Protein 7EVP (pdb70)

Foldseek 3Di:
DWKKKFFLVVCLLQLVLLLLQQDPPAPDPQLQWWKWWDDPFWIWTWHHRVFKIKTFTHGQDDPHDGGMDIPDTDMWTFGRPVVSVVSVPADARIWIWDADPQGWTFGDGPPDTDTGRTHDCVPPDDDDDFDLPQWFKDWLVVLLLLLLQALVAAAPDCPPVQLQFWWWWDDFQKTWTWHHNPFKIKTFIDGGDDGGDGDTWTHGSSLVVSVSVSRDRDGWIFTWGDDPFWIWRDTVSMIMIGTIDDDHRDDCPVQDDDDFQKKFWFFLVQVLVVLVVQQPAVPVVPFGKWKWKDADQWIWTKDADPPPGIDTDTGGGPDMDHHMAIEIFGSVLVNSNSSSDPDGIWMKTDHHHQGKTWTGRPPDPGITMIGHGPGDD/DVVLVVVLVVVVVCPVVPNDDDVVNVVSVVVVVVVVVVVVVVD/DWKKKFFLVVCLLQLVLLLLQQDPPAPDPQLQWWKWWDDPFWIWTWHHRVFKIKTFTHGQDDPHDGGMDIPDTDMWTFGRPVVSVVSVPADARIWIWDADPQGWTFGDGPPDTDTGRTHDCVPPDDDDDFDLPQWFKDWLVVLLLLLLQALVAAAPDCPPVQLQFWWWWDDFQKTWTWHHNPFKIKTFIDGGDDGGDGDTWTHGSSLVVSVSVSRDRDGWIFTWGDDPFWIWRDTVSMIMIGTIDDDHRDDCPVQDDDDFQKKFWFFLVQVLVVLVVQQPAVPVVPFGKWKWKDADQWIWTKDADPPPGIDTDTGGGPDMDHHMAIEIFGSVLVNSNSSSDPDGIWMKTDHHHQGKTWTGRPPDPGITMIGHGPGDD/DVVLVVVLVVVVVCPVVPNDDDVVNVVSVVVVVVVVVVVVVVD

B-factor: mean 106.75, std 14.16, range [78.61, 146.91]

Solvent-accessible surface area: 36272 Å² total; per-residue (Å²): 124,0,48,0,37,0,51,35,93,36,0,34,69,31,0,40,21,0,18,59,0,16,36,95,175,34,130,84,101,12,4,51,4,0,43,0,28,0,72,120,131,53,0,19,0,11,0,12,23,88,48,9,4,0,29,0,31,0,34,68,70,29,151,69,93,116,8,5,91,23,75,81,59,24,25,0,1,0,41,3,87,13,0,2,26,0,0,75,55,4,68,20,141,77,0,85,0,26,8,50,104,145,53,70,0,54,0,49,0,66,101,0,68,0,41,1,34,9,59,58,11,130,108,13,59,169,62,57,159,3,72,129,92,36,49,0,74,9,30,0,120,48,0,45,44,2,5,52,8,1,17,12,0,19,12,129,53,118,128,115,71,17,19,13,0,1,12,1,49,1,90,139,53,70,0,31,0,9,0,5,18,62,74,18,1,0,6,25,91,26,120,6,119,52,125,12,106,125,40,72,10,7,0,4,6,111,0,2,36,42,0,39,120,11,4,74,86,68,164,68,54,0,38,0,16,2,26,120,63,29,0,5,0,64,5,38,80,13,26,0,6,0,80,9,22,134,53,140,8,39,96,12,98,194,23,74,42,125,125,91,92,3,49,0,6,0,43,13,35,87,0,38,96,0,0,15,18,0,0,3,1,12,11,71,34,17,98,13,54,0,99,1,18,2,20,137,75,27,0,52,0,27,7,99,26,124,152,25,14,56,0,87,2,72,8,58,0,103,85,42,79,66,48,74,22,128,2,15,0,16,0,35,27,0,0,4,1,3,107,11,8,118,53,112,60,0,38,0,25,0,5,7,72,84,81,18,0,13,0,43,2,92,83,59,126,36,4,21,1,1,0,35,24,49,8,118,226,91,88,143,56,84,31,7,2,73,14,23,26,34,0,44,110,59,68,10,24,102,31,79,28,0,1,80,11,0,32,64,0,8,57,50,0,31,63,25,57,124,141,153,122,0,48,0,37,0,52,36,92,38,0,32,68,30,0,39,22,0,19,60,0,15,36,97,174,33,129,85,102,10,4,50,3,0,43,0,27,1,71,119,131,54,0,19,0,11,0,12,23,87,48,8,4,0,30,0,32,0,33,68,69,29,150,68,92,114,8,5,91,23,74,81,58,23,25,0,1,0,41,2,87,12,0,2,26,0,0,74,54,4,68,22,142,77,0,86,0,27,8,51,107,145,53,70,0,53,0,48,0,66,100,0,68,0,41,1,33,9,59,56,11,130,108,13,60,171,63,54,156,3,74,129,91,36,50,0,73,9,29,0,119,50,0,45,44,1,5,52,8,1,16,12,0,19,13,127,55,119,129,119,69,17,19,14,0,2,12,0,48,1,89,139,52,71,0,31,0,9,0,6,18,62,73,17,1,0,6,26,91,24,119,6,117,54,123,12,103,123,39,70,10,6,0,4,6,111,0,2,36,41,0,38,119,11,3,74,85,70,165,67,55,0,38,0,16,2,28,120,62,29,0,4,0,66,5,37,80,12,25,0,6,0,80,10,24,136,53,140,8,39,97,13,96,191,22,75,43,126,125,91,91,3,50,0,6,0,41,14,34,86,0,38,96,0,0,16,17,0,0,3,1,10,11,71,32,16,98,12,52,0,100,0,18,2,20,138,76,28,0,52,0,28,7,97,27,124,155,25,13,55,0,86,1,75,8,59,0,102,85,42,77,67,49,75,21,128,2,16,0,16,0,35,29,0,0,4,1,3,106,10,8,117,53,112,61,0,37,0,24,1,4,7,71,82,80,18,0,14,0,44,2,94,82,59,126,36,4,22,1,1,0,35,22,50,8,117,224,92,88,142,57,85,31,7,1,71,13,24,27,34,0,42,109,59,68,10,24,100,32,79,28,0,1,80,12,0,36,64,0,7,55,50,0,31,63,24,56,124,140,153

Radius of gyration: 30.69 Å; Cα contacts (8 Å, |Δi|>4): 1953; chains: 4; bounding box: 91×80×53 Å

Nearest PDB structures (foldseek):
  7evp-assembly1_D  TM=1.024E+00  e=4.090E-05  Twortvirus twort
  7evp-assembly1_D  TM=1.024E+00  e=4.090E-05  Twortvirus twort
  7evp-assembly1_B  TM=1.003E+00  e=1.251E-75  Staphylococcus aureus
  6e8d-assembly2_D  TM=9.690E-01  e=6.984E-49  Bacillus subtilis
  6e8d-assembly1_C  TM=9.686E-01  e=2.146E-48  Bacillus subtilis

Organism: Staphylococcus aureus (NCBI:txid1280)

Structure (mmCIF, N/CA/C/O backbone):
data_7EVP
#
_entry.id   7EVP
#
_cell.length_a   1.00
_cell.length_b   1.00
_cell.length_c   1.00
_cell.angle_alpha   90.00
_cell.angle_beta   90.00
_cell.angle_gamma   90.00
#
_symmetry.space_group_name_H-M   'P 1'
#
loop_
_entity.id
_entity.type
_entity.pdbx_description
1 polymer 'Beta sliding clamp'
2 polymer 'Sliding clamp inhibitor'
#
loop_
_atom_site.group_PDB
_atom_site.id
_atom_site.type_symbol
_atom_site.label_atom_id
_atom_site.label_alt_id
_atom_site.label_comp_id
_atom_site.label_asym_id
_atom_site.label_entity_id
_atom_site.label_seq_id
_atom_site.pdbx_PDB_ins_code
_atom_site.Cartn_x
_atom_site.Cartn_y
_atom_site.Cartn_z
_atom_site.occupancy
_atom_site.B_iso_or_equiv
_atom_site.auth_seq_id
_atom_site.auth_comp_id
_atom_site.auth_asym_id
_atom_site.auth_atom_id
_atom_site.pdbx_PDB_model_num
ATOM 1 N N . MET A 1 1 ? 112.250 144.277 104.825 1.00 114.03 1 MET A N 1
ATOM 2 C CA . MET A 1 1 ? 113.233 143.666 105.708 1.00 114.03 1 MET A CA 1
ATOM 3 C C . MET A 1 1 ? 112.590 143.129 106.978 1.00 114.03 1 MET A C 1
ATOM 4 O O . MET A 1 1 ? 112.764 143.695 108.053 1.00 114.03 1 MET A O 1
ATOM 9 N N . MET A 1 2 ? 111.842 142.040 106.831 1.00 105.89 2 MET A N 1
ATOM 10 C CA . MET A 1 2 ? 111.272 141.329 107.967 1.00 105.89 2 MET A CA 1
ATOM 11 C C . MET A 1 2 ? 112.381 140.762 108.839 1.00 105.89 2 MET A C 1
ATOM 12 O O . MET A 1 2 ? 113.416 140.332 108.331 1.00 105.89 2 MET A O 1
ATOM 17 N N . GLU A 1 3 ? 112.176 140.774 110.156 1.00 105.45 3 GLU A N 1
ATOM 18 C CA . GLU A 1 3 ? 113.144 140.175 111.074 1.00 105.45 3 GLU A CA 1
ATOM 19 C C . GLU A 1 3 ? 112.429 139.820 112.370 1.00 105.45 3 GLU A C 1
ATOM 20 O O . GLU A 1 3 ? 112.027 140.717 113.115 1.00 105.45 3 GLU A O 1
ATOM 26 N N . PHE A 1 4 ? 112.275 138.526 112.639 1.00 94.11 4 PHE A N 1
ATOM 27 C CA . PHE A 1 4 ? 111.648 138.075 113.872 1.00 94.11 4 PHE A CA 1
ATOM 28 C C . PHE A 1 4 ? 112.300 136.774 114.305 1.00 94.11 4 PHE A C 1
ATOM 29 O O . PHE A 1 4 ? 112.904 136.071 113.497 1.00 94.11 4 PHE A O 1
ATOM 37 N N . THR A 1 5 ? 112.157 136.446 115.585 1.00 98.06 5 THR A N 1
ATOM 38 C CA . THR A 1 5 ? 112.809 135.281 116.179 1.00 98.06 5 THR A CA 1
ATOM 39 C C . THR A 1 5 ? 111.797 134.420 116.938 1.00 98.06 5 THR A C 1
ATOM 40 O O . THR A 1 5 ? 111.647 134.514 118.157 1.00 98.06 5 THR A O 1
ATOM 44 N N . ILE A 1 6 ? 111.137 133.538 116.213 1.00 98.69 6 ILE A N 1
ATOM 45 C CA . ILE A 1 6 ? 110.039 132.742 116.746 1.00 98.69 6 ILE A CA 1
ATOM 46 C C . ILE A 1 6 ? 110.583 131.454 117.350 1.00 98.69 6 ILE A C 1
ATOM 47 O O . ILE A 1 6 ? 111.609 130.925 116.916 1.00 98.69 6 ILE A O 1
ATOM 52 N N . LYS A 1 7 ? 109.931 130.982 118.412 1.00 99.05 7 LYS A N 1
ATOM 53 C CA . LYS A 1 7 ? 110.228 129.670 118.970 1.00 99.05 7 LYS A CA 1
ATOM 54 C C . LYS A 1 7 ? 109.904 128.586 117.954 1.00 99.05 7 LYS A C 1
ATOM 55 O O . LYS A 1 7 ? 108.828 128.593 117.358 1.00 99.05 7 LYS A O 1
ATOM 61 N N . ARG A 1 8 ? 110.832 127.647 117.763 1.00 92.10 8 ARG A N 1
ATOM 62 C CA . ARG A 1 8 ? 110.696 126.681 116.677 1.00 92.10 8 ARG A CA 1
ATOM 63 C C . ARG A 1 8 ? 109.650 125.622 116.991 1.00 92.10 8 ARG A C 1
ATOM 64 O O . ARG A 1 8 ? 108.925 125.181 116.095 1.00 92.10 8 ARG A O 1
ATOM 72 N N . ASP A 1 9 ? 109.536 125.218 118.258 1.00 99.68 9 ASP A N 1
ATOM 73 C CA . ASP A 1 9 ? 108.615 124.149 118.634 1.00 99.68 9 ASP A CA 1
ATOM 74 C C . ASP A 1 9 ? 107.153 124.551 118.491 1.00 99.68 9 ASP A C 1
ATOM 75 O O . ASP A 1 9 ? 106.286 123.676 118.433 1.00 99.68 9 ASP A O 1
ATOM 80 N N . TYR A 1 10 ? 106.867 125.848 118.436 1.00 95.58 10 TYR A N 1
ATOM 81 C CA . TYR A 1 10 ? 105.538 126.360 118.140 1.00 95.58 10 TYR A CA 1
ATOM 82 C C . TYR A 1 10 ? 105.387 126.769 116.685 1.00 95.58 10 TYR A C 1
ATOM 83 O O . TYR A 1 10 ? 104.298 126.641 116.121 1.00 95.58 10 TYR A O 1
ATOM 92 N N . PHE A 1 11 ? 106.469 127.226 116.059 1.00 89.93 11 PHE A N 1
ATOM 93 C CA . PHE A 1 11 ? 106.407 127.634 114.663 1.00 89.93 11 PHE A CA 1
ATOM 94 C C . PHE A 1 11 ? 106.288 126.438 113.734 1.00 89.93 11 PHE A C 1
ATOM 95 O O . PHE A 1 11 ? 105.681 126.558 112.671 1.00 89.93 11 PHE A O 1
ATOM 103 N N . ILE A 1 12 ? 106.789 125.268 114.135 1.00 91.18 12 ILE A N 1
ATOM 104 C CA . ILE A 1 12 ? 106.553 124.061 113.343 1.00 91.18 12 ILE A CA 1
ATOM 105 C C . ILE A 1 12 ? 105.087 123.658 113.409 1.00 91.18 12 ILE A C 1
ATOM 106 O O . ILE A 1 12 ? 104.469 123.354 112.386 1.00 91.18 12 ILE A O 1
ATOM 111 N N . THR A 1 13 ? 104.502 123.654 114.603 1.00 92.50 13 THR A N 1
ATOM 112 C CA . THR A 1 13 ? 103.124 123.197 114.699 1.00 92.50 13 THR A CA 1
ATOM 113 C C . THR A 1 13 ? 102.117 124.243 114.246 1.00 92.50 13 THR A C 1
ATOM 114 O O . THR A 1 13 ? 100.946 123.902 114.071 1.00 92.50 13 THR A O 1
ATOM 118 N N . GLN A 1 14 ? 102.529 125.494 114.045 1.00 89.94 14 GLN A N 1
ATOM 119 C CA . GLN A 1 14 ? 101.671 126.467 113.384 1.00 89.94 14 GLN A CA 1
ATOM 120 C C . GLN A 1 14 ? 102.043 126.686 111.929 1.00 89.94 14 GLN A C 1
ATOM 121 O O . GLN A 1 14 ? 101.350 127.427 111.236 1.00 89.94 14 GLN A O 1
ATOM 127 N N . LEU A 1 15 ? 103.125 126.080 111.457 1.00 90.25 15 LEU A N 1
ATOM 128 C CA . LEU A 1 15 ? 103.503 126.143 110.057 1.00 90.25 15 LEU A CA 1
ATOM 129 C C . LEU A 1 15 ? 103.126 124.885 109.303 1.00 90.25 15 LEU A C 1
ATOM 130 O O . LEU A 1 15 ? 102.942 124.927 108.085 1.00 90.25 15 LEU A O 1
ATOM 135 N N . ASN A 1 16 ? 102.992 123.770 110.007 1.00 94.64 16 ASN A N 1
ATOM 136 C CA . ASN A 1 16 ? 102.523 122.534 109.413 1.00 94.64 16 ASN A CA 1
ATOM 137 C C . ASN A 1 16 ? 101.015 122.532 109.240 1.00 94.64 16 ASN A C 1
ATOM 138 O O . ASN A 1 16 ? 100.483 121.621 108.601 1.00 94.64 16 ASN A O 1
ATOM 143 N N . ASP A 1 17 ? 100.318 123.516 109.810 1.00 94.09 17 ASP A N 1
ATOM 144 C CA . ASP A 1 17 ? 98.908 123.707 109.510 1.00 94.09 17 ASP A CA 1
ATOM 145 C C . ASP A 1 17 ? 98.737 124.496 108.221 1.00 94.09 17 ASP A C 1
ATOM 146 O O . ASP A 1 17 ? 97.988 124.086 107.332 1.00 94.09 17 ASP A O 1
ATOM 151 N N . THR A 1 18 ? 99.457 125.614 108.082 1.00 86.92 18 THR A N 1
ATOM 152 C CA . THR A 1 18 ? 99.397 126.406 106.858 1.00 86.92 18 THR A CA 1
ATOM 153 C C . THR A 1 18 ? 100.184 125.797 105.713 1.00 86.92 18 THR A C 1
ATOM 154 O O . THR A 1 18 ? 100.222 126.389 104.633 1.00 86.92 18 THR A O 1
ATOM 158 N N . LEU A 1 19 ? 100.837 124.658 105.927 1.00 93.85 19 LEU A N 1
ATOM 159 C CA . LEU A 1 19 ? 101.382 123.894 104.816 1.00 93.85 19 LEU A CA 1
ATOM 160 C C . LEU A 1 19 ? 100.291 123.105 104.110 1.00 93.85 19 LEU A C 1
ATOM 161 O O . LEU A 1 19 ? 100.398 122.825 102.911 1.00 93.85 19 LEU A O 1
ATOM 166 N N . LYS A 1 20 ? 99.216 122.776 104.827 1.00 94.41 20 LYS A N 1
ATOM 167 C CA . LYS A 1 20 ? 98.179 121.901 104.297 1.00 94.41 20 LYS A CA 1
ATOM 168 C C . LYS A 1 20 ? 97.336 122.567 103.221 1.00 94.41 20 LYS A C 1
ATOM 169 O O . LYS A 1 20 ? 96.657 121.866 102.466 1.00 94.41 20 LYS A O 1
ATOM 175 N N . ALA A 1 21 ? 97.369 123.889 103.125 1.00 92.72 21 ALA A N 1
ATOM 176 C CA . ALA A 1 21 ? 96.718 124.582 102.029 1.00 92.72 21 ALA A CA 1
ATOM 177 C C . ALA A 1 21 ? 97.648 124.839 100.857 1.00 92.72 21 ALA A C 1
ATOM 178 O O . ALA A 1 21 ? 97.183 125.300 99.812 1.00 92.72 21 ALA A O 1
ATOM 180 N N . ILE A 1 22 ? 98.939 124.566 101.005 1.00 101.38 22 ILE A N 1
ATOM 181 C CA . ILE A 1 22 ? 99.905 124.720 99.924 1.00 101.38 22 ILE A CA 1
ATOM 182 C C . ILE A 1 22 ? 99.879 123.440 99.100 1.00 101.38 22 ILE A C 1
ATOM 183 O O . ILE A 1 22 ? 100.394 122.405 99.529 1.00 101.38 22 ILE A O 1
ATOM 188 N N . SER A 1 23 ? 99.270 123.500 97.939 1.00 117.19 23 SER A N 1
ATOM 189 C CA . SER A 1 23 ? 99.294 122.309 97.105 1.00 117.19 23 SER A CA 1
ATOM 190 C C . SER A 1 23 ? 100.294 122.498 95.983 1.00 117.19 23 SER A C 1
ATOM 191 O O . SER A 1 23 ? 100.261 123.536 95.307 1.00 117.19 23 SER A O 1
ATOM 194 N N . PRO A 1 24 ? 101.195 121.535 95.735 1.00 124.97 24 PRO A N 1
ATOM 195 C CA . PRO 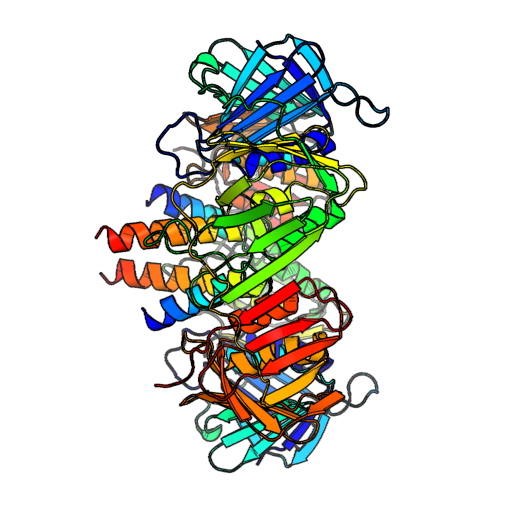A 1 24 ? 102.220 121.681 94.694 1.00 124.97 24 PRO A CA 1
ATOM 196 C C . PRO A 1 24 ? 101.730 121.323 93.292 1.00 124.97 24 PRO A C 1
ATOM 197 O O . PRO A 1 24 ? 102.417 120.647 92.527 1.00 124.97 24 PRO A O 1
ATOM 201 N N . ARG A 1 25 ? 100.528 121.788 92.952 1.00 130.08 25 ARG A N 1
ATOM 202 C CA . ARG A 1 25 ? 99.953 121.566 91.633 1.00 130.08 25 ARG A CA 1
ATOM 203 C C . ARG A 1 25 ? 99.354 122.848 91.073 1.00 130.08 25 ARG A C 1
ATOM 204 O O . ARG A 1 25 ? 98.746 122.811 89.996 1.00 130.08 25 ARG A O 1
ATOM 212 N N . THR A 1 26 ? 99.506 123.970 91.769 1.00 128.81 26 THR A N 1
ATOM 213 C CA . THR A 1 26 ? 98.878 125.216 91.367 1.00 128.81 26 THR A CA 1
ATOM 214 C C . THR A 1 26 ? 99.641 125.821 90.197 1.00 128.81 26 THR A C 1
ATOM 215 O O . THR A 1 26 ? 100.874 125.811 90.173 1.00 128.81 26 THR A O 1
ATOM 219 N N . THR A 1 27 ? 98.897 126.347 89.219 1.00 130.33 27 THR A N 1
ATOM 220 C CA . THR A 1 27 ? 99.515 126.914 88.027 1.00 130.33 27 THR A CA 1
ATOM 221 C C . THR A 1 27 ? 100.243 128.225 88.302 1.00 130.33 27 THR A C 1
ATOM 222 O O . THR A 1 27 ? 101.052 128.650 87.470 1.00 130.33 27 THR A O 1
ATOM 226 N N . LEU A 1 28 ? 99.983 128.874 89.438 1.00 124.95 28 LEU A N 1
ATOM 227 C CA . LEU A 1 28 ? 100.789 130.061 89.685 1.00 124.95 28 LEU A CA 1
ATOM 228 C C . LEU A 1 28 ? 102.048 129.690 90.461 1.00 124.95 28 LEU A C 1
ATOM 229 O O . LEU A 1 28 ? 102.006 128.815 91.329 1.00 124.95 28 LEU A O 1
ATOM 234 N N . PRO A 1 29 ? 103.185 130.325 90.167 1.00 122.33 29 PRO A N 1
ATOM 235 C CA . PRO A 1 29 ? 104.406 130.039 90.931 1.00 122.33 29 PRO A CA 1
ATOM 236 C C . PRO A 1 29 ? 104.441 130.693 92.299 1.00 122.33 29 PRO A C 1
ATOM 237 O O . PRO A 1 29 ? 105.363 130.410 93.075 1.00 122.33 29 PRO A O 1
ATOM 241 N N . ILE A 1 30 ? 103.483 131.559 92.617 1.00 113.74 30 ILE A N 1
ATOM 242 C CA . ILE A 1 30 ? 103.459 132.236 93.905 1.00 113.74 30 ILE A CA 1
ATOM 243 C C . ILE A 1 30 ? 102.581 131.505 94.921 1.00 113.74 30 ILE A C 1
ATOM 244 O O . ILE A 1 30 ? 102.865 131.573 96.126 1.00 113.74 30 ILE A O 1
ATOM 249 N N . LEU A 1 31 ? 101.574 130.755 94.472 1.00 111.01 31 LEU A N 1
ATOM 250 C CA . LEU A 1 31 ? 100.669 130.052 95.370 1.00 111.01 31 LEU A CA 1
ATOM 251 C C . LEU A 1 31 ? 101.212 128.719 95.849 1.00 111.01 31 LEU A C 1
ATOM 252 O O . LEU A 1 31 ? 100.517 128.019 96.588 1.00 111.01 31 LEU A O 1
ATOM 257 N N . THR A 1 32 ? 102.417 128.339 95.439 1.00 109.46 32 THR A N 1
ATOM 258 C CA . THR A 1 32 ? 103.093 127.192 96.018 1.00 109.46 32 THR A CA 1
ATOM 259 C C . THR A 1 32 ? 103.995 127.585 97.172 1.00 109.46 32 THR A C 1
ATOM 260 O O . THR A 1 32 ? 104.861 126.799 97.567 1.00 109.46 32 THR A O 1
ATOM 264 N N . GLY A 1 33 ? 103.800 128.778 97.731 1.00 101.31 33 GLY A N 1
ATOM 265 C CA . GLY A 1 33 ? 104.667 129.273 98.769 1.00 101.31 33 GLY A CA 1
ATOM 266 C C . GLY A 1 33 ? 103.896 129.842 99.943 1.00 101.31 33 GLY A C 1
ATOM 267 O O . GLY A 1 33 ? 102.748 130.265 99.824 1.00 101.31 33 GLY A O 1
ATOM 268 N N . ILE A 1 34 ? 104.568 129.856 101.086 1.00 92.77 34 ILE A N 1
ATOM 269 C CA . ILE A 1 34 ? 104.009 130.351 102.337 1.00 92.77 34 ILE A CA 1
ATOM 270 C C . ILE A 1 34 ? 104.351 131.823 102.465 1.00 92.77 34 ILE A C 1
ATOM 271 O O . ILE A 1 34 ? 105.523 132.198 102.397 1.00 92.77 34 ILE A O 1
ATOM 276 N N . LYS A 1 35 ? 103.339 132.660 102.652 1.00 92.88 35 LYS A N 1
ATOM 277 C CA . LYS A 1 35 ? 103.556 134.080 102.894 1.00 92.88 35 LYS A CA 1
ATOM 278 C C . LYS A 1 35 ? 103.659 134.313 104.391 1.00 92.88 35 LYS A C 1
ATOM 279 O O . LYS A 1 35 ? 102.668 134.194 105.110 1.00 92.88 35 LYS A O 1
ATOM 285 N N . ILE A 1 36 ? 104.847 134.658 104.860 1.00 93.59 36 ILE A N 1
ATOM 286 C CA . ILE A 1 36 ? 105.064 135.016 106.253 1.00 93.59 36 ILE A CA 1
ATOM 287 C C . ILE A 1 36 ? 105.054 136.529 106.331 1.00 93.59 36 ILE A C 1
ATOM 288 O O . ILE A 1 36 ? 105.745 137.194 105.555 1.00 93.59 36 ILE A O 1
ATOM 293 N N . ASP A 1 37 ? 104.272 137.078 107.250 1.00 102.47 37 ASP A N 1
ATOM 294 C CA . ASP A 1 37 ? 104.120 138.520 107.390 1.00 102.47 37 ASP A CA 1
ATOM 295 C C . ASP A 1 37 ? 104.176 138.847 108.872 1.00 102.47 37 ASP A C 1
ATOM 296 O O . ASP A 1 37 ? 103.215 138.591 109.601 1.00 102.47 37 ASP A O 1
ATOM 301 N N . ALA A 1 38 ? 105.285 139.421 109.314 1.00 107.44 38 ALA A N 1
ATOM 302 C CA . ALA A 1 38 ? 105.439 139.830 110.703 1.00 107.44 38 ALA A CA 1
ATOM 303 C C . ALA A 1 38 ? 104.987 141.275 110.828 1.00 107.44 38 ALA A C 1
ATOM 304 O O . ALA A 1 38 ? 105.617 142.177 110.273 1.00 107.44 38 ALA A O 1
ATOM 306 N N . LYS A 1 39 ? 103.885 141.496 111.533 1.00 115.01 39 LYS A N 1
ATOM 307 C CA . LYS A 1 39 ? 103.462 142.842 111.876 1.00 115.01 39 LYS A CA 1
ATOM 308 C C . LYS A 1 39 ? 104.037 143.201 113.243 1.00 115.01 39 LYS A C 1
ATOM 309 O O . LYS A 1 39 ? 104.915 142.511 113.764 1.00 115.01 39 LYS A O 1
ATOM 315 N N . GLU A 1 40 ? 103.550 144.291 113.836 1.00 118.99 40 GLU A N 1
ATOM 316 C CA . GLU A 1 40 ? 104.159 144.821 115.051 1.00 118.99 40 GLU A CA 1
ATOM 317 C C . GLU A 1 40 ? 103.917 143.943 116.269 1.00 118.99 40 GLU A C 1
ATOM 318 O O . GLU A 1 40 ? 104.669 144.043 117.242 1.00 118.99 40 GLU A O 1
ATOM 324 N N . HIS A 1 41 ? 102.893 143.094 116.247 1.00 119.01 41 HIS A N 1
ATOM 325 C CA . HIS A 1 41 ? 102.599 142.250 117.395 1.00 119.01 41 HIS A CA 1
ATOM 326 C C . HIS A 1 41 ? 102.239 140.818 117.036 1.00 119.01 41 HIS A C 1
ATOM 327 O O . HIS A 1 41 ? 101.955 140.034 117.946 1.00 119.01 41 HIS A O 1
ATOM 334 N N . GLU A 1 42 ? 102.235 140.446 115.759 1.00 110.57 42 GLU A N 1
ATOM 335 C CA . GLU A 1 42 ? 101.815 139.106 115.382 1.00 110.57 42 GLU A CA 1
ATOM 336 C C . GLU A 1 42 ? 102.422 138.746 114.039 1.00 110.57 42 GLU A C 1
ATOM 337 O O . GLU A 1 42 ? 102.830 139.614 113.267 1.00 110.57 42 GLU A O 1
ATOM 343 N N . VAL A 1 43 ? 102.479 137.444 113.778 1.00 99.82 43 VAL A N 1
ATOM 344 C CA . VAL A 1 43 ? 103.010 136.893 112.539 1.00 99.82 43 VAL A CA 1
ATOM 345 C C . VAL A 1 43 ? 101.929 136.029 111.914 1.00 99.82 43 VAL A C 1
ATOM 346 O O . VAL A 1 43 ? 101.472 135.064 112.536 1.00 99.82 43 VAL A O 1
ATOM 350 N N . ILE A 1 44 ? 101.524 136.361 110.692 1.00 91.20 44 ILE A N 1
ATOM 351 C CA . ILE A 1 44 ? 100.492 135.614 109.987 1.00 91.20 44 ILE A CA 1
ATOM 352 C C . ILE A 1 44 ? 101.147 134.802 108.878 1.00 91.20 44 ILE A C 1
ATOM 353 O O . ILE A 1 44 ? 102.154 135.220 108.299 1.00 91.20 44 ILE A O 1
ATOM 358 N N . LEU A 1 45 ? 100.611 133.615 108.620 1.00 83.74 45 LEU A N 1
ATOM 359 C CA . LEU A 1 45 ? 101.225 132.679 107.683 1.00 83.74 45 LEU A CA 1
ATOM 360 C C . LEU A 1 45 ? 100.191 132.322 106.624 1.00 83.74 45 LEU A C 1
ATOM 361 O O . LEU A 1 45 ? 99.600 131.245 106.664 1.00 83.74 45 LEU A O 1
ATOM 366 N N . THR A 1 46 ? 100.019 133.193 105.638 1.00 87.86 46 THR A N 1
ATOM 367 C CA . THR A 1 46 ? 98.965 133.008 104.647 1.00 87.86 46 THR A CA 1
ATOM 368 C C . THR A 1 46 ? 99.408 131.964 103.634 1.00 87.86 46 THR A C 1
ATOM 369 O O . THR A 1 46 ? 100.249 132.241 102.778 1.00 87.86 46 THR A O 1
ATOM 373 N N . GLY A 1 47 ? 98.850 130.767 103.723 1.00 87.53 47 GLY A N 1
ATOM 374 C CA . GLY A 1 47 ? 99.116 129.759 102.720 1.00 87.53 47 GLY A CA 1
ATOM 375 C C . GLY A 1 47 ? 97.863 129.426 101.946 1.00 87.53 47 GLY A C 1
ATOM 376 O O . GLY A 1 47 ? 96.834 129.139 102.552 1.00 87.53 47 GLY A O 1
ATOM 377 N N . SER A 1 48 ? 97.918 129.462 100.620 1.00 94.44 48 SER A N 1
ATOM 378 C CA . SER A 1 48 ? 96.724 129.325 99.802 1.00 94.44 48 SER A CA 1
ATOM 379 C C . SER A 1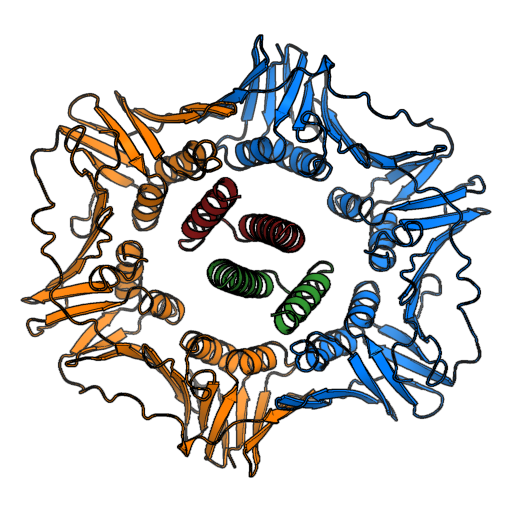 48 ? 96.997 128.439 98.599 1.00 94.44 48 SER A C 1
ATOM 380 O O . SER A 1 48 ? 98.146 128.147 98.268 1.00 94.44 48 SER A O 1
ATOM 383 N N . ASP A 1 49 ? 95.918 127.996 97.953 1.00 101.80 49 ASP A N 1
ATOM 384 C CA . ASP A 1 49 ? 96.022 127.400 96.626 1.00 101.80 49 ASP A CA 1
ATOM 385 C C . ASP A 1 49 ? 94.838 127.781 95.746 1.00 101.80 49 ASP A C 1
ATOM 386 O O . ASP A 1 49 ? 94.399 126.978 94.916 1.00 101.80 49 ASP A O 1
ATOM 391 N N . SER A 1 50 ? 94.280 128.980 95.964 1.00 103.81 50 SER A N 1
ATOM 392 C CA . SER A 1 50 ? 93.134 129.581 95.271 1.00 103.81 50 SER A CA 1
ATOM 393 C C . SER A 1 50 ? 91.826 128.809 95.450 1.00 103.81 50 SER A C 1
ATOM 394 O O . SER A 1 50 ? 90.813 129.153 94.836 1.00 103.81 50 SER A O 1
ATOM 397 N N . GLU A 1 51 ? 91.830 127.776 96.287 1.00 104.06 51 GLU A N 1
ATOM 398 C CA . GLU A 1 51 ? 90.632 127.063 96.702 1.00 104.06 51 GLU A CA 1
ATOM 399 C C . GLU A 1 51 ? 90.412 127.164 98.199 1.00 104.06 51 GLU A C 1
ATOM 400 O O . GLU A 1 51 ? 89.333 127.573 98.638 1.00 104.06 51 GLU A O 1
ATOM 406 N N . ILE A 1 52 ? 91.412 126.802 98.999 1.00 91.01 52 ILE A N 1
ATOM 407 C CA . ILE A 1 52 ? 91.394 127.017 100.435 1.00 91.01 52 ILE A CA 1
ATOM 408 C C . ILE A 1 52 ? 92.562 127.924 100.778 1.00 91.01 52 ILE A C 1
ATOM 409 O O . ILE A 1 52 ? 93.517 128.054 100.012 1.00 91.01 52 ILE A O 1
ATOM 414 N N . SER A 1 53 ? 92.477 128.572 101.935 1.00 85.77 53 SER A N 1
ATOM 415 C CA . SER A 1 53 ? 93.544 129.474 102.341 1.00 85.77 53 SER A CA 1
ATOM 416 C C . SER A 1 53 ? 93.532 129.625 103.849 1.00 85.77 53 SER A C 1
ATOM 417 O O . SER A 1 53 ? 92.495 129.927 104.435 1.00 85.77 53 SER A O 1
ATOM 420 N N . ILE A 1 54 ? 94.695 129.446 104.462 1.00 78.70 54 ILE A N 1
ATOM 421 C CA . ILE A 1 54 ? 94.828 129.411 105.910 1.00 78.70 54 ILE A CA 1
ATOM 422 C C . ILE A 1 54 ? 95.664 130.604 106.339 1.00 78.70 54 ILE A C 1
ATOM 423 O O . ILE A 1 54 ? 96.772 130.798 105.832 1.00 78.70 54 ILE A O 1
ATOM 428 N N . GLU A 1 55 ? 95.143 131.397 107.268 1.00 83.49 55 GLU A N 1
ATOM 429 C CA . GLU A 1 55 ? 95.861 132.526 107.846 1.00 83.49 55 GLU A CA 1
ATOM 430 C C . GLU A 1 55 ? 95.986 132.313 109.342 1.00 83.49 55 GLU A C 1
ATOM 431 O O . GLU A 1 55 ? 94.980 132.339 110.052 1.00 83.49 55 GLU A O 1
ATOM 437 N N . ILE A 1 56 ? 97.206 132.139 109.828 1.00 81.18 56 ILE A N 1
ATOM 438 C CA . ILE A 1 56 ? 97.434 131.756 111.214 1.00 81.18 56 ILE A CA 1
ATOM 439 C C . ILE A 1 56 ? 98.163 132.896 111.903 1.00 81.18 56 ILE A C 1
ATOM 440 O O . ILE A 1 56 ? 99.372 133.062 111.728 1.00 81.18 56 ILE A O 1
ATOM 445 N N . THR A 1 57 ? 97.445 133.672 112.705 1.00 92.10 57 THR A N 1
ATOM 446 C CA . THR A 1 57 ? 98.059 134.755 113.461 1.00 92.10 57 THR A CA 1
ATOM 447 C C . THR A 1 57 ? 98.799 134.152 114.645 1.00 92.10 57 THR A C 1
ATOM 448 O O . THR A 1 57 ? 98.178 133.568 115.536 1.00 92.10 57 THR A O 1
ATOM 452 N N . ILE A 1 58 ? 100.121 134.276 114.655 1.00 96.74 58 ILE A N 1
ATOM 453 C CA . ILE A 1 58 ? 100.944 133.848 115.781 1.00 96.74 58 ILE A CA 1
ATOM 454 C C . ILE A 1 58 ? 101.256 135.087 116.615 1.00 96.74 58 ILE A C 1
ATOM 455 O O . ILE A 1 58 ? 102.071 135.915 116.179 1.00 96.74 58 ILE A O 1
ATOM 460 N N . PRO A 1 59 ? 100.652 135.260 117.778 1.00 105.86 59 PRO A N 1
ATOM 461 C CA . PRO A 1 59 ? 100.866 136.474 118.565 1.00 105.86 59 PRO A CA 1
ATOM 462 C C . PRO A 1 59 ? 102.211 136.421 119.279 1.00 105.86 59 PRO A C 1
ATOM 463 O O . PRO A 1 59 ? 102.925 135.425 119.231 1.00 105.86 59 PRO A O 1
ATOM 467 N N . LYS A 1 60 ? 102.545 137.520 119.959 1.00 114.69 60 LYS A N 1
ATOM 468 C CA . LYS A 1 60 ? 103.809 137.587 120.683 1.00 114.69 60 LYS A CA 1
ATOM 469 C C . LYS A 1 60 ? 103.808 136.740 121.945 1.00 114.69 60 LYS A C 1
ATOM 470 O O . LYS A 1 60 ? 104.881 136.464 122.488 1.00 114.69 60 LYS A O 1
ATOM 476 N N . THR A 1 61 ? 102.643 136.331 122.433 1.00 121.70 61 THR A N 1
ATOM 477 C CA . THR A 1 61 ? 102.580 135.438 123.577 1.00 121.70 61 THR A CA 1
ATOM 478 C C . THR A 1 61 ? 101.434 134.451 123.406 1.00 121.70 61 THR A C 1
ATOM 479 O O . THR A 1 61 ? 100.358 134.801 122.915 1.00 121.70 61 THR A O 1
ATOM 483 N N . VAL A 1 62 ? 101.696 133.199 123.766 1.00 121.84 62 VAL A N 1
ATOM 484 C CA . VAL A 1 62 ? 100.710 132.128 123.715 1.00 121.84 62 VAL A CA 1
ATOM 485 C C . VAL A 1 62 ? 100.722 131.457 125.079 1.00 121.84 62 VAL A C 1
ATOM 486 O O . VAL A 1 62 ? 101.718 130.818 125.445 1.00 121.84 62 VAL A O 1
ATOM 490 N N . ASP A 1 63 ? 99.622 131.612 125.828 1.00 129.36 63 ASP A N 1
ATOM 491 C CA . ASP A 1 63 ? 99.435 131.049 127.172 1.00 129.36 63 ASP A CA 1
ATOM 492 C C . ASP A 1 63 ? 100.523 131.507 128.143 1.00 129.36 63 ASP A C 1
ATOM 493 O O . ASP A 1 63 ? 101.012 130.733 128.968 1.00 129.36 63 ASP A O 1
ATOM 498 N N . GLY A 1 64 ? 100.912 132.779 128.038 1.00 127.32 64 GLY A N 1
ATOM 499 C CA . GLY A 1 64 ? 101.834 133.401 128.956 1.00 127.32 64 GLY A CA 1
ATOM 500 C C . GLY A 1 64 ? 103.273 133.454 128.480 1.00 127.32 64 GLY A C 1
ATOM 501 O O . GLY A 1 64 ? 103.940 134.475 128.679 1.00 127.32 64 GLY A O 1
ATOM 502 N N . GLU A 1 65 ? 103.768 132.386 127.863 1.00 124.69 65 GLU A N 1
ATOM 503 C CA . GLU A 1 65 ? 105.155 132.340 127.424 1.00 124.69 65 GLU A CA 1
ATOM 504 C C . GLU A 1 65 ? 105.337 133.166 126.159 1.00 124.69 65 GLU A C 1
ATOM 505 O O . GLU A 1 65 ? 104.407 133.346 125.371 1.00 124.69 65 GLU A O 1
ATOM 511 N N . ASP A 1 66 ? 106.546 133.689 125.983 1.00 122.46 66 ASP A N 1
ATOM 512 C CA . ASP A 1 66 ? 106.854 134.493 124.811 1.00 122.46 66 ASP A CA 1
ATOM 513 C C . ASP A 1 66 ? 107.164 133.590 123.629 1.00 122.46 66 ASP A C 1
ATOM 514 O O . ASP A 1 66 ? 107.807 132.549 123.776 1.00 122.46 66 ASP A O 1
ATOM 519 N N . ILE A 1 67 ? 106.693 133.988 122.452 1.00 113.58 67 ILE A N 1
ATOM 520 C CA . ILE A 1 67 ? 106.875 133.217 121.228 1.00 113.58 67 ILE A CA 1
ATOM 521 C C . ILE A 1 67 ? 107.684 133.996 120.199 1.00 113.58 67 ILE A C 1
ATOM 522 O O . ILE A 1 67 ? 108.773 133.577 119.810 1.00 113.58 67 ILE A O 1
ATOM 527 N N . VAL A 1 68 ? 107.177 135.140 119.757 1.00 110.80 68 VAL A N 1
ATOM 528 C CA . VAL A 1 68 ? 107.813 135.912 118.698 1.00 110.80 68 VAL A CA 1
ATOM 529 C C . VAL A 1 68 ? 108.363 137.192 119.308 1.00 110.80 68 VAL A C 1
ATOM 530 O O . VAL A 1 68 ? 107.790 137.748 120.250 1.00 110.80 68 VAL A O 1
ATOM 534 N N . ASN A 1 69 ? 109.500 137.650 118.787 1.00 111.16 69 ASN A N 1
ATOM 535 C CA . ASN A 1 69 ? 110.045 138.969 119.098 1.00 111.16 69 ASN A CA 1
ATOM 536 C C . ASN A 1 69 ? 110.376 139.607 117.754 1.00 111.16 69 ASN A C 1
ATOM 537 O O . ASN A 1 69 ? 111.465 139.399 117.217 1.00 111.16 69 ASN A O 1
ATOM 542 N N . ILE A 1 70 ? 109.436 140.375 117.208 1.00 108.73 70 ILE A N 1
ATOM 543 C CA . ILE A 1 70 ? 109.623 140.965 115.885 1.00 108.73 70 ILE A CA 1
ATOM 544 C C . ILE A 1 70 ? 110.593 142.134 116.015 1.00 108.73 70 ILE A C 1
ATOM 545 O O . ILE A 1 70 ? 110.308 143.116 116.705 1.00 108.73 70 ILE A O 1
ATOM 550 N N . SER A 1 71 ? 111.741 142.033 115.347 1.00 110.70 71 SER A N 1
ATOM 551 C CA . SER A 1 71 ? 112.699 143.128 115.360 1.00 110.70 71 SER A CA 1
ATOM 552 C C . SER A 1 71 ? 112.392 144.158 114.285 1.00 110.70 71 SER A C 1
ATOM 553 O O . SER A 1 71 ? 112.634 145.351 114.492 1.00 110.70 71 SER A O 1
ATOM 556 N N . GLU A 1 72 ? 111.863 143.729 113.144 1.00 113.07 72 GLU A N 1
ATOM 557 C CA . GLU A 1 72 ? 111.455 144.658 112.104 1.00 113.07 72 GLU A CA 1
ATOM 558 C C . GLU A 1 72 ? 110.316 144.028 111.317 1.00 113.07 72 GLU A C 1
ATOM 559 O O . GLU A 1 72 ? 110.350 142.834 111.016 1.00 113.07 72 GLU A O 1
ATOM 565 N N . THR A 1 73 ? 109.312 144.836 110.992 1.00 109.61 73 THR A N 1
ATOM 566 C CA . THR A 1 73 ? 108.122 144.348 110.317 1.00 109.61 73 THR A CA 1
ATOM 567 C C . THR A 1 73 ? 108.343 144.267 108.811 1.00 109.61 73 THR A C 1
ATOM 568 O O . THR A 1 73 ? 109.171 144.975 108.236 1.00 109.61 73 THR A O 1
ATOM 572 N N . GLY A 1 74 ? 107.574 143.397 108.173 1.00 107.95 74 GLY A N 1
ATOM 573 C CA . GLY A 1 74 ? 107.711 143.160 106.752 1.00 107.95 74 GLY A CA 1
ATOM 574 C C . GLY A 1 74 ? 107.115 141.813 106.399 1.00 107.95 74 GLY A C 1
ATOM 575 O O . GLY A 1 74 ? 106.504 141.151 107.234 1.00 107.95 74 GLY A O 1
ATOM 576 N N . SER A 1 75 ? 107.319 141.415 105.146 1.00 103.70 75 SER A N 1
ATOM 577 C CA . SER A 1 75 ? 106.723 140.172 104.677 1.00 103.70 75 SER A CA 1
ATOM 578 C C . SER A 1 75 ? 107.537 139.593 103.531 1.00 103.70 75 SER A C 1
ATOM 579 O O . SER A 1 75 ? 108.245 140.311 102.823 1.00 103.70 75 SER A O 1
ATOM 582 N N . VAL A 1 76 ? 107.419 138.276 103.361 1.00 100.34 76 VAL A N 1
ATOM 583 C CA . VAL A 1 76 ? 108.141 137.552 102.320 1.00 100.34 76 VAL A CA 1
ATOM 584 C C . VAL A 1 76 ? 107.337 136.299 102.001 1.00 100.34 76 VAL A C 1
ATOM 585 O O . VAL A 1 76 ? 106.519 135.852 102.801 1.00 100.34 76 VAL A O 1
ATOM 589 N N . VAL A 1 77 ? 107.532 135.755 100.805 1.00 98.47 77 VAL A N 1
ATOM 590 C CA . VAL A 1 77 ? 106.858 134.531 100.375 1.00 98.47 77 VAL A CA 1
ATOM 591 C C . VAL A 1 77 ? 107.946 133.492 100.133 1.00 98.47 77 VAL A C 1
ATOM 592 O O . VAL A 1 77 ? 108.549 133.423 99.059 1.00 98.47 77 VAL A O 1
ATOM 596 N N . LEU A 1 78 ? 108.214 132.681 101.139 1.00 94.11 78 LEU A N 1
ATOM 597 C CA . LEU A 1 78 ? 109.170 131.598 101.029 1.00 94.11 78 LEU A CA 1
ATOM 598 C C . LEU A 1 78 ? 108.541 130.442 100.265 1.00 94.11 78 LEU A C 1
ATOM 599 O O . LEU A 1 78 ? 107.321 130.387 100.143 1.00 94.11 78 LEU A O 1
ATOM 604 N N . PRO A 1 79 ? 109.339 129.527 99.700 1.00 94.26 79 PRO A N 1
ATOM 605 C CA . PRO A 1 79 ? 108.749 128.333 99.079 1.00 94.26 79 PRO A CA 1
ATOM 606 C C . PRO A 1 79 ? 108.062 127.440 100.099 1.00 94.26 79 PRO A C 1
ATOM 607 O O . PRO A 1 79 ? 108.382 127.453 101.285 1.00 94.26 79 PRO A O 1
ATOM 611 N N . GLY A 1 80 ? 107.088 126.673 99.626 1.00 94.69 80 GLY A N 1
ATOM 612 C CA . GLY A 1 80 ? 106.114 126.096 100.530 1.00 94.69 80 GLY A CA 1
ATOM 613 C C . GLY A 1 80 ? 106.540 124.885 101.325 1.00 94.69 80 GLY A C 1
ATOM 614 O O . GLY A 1 80 ? 106.639 124.955 102.551 1.00 94.69 80 GLY A O 1
ATOM 615 N N . ARG A 1 81 ? 106.784 123.767 100.647 1.00 98.71 81 ARG A N 1
ATOM 616 C CA . ARG A 1 81 ? 107.129 122.542 101.354 1.00 98.71 81 ARG A CA 1
ATOM 617 C C . ARG A 1 81 ? 108.562 122.581 101.855 1.00 98.71 81 ARG A C 1
ATOM 618 O O . ARG A 1 81 ? 108.861 122.048 102.934 1.00 98.71 81 ARG A O 1
ATOM 626 N N . PHE A 1 82 ? 109.440 123.253 101.111 1.00 94.74 82 PHE A N 1
ATOM 627 C CA . PHE A 1 82 ? 110.855 123.235 101.446 1.00 94.74 82 PHE A CA 1
ATOM 628 C C . PHE A 1 82 ? 111.145 124.029 102.709 1.00 94.74 82 PHE A C 1
ATOM 629 O O . PHE A 1 82 ? 112.011 123.642 103.489 1.00 94.74 82 PHE A O 1
ATOM 637 N N . PHE A 1 83 ? 110.425 125.126 102.942 1.00 89.70 83 PHE A N 1
ATOM 638 C CA . PHE A 1 83 ? 110.674 125.911 104.146 1.00 89.70 83 PHE A CA 1
ATOM 639 C C . PHE A 1 83 ? 110.213 125.181 105.399 1.00 89.70 83 PHE A C 1
ATOM 640 O O . PHE A 1 83 ? 110.865 125.270 106.444 1.00 89.70 83 PHE A O 1
ATOM 648 N N . VAL A 1 84 ? 109.114 124.432 105.312 1.00 89.82 84 VAL A N 1
ATOM 649 C CA . VAL A 1 84 ? 108.711 123.610 106.447 1.00 89.82 84 VAL A CA 1
ATOM 650 C C . VAL A 1 84 ? 109.710 122.482 106.647 1.00 89.82 84 VAL A C 1
ATOM 651 O O . VAL A 1 84 ? 110.017 122.105 107.788 1.00 89.82 84 VAL A O 1
ATOM 655 N N . ASP A 1 85 ? 110.276 121.965 105.552 1.00 94.40 85 ASP A N 1
ATOM 656 C CA . ASP A 1 85 ? 111.324 120.956 105.659 1.00 94.40 85 ASP A CA 1
ATOM 657 C C . ASP A 1 85 ? 112.592 121.529 106.285 1.00 94.40 85 ASP A C 1
ATOM 658 O O . ASP A 1 85 ? 113.351 120.796 106.919 1.00 94.40 85 ASP A O 1
ATOM 663 N N . ILE A 1 86 ? 112.838 122.827 106.118 1.00 88.33 86 ILE A N 1
ATOM 664 C CA . ILE A 1 86 ? 113.957 123.466 106.806 1.00 88.33 86 ILE A CA 1
ATOM 665 C C . ILE A 1 86 ? 113.671 123.588 108.295 1.00 88.33 86 ILE A C 1
ATOM 666 O O . ILE A 1 86 ? 114.507 123.224 109.130 1.00 88.33 86 ILE A O 1
ATOM 671 N N . ILE A 1 87 ? 112.490 124.105 108.649 1.00 87.22 87 ILE A N 1
ATOM 672 C CA . ILE A 1 87 ? 112.191 124.396 110.053 1.00 87.22 87 ILE A CA 1
ATOM 673 C C . ILE A 1 87 ? 112.038 123.110 110.868 1.00 87.22 87 ILE A C 1
ATOM 674 O O . ILE A 1 87 ? 112.339 123.087 112.068 1.00 87.22 87 ILE A O 1
ATOM 679 N N . LYS A 1 88 ? 111.649 122.002 110.234 1.00 89.19 88 LYS A N 1
ATOM 680 C CA . LYS A 1 88 ? 111.575 120.747 110.975 1.00 89.19 88 LYS A CA 1
ATOM 681 C C . LYS A 1 88 ? 112.942 120.169 111.325 1.00 89.19 88 LYS A C 1
ATOM 682 O O . LYS A 1 88 ? 113.016 119.287 112.186 1.00 89.19 88 LYS A O 1
ATOM 688 N N . LYS A 1 89 ? 114.021 120.638 110.698 1.00 87.80 89 LYS A N 1
ATOM 689 C CA . LYS A 1 89 ? 115.335 120.040 110.888 1.00 87.80 89 LYS A CA 1
ATOM 690 C C . LYS A 1 89 ? 116.281 120.870 111.742 1.00 87.80 89 LYS A C 1
ATOM 691 O O . LYS A 1 89 ? 117.340 120.359 112.112 1.00 87.80 89 LYS A O 1
ATOM 697 N N . LEU A 1 90 ? 115.935 122.113 112.061 1.00 87.69 90 LEU A N 1
ATOM 698 C CA . LEU A 1 90 ? 116.874 123.014 112.722 1.00 87.69 90 LEU A CA 1
ATOM 699 C C . LEU A 1 90 ? 117.118 122.586 114.169 1.00 87.69 90 LEU A C 1
ATOM 700 O O . LEU A 1 90 ? 116.223 122.033 114.811 1.00 87.69 90 LEU A O 1
ATOM 705 N N . PRO A 1 91 ? 118.332 122.800 114.704 1.00 91.98 91 PRO A N 1
ATOM 706 C CA . PRO A 1 91 ? 118.655 122.254 116.028 1.00 91.98 91 PRO A CA 1
ATOM 707 C C . PRO A 1 91 ? 118.113 123.057 117.197 1.00 91.98 91 PRO A C 1
ATOM 708 O O . PRO A 1 91 ? 117.729 122.479 118.217 1.00 91.98 91 PRO A O 1
ATOM 712 N N . GLY A 1 92 ? 118.079 124.377 117.075 1.00 94.83 92 GLY A N 1
ATOM 713 C CA . GLY A 1 92 ? 117.736 125.210 118.205 1.00 94.83 92 GLY A CA 1
ATOM 714 C C . GLY A 1 92 ? 116.246 125.321 118.427 1.00 94.83 92 GLY A C 1
ATOM 715 O O . GLY A 1 92 ? 115.428 124.828 117.655 1.00 94.83 92 GLY A O 1
ATOM 716 N N . LYS A 1 93 ? 115.891 125.983 119.524 1.00 100.94 93 LYS A N 1
ATOM 717 C CA . LYS A 1 93 ? 114.505 126.312 119.811 1.00 100.94 93 LYS A CA 1
ATOM 718 C C . LYS A 1 93 ? 114.170 127.748 119.446 1.00 100.94 93 LYS A C 1
ATOM 719 O O . LYS A 1 93 ? 113.105 128.238 119.824 1.00 100.94 93 LYS A O 1
ATOM 725 N N . ASP A 1 94 ? 115.053 128.431 118.728 1.00 97.93 94 ASP A N 1
ATOM 726 C CA . ASP A 1 94 ? 114.792 129.761 118.203 1.00 97.93 94 ASP A CA 1
ATOM 727 C C . ASP A 1 94 ? 115.135 129.778 116.726 1.00 97.93 94 ASP A C 1
ATOM 728 O O . ASP A 1 94 ? 116.208 129.321 116.329 1.00 97.93 94 ASP A O 1
ATOM 733 N N . VAL A 1 95 ? 114.226 130.304 115.916 1.00 90.94 95 VAL A N 1
ATOM 734 C CA . VAL A 1 95 ? 114.429 130.442 114.482 1.00 90.94 95 VAL A CA 1
ATOM 735 C C . VAL A 1 95 ? 114.300 131.917 114.154 1.00 90.94 95 VAL A C 1
ATOM 736 O O . VAL A 1 95 ? 113.219 132.495 114.302 1.00 90.94 95 VAL A O 1
ATOM 740 N N . LYS A 1 96 ? 115.385 132.528 113.714 1.00 92.38 96 LYS A N 1
ATOM 741 C CA . LYS A 1 96 ? 115.422 133.962 113.462 1.00 92.38 96 LYS A CA 1
ATOM 742 C C . LYS A 1 96 ? 115.479 134.200 111.962 1.00 92.38 96 LYS A C 1
ATOM 743 O O . LYS A 1 96 ? 116.552 134.138 111.364 1.00 92.38 96 LYS A O 1
ATOM 749 N N . LEU A 1 97 ? 114.335 134.482 111.352 1.00 89.30 97 LEU A N 1
ATOM 750 C CA . LEU A 1 97 ? 114.336 134.885 109.955 1.00 89.30 97 LEU A CA 1
ATOM 751 C C . LEU A 1 97 ? 114.723 136.350 109.838 1.00 89.30 97 LEU A C 1
ATOM 752 O O . LEU A 1 97 ? 114.444 137.155 110.725 1.00 89.30 97 LEU A O 1
ATOM 757 N N . SER A 1 98 ? 115.372 136.695 108.729 1.00 100.53 98 SER A N 1
ATOM 758 C CA . SER A 1 98 ? 115.780 138.079 108.501 1.00 100.53 98 SER A CA 1
ATOM 759 C C . SER A 1 98 ? 115.853 138.302 106.994 1.00 100.53 98 SER A C 1
ATOM 760 O O . SER A 1 98 ? 116.813 137.881 106.347 1.00 100.53 98 SER A O 1
ATOM 763 N N . THR A 1 99 ? 114.844 138.971 106.456 1.00 105.20 99 THR A N 1
ATOM 764 C CA . THR A 1 99 ? 114.756 139.234 105.030 1.00 105.20 99 THR A CA 1
ATOM 765 C C . THR A 1 99 ? 115.590 140.466 104.692 1.00 105.20 99 THR A C 1
ATOM 766 O O . THR A 1 99 ? 115.728 141.378 105.509 1.00 105.20 99 THR A O 1
ATOM 770 N N . ASN A 1 100 ? 116.172 140.480 103.499 1.00 114.93 100 ASN A N 1
ATOM 771 C CA . ASN A 1 100 ? 116.845 141.657 102.971 1.00 114.93 100 ASN A CA 1
ATOM 772 C C . ASN A 1 100 ? 116.119 142.128 101.712 1.00 114.93 100 ASN A C 1
ATOM 773 O O . ASN A 1 100 ? 115.039 141.640 101.376 1.00 114.93 100 ASN A O 1
ATOM 778 N N . GLU A 1 101 ? 116.719 143.091 101.020 1.00 120.49 101 GLU A N 1
ATOM 779 C CA . GLU A 1 101 ? 116.266 143.428 99.681 1.00 120.49 101 GLU A CA 1
ATOM 780 C C . GLU A 1 101 ? 116.516 142.251 98.742 1.00 120.49 101 GLU A C 1
ATOM 781 O O . GLU A 1 101 ? 117.408 141.429 98.969 1.00 120.49 101 GLU A O 1
ATOM 787 N N . GLN A 1 102 ? 115.673 142.157 97.710 1.00 116.25 102 GLN A N 1
ATOM 788 C CA . GLN A 1 102 ? 115.471 141.019 96.805 1.00 116.25 102 GLN A CA 1
ATOM 789 C C . GLN A 1 102 ? 114.960 139.763 97.509 1.00 116.25 102 GLN A C 1
ATOM 790 O O . GLN A 1 102 ? 114.906 138.697 96.880 1.00 116.25 102 GLN A O 1
ATOM 796 N N . PHE A 1 103 ? 114.577 139.870 98.785 1.00 110.61 103 PHE A N 1
ATOM 797 C CA . PHE A 1 103 ? 113.825 138.868 99.543 1.00 110.61 103 PHE A CA 1
ATOM 798 C C . PHE A 1 103 ? 114.582 137.538 99.650 1.00 110.61 103 PHE A C 1
ATOM 799 O O . PHE A 1 103 ? 114.197 136.513 99.093 1.00 110.61 103 PHE A O 1
ATOM 807 N N . GLN A 1 104 ? 115.692 137.600 100.381 1.00 107.13 104 GLN A N 1
ATOM 808 C CA . GLN A 1 104 ? 116.471 136.423 100.752 1.00 107.13 104 GLN A CA 1
ATOM 809 C C . GLN A 1 104 ? 116.526 136.350 102.271 1.00 107.13 104 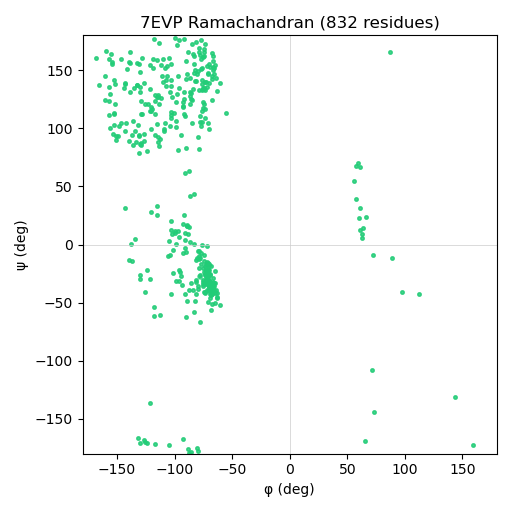GLN A C 1
ATOM 810 O O . GLN A 1 104 ? 117.063 137.253 102.920 1.00 107.13 104 GLN A O 1
ATOM 816 N N . THR A 1 105 ? 115.986 135.277 102.838 1.00 97.29 105 THR A N 1
ATOM 817 C CA . THR A 1 105 ? 115.791 135.180 104.276 1.00 97.29 105 THR A CA 1
ATOM 818 C C . THR A 1 105 ? 116.854 134.300 104.915 1.00 97.29 105 THR A C 1
ATOM 819 O O . THR A 1 105 ? 117.038 133.151 104.513 1.00 97.29 105 THR A O 1
ATOM 823 N N . LEU A 1 106 ? 117.525 134.832 105.933 1.00 92.69 106 LEU A N 1
ATOM 824 C CA . LEU A 1 106 ? 118.621 134.136 106.604 1.00 92.69 106 LEU A CA 1
ATOM 825 C C . LEU A 1 106 ? 118.063 133.401 107.811 1.00 92.69 106 LEU A C 1
ATOM 826 O O . LEU A 1 106 ? 117.975 133.962 108.900 1.00 92.69 106 LEU A O 1
ATOM 831 N N . ILE A 1 107 ? 117.726 132.128 107.632 1.00 83.47 107 ILE A N 1
ATOM 832 C CA . ILE A 1 107 ? 117.085 131.332 108.678 1.00 83.47 107 ILE A CA 1
ATOM 833 C C . ILE A 1 107 ? 118.190 130.882 109.630 1.00 83.47 107 ILE A C 1
ATOM 834 O O . ILE A 1 107 ? 118.827 129.855 109.433 1.00 83.47 107 ILE A O 1
ATOM 839 N N . THR A 1 108 ? 118.419 131.657 110.681 1.00 92.03 108 THR A N 1
ATOM 840 C CA . THR A 1 108 ? 119.474 131.352 111.637 1.00 92.03 108 THR A CA 1
ATOM 841 C C . THR A 1 108 ? 118.888 130.656 112.854 1.00 92.03 108 THR A C 1
ATOM 842 O O . THR A 1 108 ? 118.010 131.205 113.521 1.00 92.03 108 THR A O 1
ATOM 846 N N . SER A 1 109 ? 119.382 129.459 113.155 1.00 95.28 109 SER A N 1
ATOM 847 C CA . SER A 1 109 ? 118.921 128.706 114.321 1.00 95.28 109 SER A CA 1
ATOM 848 C C . SER A 1 109 ? 120.130 128.095 115.018 1.00 95.28 109 SER A C 1
ATOM 849 O O . SER A 1 109 ? 120.565 126.998 114.663 1.00 95.28 109 SER A O 1
ATOM 852 N N . GLY A 1 110 ? 120.654 128.792 116.020 1.00 101.27 110 GLY A N 1
ATOM 853 C CA . GLY A 1 110 ? 121.843 128.323 116.700 1.00 101.27 110 GLY A CA 1
ATOM 854 C C . GLY A 1 110 ? 123.077 128.451 115.833 1.00 101.27 110 GLY A C 1
ATOM 855 O O . GLY A 1 110 ? 123.568 129.559 115.601 1.00 101.27 110 GLY A O 1
ATOM 856 N N . HIS A 1 111 ? 123.587 127.320 115.350 1.00 103.83 111 HIS A N 1
ATOM 857 C CA . HIS A 1 111 ? 124.733 127.314 114.452 1.00 103.83 111 HIS A CA 1
ATOM 858 C C . HIS A 1 111 ? 124.344 127.302 112.987 1.00 103.83 111 HIS A C 1
ATOM 859 O O . HIS A 1 111 ? 125.047 127.907 112.172 1.00 103.83 111 HIS A O 1
ATOM 866 N N . SER A 1 112 ? 123.254 126.623 112.640 1.00 95.58 112 SER A N 1
ATOM 867 C CA . SER A 1 112 ? 122.810 126.528 111.258 1.00 95.58 112 SER A CA 1
ATOM 868 C C . SER A 1 112 ? 122.373 127.885 110.729 1.00 95.58 112 SER A C 1
ATOM 869 O O . SER A 1 112 ? 121.857 128.724 111.465 1.00 95.58 112 SER A O 1
ATOM 872 N N . GLU A 1 113 ? 122.600 128.104 109.439 1.00 96.25 113 GLU A N 1
ATOM 873 C CA . GLU A 1 113 ? 122.265 129.387 108.832 1.00 96.25 113 GLU A CA 1
ATOM 874 C C . GLU A 1 113 ? 121.906 129.135 107.374 1.00 96.25 113 GLU A C 1
ATOM 875 O O . GLU A 1 113 ? 122.783 129.119 106.510 1.00 96.25 113 GLU A O 1
ATOM 881 N N . PHE A 1 114 ? 120.627 128.951 107.110 1.00 87.90 114 PHE A N 1
ATOM 882 C CA . PHE A 1 114 ? 120.149 128.850 105.746 1.00 87.90 114 PHE A CA 1
ATOM 883 C C . PHE A 1 114 ? 120.049 130.240 105.141 1.00 87.90 114 PHE A C 1
ATOM 884 O O . PHE A 1 114 ? 120.178 131.251 105.825 1.00 87.90 114 PHE A O 1
ATOM 892 N N . ASN A 1 115 ? 119.846 130.288 103.833 1.00 92.18 115 ASN A N 1
ATOM 893 C CA . ASN A 1 115 ? 119.642 131.573 103.166 1.00 92.18 115 ASN A CA 1
ATOM 894 C C . ASN A 1 115 ? 118.762 131.292 101.951 1.00 92.18 115 ASN A C 1
ATOM 895 O O . ASN A 1 115 ? 119.265 131.045 100.859 1.00 92.18 115 ASN A O 1
ATOM 900 N N . LEU A 1 116 ? 117.452 131.378 102.142 1.00 96.37 116 LEU A N 1
ATOM 901 C CA . LEU A 1 116 ? 116.534 131.005 101.077 1.00 96.37 116 LEU A CA 1
ATOM 902 C C . LEU A 1 116 ? 116.396 132.136 100.064 1.00 96.37 116 LEU A C 1
ATOM 903 O O . LEU A 1 116 ? 117.084 133.158 100.123 1.00 96.37 116 LEU A O 1
ATOM 908 N N . SER A 1 117 ? 115.500 131.945 99.101 1.00 103.11 117 SER A N 1
ATOM 909 C CA . SER A 1 117 ? 115.186 132.946 98.087 1.00 103.11 117 SER A CA 1
ATOM 910 C C . SER A 1 117 ? 113.672 133.092 98.068 1.00 103.11 117 SER A C 1
ATOM 911 O O . SER A 1 117 ? 112.984 132.421 97.296 1.00 103.11 117 SER A O 1
ATOM 914 N N . GLY A 1 118 ? 113.156 133.961 98.929 1.00 105.71 118 GLY A N 1
ATOM 915 C CA . GLY A 1 118 ? 111.743 134.253 98.912 1.00 105.71 118 GLY A CA 1
ATOM 916 C C . GLY A 1 118 ? 111.365 135.137 97.743 1.00 105.71 118 GLY A C 1
ATOM 917 O O . GLY A 1 118 ? 112.201 135.783 97.115 1.00 105.71 118 GLY A O 1
ATOM 918 N N . LEU A 1 119 ? 110.077 135.161 97.442 1.00 105.35 119 LEU A N 1
ATOM 919 C CA . LEU A 1 119 ? 109.575 135.959 96.340 1.00 10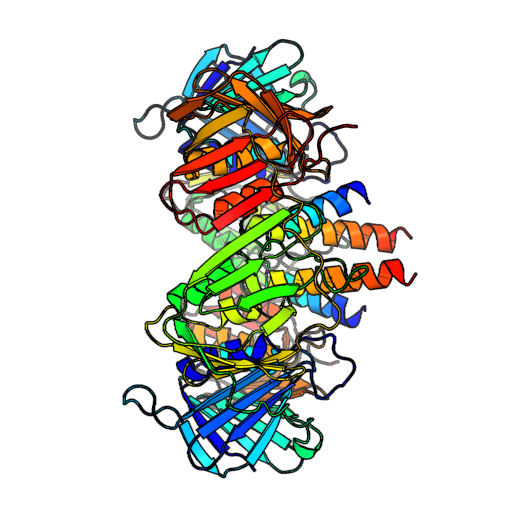5.35 119 LEU A CA 1
ATOM 920 C C . LEU A 1 119 ? 108.995 137.263 96.874 1.00 105.35 119 LEU A C 1
ATOM 921 O O . LEU A 1 119 ? 108.960 137.513 98.079 1.00 105.35 119 LEU A O 1
ATOM 926 N N . ASP A 1 120 ? 108.544 138.103 95.960 1.00 114.28 120 ASP A N 1
ATOM 927 C CA . ASP A 1 120 ? 107.961 139.389 96.317 1.00 114.28 120 ASP A CA 1
ATOM 928 C C . ASP A 1 120 ? 106.562 139.158 96.872 1.00 114.28 120 ASP A C 1
ATOM 929 O O . ASP A 1 120 ? 105.733 138.547 96.189 1.00 114.28 120 ASP A O 1
ATOM 934 N N . PRO A 1 121 ? 106.254 139.600 98.095 1.00 110.10 121 PRO A N 1
ATOM 935 C CA . PRO A 1 121 ? 104.898 139.410 98.629 1.00 110.10 121 PRO A CA 1
ATOM 936 C C . PRO A 1 121 ? 103.849 140.328 98.034 1.00 110.10 121 PRO A C 1
ATOM 937 O O . PRO A 1 121 ? 102.658 140.124 98.298 1.00 110.10 121 PRO A O 1
ATOM 941 N N . ASP A 1 122 ? 104.239 141.328 97.247 1.00 117.37 122 ASP A N 1
ATOM 942 C CA . ASP A 1 122 ? 103.264 142.227 96.648 1.00 117.37 122 ASP A CA 1
ATOM 943 C C . ASP A 1 122 ? 102.547 141.608 95.459 1.00 117.37 122 ASP A C 1
ATOM 944 O O . ASP A 1 122 ? 101.501 142.120 95.050 1.00 117.37 122 ASP A O 1
ATOM 949 N N . GLN A 1 123 ? 103.080 140.530 94.892 1.00 115.16 123 GLN A N 1
ATOM 950 C CA . GLN A 1 123 ? 102.403 139.812 93.825 1.00 115.16 123 GLN A CA 1
ATOM 951 C C . GLN A 1 123 ? 101.661 138.586 94.331 1.00 115.16 123 GLN A C 1
ATOM 952 O O . GLN A 1 123 ? 101.057 137.868 93.530 1.00 115.16 123 GLN A O 1
ATOM 958 N N . TYR A 1 124 ? 101.697 138.331 95.630 1.00 109.34 124 TYR A N 1
ATOM 959 C CA . TYR A 1 124 ? 100.869 137.285 96.212 1.00 109.34 124 TYR A CA 1
ATOM 960 C C . TYR A 1 124 ? 99.422 137.764 96.213 1.00 109.34 124 TYR A C 1
ATOM 961 O O . TYR A 1 124 ? 99.167 138.923 96.558 1.00 109.34 124 TYR A O 1
ATOM 970 N N . PRO A 1 125 ? 98.461 136.930 95.817 1.00 113.28 125 PRO A N 1
ATOM 971 C CA . PRO A 1 125 ? 97.082 137.412 95.685 1.00 113.28 125 PRO A CA 1
ATOM 972 C C . PRO A 1 125 ? 96.440 137.665 97.036 1.00 113.28 125 PRO A C 1
ATOM 973 O O . PRO A 1 125 ? 96.819 137.078 98.051 1.00 113.28 125 PRO A O 1
ATOM 977 N N . LEU A 1 126 ? 95.467 138.573 97.033 1.00 115.47 126 LEU A N 1
ATOM 978 C CA . LEU A 1 126 ? 94.812 138.985 98.264 1.00 115.47 126 LEU A CA 1
ATOM 979 C C . LEU A 1 126 ? 93.951 137.864 98.827 1.00 115.47 126 LEU A C 1
ATOM 980 O O . LEU A 1 126 ? 93.463 136.995 98.101 1.00 115.47 126 LEU A O 1
ATOM 985 N N . LEU A 1 127 ? 93.780 137.891 100.139 1.00 114.25 127 LEU A N 1
ATOM 986 C CA . LEU A 1 127 ? 92.939 136.911 100.798 1.00 114.25 127 LEU A CA 1
ATOM 987 C C . LEU A 1 127 ? 91.471 137.227 100.515 1.00 114.25 127 LEU A C 1
ATOM 988 O O . LEU A 1 127 ? 91.086 138.400 100.493 1.00 114.25 127 LEU A O 1
ATOM 993 N N . PRO A 1 128 ? 90.640 136.215 100.263 1.00 112.99 128 PRO A N 1
ATOM 994 C CA . PRO A 1 128 ? 89.203 136.468 100.093 1.00 112.99 128 PRO A CA 1
ATOM 995 C C . PRO A 1 128 ? 88.566 136.921 101.399 1.00 112.99 128 PRO A C 1
ATOM 996 O O . PRO A 1 128 ? 88.659 136.241 102.421 1.00 112.99 128 PRO A O 1
ATOM 1000 N N . GLN A 1 129 ? 87.921 138.082 101.355 1.00 118.31 129 GLN A N 1
ATOM 1001 C CA . GLN A 1 129 ? 87.307 138.670 102.535 1.00 118.31 129 GLN A CA 1
ATOM 1002 C C . GLN A 1 129 ? 85.899 138.119 102.711 1.00 118.31 129 GLN A C 1
ATOM 1003 O O . GLN A 1 129 ? 85.107 138.107 101.763 1.00 118.31 129 GLN A O 1
ATOM 1009 N N . VAL A 1 130 ? 85.592 137.670 103.925 1.00 114.40 130 VAL A N 1
ATOM 1010 C CA . VAL A 1 130 ? 84.309 137.064 104.261 1.00 114.40 130 VAL A CA 1
ATOM 1011 C C . VAL A 1 130 ? 83.620 137.942 105.294 1.00 114.40 130 VAL A C 1
ATOM 1012 O O . VAL A 1 130 ? 84.223 138.295 106.314 1.00 114.40 130 VAL A O 1
ATOM 1016 N N . SER A 1 131 ? 82.367 138.303 105.020 1.00 120.17 131 SER A N 1
ATOM 1017 C CA . SER A 1 131 ? 81.599 139.140 105.930 1.00 120.17 131 SER A CA 1
ATOM 1018 C C . SER A 1 131 ? 81.296 138.392 107.221 1.00 120.17 131 SER A C 1
ATOM 1019 O O . SER A 1 131 ? 81.028 137.189 107.212 1.00 120.17 131 SER A O 1
ATOM 1022 N N . ARG A 1 132 ? 81.332 139.115 108.340 1.00 119.08 132 ARG A N 1
ATOM 1023 C CA . ARG A 1 132 ? 81.263 138.504 109.659 1.00 119.08 132 ARG A CA 1
ATOM 1024 C C . ARG A 1 132 ? 79.840 138.346 110.180 1.00 119.08 132 ARG A C 1
ATOM 1025 O O . ARG A 1 132 ? 79.652 138.129 111.382 1.00 119.08 132 ARG A O 1
ATOM 1033 N N . ASP A 1 133 ? 78.840 138.450 109.313 1.00 124.88 133 ASP A N 1
ATOM 1034 C CA . ASP A 1 133 ? 77.505 137.990 109.646 1.00 124.88 133 ASP A CA 1
ATOM 1035 C C . ASP A 1 133 ? 77.384 136.513 109.272 1.00 124.88 133 ASP A C 1
ATOM 1036 O O . ASP A 1 133 ? 78.352 135.892 108.820 1.00 124.88 133 ASP A O 1
ATOM 1041 N N . ASP A 1 134 ? 76.178 135.960 109.450 1.00 123.43 134 ASP A N 1
ATOM 1042 C CA . ASP A 1 134 ? 75.865 134.537 109.261 1.00 123.43 134 ASP A CA 1
ATOM 1043 C C . ASP A 1 134 ? 76.781 133.656 110.113 1.00 123.43 134 ASP A C 1
ATOM 1044 O O . ASP A 1 134 ? 77.456 132.748 109.628 1.00 123.43 134 ASP A O 1
ATOM 1049 N N . ALA A 1 135 ? 76.794 133.952 111.407 1.00 119.39 135 ALA A N 1
ATOM 1050 C CA . ALA A 1 135 ? 77.681 133.278 112.339 1.00 119.39 135 ALA A CA 1
ATOM 1051 C C . ALA A 1 135 ? 77.035 131.998 112.842 1.00 119.39 135 ALA A C 1
ATOM 1052 O O . ALA A 1 135 ? 75.893 132.012 113.312 1.00 119.39 135 ALA A O 1
ATOM 1054 N N . ILE A 1 136 ? 77.769 130.896 112.739 1.00 112.44 136 ILE A N 1
ATOM 1055 C CA . ILE A 1 136 ? 77.369 129.609 113.292 1.00 112.44 136 ILE A CA 1
ATOM 1056 C C . ILE A 1 136 ? 78.508 129.139 114.178 1.00 112.44 136 ILE A C 1
ATOM 1057 O O . ILE A 1 136 ? 79.644 129.005 113.711 1.00 112.44 136 ILE A O 1
ATOM 1062 N N . GLN A 1 137 ? 78.220 128.915 115.450 1.00 111.04 137 GLN A N 1
ATOM 1063 C CA . GLN A 1 137 ? 79.246 128.586 116.431 1.00 111.04 137 GLN A CA 1
ATOM 1064 C C . GLN A 1 137 ? 79.108 127.121 116.821 1.00 111.04 137 GLN A C 1
ATOM 1065 O O . GLN A 1 137 ? 78.207 126.751 117.576 1.00 111.04 137 GLN A O 1
ATOM 1071 N N . LEU A 1 138 ? 80.000 126.294 116.301 1.00 108.88 138 LEU A N 1
ATOM 1072 C CA . LEU A 1 138 ? 80.120 124.916 116.735 1.00 108.88 138 LEU A CA 1
ATOM 1073 C C . LEU A 1 138 ? 81.220 124.803 117.783 1.00 108.88 138 LEU A C 1
ATOM 1074 O O . LEU A 1 138 ? 81.903 125.773 118.107 1.00 108.88 138 LEU A O 1
ATOM 1079 N N . SER A 1 139 ? 81.377 123.610 118.332 1.00 106.57 139 SER A N 1
ATOM 1080 C CA . SER A 1 139 ? 82.538 123.330 119.157 1.00 106.57 139 SER A CA 1
ATOM 1081 C C . SER A 1 139 ? 83.587 122.605 118.324 1.00 106.57 139 SER A C 1
ATOM 1082 O O . SER A 1 139 ? 83.344 122.216 117.184 1.00 106.57 139 SER A O 1
ATOM 1085 N N . VAL A 1 140 ? 84.777 122.433 118.896 1.00 108.13 140 VAL A N 1
ATOM 1086 C CA . VAL A 1 140 ? 85.809 121.683 118.190 1.00 108.13 140 VAL A CA 1
ATOM 1087 C C . VAL A 1 140 ? 85.484 120.200 118.206 1.00 108.13 140 VAL A C 1
ATOM 1088 O O . VAL A 1 140 ? 85.630 119.512 117.191 1.00 108.13 140 VAL A O 1
ATOM 1092 N N . LYS A 1 141 ? 85.002 119.693 119.342 1.00 108.63 141 LYS A N 1
ATOM 1093 C CA . LYS A 1 141 ? 84.644 118.282 119.426 1.00 108.63 141 LYS A CA 1
ATOM 1094 C C . LYS A 1 141 ? 83.441 117.961 118.548 1.00 108.63 141 LYS A C 1
ATOM 1095 O O . LYS A 1 141 ? 83.435 116.942 117.848 1.00 108.63 141 LYS A O 1
ATOM 1101 N N . VAL A 1 142 ? 82.455 118.859 118.511 1.00 99.34 142 VAL A N 1
ATOM 1102 C CA . VAL A 1 142 ? 81.263 118.634 117.701 1.00 99.34 142 VAL A CA 1
ATOM 1103 C C . VAL A 1 142 ? 81.596 118.708 116.217 1.00 99.34 142 VAL A C 1
ATOM 1104 O O . VAL A 1 142 ? 81.152 117.866 115.432 1.00 99.34 142 VAL A O 1
ATOM 1108 N N . LEU A 1 143 ? 82.413 119.679 115.809 1.00 96.17 143 LEU A N 1
ATOM 1109 C CA . LEU A 1 143 ? 82.731 119.794 114.389 1.00 96.17 143 LEU A CA 1
ATOM 1110 C C . LEU A 1 143 ? 83.714 118.726 113.925 1.00 96.17 143 LEU A C 1
ATOM 1111 O O . LEU A 1 143 ? 83.595 118.248 112.795 1.00 96.17 143 LEU A O 1
ATOM 1116 N N . LYS A 1 144 ? 84.664 118.311 114.766 1.00 100.41 144 LYS A N 1
ATOM 1117 C CA . LYS A 1 144 ? 85.480 117.154 114.412 1.00 100.41 144 LYS A CA 1
ATOM 1118 C C . LYS A 1 144 ? 84.655 115.879 114.349 1.00 100.41 144 LYS A C 1
ATOM 1119 O O . LYS A 1 144 ? 84.925 115.031 113.495 1.00 100.41 144 LYS A O 1
ATOM 1125 N N . ASN A 1 145 ? 83.620 115.757 115.183 1.00 96.79 145 ASN A N 1
ATOM 1126 C CA . ASN A 1 145 ? 82.707 114.627 115.085 1.00 96.79 145 ASN A CA 1
ATOM 1127 C C . ASN A 1 145 ? 81.904 114.669 113.788 1.00 96.79 145 ASN A C 1
ATOM 1128 O O . ASN A 1 145 ? 81.711 113.633 113.148 1.00 96.79 145 ASN A O 1
ATOM 1133 N N . VAL A 1 146 ? 81.454 115.857 113.376 1.00 91.33 146 VAL A N 1
ATOM 1134 C CA . VAL A 1 146 ? 80.688 115.992 112.138 1.00 91.33 146 VAL A CA 1
ATOM 1135 C C . VAL A 1 146 ? 81.559 115.697 110.921 1.00 91.33 146 VAL A C 1
ATOM 1136 O O . VAL A 1 146 ? 81.139 114.989 110.000 1.00 91.33 146 VAL A O 1
ATOM 1140 N N . ILE A 1 147 ? 82.795 116.196 110.915 1.00 92.97 147 ILE A N 1
ATOM 1141 C CA . ILE A 1 147 ? 83.711 115.937 109.808 1.00 92.97 147 ILE A CA 1
ATOM 1142 C C . ILE A 1 147 ? 84.136 114.470 109.781 1.00 92.97 147 ILE A C 1
ATOM 1143 O O . ILE A 1 147 ? 84.321 113.889 108.704 1.00 92.97 147 ILE A O 1
ATOM 1148 N N . ALA A 1 148 ? 84.233 113.822 110.943 1.00 95.48 148 ALA A N 1
ATOM 1149 C CA . ALA A 1 148 ? 84.549 112.399 110.950 1.00 95.48 148 ALA A CA 1
ATOM 1150 C C . ALA A 1 148 ? 83.368 111.550 110.502 1.00 95.48 148 ALA A C 1
ATOM 1151 O O . ALA A 1 148 ? 83.567 110.515 109.861 1.00 95.48 148 ALA A O 1
ATOM 1153 N N . GLN A 1 149 ? 82.143 111.961 110.819 1.00 94.82 149 GLN A N 1
ATOM 1154 C CA . GLN A 1 149 ? 80.969 111.173 110.473 1.00 94.82 149 GLN A CA 1
ATOM 1155 C C . GLN A 1 149 ? 80.385 111.513 109.115 1.00 94.82 149 GLN A C 1
ATOM 1156 O O . GLN A 1 149 ? 79.449 110.838 108.682 1.00 94.82 149 GLN A O 1
ATOM 1162 N N . THR A 1 150 ? 80.873 112.531 108.456 1.00 91.83 150 THR A N 1
ATOM 1163 C CA . THR A 1 150 ? 80.285 112.889 107.174 1.00 91.83 150 THR A CA 1
ATOM 1164 C C . THR A 1 150 ? 81.307 112.964 106.054 1.00 91.83 150 THR A C 1
ATOM 1165 O O . THR A 1 150 ? 81.044 112.473 104.958 1.00 91.83 150 THR A O 1
ATOM 1169 N N . ASN A 1 151 ? 82.489 113.512 106.312 1.00 93.60 151 ASN A N 1
ATOM 1170 C CA . ASN A 1 151 ? 83.490 113.689 105.263 1.00 93.60 151 ASN A CA 1
ATOM 1171 C C . ASN A 1 151 ? 84.357 112.438 105.121 1.00 93.60 151 ASN A C 1
ATOM 1172 O O . ASN A 1 151 ? 85.564 112.440 105.350 1.00 93.60 151 ASN A O 1
ATOM 1177 N N . PHE A 1 152 ? 83.701 111.350 104.746 1.00 93.78 152 PHE A N 1
ATOM 1178 C CA . PHE A 1 152 ? 84.374 110.200 104.170 1.00 93.78 152 PHE A CA 1
ATOM 1179 C C . PHE A 1 152 ? 83.616 109.864 102.902 1.00 93.78 152 PHE A C 1
ATOM 1180 O O . PHE A 1 152 ? 84.169 109.303 101.953 1.00 93.78 152 PHE A O 1
ATOM 1188 N N . ALA A 1 153 ? 82.339 110.239 102.892 1.00 98.29 153 ALA A N 1
ATOM 1189 C CA . ALA A 1 153 ? 81.388 109.869 101.860 1.00 98.29 153 ALA A CA 1
ATOM 1190 C C . ALA A 1 153 ? 81.301 110.889 100.740 1.00 98.29 153 ALA A C 1
ATOM 1191 O O . ALA A 1 153 ? 80.256 110.986 100.091 1.00 98.29 153 ALA A O 1
ATOM 1193 N N . VAL A 1 154 ? 82.352 111.661 100.508 1.00 101.17 154 VAL A N 1
ATOM 1194 C CA . VAL A 1 154 ? 82.350 112.574 99.378 1.00 101.17 154 VAL A CA 1
ATOM 1195 C C . VAL A 1 154 ? 82.926 111.877 98.154 1.00 101.17 154 VAL A C 1
ATOM 1196 O O . VAL A 1 154 ? 83.663 110.895 98.250 1.00 101.17 154 VAL A O 1
ATOM 1200 N N . SER A 1 155 ? 82.575 112.393 96.984 1.00 111.46 155 SER A N 1
ATOM 1201 C CA . SER A 1 155 ? 83.038 111.808 95.739 1.00 111.46 155 SER A CA 1
ATOM 1202 C C . SER A 1 155 ? 84.436 112.299 95.406 1.00 111.46 155 SER A C 1
ATOM 1203 O O . SER A 1 155 ? 84.766 113.469 95.611 1.00 111.46 155 SER A O 1
ATOM 1206 N N . THR A 1 156 ? 85.260 111.395 94.893 1.00 120.31 156 THR A N 1
ATOM 1207 C CA . THR A 1 156 ? 86.599 111.742 94.449 1.00 120.31 156 THR A CA 1
ATOM 1208 C C . THR A 1 156 ? 86.677 111.916 92.941 1.00 120.31 156 THR A C 1
ATOM 1209 O O . THR A 1 156 ? 87.778 112.030 92.395 1.00 120.31 156 THR A O 1
ATOM 1213 N N . SER A 1 157 ? 85.537 111.945 92.258 1.00 129.34 157 SER A N 1
ATOM 1214 C CA . SER A 1 157 ? 85.483 112.123 90.815 1.00 129.34 157 SER A CA 1
ATOM 1215 C C . SER A 1 157 ? 84.857 113.474 90.509 1.00 129.34 157 SER A C 1
ATOM 1216 O O . SER A 1 157 ? 83.752 113.771 90.973 1.00 129.34 157 SER A O 1
ATOM 1219 N N . GLU A 1 158 ? 85.561 114.285 89.722 1.00 136.83 158 GLU A N 1
ATOM 1220 C CA . GLU A 1 158 ? 85.123 115.634 89.400 1.00 136.83 158 GLU A CA 1
ATOM 1221 C C . GLU A 1 158 ? 84.245 115.693 88.154 1.00 136.83 158 GLU A C 1
ATOM 1222 O O . GLU A 1 158 ? 84.075 116.775 87.581 1.00 136.83 158 GLU A O 1
ATOM 1228 N N . THR A 1 159 ? 83.694 114.557 87.718 1.00 135.10 159 THR A N 1
ATOM 1229 C CA . THR A 1 159 ? 82.725 114.584 86.627 1.00 135.10 159 THR A CA 1
ATOM 1230 C C . THR A 1 159 ? 81.414 115.207 87.084 1.00 135.10 159 THR A C 1
ATOM 1231 O O . THR A 1 159 ? 80.783 115.962 86.336 1.00 135.10 159 THR A O 1
ATOM 1235 N N . ARG A 1 160 ? 80.993 114.901 88.310 1.00 133.80 160 ARG A N 1
ATOM 1236 C CA . ARG A 1 160 ? 79.863 115.555 88.961 1.00 133.80 160 ARG A CA 1
ATOM 1237 C C . ARG A 1 160 ? 80.425 116.349 90.132 1.00 133.80 160 ARG A C 1
ATOM 1238 O O . ARG A 1 160 ? 80.580 115.810 91.237 1.00 133.80 160 ARG A O 1
ATOM 1246 N N . PRO A 1 161 ? 80.783 117.620 89.942 1.00 129.79 161 PRO A N 1
ATOM 1247 C CA . PRO A 1 161 ? 81.456 118.356 91.019 1.00 129.79 161 PRO A CA 1
ATOM 1248 C C . PRO A 1 161 ? 80.506 119.013 92.003 1.00 129.79 161 PRO A C 1
ATOM 1249 O O . PRO A 1 161 ? 80.741 120.150 92.419 1.00 129.79 161 PRO A O 1
ATOM 1253 N N . VAL A 1 162 ? 79.438 118.323 92.388 1.00 117.40 162 VAL A N 1
ATOM 1254 C CA . VAL A 1 162 ? 78.551 118.803 93.438 1.00 117.40 162 VAL A CA 1
ATOM 1255 C C . VAL A 1 162 ? 78.555 117.725 94.510 1.00 117.40 162 VAL A C 1
ATOM 1256 O O . VAL A 1 162 ? 78.441 118.008 95.707 1.00 117.40 162 VAL A O 1
ATOM 1260 N N . LEU A 1 163 ? 78.761 116.483 94.083 1.00 111.89 163 LEU A N 1
ATOM 1261 C CA . LEU A 1 163 ? 78.866 115.351 94.990 1.00 111.89 163 LEU A CA 1
ATOM 1262 C C . LEU A 1 163 ? 80.238 115.241 95.631 1.00 111.89 163 LEU A C 1
ATOM 1263 O O . LEU A 1 163 ? 80.432 114.378 96.491 1.00 111.89 163 LEU A O 1
ATOM 1268 N N . THR A 1 164 ? 81.189 116.082 95.234 1.00 107.84 164 THR A N 1
ATOM 1269 C CA . THR A 1 164 ? 82.501 116.140 95.858 1.00 107.84 164 THR A CA 1
ATOM 1270 C C . THR A 1 164 ? 82.541 117.079 97.052 1.00 107.84 164 THR A C 1
ATOM 1271 O O . THR A 1 164 ? 83.631 117.428 97.514 1.00 107.84 164 THR A O 1
ATOM 1275 N N . GLY A 1 165 ? 81.392 117.483 97.567 1.00 102.38 165 GLY A N 1
ATOM 1276 C CA . GLY A 1 165 ? 81.349 118.394 98.692 1.00 102.38 165 GLY A CA 1
ATOM 1277 C C . GLY A 1 165 ? 80.288 117.986 99.688 1.00 102.38 165 GLY A C 1
ATOM 1278 O O . GLY A 1 165 ? 79.317 117.308 99.354 1.00 102.38 165 GLY A O 1
ATOM 1279 N N . VAL A 1 166 ? 80.490 118.412 100.928 1.00 95.53 166 VAL A N 1
ATOM 1280 C CA . VAL A 1 166 ? 79.554 118.135 102.008 1.00 95.53 166 VAL A CA 1
ATOM 1281 C C . VAL A 1 166 ? 78.479 119.210 102.010 1.00 95.53 166 VAL A C 1
ATOM 1282 O O . VAL A 1 166 ? 78.780 120.397 102.151 1.00 95.53 166 VAL A O 1
ATOM 1286 N N . ASN A 1 167 ? 77.229 118.805 101.854 1.00 101.03 167 ASN A N 1
ATOM 1287 C CA . ASN A 1 167 ? 76.120 119.737 101.980 1.00 101.03 167 ASN A CA 1
ATOM 1288 C C . ASN A 1 167 ? 75.919 120.071 103.448 1.00 101.03 167 ASN A C 1
ATOM 1289 O O . ASN A 1 167 ? 75.891 119.173 104.287 1.00 101.03 167 ASN A O 1
ATOM 1294 N N . TRP A 1 168 ? 75.783 121.355 103.765 1.00 99.04 168 TRP A N 1
ATOM 1295 C CA . TRP A 1 168 ? 75.306 121.782 105.077 1.00 99.04 168 TRP A CA 1
ATOM 1296 C C . TRP A 1 168 ? 74.003 122.534 104.874 1.00 99.04 168 TRP A C 1
ATOM 1297 O O . TRP A 1 168 ? 73.998 123.635 104.317 1.00 99.04 168 TRP A O 1
ATOM 1308 N N . LEU A 1 169 ? 72.910 121.955 105.340 1.00 110.06 169 LEU A N 1
ATOM 1309 C CA . LEU A 1 169 ? 71.577 122.517 105.164 1.00 110.06 169 LEU A CA 1
ATOM 1310 C C . LEU A 1 169 ? 71.089 123.017 106.516 1.00 110.06 169 LEU A C 1
ATOM 1311 O O . LEU A 1 169 ? 70.618 122.234 107.343 1.00 110.06 169 LEU A O 1
ATOM 1316 N N . ILE A 1 170 ? 71.200 124.318 106.742 1.00 115.91 170 ILE A N 1
ATOM 1317 C CA . ILE A 1 170 ? 70.704 124.933 107.965 1.00 115.91 170 ILE A CA 1
ATOM 1318 C C . ILE A 1 170 ? 69.284 125.407 107.709 1.00 115.91 170 ILE A C 1
ATOM 1319 O O . ILE A 1 170 ? 69.047 126.192 106.787 1.00 115.91 170 ILE A O 1
ATOM 1324 N N . GLN A 1 171 ? 68.338 124.932 108.517 1.00 122.48 171 GLN A N 1
ATOM 1325 C CA . GLN A 1 171 ? 66.976 125.463 108.483 1.00 122.48 171 GLN A CA 1
ATOM 1326 C C . GLN A 1 171 ? 66.335 125.279 109.853 1.00 122.48 171 GLN A C 1
ATOM 1327 O O . GLN A 1 171 ? 66.094 124.149 110.291 1.00 122.48 171 GLN A O 1
ATOM 1333 N N . GLU A 1 172 ? 66.099 126.409 110.529 1.00 127.97 172 GLU A N 1
ATOM 1334 C CA . GLU A 1 172 ? 65.443 126.501 111.836 1.00 127.97 172 GLU A CA 1
ATOM 1335 C C . GLU A 1 172 ? 66.190 125.661 112.880 1.00 127.97 172 GLU A C 1
ATOM 1336 O O . GLU A 1 172 ? 65.745 124.589 113.307 1.00 127.97 172 GLU A O 1
ATOM 1342 N N . ASN A 1 173 ? 67.406 126.136 113.173 1.00 126.92 173 ASN A N 1
ATOM 1343 C CA . ASN A 1 173 ? 68.214 125.697 114.315 1.00 126.92 173 ASN A CA 1
ATOM 1344 C C . ASN A 1 173 ? 68.650 124.234 114.175 1.00 126.92 173 ASN A C 1
ATOM 1345 O O . ASN A 1 173 ? 68.933 123.554 115.162 1.00 126.92 173 ASN A O 1
ATOM 1350 N N . GLU A 1 174 ? 68.704 123.725 112.946 1.00 120.30 174 GLU A N 1
ATOM 1351 C CA . GLU A 1 174 ? 69.091 122.344 112.694 1.00 120.30 174 GLU A CA 1
ATOM 1352 C C . GLU A 1 174 ? 70.110 122.315 111.569 1.00 120.30 174 GLU A C 1
ATOM 1353 O O . GLU A 1 174 ? 69.954 123.014 110.568 1.00 120.30 174 GLU A O 1
ATOM 1359 N N . LEU A 1 175 ? 71.146 121.501 111.736 1.00 108.58 175 LEU A N 1
ATOM 1360 C CA . LEU A 1 175 ? 72.219 121.366 110.760 1.00 108.58 175 LEU A CA 1
ATOM 1361 C C . LEU A 1 175 ? 72.226 119.939 110.236 1.00 108.58 175 LEU A C 1
ATOM 1362 O O . LEU A 1 175 ? 72.332 118.990 111.018 1.00 108.58 175 LEU A O 1
ATOM 1367 N N . ILE A 1 176 ? 72.116 119.789 108.921 1.00 102.10 176 ILE A N 1
ATOM 1368 C CA . ILE A 1 176 ? 71.950 118.489 108.279 1.00 102.10 176 ILE A CA 1
ATOM 1369 C C . ILE A 1 176 ? 73.123 118.315 107.322 1.00 102.10 176 ILE A C 1
ATOM 1370 O O . ILE A 1 176 ? 73.107 118.838 106.203 1.00 102.10 176 ILE A O 1
ATOM 1375 N N . CYS A 1 177 ? 74.141 117.579 107.752 1.00 100.12 177 CYS A N 1
ATOM 1376 C CA . CYS A 1 177 ? 75.382 117.431 106.996 1.00 100.12 177 CYS A CA 1
ATOM 1377 C C . CYS A 1 177 ? 75.348 116.117 106.232 1.00 100.12 177 CYS A C 1
ATOM 1378 O O . CYS A 1 177 ? 75.600 115.058 106.804 1.00 100.12 177 CYS A O 1
ATOM 1381 N N . THR A 1 178 ? 75.058 116.179 104.938 1.00 98.90 178 THR A N 1
ATOM 1382 C CA . THR A 1 178 ? 75.023 114.995 104.096 1.00 98.90 178 THR A CA 1
ATOM 1383 C C . THR A 1 178 ? 76.260 114.951 103.214 1.00 98.90 178 THR A C 1
ATOM 1384 O O . THR A 1 178 ? 76.923 115.964 102.997 1.00 98.90 178 THR A O 1
ATOM 1388 N N . ALA A 1 179 ? 76.559 113.764 102.695 1.00 96.77 179 ALA A N 1
ATOM 1389 C CA . ALA A 1 179 ? 77.674 113.583 101.771 1.00 96.77 179 ALA A CA 1
ATOM 1390 C C . ALA A 1 179 ? 77.412 112.334 100.953 1.00 96.77 179 ALA A C 1
ATOM 1391 O O . ALA A 1 179 ? 77.248 111.254 101.520 1.00 96.77 179 ALA A O 1
ATOM 1393 N N . THR A 1 180 ? 77.392 112.470 99.633 1.00 106.30 180 THR A N 1
ATOM 1394 C CA . THR A 1 180 ? 76.976 111.391 98.751 1.00 106.30 180 THR A CA 1
ATOM 1395 C C . THR A 1 180 ? 77.998 111.254 97.638 1.00 106.30 180 THR A C 1
ATOM 1396 O O . THR A 1 180 ? 78.461 112.261 97.099 1.00 106.30 180 THR A O 1
ATOM 1400 N N . ASP A 1 181 ? 78.361 110.021 97.299 1.00 106.35 181 ASP A N 1
ATOM 1401 C CA . ASP A 1 181 ? 79.105 109.757 96.074 1.00 106.35 181 ASP A CA 1
ATOM 1402 C C . ASP A 1 181 ? 78.335 108.815 95.159 1.00 106.35 181 ASP A C 1
ATOM 1403 O O . ASP A 1 181 ? 78.934 108.058 94.395 1.00 106.35 181 ASP A O 1
ATOM 1408 N N . SER A 1 182 ? 77.002 108.842 95.271 1.00 107.58 182 SER A N 1
ATOM 1409 C CA . SER A 1 182 ? 76.030 107.979 94.587 1.00 107.58 182 SER A CA 1
ATOM 1410 C C . SER A 1 182 ? 76.202 106.499 94.922 1.00 107.58 182 SER A C 1
ATOM 1411 O O . SER A 1 182 ? 75.620 105.640 94.255 1.00 107.58 182 SER A O 1
ATOM 1414 N N . HIS A 1 183 ? 76.991 106.184 95.944 1.00 107.21 183 HIS A N 1
ATOM 1415 C CA . HIS A 1 183 ? 77.095 104.848 96.516 1.00 107.21 183 HIS A CA 1
ATOM 1416 C C . HIS A 1 183 ? 76.948 104.834 98.027 1.00 107.21 183 HIS A C 1
ATOM 1417 O O . HIS A 1 183 ? 76.470 103.836 98.572 1.00 107.21 183 HIS A O 1
ATOM 1424 N N . ARG A 1 184 ? 77.339 105.892 98.718 1.00 100.33 184 ARG A N 1
ATOM 1425 C CA . ARG A 1 184 ? 77.187 106.061 100.148 1.00 100.33 184 ARG A CA 1
ATOM 1426 C C . ARG A 1 184 ? 76.301 107.262 100.432 1.00 100.33 184 ARG A C 1
ATOM 1427 O O . ARG A 1 184 ? 75.882 107.984 99.529 1.00 100.33 184 ARG A O 1
ATOM 1435 N N . LEU A 1 185 ? 76.042 107.467 101.717 1.00 98.64 185 LEU A N 1
ATOM 1436 C CA . LEU A 1 185 ? 75.309 108.611 102.232 1.00 98.64 185 LEU A CA 1
ATOM 1437 C C . LEU A 1 185 ? 75.554 108.644 103.726 1.00 98.64 185 LEU A C 1
ATOM 1438 O O . LEU A 1 185 ? 75.542 107.599 104.373 1.00 98.64 185 LEU A O 1
ATOM 1443 N N . ALA A 1 186 ? 75.796 109.831 104.267 1.00 92.05 186 ALA A N 1
ATOM 1444 C CA . ALA A 1 186 ? 76.087 109.968 105.691 1.00 92.05 186 ALA A CA 1
ATOM 1445 C C . ALA A 1 186 ? 75.447 111.259 106.178 1.00 92.05 186 ALA A C 1
ATOM 1446 O O . ALA A 1 186 ? 76.028 112.332 106.026 1.00 92.05 186 ALA A O 1
ATOM 1448 N N . VAL A 1 187 ? 74.271 111.153 106.777 1.00 95.63 187 VAL A N 1
ATOM 1449 C CA . VAL A 1 187 ? 73.472 112.308 107.159 1.00 95.63 187 VAL A CA 1
ATOM 1450 C C . VAL A 1 187 ? 73.623 112.505 108.656 1.00 95.63 187 VAL A C 1
ATOM 1451 O O . VAL A 1 187 ? 73.092 111.718 109.445 1.00 95.63 187 VAL A O 1
ATOM 1455 N N . ARG A 1 188 ? 74.331 113.552 109.058 1.00 96.30 188 ARG A N 1
ATOM 1456 C CA . ARG A 1 188 ? 74.470 113.905 110.466 1.00 96.30 188 ARG A CA 1
ATOM 1457 C C . ARG A 1 188 ? 73.514 115.044 110.795 1.00 96.30 188 ARG A C 1
ATOM 1458 O O . ARG A 1 188 ? 73.674 116.162 110.301 1.00 96.30 188 ARG A O 1
ATOM 1466 N N . LYS A 1 189 ? 72.518 114.753 111.621 1.00 103.70 189 LYS A N 1
ATOM 1467 C CA . LYS A 1 189 ? 71.661 115.787 112.172 1.00 103.70 189 LYS A CA 1
ATOM 1468 C C . LYS A 1 189 ? 72.359 116.448 113.349 1.00 103.70 189 LYS A C 1
ATOM 1469 O O . LYS A 1 189 ? 73.103 115.806 114.093 1.00 103.70 189 LYS A O 1
ATOM 1475 N N . LEU A 1 190 ? 72.098 117.739 113.524 1.00 112.51 190 LEU A N 1
ATOM 1476 C CA . LEU A 1 190 ? 72.765 118.512 114.563 1.00 112.51 190 LEU A CA 1
ATOM 1477 C C . LEU A 1 190 ? 71.954 119.763 114.838 1.00 112.51 190 LEU A C 1
ATOM 1478 O O . LEU A 1 190 ? 71.686 120.539 113.919 1.00 112.51 190 LEU A O 1
ATOM 1483 N N . GLN A 1 191 ? 71.565 119.958 116.091 1.00 122.63 191 GLN A N 1
ATOM 1484 C CA . GLN A 1 191 ? 70.844 121.156 116.491 1.00 122.63 191 GLN A CA 1
ATOM 1485 C C . GLN A 1 191 ? 71.832 122.167 117.058 1.00 122.63 191 GLN A C 1
ATOM 1486 O O . GLN A 1 191 ? 72.729 121.809 117.828 1.00 122.63 191 GLN A O 1
ATOM 1492 N N . LEU A 1 192 ? 71.693 123.419 116.637 1.00 123.60 192 LEU A N 1
ATOM 1493 C CA . LEU A 1 192 ? 72.606 124.472 117.040 1.00 123.60 192 LEU A CA 1
ATOM 1494 C C . LEU A 1 192 ? 72.118 125.091 118.347 1.00 123.60 192 LEU A C 1
ATOM 1495 O O . LEU A 1 192 ? 71.099 124.687 118.911 1.00 123.60 192 LEU A O 1
ATOM 1500 N N . GLU A 1 193 ? 72.845 126.087 118.845 1.00 127.93 193 GLU A N 1
ATOM 1501 C CA . GLU A 1 193 ? 72.436 126.769 120.064 1.00 127.93 193 GLU A CA 1
ATOM 1502 C C . GLU A 1 193 ? 71.829 128.137 119.800 1.00 127.93 193 GLU A C 1
ATOM 1503 O O . GLU A 1 193 ? 71.295 128.749 120.730 1.00 127.93 193 GLU A O 1
ATOM 1509 N N . ASP A 1 194 ? 71.900 128.630 118.566 1.00 133.05 194 ASP A N 1
ATOM 1510 C CA . ASP A 1 194 ? 71.359 129.938 118.225 1.00 133.05 194 ASP A CA 1
ATOM 1511 C C . ASP A 1 194 ? 70.392 129.838 117.054 1.00 133.05 194 ASP A C 1
ATOM 1512 O O . ASP A 1 194 ? 70.018 128.736 116.646 1.00 133.05 194 ASP A O 1
ATOM 1517 N N . VAL A 1 195 ? 69.979 130.971 116.511 1.00 134.76 195 VAL A N 1
ATOM 1518 C CA . VAL A 1 195 ? 69.165 131.001 115.304 1.00 134.76 195 VAL A CA 1
ATOM 1519 C C . VAL A 1 195 ? 70.068 131.381 114.136 1.00 134.76 195 VAL A C 1
ATOM 1520 O O . VAL A 1 195 ? 71.004 132.176 114.287 1.00 134.76 195 VAL A O 1
ATOM 1524 N N . SER A 1 196 ? 69.842 130.750 112.987 1.00 129.39 196 SER A N 1
ATOM 1525 C CA . SER A 1 196 ? 70.624 131.025 111.794 1.00 129.39 196 SER A CA 1
ATOM 1526 C C . SER A 1 196 ? 69.703 131.037 110.585 1.00 129.39 196 SER A C 1
ATOM 1527 O O . SER A 1 196 ? 68.617 130.454 110.598 1.00 129.39 196 SER A O 1
ATOM 1530 N N . GLU A 1 197 ? 70.154 131.711 109.535 1.00 129.45 197 GLU A N 1
ATOM 1531 C CA . GLU A 1 197 ? 69.365 131.842 108.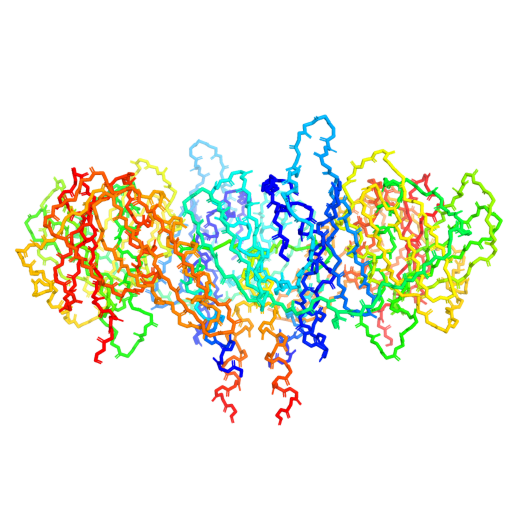324 1.00 129.45 197 GLU A CA 1
ATOM 1532 C C . GLU A 1 197 ? 69.375 130.533 107.542 1.00 129.45 197 GLU A C 1
ATOM 1533 O O . GLU A 1 197 ? 70.146 129.613 107.820 1.00 129.45 197 GLU A O 1
ATOM 1539 N N . ASN A 1 198 ? 68.500 130.455 106.547 1.00 122.19 198 ASN A N 1
ATOM 1540 C CA . ASN A 1 198 ? 68.369 129.247 105.744 1.00 122.19 198 ASN A CA 1
ATOM 1541 C C . ASN A 1 198 ? 69.525 129.184 104.756 1.00 122.19 198 ASN A C 1
ATOM 1542 O O . ASN A 1 198 ? 69.515 129.871 103.731 1.00 122.19 198 ASN A O 1
ATOM 1547 N N . LYS A 1 199 ? 70.520 128.360 105.062 1.00 119.06 199 LYS A N 1
ATOM 1548 C CA . LYS A 1 199 ? 71.700 128.202 104.228 1.00 119.06 199 LYS A CA 1
ATOM 1549 C C . LYS A 1 199 ? 71.679 126.830 103.572 1.00 119.06 199 LYS A C 1
ATOM 1550 O O . LYS A 1 199 ? 71.303 125.838 104.201 1.00 119.06 199 LYS A O 1
ATOM 1556 N N . ASN A 1 200 ? 72.075 126.779 102.304 1.00 114.22 200 ASN A N 1
ATOM 1557 C CA . ASN A 1 200 ? 72.230 125.525 101.568 1.00 114.22 200 ASN A CA 1
ATOM 1558 C C . ASN A 1 200 ? 73.573 125.629 100.854 1.00 114.22 200 ASN A C 1
ATOM 1559 O O . ASN A 1 200 ? 73.645 126.064 99.702 1.00 114.22 200 ASN A O 1
ATOM 1564 N N . VAL A 1 201 ? 74.630 125.220 101.542 1.00 107.52 201 VAL A N 1
ATOM 1565 C CA . VAL A 1 201 ? 75.992 125.393 101.068 1.00 107.52 201 VAL A CA 1
ATOM 1566 C C . VAL A 1 201 ? 76.614 124.029 100.824 1.00 107.52 201 VAL A C 1
ATOM 1567 O O . VAL A 1 201 ? 76.170 123.010 101.353 1.00 107.52 201 VAL A O 1
ATOM 1571 N N . ILE A 1 202 ? 77.659 124.011 100.006 1.00 104.67 202 ILE A N 1
ATOM 1572 C CA . ILE A 1 202 ? 78.358 122.780 99.646 1.00 104.67 202 ILE A CA 1
ATOM 1573 C C . ILE A 1 202 ? 79.831 123.022 99.961 1.00 104.67 202 ILE A C 1
ATOM 1574 O O . ILE A 1 202 ? 80.569 123.602 99.160 1.00 104.67 202 ILE A O 1
ATOM 1579 N N . ILE A 1 203 ? 80.260 122.600 101.138 1.00 93.03 203 ILE A N 1
ATOM 1580 C CA . ILE A 1 203 ? 81.658 122.745 101.542 1.00 93.03 203 ILE A CA 1
ATOM 1581 C C . ILE A 1 203 ? 82.438 121.550 101.002 1.00 93.03 203 ILE A C 1
ATOM 1582 O O . ILE A 1 203 ? 81.986 120.413 101.176 1.00 93.03 203 ILE A O 1
ATOM 1587 N N . PRO A 1 204 ? 83.573 121.754 100.331 1.00 92.32 204 PRO A N 1
ATOM 1588 C CA . PRO A 1 204 ? 84.224 120.654 99.606 1.00 92.32 204 PRO A CA 1
ATOM 1589 C C . PRO A 1 204 ? 84.790 119.579 100.521 1.00 92.32 204 PRO A C 1
ATOM 1590 O O . PRO A 1 204 ? 84.944 119.746 101.729 1.00 92.32 204 PRO A O 1
ATOM 1594 N N . GLY A 1 205 ? 85.089 118.442 99.906 1.00 91.45 205 GLY A N 1
ATOM 1595 C CA . GLY A 1 205 ? 85.540 117.280 100.638 1.00 91.45 205 GLY A CA 1
ATOM 1596 C C . GLY A 1 205 ? 86.958 117.414 101.136 1.00 91.45 205 GLY A C 1
ATOM 1597 O O . GLY A 1 205 ? 87.259 117.033 102.268 1.00 91.45 205 GLY A O 1
ATOM 1598 N N . LYS A 1 206 ? 87.841 117.953 100.305 1.00 94.24 206 LYS A N 1
ATOM 1599 C CA . LYS A 1 206 ? 89.216 118.203 100.702 1.00 94.24 206 LYS A CA 1
ATOM 1600 C C . LYS A 1 206 ? 89.396 119.570 101.339 1.00 94.24 206 LYS A C 1
ATOM 1601 O O . LYS A 1 206 ? 90.531 119.998 101.551 1.00 94.24 206 LYS A O 1
ATOM 1607 N N . ALA A 1 207 ? 88.304 120.270 101.626 1.00 88.82 207 ALA A N 1
ATOM 1608 C CA . ALA A 1 207 ? 88.340 121.507 102.389 1.00 88.82 207 ALA A CA 1
ATOM 1609 C C . ALA A 1 207 ? 87.848 121.304 103.810 1.00 88.82 207 ALA A C 1
ATOM 1610 O O . ALA A 1 207 ? 87.736 122.271 104.563 1.00 88.82 207 ALA A O 1
ATOM 1612 N N . LEU A 1 208 ? 87.523 120.073 104.180 1.00 89.37 208 LEU A N 1
ATOM 1613 C CA . LEU A 1 208 ? 87.248 119.723 105.562 1.00 89.37 208 LEU A CA 1
ATOM 1614 C C . LEU A 1 208 ? 88.115 118.590 106.068 1.00 89.37 208 LEU A C 1
ATOM 1615 O O . LEU A 1 208 ? 88.280 118.466 107.285 1.00 89.37 208 LEU A O 1
ATOM 1620 N N . ALA A 1 209 ? 88.676 117.764 105.188 1.00 96.61 209 ALA A N 1
ATOM 1621 C CA . ALA A 1 209 ? 89.715 116.839 105.608 1.00 96.61 209 ALA A CA 1
ATOM 1622 C C . ALA A 1 209 ? 91.008 117.565 105.931 1.00 96.61 209 ALA A C 1
ATOM 1623 O O . ALA A 1 209 ? 91.831 117.032 106.680 1.00 96.61 209 ALA A O 1
ATOM 1625 N N . GLU A 1 210 ? 91.211 118.758 105.376 1.00 96.34 210 GLU A N 1
ATOM 1626 C CA . GLU A 1 210 ? 92.331 119.600 105.758 1.00 96.34 210 GLU A CA 1
ATOM 1627 C C . GLU A 1 210 ? 91.973 120.551 106.888 1.00 96.34 210 GLU A C 1
ATOM 1628 O O . GLU A 1 210 ? 92.837 121.307 107.334 1.00 96.34 210 GLU A O 1
ATOM 1634 N N . LEU A 1 211 ? 90.720 120.548 107.335 1.00 90.03 211 LEU A N 1
ATOM 1635 C CA . LEU A 1 211 ? 90.316 121.248 108.547 1.00 90.03 211 LEU A CA 1
ATOM 1636 C C . LEU A 1 211 ? 90.287 120.322 109.746 1.00 90.03 211 LEU A C 1
ATOM 1637 O O . LEU A 1 211 ? 90.571 120.757 110.866 1.00 90.03 211 LEU A O 1
ATOM 1642 N N . ASN A 1 212 ? 89.982 119.043 109.526 1.00 99.12 212 ASN A N 1
ATOM 1643 C CA . ASN A 1 212 ? 90.028 118.046 110.587 1.00 99.12 212 ASN A CA 1
ATOM 1644 C C . ASN A 1 212 ? 91.441 117.838 111.112 1.00 99.12 212 ASN A C 1
ATOM 1645 O O . ASN A 1 212 ? 91.607 117.374 112.244 1.00 99.12 212 ASN A O 1
ATOM 1650 N N . LYS A 1 213 ? 92.455 118.167 110.315 1.00 94.80 213 LYS A N 1
ATOM 1651 C CA . LYS A 1 213 ? 93.836 118.019 110.742 1.00 94.80 213 LYS A CA 1
ATOM 1652 C C . LYS A 1 213 ? 94.310 119.221 111.550 1.00 94.80 213 LYS A C 1
ATOM 1653 O O . LYS A 1 213 ? 95.038 119.057 112.533 1.00 94.80 213 LYS A O 1
ATOM 1659 N N . ILE A 1 214 ? 93.907 120.437 111.163 1.00 92.35 214 ILE A N 1
ATOM 1660 C CA . ILE A 1 214 ? 94.449 121.633 111.796 1.00 92.35 214 ILE A CA 1
ATOM 1661 C C . ILE A 1 214 ? 93.694 122.031 113.054 1.00 92.35 214 ILE A C 1
ATOM 1662 O O . ILE A 1 214 ? 94.031 123.052 113.667 1.00 92.35 214 ILE A O 1
ATOM 1667 N N . MET A 1 215 ? 92.692 121.266 113.466 1.00 98.68 215 MET A N 1
ATOM 1668 C CA . MET A 1 215 ? 91.986 121.527 114.712 1.00 98.68 215 MET A CA 1
ATOM 1669 C C . MET A 1 215 ? 92.468 120.545 115.766 1.00 98.68 215 MET A C 1
ATOM 1670 O O . MET A 1 215 ? 92.196 119.345 115.669 1.00 98.68 215 MET A O 1
ATOM 1675 N N . SER A 1 216 ? 93.183 121.050 116.762 1.00 114.39 216 SER A N 1
ATOM 1676 C CA . SER A 1 216 ? 93.491 120.251 117.934 1.00 114.39 216 SER A CA 1
ATOM 1677 C C . SER A 1 216 ? 92.250 120.162 118.806 1.00 114.39 216 SER A C 1
ATOM 1678 O O . SER A 1 216 ? 91.499 121.133 118.932 1.00 114.39 216 SER A O 1
ATOM 1681 N N . ASP A 1 217 ? 92.034 118.991 119.398 1.00 118.60 217 ASP A N 1
ATOM 1682 C CA . ASP A 1 217 ? 90.809 118.705 120.142 1.00 118.60 217 ASP A CA 1
ATOM 1683 C C . ASP A 1 217 ? 90.814 119.520 121.428 1.00 118.60 217 ASP A C 1
ATOM 1684 O O . ASP A 1 217 ? 91.447 119.147 122.417 1.00 118.60 217 ASP A O 1
ATOM 1689 N N . ASN A 1 218 ? 90.098 120.641 121.413 1.00 119.70 218 ASN A N 1
ATOM 1690 C CA . ASN A 1 218 ? 90.049 121.532 122.562 1.00 119.70 218 ASN A CA 1
ATOM 1691 C C . ASN A 1 218 ? 88.607 121.868 122.911 1.00 119.70 218 ASN A C 1
ATOM 1692 O O . ASN A 1 218 ? 87.674 121.266 122.373 1.00 119.70 218 ASN A O 1
ATOM 1697 N N . GLU A 1 219 ? 88.419 122.820 123.819 1.00 124.93 219 GLU A N 1
ATOM 1698 C CA . GLU A 1 219 ? 87.096 123.282 124.203 1.00 124.93 219 GLU A CA 1
ATOM 1699 C C . GLU A 1 219 ? 86.736 124.610 123.555 1.00 124.93 219 GLU A C 1
ATOM 1700 O O . GLU A 1 219 ? 85.719 125.210 123.916 1.00 124.93 219 GLU A O 1
ATOM 1706 N N . GLU A 1 220 ? 87.543 125.080 122.609 1.00 118.67 220 GLU A N 1
ATOM 1707 C CA . GLU A 1 220 ? 87.278 126.335 121.928 1.00 118.67 220 GLU A CA 1
ATOM 1708 C C . GLU A 1 220 ? 86.218 126.134 120.847 1.00 118.67 220 GLU A C 1
ATOM 1709 O O . GLU A 1 220 ? 85.661 125.048 120.680 1.00 118.67 220 GLU A O 1
ATOM 1715 N N . ASP A 1 221 ? 85.918 127.196 120.107 1.00 111.88 221 ASP A N 1
ATOM 1716 C CA . ASP A 1 221 ? 84.785 127.198 119.196 1.00 111.88 221 ASP A CA 1
ATOM 1717 C C . ASP A 1 221 ? 85.210 127.676 117.818 1.00 111.88 221 ASP A C 1
ATOM 1718 O O . ASP A 1 221 ? 86.105 128.511 117.686 1.00 111.88 221 ASP A O 1
ATOM 1723 N N . ILE A 1 222 ? 84.548 127.151 116.794 1.00 102.18 222 ILE A N 1
ATOM 1724 C CA . ILE A 1 222 ? 84.785 127.546 115.412 1.00 102.18 222 ILE A CA 1
ATOM 1725 C C . ILE A 1 222 ? 83.625 128.444 115.013 1.00 102.18 222 ILE A C 1
ATOM 1726 O O . ILE A 1 222 ? 82.527 127.961 114.721 1.00 102.18 222 ILE A O 1
ATOM 1731 N N . ASP A 1 223 ? 83.850 129.749 114.992 1.00 103.60 223 ASP A N 1
ATOM 1732 C CA . ASP A 1 223 ? 82.837 130.673 114.499 1.00 103.60 223 ASP A CA 1
ATOM 1733 C C . ASP A 1 223 ? 82.832 130.584 112.981 1.00 103.60 223 ASP A C 1
ATOM 1734 O O . ASP A 1 223 ? 83.737 131.090 112.318 1.00 103.60 223 ASP A O 1
ATOM 1739 N N . ILE A 1 224 ? 81.818 129.934 112.424 1.00 102.81 224 ILE A N 1
ATOM 1740 C CA . ILE A 1 224 ? 81.742 129.686 110.989 1.00 102.81 224 ILE A CA 1
ATOM 1741 C C . ILE A 1 224 ? 80.950 130.806 110.331 1.00 102.81 224 ILE A C 1
ATOM 1742 O O . ILE A 1 224 ? 79.773 131.012 110.640 1.00 102.81 224 ILE A O 1
ATOM 1747 N N . PHE A 1 225 ? 81.590 131.522 109.415 1.00 106.62 225 PHE A N 1
ATOM 1748 C CA . PHE A 1 225 ? 80.986 132.656 108.733 1.00 106.62 225 PHE A CA 1
ATOM 1749 C C . PHE A 1 225 ? 80.824 132.306 107.263 1.00 106.62 225 PHE A C 1
ATOM 1750 O O . PHE A 1 225 ? 81.812 132.020 106.583 1.00 106.62 225 PHE A O 1
ATOM 1758 N N . PHE A 1 226 ? 79.591 132.332 106.775 1.00 110.41 226 PHE A N 1
ATOM 1759 C CA . PHE A 1 226 ? 79.307 131.996 105.390 1.00 110.41 226 PHE A CA 1
ATOM 1760 C C . PHE A 1 226 ? 79.199 133.251 104.537 1.00 110.41 226 PHE A C 1
ATOM 1761 O O . PHE A 1 226 ? 78.717 134.293 104.985 1.00 110.41 226 PHE A O 1
ATOM 1769 N N . ALA A 1 227 ? 79.651 133.135 103.293 1.00 115.58 227 ALA A N 1
ATOM 1770 C CA . ALA A 1 227 ? 79.465 134.186 102.303 1.00 115.58 227 ALA A CA 1
ATOM 1771 C C . ALA A 1 227 ? 78.811 133.595 101.065 1.00 115.58 227 ALA A C 1
ATOM 1772 O O . ALA A 1 227 ? 78.328 132.460 101.098 1.00 115.58 227 ALA A O 1
ATOM 1774 N N . SER A 1 228 ? 78.778 134.354 99.971 1.00 119.65 228 SER A N 1
ATOM 1775 C CA . SER A 1 228 ? 78.163 133.842 98.752 1.00 119.65 228 SER A CA 1
ATOM 1776 C C . SER A 1 228 ? 79.037 132.795 98.074 1.00 119.65 228 SER A C 1
ATOM 1777 O O . SER A 1 228 ? 78.525 131.941 97.344 1.00 119.65 228 SER A O 1
ATOM 1780 N N . ASN A 1 229 ? 80.348 132.840 98.297 1.00 113.19 229 ASN A N 1
ATOM 1781 C CA . ASN A 1 229 ? 81.248 131.909 97.639 1.00 113.19 229 ASN A CA 1
ATOM 1782 C C . ASN A 1 229 ? 82.305 131.343 98.577 1.00 113.19 229 ASN A C 1
ATOM 1783 O O . ASN A 1 229 ? 82.945 130.350 98.227 1.00 113.19 229 ASN A O 1
ATOM 1788 N N . GLN A 1 230 ? 82.507 131.928 99.754 1.00 104.94 230 GLN A N 1
ATOM 1789 C CA . GLN A 1 230 ? 83.562 131.498 100.657 1.00 104.94 230 GLN A CA 1
ATOM 1790 C C . GLN A 1 230 ? 82.977 131.254 102.041 1.00 104.94 230 GLN A C 1
ATOM 1791 O O . GLN A 1 230 ? 81.894 131.738 102.370 1.00 104.94 230 GLN A O 1
ATOM 1797 N N . VAL A 1 231 ? 83.706 130.496 102.855 1.00 98.85 231 VAL A N 1
ATOM 1798 C CA . VAL A 1 231 ? 83.296 130.201 104.224 1.00 98.85 231 VAL A CA 1
ATOM 1799 C C . VAL A 1 231 ? 84.518 130.272 105.132 1.00 98.85 231 VAL A C 1
ATOM 1800 O O . VAL A 1 231 ? 85.578 129.729 104.810 1.00 98.85 231 VAL A O 1
ATOM 1804 N N . LEU A 1 232 ? 84.389 130.996 106.238 1.00 95.74 232 LEU A N 1
ATOM 1805 C CA . LEU A 1 232 ? 85.480 131.260 107.167 1.00 95.74 232 LEU A CA 1
ATOM 1806 C C . LEU A 1 232 ? 85.332 130.373 108.390 1.00 95.74 232 LEU A C 1
ATOM 1807 O O . LEU A 1 232 ? 84.380 130.529 109.157 1.00 95.74 232 LEU A O 1
ATOM 1812 N N . PHE A 1 233 ? 86.271 129.452 108.577 1.00 88.77 233 PHE A N 1
ATOM 1813 C CA . PHE A 1 233 ? 86.292 128.605 109.764 1.00 88.77 233 PHE A CA 1
ATOM 1814 C C . PHE A 1 233 ? 87.256 129.228 110.766 1.00 88.77 233 PHE A C 1
ATOM 1815 O O . PHE A 1 233 ? 88.405 128.821 110.894 1.00 88.77 233 PHE A O 1
ATOM 1823 N N . LYS A 1 234 ? 86.773 130.230 111.496 1.00 93.78 234 LYS A N 1
ATOM 1824 C CA . LYS A 1 234 ? 87.640 130.974 112.408 1.00 93.78 234 LYS A CA 1
ATOM 1825 C C . LYS A 1 234 ? 87.831 130.163 113.686 1.00 93.78 234 LYS A C 1
ATOM 1826 O O . LYS A 1 234 ? 87.168 130.361 114.705 1.00 93.78 234 LYS A O 1
ATOM 1832 N N . VAL A 1 235 ? 88.768 129.221 113.620 1.00 92.44 235 VAL A N 1
ATOM 1833 C CA . VAL A 1 235 ? 89.221 128.533 114.820 1.00 92.44 235 VAL A CA 1
ATOM 1834 C C . VAL A 1 235 ? 90.118 129.489 115.611 1.00 92.44 235 VAL A C 1
ATOM 1835 O O . VAL A 1 235 ? 90.519 130.547 115.115 1.00 92.44 235 VAL A O 1
ATOM 1839 N N . GLY A 1 236 ? 90.384 129.154 116.875 1.00 96.58 236 GLY A N 1
ATOM 1840 C CA . GLY A 1 236 ? 91.275 129.939 117.715 1.00 96.58 236 GLY A CA 1
ATOM 1841 C C . GLY A 1 236 ? 92.674 130.169 117.166 1.00 96.58 236 GLY A C 1
ATOM 1842 O O . GLY A 1 236 ? 93.452 129.223 117.015 1.00 96.58 236 GLY A O 1
ATOM 1843 N N . ASN A 1 237 ? 92.973 131.434 116.840 1.00 94.27 237 ASN A N 1
ATOM 1844 C CA . ASN A 1 237 ? 94.232 131.915 116.254 1.00 94.27 237 ASN A CA 1
ATOM 1845 C C . ASN A 1 237 ? 94.550 131.287 114.904 1.00 94.27 237 ASN A C 1
ATOM 1846 O O . ASN A 1 237 ? 95.714 131.260 114.503 1.00 94.27 237 ASN A O 1
ATOM 1851 N N . VAL A 1 238 ? 93.549 130.785 114.186 1.00 86.38 238 VAL A N 1
ATOM 1852 C CA . VAL A 1 238 ? 93.743 130.275 112.834 1.00 86.38 238 VAL A CA 1
ATOM 1853 C C . VAL A 1 238 ? 92.463 130.424 112.022 1.00 86.38 238 VAL A C 1
ATOM 1854 O O . VAL A 1 238 ? 91.406 129.915 112.402 1.00 86.38 238 VAL A O 1
ATOM 1858 N N . ASN A 1 239 ? 92.536 131.146 110.916 1.00 83.00 239 ASN A N 1
ATOM 1859 C CA . ASN A 1 239 ? 91.406 131.224 110.009 1.00 83.00 239 ASN A CA 1
ATOM 1860 C C . ASN A 1 239 ? 91.478 130.090 109.006 1.00 83.00 239 ASN A C 1
ATOM 1861 O O . ASN A 1 239 ? 92.498 129.419 108.871 1.00 83.00 239 ASN A O 1
ATOM 1866 N N . PHE A 1 240 ? 90.372 129.866 108.309 1.00 84.96 240 PHE A N 1
ATOM 1867 C CA . PHE A 1 240 ? 90.340 128.844 107.265 1.00 84.96 240 PHE A CA 1
ATOM 1868 C C . PHE A 1 240 ? 89.270 129.272 106.263 1.00 84.96 240 PHE A C 1
ATOM 1869 O O . PHE A 1 240 ? 88.089 128.980 106.445 1.00 84.96 240 PHE A O 1
ATOM 1877 N N . ILE A 1 241 ? 89.689 129.952 105.215 1.00 89.60 241 ILE A N 1
ATOM 1878 C CA . ILE A 1 241 ? 88.781 130.266 104.123 1.00 89.60 241 ILE A CA 1
ATOM 1879 C C . ILE A 1 241 ? 88.746 129.071 103.189 1.00 89.60 241 ILE A C 1
ATOM 1880 O O . ILE A 1 241 ? 89.790 128.507 102.860 1.00 89.60 241 ILE A O 1
ATOM 1885 N N . SER A 1 242 ? 87.554 128.659 102.777 1.00 97.63 242 SER A N 1
ATOM 1886 C CA . SER A 1 242 ? 87.450 127.652 101.736 1.00 97.63 242 SER A CA 1
ATOM 1887 C C . SER A 1 242 ? 86.292 128.018 100.826 1.00 97.63 242 SER A C 1
ATOM 1888 O O . SER A 1 242 ? 85.337 128.670 101.245 1.00 97.63 242 SER A O 1
ATOM 1891 N N . ARG A 1 243 ? 86.401 127.606 99.571 1.00 109.59 243 ARG A N 1
ATOM 1892 C CA . ARG A 1 243 ? 85.468 128.030 98.538 1.00 109.59 243 ARG A CA 1
ATOM 1893 C C . ARG A 1 243 ? 84.251 127.118 98.531 1.00 109.59 243 ARG A C 1
ATOM 1894 O O . ARG A 1 243 ? 84.392 125.901 98.413 1.00 109.59 243 ARG A O 1
ATOM 1902 N N . LEU A 1 244 ? 83.062 127.699 98.654 1.00 107.90 244 LEU A N 1
ATOM 1903 C CA . LEU A 1 244 ? 81.840 126.922 98.523 1.00 107.90 244 LEU A CA 1
ATOM 1904 C C . LEU A 1 244 ? 81.645 126.497 97.076 1.00 107.90 244 LEU A C 1
ATOM 1905 O O . LEU A 1 244 ? 81.885 127.273 96.149 1.00 107.90 244 LEU A O 1
ATOM 1910 N N . LEU A 1 245 ? 81.206 125.260 96.881 1.00 111.33 245 LEU A N 1
ATOM 1911 C CA . LEU A 1 245 ? 80.940 124.775 95.539 1.00 111.33 245 LEU A CA 1
ATOM 1912 C C . LEU A 1 245 ? 79.616 125.325 95.032 1.00 111.33 245 LEU A C 1
ATOM 1913 O O . LEU A 1 245 ? 78.701 125.617 95.805 1.00 111.33 245 LEU A O 1
ATOM 1918 N N . GLU A 1 246 ? 79.523 125.471 93.719 1.00 118.72 246 GLU A N 1
ATOM 1919 C CA . GLU A 1 246 ? 78.315 125.989 93.105 1.00 118.72 246 GLU A CA 1
ATOM 1920 C C . GLU A 1 246 ? 77.379 124.846 92.734 1.00 118.72 246 GLU A C 1
ATOM 1921 O O . GLU A 1 246 ? 77.697 123.668 92.892 1.00 118.72 246 GLU A O 1
ATOM 1927 N N . GLY A 1 247 ? 76.209 125.210 92.231 1.00 120.86 247 GLY A N 1
ATOM 1928 C CA . GLY A 1 247 ? 75.218 124.233 91.841 1.00 120.86 247 GLY A CA 1
ATOM 1929 C C . GLY A 1 247 ? 74.327 123.819 92.998 1.00 120.86 247 GLY A C 1
ATOM 1930 O O . GLY A 1 247 ? 74.603 124.079 94.167 1.00 120.86 247 GLY A O 1
ATOM 1931 N N . HIS A 1 248 ? 73.228 123.164 92.648 1.00 121.07 248 HIS A N 1
ATOM 1932 C CA . HIS A 1 248 ? 72.263 122.691 93.628 1.00 121.07 248 HIS A CA 1
ATOM 1933 C C . HIS A 1 248 ? 72.613 121.267 94.035 1.00 121.07 248 HIS A C 1
ATOM 1934 O O . HIS A 1 248 ? 72.856 120.413 93.177 1.00 121.07 248 HIS A O 1
ATOM 1941 N N . TYR A 1 249 ? 72.653 121.020 95.339 1.00 112.57 249 TYR A N 1
ATOM 1942 C CA . TYR A 1 249 ? 72.946 119.681 95.828 1.00 112.57 249 TYR A CA 1
ATOM 1943 C C . TYR A 1 249 ? 71.722 118.790 95.627 1.00 112.57 249 TYR A C 1
ATOM 1944 O O . TYR A 1 249 ? 70.601 119.213 95.917 1.00 112.57 249 TYR A O 1
ATOM 1953 N N . PRO A 1 250 ? 71.903 117.568 95.121 1.00 115.76 250 PRO A N 1
ATOM 1954 C CA . PRO A 1 250 ? 70.743 116.727 94.797 1.00 115.76 250 PRO A CA 1
ATOM 1955 C C . PRO A 1 250 ? 70.037 116.223 96.043 1.00 115.76 250 PRO A C 1
ATOM 1956 O O . PRO A 1 250 ? 70.658 115.997 97.084 1.00 115.76 250 PRO A O 1
ATOM 1960 N N . ASP A 1 251 ? 68.721 116.061 95.927 1.00 122.76 251 ASP A N 1
ATOM 1961 C CA . ASP A 1 251 ? 67.894 115.707 97.073 1.00 122.76 251 ASP A CA 1
ATOM 1962 C C . ASP A 1 251 ? 68.118 114.245 97.437 1.00 122.76 251 ASP A C 1
ATOM 1963 O O . ASP A 1 251 ? 67.818 113.346 96.646 1.00 122.76 251 ASP A O 1
ATOM 1968 N N . THR A 1 252 ? 68.645 114.014 98.638 1.00 119.46 252 THR A N 1
ATOM 1969 C CA . THR A 1 252 ? 68.944 112.678 99.128 1.00 119.46 252 THR A CA 1
ATOM 1970 C C . THR A 1 252 ? 67.911 112.178 100.127 1.00 119.46 252 THR A C 1
ATOM 1971 O O . THR A 1 252 ? 68.153 111.179 100.810 1.00 119.46 252 THR A O 1
ATOM 1975 N N . THR A 1 253 ? 66.770 112.853 100.235 1.00 122.20 253 THR A N 1
ATOM 1976 C CA . THR A 1 253 ? 65.698 112.366 101.091 1.00 122.20 253 THR A CA 1
ATOM 1977 C C . THR A 1 253 ? 64.855 111.293 100.419 1.00 122.20 253 THR A C 1
ATOM 1978 O O . THR A 1 253 ? 64.073 110.626 101.103 1.00 122.20 253 THR A O 1
ATOM 1982 N N . ARG A 1 254 ? 64.990 111.115 99.107 1.00 125.88 254 ARG A N 1
ATOM 1983 C CA . ARG A 1 254 ? 64.324 110.026 98.409 1.00 125.88 254 ARG A CA 1
ATOM 1984 C C . ARG A 1 254 ? 65.063 108.706 98.550 1.00 125.88 254 ARG A C 1
ATOM 1985 O O . ARG A 1 254 ? 64.510 107.661 98.193 1.00 125.88 254 ARG A O 1
ATOM 1993 N N . LEU A 1 255 ? 66.290 108.731 99.062 1.00 122.14 255 LEU A N 1
ATOM 1994 C CA . LEU A 1 255 ? 67.083 107.534 99.288 1.00 122.14 255 LEU A CA 1
ATOM 1995 C C . LEU A 1 255 ? 66.862 106.931 100.665 1.00 122.14 255 LEU A C 1
ATOM 1996 O O . LEU A 1 255 ? 67.670 106.111 101.097 1.00 122.14 255 LEU A O 1
ATOM 2001 N N . PHE A 1 256 ? 65.797 107.319 101.366 1.00 125.11 256 PHE A N 1
ATOM 2002 C CA . PHE A 1 256 ? 65.466 106.783 102.683 1.00 125.11 256 PHE A CA 1
ATOM 2003 C C . PHE A 1 256 ? 64.159 106.009 102.607 1.00 125.11 256 PHE A C 1
ATOM 2004 O O . PHE A 1 256 ? 63.082 106.579 102.837 1.00 125.11 256 PHE A O 1
ATOM 2012 N N . PRO A 1 257 ? 64.186 104.721 102.285 1.00 129.03 257 PRO A N 1
ATOM 2013 C CA . PRO A 1 257 ? 62.955 103.932 102.315 1.00 129.03 257 PRO A CA 1
ATOM 2014 C C . PRO A 1 257 ? 62.690 103.413 103.722 1.00 129.03 257 PRO A C 1
ATOM 2015 O O . PRO A 1 257 ? 63.510 103.540 104.631 1.00 129.03 257 PRO A O 1
ATOM 2019 N N . GLU A 1 258 ? 61.510 102.823 103.886 1.00 133.93 258 GLU A N 1
ATOM 2020 C CA . GLU A 1 258 ? 61.061 102.388 105.201 1.00 133.93 258 GLU A CA 1
ATOM 2021 C C . GLU A 1 258 ? 60.715 100.906 105.182 1.00 133.93 258 GLU A C 1
ATOM 2022 O O . GLU A 1 258 ? 61.009 100.221 104.195 1.00 133.93 258 GLU A O 1
ATOM 2028 N N . ASN A 1 259 ? 60.108 100.418 106.272 1.00 138.01 259 ASN A N 1
ATOM 2029 C CA . ASN A 1 259 ? 59.678 99.026 106.448 1.00 138.01 259 ASN A CA 1
ATOM 2030 C C . ASN A 1 259 ? 60.865 98.064 106.324 1.00 138.01 259 ASN A C 1
ATOM 2031 O O . ASN A 1 259 ? 61.028 97.348 105.334 1.00 138.01 259 ASN A O 1
ATOM 2036 N N . TYR A 1 260 ? 61.727 98.136 107.340 1.00 131.34 260 TYR A N 1
ATOM 2037 C CA . TYR A 1 260 ? 62.893 97.265 107.425 1.00 131.34 260 TYR A CA 1
ATOM 2038 C C . TYR A 1 260 ? 62.485 95.799 107.485 1.00 131.34 260 TYR A C 1
ATOM 2039 O O . TYR A 1 260 ? 61.514 95.431 108.150 1.00 131.34 260 TYR A O 1
ATOM 2048 N N . GLU A 1 261 ? 63.228 94.960 106.764 1.00 130.90 261 GLU A N 1
ATOM 2049 C CA . GLU A 1 261 ? 62.980 93.527 106.833 1.00 130.90 261 GLU A CA 1
ATOM 2050 C C . GLU A 1 261 ? 63.686 92.912 108.032 1.00 130.90 261 GLU A C 1
ATOM 2051 O O . GLU A 1 261 ? 63.048 92.305 108.898 1.00 130.90 261 GLU A O 1
ATOM 2057 N N . ILE A 1 262 ? 65.006 93.060 108.102 1.00 126.91 262 ILE A N 1
ATOM 2058 C CA . ILE A 1 262 ? 65.778 92.571 109.235 1.00 126.91 262 ILE A CA 1
ATOM 2059 C C . ILE A 1 262 ? 66.511 93.742 109.870 1.00 126.91 262 ILE A C 1
ATOM 2060 O O . ILE A 1 262 ? 66.782 94.758 109.224 1.00 126.91 262 ILE A O 1
ATOM 2065 N N . LYS A 1 263 ? 66.817 93.598 111.155 1.00 123.98 263 LYS A N 1
ATOM 2066 C CA . LYS A 1 263 ? 67.433 94.666 111.936 1.00 123.98 263 LYS A CA 1
ATOM 2067 C C . LYS A 1 263 ? 68.444 94.047 112.885 1.00 123.98 263 LYS A C 1
ATOM 2068 O O . LYS A 1 263 ? 68.063 93.449 113.894 1.00 123.98 263 LYS A O 1
ATOM 2074 N N . LEU A 1 264 ? 69.724 94.194 112.568 1.00 116.60 264 LEU A N 1
ATOM 2075 C CA . LEU A 1 264 ? 70.779 93.691 113.427 1.00 116.60 264 LEU A CA 1
ATOM 2076 C C . LEU A 1 264 ? 71.070 94.686 114.541 1.00 116.60 264 LEU A C 1
ATOM 2077 O O . LEU A 1 264 ? 70.699 95.858 114.475 1.00 116.60 264 LEU A O 1
ATOM 2082 N N . SER A 1 265 ? 71.732 94.201 115.585 1.00 117.09 265 SER A N 1
ATOM 2083 C CA . SER A 1 265 ? 72.323 95.058 116.610 1.00 117.09 265 SER A CA 1
ATOM 2084 C C . SER A 1 265 ? 73.701 94.475 116.879 1.00 117.09 265 SER A C 1
ATOM 2085 O O . SER A 1 265 ? 73.880 93.687 117.809 1.00 117.09 265 SER A O 1
ATOM 2088 N N . ILE A 1 266 ? 74.675 94.882 116.081 1.00 110.02 266 ILE A N 1
ATOM 2089 C CA . ILE A 1 266 ? 75.949 94.193 116.009 1.00 110.02 266 ILE A CA 1
ATOM 2090 C C . ILE A 1 266 ? 77.024 95.094 116.605 1.00 110.02 266 ILE A C 1
ATOM 2091 O O . ILE A 1 266 ? 76.874 96.315 116.685 1.00 110.02 266 ILE A O 1
ATOM 2096 N N . ASP A 1 267 ? 78.094 94.469 117.089 1.00 108.86 267 ASP A N 1
ATOM 2097 C CA . ASP A 1 267 ? 79.226 95.179 117.663 1.00 108.86 267 ASP A CA 1
ATOM 2098 C C . ASP A 1 267 ? 79.944 95.979 116.578 1.00 108.86 267 ASP A C 1
ATOM 2099 O O . ASP A 1 267 ? 79.817 95.705 115.387 1.00 108.86 267 ASP A O 1
ATOM 2104 N N . ASN A 1 268 ? 80.689 96.997 116.998 1.00 104.05 268 ASN A N 1
ATOM 2105 C CA . ASN A 1 268 ? 81.413 97.807 116.029 1.00 104.05 268 ASN A CA 1
ATOM 2106 C C . ASN A 1 268 ? 82.816 97.278 115.787 1.00 104.05 268 ASN A C 1
ATOM 2107 O O . ASN A 1 268 ? 83.262 97.227 114.639 1.00 104.05 268 ASN A O 1
ATOM 2112 N N . GLY A 1 269 ? 83.526 96.885 116.846 1.00 103.96 269 GLY A N 1
ATOM 2113 C CA . GLY A 1 269 ? 84.865 96.350 116.673 1.00 103.96 269 GLY A CA 1
ATOM 2114 C C . GLY A 1 269 ? 84.883 95.000 115.989 1.00 103.96 269 GLY A C 1
ATOM 2115 O O . GLY A 1 269 ? 85.695 94.773 115.087 1.00 103.96 269 GLY A O 1
ATOM 2116 N N . GLU A 1 270 ? 83.978 94.101 116.389 1.00 103.68 270 GLU A N 1
ATOM 2117 C CA . GLU A 1 270 ? 83.896 92.777 115.781 1.00 103.68 270 GLU A CA 1
ATOM 2118 C C . GLU A 1 270 ? 83.496 92.866 114.317 1.00 103.68 270 GLU A C 1
ATOM 2119 O O . GLU A 1 270 ? 84.161 92.297 113.448 1.00 103.68 270 GLU A O 1
ATOM 2125 N N . PHE A 1 271 ? 82.430 93.601 114.022 1.00 97.57 271 PHE A N 1
ATOM 2126 C CA . PHE A 1 271 ? 81.956 93.728 112.654 1.00 97.57 271 PHE A CA 1
ATOM 2127 C C . PHE A 1 271 ? 82.778 94.724 111.845 1.00 97.57 271 PHE A C 1
ATOM 2128 O O . PHE A 1 271 ? 82.584 94.831 110.636 1.00 97.57 271 PHE A O 1
ATOM 2136 N N . TYR A 1 272 ? 83.726 95.425 112.456 1.00 92.12 272 TYR A N 1
ATOM 2137 C CA . TYR A 1 272 ? 84.680 96.185 111.662 1.00 92.12 272 TYR A CA 1
ATOM 2138 C C . TYR A 1 272 ? 85.897 95.354 111.289 1.00 92.12 272 TYR A C 1
ATOM 2139 O O . TYR A 1 272 ? 86.296 95.319 110.119 1.00 92.12 272 TYR A O 1
ATOM 2148 N N . HIS A 1 273 ? 86.494 94.664 112.261 1.00 92.26 273 HIS A N 1
ATOM 2149 C CA . HIS A 1 273 ? 87.626 93.810 111.938 1.00 92.26 273 HIS A CA 1
ATOM 2150 C C . HIS A 1 273 ? 87.214 92.586 111.138 1.00 92.26 273 HIS A C 1
ATOM 2151 O O . HIS A 1 273 ? 88.046 92.030 110.424 1.00 92.26 273 HIS A O 1
ATOM 2158 N N . ALA A 1 274 ? 85.948 92.180 111.193 1.00 88.88 274 ALA A N 1
ATOM 2159 C CA . ALA A 1 274 ? 85.519 91.069 110.363 1.00 88.88 274 ALA A CA 1
ATOM 2160 C C . ALA A 1 274 ? 85.356 91.476 108.907 1.00 88.88 274 ALA A C 1
ATOM 2161 O O . ALA A 1 274 ? 85.563 90.649 108.016 1.00 88.88 274 ALA A O 1
ATOM 2163 N N . ILE A 1 275 ? 85.001 92.733 108.638 1.00 87.54 275 ILE A N 1
ATOM 2164 C CA . ILE A 1 275 ? 85.070 93.217 107.264 1.00 87.54 275 ILE A CA 1
ATOM 2165 C C . ILE A 1 275 ? 86.524 93.403 106.861 1.00 87.54 275 ILE A C 1
ATOM 2166 O O . ILE A 1 275 ? 86.889 93.182 105.699 1.00 87.54 275 ILE A O 1
ATOM 2171 N N . ASP A 1 276 ? 87.382 93.783 107.813 1.00 91.71 276 ASP A N 1
ATOM 2172 C CA . ASP A 1 276 ? 88.804 93.924 107.515 1.00 91.71 276 ASP A CA 1
ATOM 2173 C C . ASP A 1 276 ? 89.440 92.585 107.160 1.00 91.71 276 ASP A C 1
ATOM 2174 O O . ASP A 1 276 ? 90.352 92.535 106.332 1.00 91.71 276 ASP A O 1
ATOM 2179 N N . ARG A 1 277 ? 88.964 91.497 107.764 1.00 89.09 277 ARG A N 1
ATOM 2180 C CA . ARG A 1 277 ? 89.465 90.166 107.435 1.00 89.09 277 ARG A CA 1
ATOM 2181 C C . ARG A 1 277 ? 88.816 89.608 106.179 1.00 89.09 277 ARG A C 1
ATOM 2182 O O . ARG A 1 277 ? 89.500 89.010 105.345 1.00 89.09 277 ARG A O 1
ATOM 2190 N N . ALA A 1 278 ? 87.501 89.776 106.030 1.00 84.55 278 ALA A N 1
ATOM 2191 C CA . ALA A 1 278 ? 86.783 89.108 104.954 1.00 84.55 278 ALA A CA 1
ATOM 2192 C C . ALA A 1 278 ? 87.040 89.733 103.594 1.00 84.55 278 ALA A C 1
ATOM 2193 O O . ALA A 1 278 ? 86.713 89.119 102.576 1.00 84.55 278 ALA A O 1
ATOM 2195 N N . SER A 1 279 ? 87.611 90.930 103.547 1.00 87.57 279 SER A N 1
ATOM 2196 C CA . SER A 1 279 ? 87.943 91.568 102.285 1.00 87.57 279 SER A CA 1
ATOM 2197 C C . SER A 1 279 ? 89.383 91.342 101.871 1.00 87.57 279 SER A C 1
ATOM 2198 O O . SER A 1 279 ? 89.825 91.948 100.894 1.00 87.57 279 SER A O 1
ATOM 2201 N N . LEU A 1 280 ? 90.133 90.514 102.602 1.00 89.03 280 LEU A N 1
ATOM 2202 C CA . LEU A 1 280 ? 91.525 90.272 102.246 1.00 89.03 280 LEU A CA 1
ATOM 2203 C C . LEU A 1 280 ? 91.644 89.467 100.965 1.00 89.03 280 LEU A C 1
ATOM 2204 O O . LEU A 1 280 ? 92.534 89.736 100.152 1.00 89.03 280 LEU A O 1
ATOM 2209 N N . LEU A 1 281 ? 90.762 88.487 100.768 1.00 94.14 281 LEU A N 1
ATOM 2210 C CA . LEU A 1 281 ? 90.759 87.720 99.527 1.00 94.14 281 LEU A CA 1
ATOM 2211 C C . LEU A 1 281 ? 90.314 88.580 98.363 1.00 94.14 281 LEU A C 1
ATOM 2212 O O . LEU A 1 281 ? 91.030 88.719 97.366 1.00 94.14 281 LEU A O 1
ATOM 2217 N N . ALA A 1 282 ? 89.136 89.168 98.471 1.00 91.30 282 ALA A N 1
ATOM 2218 C CA . ALA A 1 282 ? 88.647 90.076 97.446 1.00 91.30 282 ALA A CA 1
ATOM 2219 C C . ALA A 1 282 ? 89.068 91.503 97.772 1.00 91.30 282 ALA A C 1
ATOM 2220 O O . ALA A 1 282 ? 88.256 92.346 98.078 1.00 91.30 282 ALA A O 1
ATOM 2222 N N . ARG A 1 283 ? 90.375 91.728 97.828 1.00 93.17 283 ARG A N 1
ATOM 2223 C CA . ARG A 1 283 ? 90.918 93.026 97.456 1.00 93.17 283 ARG A CA 1
ATOM 2224 C C . ARG A 1 283 ? 92.207 92.894 96.673 1.00 93.17 283 ARG A C 1
ATOM 2225 O O . ARG A 1 283 ? 92.646 93.885 96.085 1.00 93.17 283 ARG A O 1
ATOM 2233 N N . GLU A 1 284 ? 92.830 91.715 96.640 1.00 103.24 284 GLU A N 1
ATOM 2234 C CA . GLU A 1 284 ? 93.957 91.501 95.747 1.00 103.24 284 GLU A CA 1
ATOM 2235 C C . GLU A 1 284 ? 93.521 91.325 94.305 1.00 103.24 284 GLU A C 1
ATOM 2236 O O . GLU A 1 284 ? 94.335 91.515 93.398 1.00 103.24 284 GLU A O 1
ATOM 2242 N N . GLY A 1 285 ? 92.262 90.970 94.071 1.00 104.43 285 GLY A N 1
ATOM 2243 C CA . GLY A 1 285 ? 91.728 91.047 92.729 1.00 104.43 285 GLY A CA 1
ATOM 2244 C C . GLY A 1 285 ? 91.518 92.453 92.223 1.00 104.43 285 GLY A C 1
ATOM 2245 O O . GLY A 1 285 ? 91.391 92.653 91.013 1.00 104.43 285 GLY A O 1
ATOM 2246 N N . GLY A 1 286 ? 91.482 93.428 93.125 1.00 102.30 286 GLY A N 1
ATOM 2247 C CA . GLY A 1 286 ? 91.285 94.812 92.757 1.00 102.30 286 GLY A CA 1
ATOM 2248 C C . GLY A 1 286 ? 89.947 95.324 93.237 1.00 102.30 286 GLY A C 1
ATOM 2249 O O . GLY A 1 286 ? 89.852 96.438 93.754 1.00 102.30 286 GLY A O 1
ATOM 2250 N N . ASN A 1 287 ? 88.905 94.518 93.077 1.00 97.77 287 ASN A N 1
ATOM 2251 C CA . ASN A 1 287 ? 87.596 94.862 93.600 1.00 97.77 287 ASN A CA 1
ATOM 2252 C C . ASN A 1 287 ? 87.500 94.458 95.062 1.00 97.77 287 ASN A C 1
ATOM 2253 O O . ASN A 1 287 ? 88.301 93.670 95.558 1.00 97.77 287 ASN A O 1
ATOM 2258 N N . ASN A 1 288 ? 86.501 95.002 95.750 1.00 88.48 288 ASN A N 1
ATOM 2259 C CA . ASN A 1 288 ? 86.265 94.659 97.152 1.00 88.48 288 ASN A CA 1
ATOM 2260 C C . ASN A 1 288 ? 84.770 94.513 97.414 1.00 88.48 288 ASN A C 1
ATOM 2261 O O . ASN A 1 288 ? 84.093 95.458 97.806 1.00 88.48 288 ASN A O 1
ATOM 2266 N N . VAL A 1 289 ? 84.259 93.302 97.224 1.00 89.52 289 VAL A N 1
ATOM 2267 C CA . VAL A 1 289 ? 82.842 93.005 97.394 1.00 89.52 289 VAL A CA 1
ATOM 2268 C C . VAL A 1 289 ? 82.719 91.796 98.307 1.00 89.52 289 VAL A C 1
ATOM 2269 O O . VAL A 1 289 ? 83.280 90.736 98.015 1.00 89.52 289 VAL A O 1
ATOM 2273 N N . ILE A 1 290 ? 81.986 91.950 99.402 1.00 87.68 290 ILE A N 1
ATOM 2274 C CA . ILE A 1 290 ? 81.788 90.902 100.392 1.00 87.68 290 ILE A CA 1
ATOM 2275 C C . ILE A 1 290 ? 80.323 90.511 100.400 1.00 87.68 290 ILE A C 1
ATOM 2276 O O . ILE A 1 290 ? 79.451 91.370 100.545 1.00 87.68 290 ILE A O 1
ATOM 2281 N N . LYS A 1 291 ? 80.049 89.224 100.252 1.00 91.63 291 LYS A N 1
ATOM 2282 C CA . LYS A 1 291 ? 78.703 88.730 100.468 1.00 91.63 291 LYS A CA 1
ATOM 2283 C C . LYS A 1 291 ? 78.434 88.595 101.960 1.00 91.63 291 LYS A C 1
ATOM 2284 O O . LYS A 1 291 ? 79.260 88.071 102.706 1.00 91.63 291 LYS A O 1
ATOM 2290 N N . LEU A 1 292 ? 77.284 89.086 102.398 1.00 103.69 292 LEU A N 1
ATOM 2291 C CA . LEU A 1 292 ? 76.817 88.896 103.761 1.00 103.69 292 LEU A CA 1
ATOM 2292 C C . LEU A 1 292 ? 75.683 87.882 103.749 1.00 103.69 292 LEU A C 1
ATOM 2293 O O . LEU A 1 292 ? 74.998 87.712 102.740 1.00 103.69 292 LEU A O 1
ATOM 2298 N N . SER A 1 293 ? 75.496 87.190 104.870 1.00 112.84 293 SER A N 1
ATOM 2299 C CA . SER A 1 293 ? 74.393 86.239 104.988 1.00 112.84 293 SER A CA 1
ATOM 2300 C C . SER A 1 293 ? 73.927 86.249 106.439 1.00 112.84 293 SER A C 1
ATOM 2301 O O . SER A 1 293 ? 74.588 85.676 107.309 1.00 112.84 293 SER A O 1
ATOM 2304 N N . THR A 1 294 ? 72.791 86.889 106.685 1.00 122.92 294 THR A N 1
ATOM 2305 C CA . THR A 1 294 ? 72.247 86.991 108.029 1.00 122.92 294 THR A CA 1
ATOM 2306 C C . THR A 1 294 ? 71.624 85.663 108.436 1.00 122.92 294 THR A C 1
ATOM 2307 O O . THR A 1 294 ? 70.893 85.047 107.656 1.00 122.92 294 THR A O 1
ATOM 2311 N N . GLY A 1 295 ? 71.927 85.214 109.649 1.00 125.56 295 GLY A N 1
ATOM 2312 C CA . GLY A 1 295 ? 71.257 84.060 110.211 1.00 125.56 295 GLY A CA 1
ATOM 2313 C C . GLY A 1 295 ? 70.775 84.336 111.619 1.00 125.56 295 GLY A C 1
ATOM 2314 O O . GLY A 1 295 ? 70.751 85.492 112.052 1.00 125.56 295 GLY A O 1
ATOM 2315 N N . ASP A 1 296 ? 70.387 83.291 112.343 1.00 129.20 296 ASP A N 1
ATOM 2316 C CA . ASP A 1 296 ? 69.964 83.444 113.730 1.00 129.20 296 ASP A CA 1
ATOM 2317 C C . ASP A 1 296 ? 71.187 83.709 114.596 1.00 129.20 296 ASP A C 1
ATOM 2318 O O . ASP A 1 296 ? 72.029 82.822 114.771 1.00 129.20 296 ASP A O 1
ATOM 2323 N N . ASP A 1 297 ? 71.304 84.951 115.083 1.00 125.49 297 ASP A N 1
ATOM 2324 C CA . ASP A 1 297 ? 72.363 85.446 115.973 1.00 125.49 297 ASP A CA 1
ATOM 2325 C C . ASP A 1 297 ? 73.750 85.398 115.315 1.00 125.49 297 ASP A C 1
ATOM 2326 O O . ASP A 1 297 ? 74.774 85.539 115.987 1.00 125.49 297 ASP A O 1
ATOM 2331 N N . VAL A 1 298 ? 73.822 85.212 113.995 1.00 120.62 298 VAL A N 1
ATOM 2332 C CA . VAL A 1 298 ? 75.089 85.165 113.280 1.00 120.62 298 VAL A CA 1
ATOM 2333 C C . VAL A 1 298 ? 74.997 86.082 112.071 1.00 120.62 298 VAL A C 1
ATOM 2334 O O . VAL A 1 298 ? 73.914 86.393 111.574 1.00 120.62 298 VAL A O 1
ATOM 2338 N N . VAL A 1 299 ? 76.161 86.542 111.619 1.00 112.43 299 VAL A N 1
ATOM 2339 C CA . VAL A 1 299 ? 76.299 87.327 110.394 1.00 112.43 299 VAL A CA 1
ATOM 2340 C C . VAL A 1 299 ? 77.447 86.687 109.622 1.00 112.43 299 VAL A C 1
ATOM 2341 O O . VAL A 1 299 ? 78.617 86.881 109.963 1.00 112.43 299 VAL A O 1
ATOM 2345 N N . GLU A 1 300 ? 77.123 85.910 108.590 1.00 106.91 300 GLU A N 1
ATOM 2346 C CA . GLU A 1 300 ? 78.110 85.060 107.928 1.00 106.91 300 GLU A CA 1
ATOM 2347 C C . GLU A 1 300 ? 78.765 85.835 106.791 1.00 106.91 300 GLU A C 1
ATOM 2348 O O . GLU A 1 300 ? 78.397 85.720 105.623 1.00 106.91 300 GLU A O 1
ATOM 2354 N N . LEU A 1 301 ? 79.772 86.625 107.149 1.00 96.11 301 LEU A N 1
ATOM 2355 C CA . LEU A 1 301 ? 80.496 87.444 106.182 1.00 96.11 301 LEU A CA 1
ATOM 2356 C C . LEU A 1 301 ? 81.354 86.559 105.294 1.00 96.11 301 LEU A C 1
ATOM 2357 O O . LEU A 1 301 ? 82.410 86.088 105.715 1.00 96.11 301 LEU A O 1
ATOM 2362 N N . SER A 1 302 ? 80.919 86.351 104.061 1.00 91.01 302 SER A N 1
ATOM 2363 C CA . SER A 1 302 ? 81.575 85.430 103.153 1.00 91.01 302 SER A CA 1
ATOM 2364 C C . SER A 1 302 ? 82.250 86.200 102.035 1.00 91.01 302 SER A C 1
ATOM 2365 O O . SER A 1 302 ? 81.916 87.350 101.759 1.00 91.01 302 SER A O 1
ATOM 2368 N N . SER A 1 303 ? 83.216 85.547 101.402 1.00 89.95 303 SER A N 1
ATOM 2369 C CA . SER A 1 303 ? 83.802 86.009 100.153 1.00 89.95 303 SER A CA 1
ATOM 2370 C C . SER A 1 303 ? 84.454 84.812 99.489 1.00 89.95 303 SER A C 1
ATOM 2371 O O . SER A 1 303 ? 84.634 83.762 100.107 1.00 89.95 303 SER A O 1
ATOM 2374 N N . THR A 1 304 ? 84.804 84.977 98.219 1.00 99.69 304 THR A N 1
ATOM 2375 C CA . THR A 1 304 ? 85.468 83.913 97.484 1.00 99.69 304 THR A CA 1
ATOM 2376 C C . THR A 1 304 ? 86.272 84.529 96.354 1.00 99.69 304 THR A C 1
ATOM 2377 O O . THR A 1 304 ? 86.076 85.691 95.990 1.00 99.69 304 THR A O 1
ATOM 2381 N N . SER A 1 305 ? 87.188 83.733 95.811 1.00 105.64 305 SER A N 1
ATOM 2382 C CA . SER A 1 305 ? 88.007 84.144 94.681 1.00 105.64 305 SER A CA 1
ATOM 2383 C C . SER A 1 305 ? 88.571 82.897 94.029 1.00 105.64 305 SER A C 1
ATOM 2384 O O . SER A 1 305 ? 88.847 81.914 94.724 1.00 105.64 305 SER A O 1
ATOM 2387 N N . PRO A 1 306 ? 88.723 82.887 92.708 1.00 115.02 306 PRO A N 1
ATOM 2388 C CA . PRO A 1 306 ? 89.482 81.810 92.070 1.00 115.02 306 PRO A CA 1
ATOM 2389 C C . PRO A 1 306 ? 90.947 81.899 92.455 1.00 115.02 306 PRO A C 1
ATOM 2390 O O . PRO A 1 306 ? 91.470 82.986 92.716 1.00 115.02 306 PRO A O 1
ATOM 2394 N N . GLU A 1 307 ? 91.567 80.717 92.591 1.00 115.96 307 GLU A N 1
ATOM 2395 C CA . GLU A 1 307 ? 92.996 80.473 92.817 1.00 115.96 307 GLU A CA 1
ATOM 2396 C C . GLU A 1 307 ? 93.442 80.842 94.238 1.00 115.96 307 GLU A C 1
ATOM 2397 O O . GLU A 1 307 ? 94.536 80.460 94.663 1.00 115.96 307 GLU A O 1
ATOM 2403 N N . ILE A 1 308 ? 92.589 81.491 95.027 1.00 105.68 308 ILE A N 1
ATOM 2404 C CA . ILE A 1 308 ? 92.911 81.839 96.408 1.00 105.68 308 ILE A CA 1
ATOM 2405 C C . ILE A 1 308 ? 92.049 81.056 97.391 1.00 105.68 308 ILE A C 1
ATOM 2406 O O . ILE A 1 308 ? 92.567 80.295 98.205 1.00 105.68 308 ILE A O 1
ATOM 2411 N N . GLY A 1 309 ? 90.743 81.220 97.329 1.00 100.60 309 GLY A N 1
ATOM 2412 C CA . GLY A 1 309 ? 89.892 80.313 98.071 1.00 100.60 309 GLY A CA 1
ATOM 2413 C C . GLY A 1 309 ? 88.675 81.020 98.653 1.00 100.60 309 GLY A C 1
ATOM 2414 O O . GLY A 1 309 ? 87.986 81.760 97.949 1.00 100.60 309 GLY A O 1
ATOM 2415 N N . THR A 1 310 ? 88.439 80.785 99.944 1.00 96.15 310 THR A N 1
ATOM 2416 C CA . THR A 1 310 ? 87.167 81.097 100.586 1.00 96.15 310 THR A CA 1
ATOM 2417 C C . THR A 1 310 ? 87.421 81.592 102.001 1.00 96.15 310 THR A C 1
ATOM 2418 O O . THR A 1 310 ? 88.272 81.041 102.702 1.00 96.15 310 THR A O 1
ATOM 2422 N N . VAL A 1 311 ? 86.698 82.631 102.413 1.00 89.03 311 VAL A N 1
ATOM 2423 C CA . VAL A 1 311 ? 86.711 83.135 103.782 1.00 89.03 311 VAL A CA 1
ATOM 2424 C C . VAL A 1 311 ? 85.275 83.205 104.285 1.00 89.03 311 VAL A C 1
ATOM 2425 O O . VAL A 1 311 ? 84.365 83.554 103.528 1.00 89.03 311 VAL A O 1
ATOM 2429 N N . LYS A 1 312 ? 85.053 82.812 105.542 1.00 92.68 312 LYS A N 1
ATOM 2430 C CA . LYS A 1 312 ? 83.700 82.800 106.095 1.00 92.68 312 LYS A CA 1
ATOM 2431 C C . LYS A 1 312 ? 83.777 83.101 107.588 1.00 92.68 312 LYS A C 1
ATOM 2432 O O . LYS A 1 312 ? 84.097 82.213 108.381 1.00 92.68 312 LYS A O 1
ATOM 2438 N N . GLU A 1 313 ? 83.460 84.335 107.966 1.00 98.73 313 GLU A N 1
ATOM 2439 C CA . GLU A 1 313 ? 83.401 84.712 109.369 1.00 98.73 313 GLU A CA 1
ATOM 2440 C C . GLU A 1 313 ? 82.037 84.402 109.969 1.00 98.73 313 GLU A C 1
ATOM 2441 O O . GLU A 1 313 ? 81.142 83.861 109.320 1.00 98.73 313 GLU A O 1
ATOM 2447 N N . GLU A 1 314 ? 81.889 84.746 111.242 1.00 110.09 314 GLU A N 1
ATOM 2448 C CA . GLU A 1 314 ? 80.647 84.514 111.968 1.00 110.09 314 GLU A CA 1
ATOM 2449 C C . GLU A 1 314 ? 80.632 85.517 113.115 1.00 110.09 314 GLU A C 1
ATOM 2450 O O . GLU A 1 314 ? 81.277 85.293 114.141 1.00 110.09 314 GLU A O 1
ATOM 2456 N N . VAL A 1 315 ? 79.901 86.606 112.941 1.00 109.49 315 VAL A N 1
ATOM 2457 C CA . VAL A 1 315 ? 79.895 87.696 113.905 1.00 109.49 315 VAL A CA 1
ATOM 2458 C C . VAL A 1 315 ? 78.610 87.616 114.710 1.00 109.49 315 VAL A C 1
ATOM 2459 O O . VAL A 1 315 ? 77.530 87.380 114.156 1.00 109.49 315 VAL A O 1
ATOM 2463 N N . ASP A 1 316 ? 78.722 87.799 116.022 1.00 116.34 316 ASP A N 1
ATOM 2464 C CA . ASP A 1 316 ? 77.569 87.711 116.908 1.00 116.34 316 ASP A CA 1
ATOM 2465 C C . ASP A 1 316 ? 76.755 88.993 116.806 1.00 116.34 316 ASP A C 1
ATOM 2466 O O . ASP A 1 316 ? 77.200 90.057 117.244 1.00 116.34 316 ASP A O 1
ATOM 2471 N N . ALA A 1 317 ? 75.565 88.891 116.225 1.00 120.95 317 ALA A N 1
ATOM 2472 C CA . ALA A 1 317 ? 74.602 89.982 116.189 1.00 120.95 317 ALA A CA 1
ATOM 2473 C C . ALA A 1 317 ? 73.677 89.839 117.388 1.00 120.95 317 ALA A C 1
ATOM 2474 O O . ALA A 1 317 ? 72.959 88.842 117.499 1.00 120.95 317 ALA A O 1
ATOM 2476 N N . ASN A 1 318 ? 73.689 90.836 118.275 1.00 125.40 318 ASN A N 1
ATOM 2477 C CA . ASN A 1 318 ? 73.053 90.688 119.580 1.00 125.40 318 ASN A CA 1
ATOM 2478 C C . ASN A 1 318 ? 71.533 90.695 119.514 1.00 125.40 318 ASN A C 1
ATOM 2479 O O . ASN A 1 318 ? 70.889 90.160 120.423 1.00 125.40 318 ASN A O 1
ATOM 2484 N N . ASP A 1 319 ? 70.943 91.274 118.473 1.00 126.65 319 ASP A N 1
ATOM 2485 C CA . ASP A 1 319 ? 69.487 91.289 118.355 1.00 126.65 319 ASP A CA 1
ATOM 2486 C C . ASP A 1 319 ? 69.154 91.367 116.875 1.00 126.65 319 ASP A C 1
ATOM 2487 O O . ASP A 1 319 ? 69.435 92.384 116.235 1.00 126.65 319 ASP A O 1
ATOM 2492 N N . VAL A 1 320 ? 68.558 90.308 116.338 1.00 129.59 320 VAL A N 1
ATOM 2493 C CA . VAL A 1 320 ? 68.172 90.248 114.935 1.00 129.59 320 VAL A CA 1
ATOM 2494 C C . VAL A 1 320 ? 66.667 90.012 114.853 1.00 129.59 320 VAL A C 1
ATOM 2495 O O . VAL A 1 320 ? 66.112 89.196 115.599 1.00 129.59 320 VAL A O 1
ATOM 2499 N N . GLU A 1 321 ? 66.000 90.784 114.003 1.00 132.66 321 GLU A N 1
ATOM 2500 C CA . GLU A 1 321 ? 64.583 90.631 113.719 1.00 132.66 321 GLU A CA 1
ATOM 2501 C C . GLU A 1 321 ? 64.406 90.183 112.276 1.00 132.66 321 GLU A C 1
ATOM 2502 O O . GLU A 1 321 ? 65.362 90.117 111.504 1.00 132.66 321 GLU A O 1
ATOM 2508 N N . GLY A 1 322 ? 63.165 89.866 111.917 1.00 134.88 322 GLY A N 1
ATOM 2509 C CA . GLY A 1 322 ? 62.910 89.425 110.560 1.00 134.88 322 GLY A CA 1
ATOM 2510 C C . GLY A 1 322 ? 63.421 88.017 110.307 1.00 134.88 322 GLY A C 1
ATOM 2511 O O . GLY A 1 322 ? 63.379 87.140 111.175 1.00 134.88 322 GLY A O 1
ATOM 2512 N N . GLY A 1 323 ? 63.920 87.802 109.093 1.00 130.35 323 GLY A N 1
ATOM 2513 C CA . GLY A 1 323 ? 64.427 86.502 108.703 1.00 130.35 323 GLY A CA 1
ATOM 2514 C C . GLY A 1 323 ? 65.879 86.505 108.271 1.00 130.35 323 GLY A C 1
ATOM 2515 O O . GLY A 1 323 ? 66.729 87.122 108.918 1.00 130.35 323 GLY A O 1
ATOM 2516 N N . SER A 1 324 ? 66.174 85.804 107.182 1.00 129.85 324 SER A N 1
ATOM 2517 C CA . SER A 1 324 ? 67.516 85.723 106.632 1.00 129.85 324 SER A CA 1
ATOM 2518 C C . SER A 1 324 ? 67.588 86.512 105.335 1.00 129.85 324 SER A C 1
ATOM 2519 O O . SER A 1 324 ? 66.591 86.657 104.623 1.00 129.85 324 SER A O 1
ATOM 2522 N N . LEU A 1 325 ? 68.782 87.009 105.025 1.00 127.83 325 LEU A N 1
ATOM 2523 C CA . LEU A 1 325 ? 68.946 87.881 103.873 1.00 127.83 325 LEU A CA 1
ATOM 2524 C C . LEU A 1 325 ? 70.396 87.850 103.419 1.00 127.83 325 LEU A C 1
ATOM 2525 O O . LEU A 1 325 ? 71.309 87.939 104.241 1.00 127.83 325 LEU A O 1
ATOM 2530 N N . LYS A 1 326 ? 70.597 87.737 102.109 1.00 120.02 326 LYS A N 1
ATOM 2531 C CA . LYS A 1 326 ? 71.919 87.594 101.505 1.00 120.02 326 LYS A CA 1
ATOM 2532 C C . LYS A 1 326 ? 72.208 88.832 100.667 1.00 120.02 326 LYS A C 1
ATOM 2533 O O . LYS A 1 326 ? 71.863 88.885 99.485 1.00 120.02 326 LYS A O 1
ATOM 2539 N N . ILE A 1 327 ? 72.852 89.822 101.272 1.00 108.85 327 ILE A N 1
ATO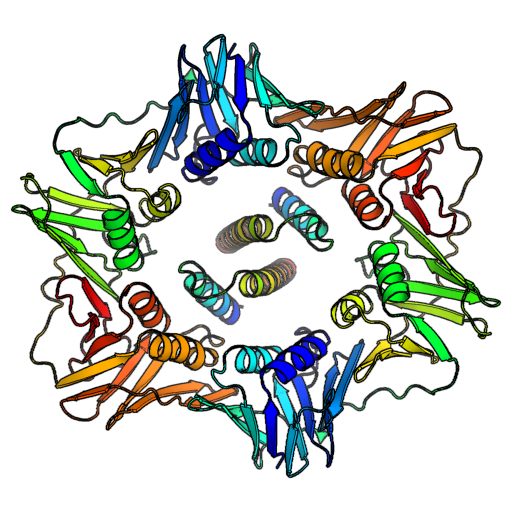M 2540 C CA . ILE A 1 327 ? 73.189 91.051 100.583 1.00 108.85 327 ILE A CA 1
ATOM 2541 C C . ILE A 1 327 ? 74.673 90.999 100.239 1.00 108.85 327 ILE A C 1
ATOM 2542 O O . ILE A 1 327 ? 75.456 90.270 100.850 1.00 108.85 327 ILE A O 1
ATOM 2547 N N . SER A 1 328 ? 75.062 91.742 99.209 1.00 100.46 328 SER A N 1
ATOM 2548 C CA . SER A 1 328 ? 76.418 91.706 98.671 1.00 100.46 328 SER A CA 1
ATOM 2549 C C . SER A 1 328 ? 76.914 93.140 98.533 1.00 100.46 328 SER A C 1
ATOM 2550 O O . SER A 1 328 ? 76.683 93.783 97.508 1.00 100.46 328 SER A O 1
ATOM 2553 N N . PHE A 1 329 ? 77.614 93.632 99.542 1.00 91.40 329 PHE A N 1
ATOM 2554 C CA . PHE A 1 329 ? 77.972 95.036 99.639 1.00 91.40 329 PHE A CA 1
ATOM 2555 C C . PHE A 1 329 ? 79.444 95.250 99.305 1.00 91.40 329 PHE A C 1
ATOM 2556 O O . PHE A 1 329 ? 80.140 94.338 98.860 1.00 91.40 329 PHE A O 1
ATOM 2564 N N . ASN A 1 330 ? 79.909 96.476 99.514 1.00 90.90 330 ASN A N 1
ATOM 2565 C CA . ASN A 1 330 ? 81.292 96.869 99.300 1.00 90.90 330 ASN A CA 1
ATOM 2566 C C . ASN A 1 330 ? 81.950 97.062 100.656 1.00 90.90 330 ASN A C 1
ATOM 2567 O O . ASN A 1 330 ? 81.368 97.656 101.562 1.00 90.90 330 ASN A O 1
ATOM 2572 N N . SER A 1 331 ? 83.171 96.559 100.782 1.00 90.91 331 SER A N 1
ATOM 2573 C CA . SER A 1 331 ? 83.809 96.476 102.085 1.00 90.91 331 SER A CA 1
ATOM 2574 C C . SER A 1 331 ? 84.429 97.791 102.520 1.00 90.91 331 SER A C 1
ATOM 2575 O O . SER A 1 331 ? 84.493 98.061 103.721 1.00 90.91 331 SER A O 1
ATOM 2578 N N . LYS A 1 332 ? 84.918 98.603 101.583 1.00 90.86 332 LYS A N 1
ATOM 2579 C CA . LYS A 1 332 ? 85.421 99.919 101.958 1.00 90.86 332 LYS A CA 1
ATOM 2580 C C . LYS A 1 332 ? 84.287 100.822 102.408 1.00 90.86 332 LYS A C 1
ATOM 2581 O O . LYS A 1 332 ? 84.436 101.587 103.365 1.00 90.86 332 LYS A O 1
ATOM 2587 N N . TYR A 1 333 ? 83.126 100.708 101.765 1.00 93.37 333 TYR A N 1
ATOM 2588 C CA . TYR A 1 333 ? 81.990 101.547 102.120 1.00 93.37 333 TYR A CA 1
ATOM 2589 C C . TYR A 1 333 ? 81.369 101.112 103.437 1.00 93.37 333 TYR A C 1
ATOM 2590 O O . TYR A 1 333 ? 80.635 101.888 104.050 1.00 93.37 333 TYR A O 1
ATOM 2599 N N . MET A 1 334 ? 81.644 99.884 103.872 1.00 93.76 334 MET A N 1
ATOM 2600 C CA . MET A 1 334 ? 81.223 99.406 105.181 1.00 93.76 334 MET A CA 1
ATOM 2601 C C . MET A 1 334 ? 82.249 99.744 106.255 1.00 93.76 334 MET A C 1
ATOM 2602 O O . MET A 1 334 ? 81.879 100.110 107.373 1.00 93.76 334 MET A O 1
ATOM 2607 N N . MET A 1 335 ? 83.540 99.637 105.942 1.00 89.76 335 MET A N 1
ATOM 2608 C CA . MET A 1 335 ? 84.558 99.967 106.931 1.00 89.76 335 MET A CA 1
ATOM 2609 C C . MET A 1 335 ? 84.634 101.464 107.191 1.00 89.76 335 MET A C 1
ATOM 2610 O O . MET A 1 335 ? 84.914 101.873 108.322 1.00 89.76 335 MET A O 1
ATOM 2615 N N . ASP A 1 336 ? 84.369 102.294 106.178 1.00 95.61 336 ASP A N 1
ATOM 2616 C CA . ASP A 1 336 ? 84.287 103.729 106.415 1.00 95.61 336 ASP A CA 1
ATOM 2617 C C . ASP A 1 336 ? 83.071 104.078 107.254 1.00 95.61 336 ASP A C 1
ATOM 2618 O O . ASP A 1 336 ? 83.146 104.933 108.140 1.00 95.61 336 ASP A O 1
ATOM 2623 N N . ALA A 1 337 ? 81.951 103.413 107.007 1.00 91.86 337 ALA A N 1
ATOM 2624 C CA . ALA A 1 337 ? 80.733 103.706 107.739 1.00 91.86 337 ALA A CA 1
ATOM 2625 C C . ALA A 1 337 ? 80.709 103.082 109.126 1.00 91.86 337 ALA A C 1
ATOM 2626 O O . ALA A 1 337 ? 79.840 103.433 109.925 1.00 91.86 337 ALA A O 1
ATOM 2628 N N . LEU A 1 338 ? 81.619 102.160 109.424 1.00 91.74 338 LEU A N 1
ATOM 2629 C CA . LEU A 1 338 ? 81.784 101.670 110.787 1.00 91.74 338 LEU A CA 1
ATOM 2630 C C . LEU A 1 338 ? 82.899 102.375 111.534 1.00 91.74 338 LEU A C 1
ATOM 2631 O O . LEU A 1 338 ? 82.914 102.357 112.769 1.00 91.74 338 LEU A O 1
ATOM 2636 N N . LYS A 1 339 ? 83.852 102.968 110.819 1.00 90.39 339 LYS A N 1
ATOM 2637 C CA . LYS A 1 339 ? 84.859 103.774 111.490 1.00 90.39 339 LYS A CA 1
ATOM 2638 C C . LYS A 1 339 ? 84.268 105.090 111.971 1.00 90.39 339 LYS A C 1
ATOM 2639 O O . LYS A 1 339 ? 84.702 105.630 112.994 1.00 90.39 339 LYS A O 1
ATOM 2645 N N . ALA A 1 340 ? 83.250 105.596 111.274 1.00 96.56 340 ALA A N 1
ATOM 2646 C CA . ALA A 1 340 ? 82.636 106.864 111.637 1.00 96.56 340 ALA A CA 1
ATOM 2647 C C . ALA A 1 340 ? 81.788 106.775 112.895 1.00 96.56 340 ALA A C 1
ATOM 2648 O O . ALA A 1 340 ? 81.553 107.801 113.537 1.00 96.56 340 ALA A O 1
ATOM 2650 N N . ILE A 1 341 ? 81.321 105.586 113.261 1.00 101.46 341 ILE A N 1
ATOM 2651 C CA . ILE A 1 341 ? 80.464 105.444 114.431 1.00 101.46 341 ILE A CA 1
ATOM 2652 C C . ILE A 1 341 ? 81.307 105.573 115.693 1.00 101.46 341 ILE A C 1
ATOM 2653 O O . ILE A 1 341 ? 82.240 104.794 115.917 1.00 101.46 341 ILE A O 1
ATOM 2658 N N . ASP A 1 342 ? 80.976 106.558 116.529 1.00 116.30 342 ASP A N 1
ATOM 2659 C CA . ASP A 1 342 ? 81.646 106.690 117.817 1.00 116.30 342 ASP A CA 1
ATOM 2660 C C . ASP A 1 342 ? 81.219 105.590 118.779 1.00 116.30 342 ASP A C 1
ATOM 2661 O O . ASP A 1 342 ? 81.998 105.196 119.653 1.00 116.30 342 ASP A O 1
ATOM 2666 N N . ASN A 1 343 ? 79.999 105.083 118.631 1.00 115.54 343 ASN A N 1
ATOM 2667 C CA . ASN A 1 343 ? 79.501 104.049 119.520 1.00 115.54 343 ASN A CA 1
ATOM 2668 C C . ASN A 1 343 ? 80.130 102.700 119.198 1.00 115.54 343 ASN A C 1
ATOM 2669 O O . ASN A 1 343 ? 80.675 102.473 118.117 1.00 115.54 343 ASN A O 1
ATOM 2674 N N . ASP A 1 344 ? 80.049 101.799 120.173 1.00 115.73 344 ASP A N 1
ATOM 2675 C CA . ASP A 1 344 ? 80.532 100.436 120.032 1.00 115.73 344 ASP A CA 1
ATOM 2676 C C . ASP A 1 344 ? 79.401 99.443 119.825 1.00 115.73 344 ASP A C 1
ATOM 2677 O O . ASP A 1 344 ? 79.582 98.252 120.084 1.00 115.73 344 ASP A O 1
ATOM 2682 N N . GLU A 1 345 ? 78.230 99.905 119.399 1.00 117.44 345 GLU A N 1
ATOM 2683 C CA . GLU A 1 345 ? 77.151 98.984 119.053 1.00 117.44 345 GLU A CA 1
ATOM 2684 C C . GLU A 1 345 ? 76.302 99.656 117.980 1.00 117.44 345 GLU A C 1
ATOM 2685 O O . GLU A 1 345 ? 75.376 100.403 118.301 1.00 117.44 345 GLU A O 1
ATOM 2691 N N . VAL A 1 346 ? 76.609 99.374 116.717 1.00 110.71 346 VAL A N 1
ATOM 2692 C CA . VAL A 1 346 ? 75.830 99.936 115.624 1.00 110.71 346 VAL A CA 1
ATOM 2693 C C . VAL A 1 346 ? 74.561 99.111 115.506 1.00 110.71 346 VAL A C 1
ATOM 2694 O O . VAL A 1 346 ? 74.462 98.023 116.078 1.00 110.71 346 VAL A O 1
ATOM 2698 N N . GLU A 1 347 ? 73.576 99.623 114.779 1.00 114.12 347 GLU A N 1
ATOM 2699 C CA . GLU A 1 347 ? 72.286 98.956 114.631 1.00 114.12 347 GLU A CA 1
ATOM 2700 C C . GLU A 1 347 ? 71.984 98.905 113.142 1.00 114.12 347 GLU A C 1
ATOM 2701 O O . GLU A 1 347 ? 71.325 99.797 112.606 1.00 114.12 347 GLU A O 1
ATOM 2707 N N . VAL A 1 348 ? 72.469 97.874 112.478 1.00 113.89 348 VAL A N 1
ATOM 2708 C CA . VAL A 1 348 ? 72.268 97.743 111.043 1.00 113.89 348 VAL A CA 1
ATOM 2709 C C . VAL A 1 348 ? 70.833 97.314 110.797 1.00 113.89 348 VAL A C 1
ATOM 2710 O O . VAL A 1 348 ? 70.317 96.418 111.472 1.00 113.89 348 VAL A O 1
ATOM 2714 N N . GLU A 1 349 ? 70.175 97.946 109.835 1.00 120.70 349 GLU A N 1
ATOM 2715 C CA . GLU A 1 349 ? 68.902 97.427 109.363 1.00 120.70 349 GLU A CA 1
ATOM 2716 C C . GLU A 1 349 ? 68.939 97.349 107.847 1.00 120.70 349 GLU A C 1
ATOM 2717 O O . GLU A 1 349 ? 69.432 98.264 107.182 1.00 120.70 349 GLU A O 1
ATOM 2723 N N . PHE A 1 350 ? 68.465 96.233 107.313 1.00 120.43 350 PHE A N 1
ATOM 2724 C CA . PHE A 1 350 ? 68.535 95.961 105.888 1.00 120.43 350 PHE A CA 1
ATOM 2725 C C . PHE A 1 350 ? 67.158 96.085 105.263 1.00 120.43 350 PHE A C 1
ATOM 2726 O O . PHE A 1 350 ? 66.154 95.676 105.851 1.00 120.43 350 PHE A O 1
ATOM 2734 N N . PHE A 1 351 ? 67.123 96.639 104.060 1.00 126.15 351 PHE A N 1
ATOM 2735 C CA . PHE A 1 351 ? 65.888 96.847 103.322 1.00 126.15 351 PHE A CA 1
ATOM 2736 C C . PHE A 1 351 ? 65.966 95.927 102.111 1.00 126.15 351 PHE A C 1
ATOM 2737 O O . PHE A 1 351 ? 66.397 96.333 101.040 1.00 126.15 351 PHE A O 1
ATOM 2745 N N . GLY A 1 352 ? 65.574 94.671 102.290 1.00 127.75 352 GLY A N 1
ATOM 2746 C CA . GLY A 1 352 ? 65.586 93.733 101.176 1.00 127.75 352 GLY A CA 1
ATOM 2747 C C . GLY A 1 352 ? 66.974 93.412 100.630 1.00 127.75 352 GLY A C 1
ATOM 2748 O O . GLY A 1 352 ? 68.007 93.770 101.190 1.00 127.75 352 GLY A O 1
ATOM 2749 N N . THR A 1 353 ? 66.971 92.748 99.480 1.00 130.92 353 THR A N 1
ATOM 2750 C CA . THR A 1 353 ? 68.226 92.346 98.866 1.00 130.92 353 THR A CA 1
ATOM 2751 C C . THR A 1 353 ? 68.730 93.326 97.815 1.00 130.92 353 THR A C 1
ATOM 2752 O O . THR A 1 353 ? 69.937 93.345 97.549 1.00 130.92 353 THR A O 1
ATOM 2756 N N . MET A 1 354 ? 67.854 94.141 97.203 1.00 133.85 354 MET A N 1
ATOM 2757 C CA . MET A 1 354 ? 68.285 95.165 96.244 1.00 133.85 354 MET A CA 1
ATOM 2758 C C . MET A 1 354 ? 67.637 96.501 96.602 1.00 133.85 354 MET A C 1
ATOM 2759 O O . MET A 1 354 ? 66.722 96.940 95.907 1.00 133.85 354 MET A O 1
ATOM 2764 N N . LYS A 1 355 ? 68.205 97.164 97.604 1.00 125.37 355 LYS A N 1
ATOM 2765 C CA . LYS A 1 355 ? 67.885 98.504 98.090 1.00 125.37 355 LYS A CA 1
ATOM 2766 C C . LYS A 1 355 ? 69.000 98.913 99.050 1.00 125.37 355 LYS A C 1
ATOM 2767 O O . LYS A 1 355 ? 69.741 98.051 99.527 1.00 125.37 355 LYS A O 1
ATOM 2773 N N . PRO A 1 356 ? 69.158 100.207 99.328 1.00 120.24 356 PRO A N 1
ATOM 2774 C CA . PRO A 1 356 ? 70.137 100.620 100.339 1.00 120.24 356 PRO A CA 1
ATOM 2775 C C . PRO A 1 356 ? 69.754 100.159 101.737 1.00 120.24 356 PRO A C 1
ATOM 2776 O O . PRO A 1 356 ? 68.611 99.794 102.010 1.00 120.24 356 PRO A O 1
ATOM 2780 N N . PHE A 1 357 ? 70.742 100.166 102.630 1.00 110.18 357 PHE A N 1
ATOM 2781 C CA . PHE A 1 357 ? 70.516 99.722 103.998 1.00 110.18 357 PHE A CA 1
ATOM 2782 C C . PHE A 1 357 ? 71.157 100.683 104.988 1.00 110.18 357 PHE A C 1
ATOM 2783 O O . PHE A 1 357 ? 72.297 101.111 104.798 1.00 110.18 357 PHE A O 1
ATOM 2791 N N . ILE A 1 358 ? 70.406 101.020 106.037 1.00 108.11 358 ILE A N 1
ATOM 2792 C CA . ILE A 1 358 ? 70.853 101.972 107.045 1.00 108.11 358 ILE A CA 1
ATOM 2793 C C . ILE A 1 358 ? 71.924 101.330 107.912 1.00 108.11 358 ILE A C 1
ATOM 2794 O O . ILE A 1 358 ? 71.835 100.149 108.267 1.00 108.11 358 ILE A O 1
ATOM 2799 N N . LEU A 1 359 ? 72.954 102.101 108.246 1.00 100.09 359 LEU A N 1
ATOM 2800 C CA . LEU A 1 359 ? 73.953 101.720 109.238 1.00 100.09 359 LEU A CA 1
ATOM 2801 C C . LEU A 1 359 ? 74.036 102.859 110.250 1.00 100.09 359 LEU A C 1
ATOM 2802 O O . LEU A 1 359 ? 74.818 103.798 110.097 1.00 100.09 359 LEU A O 1
ATOM 2807 N N . LYS A 1 360 ? 73.208 102.788 111.276 1.00 107.57 360 LYS A N 1
ATOM 2808 C CA . LYS A 1 360 ? 73.103 103.822 112.287 1.00 107.57 360 LYS A CA 1
ATOM 2809 C C . LYS A 1 360 ? 73.466 103.268 113.654 1.00 107.57 360 LYS A C 1
ATOM 2810 O O . LYS A 1 360 ? 73.323 102.068 113.903 1.00 107.57 360 LYS A O 1
ATOM 2816 N N . PRO A 1 361 ? 73.971 104.095 114.560 1.00 110.02 361 PRO A N 1
ATOM 2817 C CA . PRO A 1 361 ? 74.206 103.627 115.925 1.00 110.02 361 PRO A CA 1
ATOM 2818 C C . PRO A 1 361 ? 72.924 103.675 116.736 1.00 110.02 361 PRO A C 1
ATOM 2819 O O . PRO A 1 361 ? 72.038 104.497 116.501 1.00 110.02 361 PRO A O 1
ATOM 2823 N N . LYS A 1 362 ? 72.828 102.765 117.699 1.00 118.23 362 LYS A N 1
ATOM 2824 C CA . LYS A 1 362 ? 71.662 102.731 118.564 1.00 118.23 362 LYS A CA 1
ATOM 2825 C C . LYS A 1 362 ? 71.870 103.686 119.729 1.00 118.23 362 LYS A C 1
ATOM 2826 O O . LYS A 1 362 ? 72.990 103.857 120.221 1.00 118.23 362 LYS A O 1
ATOM 2832 N N . GLY A 1 363 ? 70.786 104.338 120.140 1.00 120.49 363 GLY A N 1
ATOM 2833 C CA . GLY A 1 363 ? 70.860 105.427 121.083 1.00 120.49 363 GLY A CA 1
ATOM 2834 C C . GLY A 1 363 ? 71.062 106.787 120.455 1.00 120.49 363 GLY A C 1
ATOM 2835 O O . GLY A 1 363 ? 70.917 107.799 121.151 1.00 120.49 363 GLY A O 1
ATOM 2836 N N . ASP A 1 364 ? 71.387 106.845 119.164 1.00 117.80 364 ASP A N 1
ATOM 2837 C CA . ASP A 1 364 ? 71.558 108.101 118.440 1.00 117.80 364 ASP A CA 1
ATOM 2838 C C . ASP A 1 364 ? 70.714 108.052 117.175 1.00 117.80 364 ASP A C 1
ATOM 2839 O O . ASP A 1 364 ? 71.004 107.275 116.261 1.00 117.80 364 ASP A O 1
ATOM 2844 N N . ASP A 1 365 ? 69.678 108.883 117.122 1.00 117.15 365 ASP A N 1
ATOM 2845 C CA . ASP A 1 365 ? 68.821 108.991 115.952 1.00 117.15 365 ASP A CA 1
ATOM 2846 C C . ASP A 1 365 ? 69.296 110.059 114.978 1.00 117.15 365 ASP A C 1
ATOM 2847 O O . ASP A 1 365 ? 68.565 110.398 114.042 1.00 117.15 365 ASP A O 1
ATOM 2852 N N . SER A 1 366 ? 70.495 110.601 115.179 1.00 104.28 366 SER A N 1
ATOM 2853 C CA . SER A 1 366 ? 70.991 111.688 114.347 1.00 104.28 366 SER A CA 1
ATOM 2854 C C . SER A 1 366 ? 71.756 111.168 113.136 1.00 104.28 366 SER A C 1
ATOM 2855 O O . SER A 1 366 ? 71.346 111.388 111.993 1.00 104.28 366 SER A O 1
ATOM 2858 N N . VAL A 1 367 ? 72.851 110.466 113.371 1.00 98.57 367 VAL A N 1
ATOM 2859 C CA . VAL A 1 367 ? 73.718 110.000 112.298 1.00 98.57 367 VAL A CA 1
ATOM 2860 C C . VAL A 1 367 ? 73.192 108.680 111.750 1.00 98.57 367 VAL A C 1
ATOM 2861 O O . VAL A 1 367 ? 72.944 107.734 112.502 1.00 98.57 367 VAL A O 1
ATOM 2865 N N . THR A 1 368 ? 72.943 108.638 110.438 1.00 96.64 368 THR A N 1
ATOM 2866 C CA . THR A 1 368 ? 72.504 107.413 109.758 1.00 96.64 368 THR A CA 1
ATOM 2867 C C . THR A 1 368 ? 73.324 107.290 108.481 1.00 96.64 368 THR A C 1
ATOM 2868 O O . THR A 1 368 ? 72.986 107.903 107.468 1.00 96.64 368 THR A O 1
ATOM 2872 N N . GLN A 1 369 ? 74.389 106.497 108.532 1.00 97.69 369 GLN A N 1
ATOM 2873 C CA . GLN A 1 369 ? 75.063 106.111 107.303 1.00 97.69 369 GLN A CA 1
ATOM 2874 C C . GLN A 1 369 ? 74.162 105.228 106.462 1.00 97.69 369 GLN A C 1
ATOM 2875 O O . GLN A 1 369 ? 73.280 104.538 106.975 1.00 97.69 369 GLN A O 1
ATOM 2881 N N . LEU A 1 370 ? 74.378 105.266 105.159 1.00 100.13 370 LEU A N 1
ATOM 2882 C CA . LEU A 1 370 ? 73.592 104.493 104.219 1.00 100.13 370 LEU A CA 1
ATOM 2883 C C . LEU A 1 370 ? 74.498 104.037 103.095 1.00 100.13 370 LEU A C 1
ATOM 2884 O O . LEU A 1 370 ? 75.294 104.821 102.578 1.00 100.13 370 LEU A O 1
ATOM 2889 N N . ILE A 1 371 ? 74.378 102.770 102.723 1.00 105.45 371 ILE A N 1
ATOM 2890 C CA . ILE A 1 371 ? 75.175 102.189 101.656 1.00 105.45 371 ILE A CA 1
ATOM 2891 C C . ILE A 1 371 ? 74.219 101.712 100.579 1.00 105.45 371 ILE A C 1
ATOM 2892 O O . ILE A 1 371 ? 73.393 100.828 100.830 1.00 105.45 371 ILE A O 1
ATOM 2897 N N . LEU A 1 372 ? 74.314 102.308 99.395 1.00 114.00 372 LEU A N 1
ATOM 2898 C CA . LEU A 1 372 ? 73.550 101.832 98.256 1.00 114.00 372 LEU A CA 1
ATOM 2899 C C . LEU A 1 372 ? 74.054 100.446 97.853 1.00 114.00 372 LEU A C 1
ATOM 2900 O O . LEU A 1 372 ? 75.220 100.121 98.076 1.00 114.00 372 LEU A O 1
ATOM 2905 N N . PRO A 1 373 ? 73.193 99.594 97.291 1.00 120.81 373 PRO A N 1
ATOM 2906 C CA . PRO A 1 373 ? 73.625 98.220 96.998 1.00 120.81 373 PRO A CA 1
ATOM 2907 C C . PRO A 1 373 ? 74.509 98.165 95.759 1.00 120.81 373 PRO A C 1
ATOM 2908 O O . PRO A 1 373 ? 74.193 98.755 94.723 1.00 120.81 373 PRO A O 1
ATOM 2912 N N . ILE A 1 374 ? 75.630 97.455 95.878 1.00 119.64 374 ILE A N 1
ATOM 2913 C CA . ILE A 1 374 ? 76.518 97.213 94.747 1.00 119.64 374 ILE A CA 1
ATOM 2914 C C . ILE A 1 374 ? 76.461 95.702 94.546 1.00 119.64 374 ILE A C 1
ATOM 2915 O O . ILE A 1 374 ? 77.445 95.054 94.172 1.00 119.64 374 ILE A O 1
ATOM 2920 N N . ARG A 1 375 ? 75.297 95.125 94.829 1.00 127.61 375 ARG A N 1
ATOM 2921 C CA . ARG A 1 375 ? 75.080 93.708 94.606 1.00 127.61 375 ARG A CA 1
ATOM 2922 C C . ARG A 1 375 ? 74.938 93.420 93.114 1.00 127.61 375 ARG A C 1
ATOM 2923 O O . ARG A 1 375 ? 74.879 94.327 92.279 1.00 127.61 375 ARG A O 1
ATOM 2925 N N . THR A 1 376 ? 74.883 92.132 92.785 1.00 138.65 376 THR A N 1
ATOM 2926 C CA . THR A 1 376 ? 74.863 91.710 91.392 1.00 138.65 376 THR A CA 1
ATOM 2927 C C . THR A 1 376 ? 73.533 92.062 90.730 1.00 138.65 376 THR A C 1
ATOM 2928 O O . THR A 1 376 ? 72.505 92.235 91.391 1.00 138.65 376 THR A O 1
ATOM 2932 N N . TYR A 1 377 ? 73.573 92.199 89.410 1.00 141.57 377 TYR A N 1
ATOM 2933 C CA . TYR A 1 377 ? 72.410 92.633 88.651 1.00 141.57 377 TYR A CA 1
ATOM 2934 C C . TYR A 1 377 ? 71.975 91.559 87.663 1.00 141.57 377 TYR A C 1
ATOM 2935 O O . TYR A 1 377 ? 72.748 90.667 87.317 0.00 141.57 377 TYR A O 1
ATOM 2945 N N . LEU B 2 12 ? 98.963 94.983 84.059 1.00 122.68 12 LEU C N 1
ATOM 2946 C CA . LEU B 2 12 ? 99.391 96.029 84.981 1.00 122.68 12 LEU C CA 1
ATOM 2947 C C . LEU B 2 12 ? 98.172 96.760 85.535 1.00 122.68 12 LEU C C 1
ATOM 2948 O O . LEU B 2 12 ? 98.217 97.292 86.644 1.00 122.68 12 LEU C O 1
ATOM 2953 N N . SER B 2 13 ? 97.082 96.776 84.760 1.00 122.15 13 SER C N 1
ATOM 2954 C CA . SER B 2 13 ? 95.849 97.406 85.224 1.00 122.15 13 SER C CA 1
ATOM 2955 C C . SER B 2 13 ? 95.213 96.622 86.365 1.00 122.15 13 SER C C 1
ATOM 2956 O O . SER B 2 13 ? 94.475 97.196 87.176 1.00 122.15 13 SER C O 1
ATOM 2959 N N . TYR B 2 14 ? 95.492 95.318 86.436 1.00 122.72 14 TYR C N 1
ATOM 2960 C CA . TYR B 2 14 ? 95.137 94.517 87.603 1.00 122.72 14 TYR C CA 1
ATOM 2961 C C . TYR B 2 14 ? 95.826 95.042 88.855 1.00 122.72 14 TYR C C 1
ATOM 2962 O O . TYR B 2 14 ? 95.177 95.318 89.870 1.00 122.72 14 TYR C O 1
ATOM 2971 N N . TYR B 2 15 ? 97.146 95.212 88.792 1.00 115.62 15 TYR C N 1
ATOM 2972 C CA . TYR B 2 15 ? 97.862 95.727 89.947 1.00 115.62 15 TYR C CA 1
ATOM 2973 C C . TYR B 2 15 ? 97.644 97.220 90.143 1.00 115.62 15 TYR C C 1
ATOM 2974 O O . TYR B 2 15 ? 97.760 97.701 91.272 1.00 115.62 15 TYR C O 1
ATOM 2983 N N . ARG B 2 16 ? 97.296 97.952 89.083 1.00 117.71 16 ARG C N 1
ATOM 2984 C CA . ARG B 2 16 ? 96.875 99.342 89.236 1.00 117.71 16 ARG C CA 1
ATOM 2985 C C . ARG B 2 16 ? 95.593 99.438 90.054 1.00 117.71 16 ARG C C 1
ATOM 2986 O O . ARG B 2 16 ? 95.489 100.264 90.972 1.00 117.71 16 ARG C O 1
ATOM 2994 N N . GLY B 2 17 ? 94.608 98.592 89.734 1.00 112.95 17 GLY C N 1
ATOM 2995 C CA . GLY B 2 17 ? 93.387 98.555 90.520 1.00 112.95 17 GLY C CA 1
ATOM 2996 C C . GLY B 2 17 ? 93.624 98.071 91.937 1.00 112.95 17 GLY C C 1
ATOM 2997 O O . GLY B 2 17 ? 93.005 98.571 92.880 1.00 112.95 17 GLY C O 1
ATOM 2998 N N . GLY B 2 18 ? 94.551 97.122 92.107 1.00 108.46 18 GLY C N 1
ATOM 2999 C CA . GLY B 2 18 ? 94.903 96.665 93.444 1.00 108.46 18 GLY C CA 1
ATOM 3000 C C . GLY B 2 18 ? 95.547 97.747 94.289 1.00 108.46 18 GLY C C 1
ATOM 3001 O O . GLY B 2 18 ? 95.213 97.906 95.467 1.00 108.46 18 GLY C O 1
ATOM 3002 N N . HIS B 2 19 ? 96.441 98.540 93.689 1.00 101.13 19 HIS C N 1
ATOM 3003 C CA . HIS B 2 19 ? 97.074 99.629 94.426 1.00 101.13 19 HIS C CA 1
ATOM 3004 C C . HIS B 2 19 ? 96.094 100.743 94.742 1.00 101.13 19 HIS C C 1
ATOM 3005 O O . HIS B 2 19 ? 96.138 101.304 95.838 1.00 101.13 19 HIS C O 1
ATOM 3012 N N . LYS B 2 20 ? 95.224 101.103 93.798 1.00 100.94 20 LYS C N 1
ATOM 3013 C CA . LYS B 2 20 ? 94.276 102.171 94.095 1.00 100.94 20 LYS C CA 1
ATOM 3014 C C . LYS B 2 20 ? 93.227 101.736 95.110 1.00 100.94 20 LYS C C 1
ATOM 3015 O O . LYS B 2 20 ? 92.779 102.559 95.917 1.00 100.94 20 LYS C O 1
ATOM 3021 N N . ASP B 2 21 ? 92.855 100.453 95.120 1.00 96.27 21 ASP C N 1
ATOM 3022 C CA . ASP B 2 21 ? 91.964 99.966 96.165 1.00 96.27 21 ASP C CA 1
ATOM 3023 C C . ASP B 2 21 ? 92.668 99.947 97.514 1.00 96.27 21 ASP C C 1
ATOM 3024 O O . ASP B 2 21 ? 92.047 100.227 98.542 1.00 96.27 21 ASP C O 1
ATOM 3029 N N . LEU B 2 22 ? 93.962 99.626 97.538 1.00 98.23 22 LEU C N 1
ATOM 3030 C CA . LEU B 2 22 ? 94.677 99.676 98.808 1.00 98.23 22 LEU C CA 1
ATOM 3031 C C . LEU B 2 22 ? 94.946 101.100 99.263 1.00 98.23 22 LEU C C 1
ATOM 3032 O O . LEU B 2 22 ? 95.076 101.345 100.464 1.00 98.23 22 LEU C O 1
ATOM 3037 N N . GLU B 2 23 ? 95.035 102.052 98.340 1.00 97.15 23 GLU C N 1
ATOM 3038 C CA . GLU B 2 23 ? 95.271 103.423 98.770 1.00 97.15 23 GLU C CA 1
ATOM 3039 C C . GLU B 2 23 ? 93.988 104.073 99.254 1.00 97.15 23 GLU C C 1
ATOM 3040 O O . GLU B 2 23 ? 94.002 104.813 100.243 1.00 97.15 23 GLU C O 1
ATOM 3046 N N . SER B 2 24 ? 92.861 103.794 98.593 1.00 90.48 24 SER C N 1
ATOM 3047 C CA . SER B 2 24 ? 91.593 104.322 99.076 1.00 90.48 24 SER C CA 1
ATOM 3048 C C . SER B 2 24 ? 91.148 103.655 100.370 1.00 90.48 24 SER C C 1
ATOM 3049 O O . SER B 2 24 ? 90.277 104.192 101.059 1.00 90.48 24 SER C O 1
ATOM 3052 N N . MET B 2 25 ? 91.715 102.500 100.711 1.00 85.00 25 MET C N 1
ATOM 3053 C CA . MET B 2 25 ? 91.564 101.923 102.036 1.00 85.00 25 MET C CA 1
ATOM 3054 C C . MET B 2 25 ? 92.736 102.256 102.939 1.00 85.00 25 MET C C 1
ATOM 3055 O O . MET B 2 25 ? 92.866 101.656 104.004 1.00 85.00 25 MET C O 1
ATOM 3060 N N . PHE B 2 26 ? 93.600 103.180 102.528 1.00 89.07 26 PHE C N 1
ATOM 3061 C CA . PHE B 2 26 ? 94.562 103.810 103.422 1.00 89.07 26 PHE C CA 1
ATOM 3062 C C . PHE B 2 26 ? 94.161 105.212 103.827 1.00 89.07 26 PHE C C 1
ATOM 3063 O O . PHE B 2 26 ? 94.290 105.570 104.998 1.00 89.07 26 PHE C O 1
ATOM 3071 N N . GLU B 2 27 ? 93.669 106.017 102.888 1.00 89.02 27 GLU C N 1
ATOM 3072 C CA . GLU B 2 27 ? 93.399 107.426 103.140 1.00 89.02 27 GLU C CA 1
ATOM 3073 C C . GLU B 2 27 ? 92.201 107.665 104.045 1.00 89.02 27 GLU C C 1
ATOM 3074 O O . GLU B 2 27 ? 91.903 108.822 104.350 1.00 89.02 27 GLU C O 1
ATOM 3080 N N . LEU B 2 28 ? 91.512 106.615 104.482 1.00 89.32 28 LEU C N 1
ATOM 3081 C CA . LEU B 2 28 ? 90.587 106.692 105.600 1.00 89.32 28 LEU C CA 1
ATOM 3082 C C . LEU B 2 28 ? 91.058 105.835 106.769 1.00 89.32 28 LEU C C 1
ATOM 3083 O O . LEU B 2 28 ? 90.241 105.366 107.562 1.00 89.32 28 LEU C O 1
ATOM 3088 N N . ALA B 2 29 ? 92.374 105.601 106.848 1.00 89.63 29 ALA C N 1
ATOM 3089 C CA . ALA B 2 29 ? 93.059 104.966 107.984 1.00 89.63 29 ALA C CA 1
ATOM 3090 C C . ALA B 2 29 ? 92.576 103.545 108.250 1.00 89.63 29 ALA C C 1
ATOM 3091 O O . ALA B 2 29 ? 92.573 103.084 109.392 1.00 89.63 29 ALA C O 1
ATOM 3093 N N . LEU B 2 30 ? 92.166 102.837 107.207 1.00 85.88 30 LEU C N 1
ATOM 3094 C CA . LEU B 2 30 ? 91.771 101.445 107.344 1.00 85.88 30 LEU C CA 1
ATOM 3095 C C . LEU B 2 30 ? 92.940 100.494 107.123 1.00 85.88 30 LEU C C 1
ATOM 3096 O O . LEU B 2 30 ? 92.742 99.276 107.131 1.00 85.88 30 LEU C O 1
ATOM 3101 N N . GLU B 2 31 ? 94.147 101.024 106.929 1.00 89.63 31 GLU C N 1
ATOM 3102 C CA . GLU B 2 31 ? 95.341 100.248 106.630 1.00 89.63 31 GLU C CA 1
ATOM 3103 C C . GLU B 2 31 ? 96.549 101.023 107.127 1.00 89.63 31 GLU C C 1
ATOM 3104 O O . GLU B 2 31 ? 96.590 102.249 107.016 1.00 89.63 31 GLU C O 1
ATOM 3110 N N . TYR B 2 32 ? 97.526 100.316 107.680 1.00 101.23 32 TYR C N 1
ATOM 3111 C CA . TYR B 2 32 ? 98.679 100.987 108.254 1.00 101.23 32 TYR C CA 1
ATOM 3112 C C . TYR B 2 32 ? 99.645 101.425 107.158 1.00 101.23 32 TYR C C 1
ATOM 3113 O O . TYR B 2 32 ? 99.573 100.972 106.017 1.00 101.23 32 TYR C O 1
ATOM 3122 N N . ILE B 2 33 ? 100.548 102.339 107.517 1.00 98.90 33 ILE C N 1
ATOM 3123 C CA . ILE B 2 33 ? 101.324 103.043 106.498 1.00 98.90 33 ILE C CA 1
ATOM 3124 C C . ILE B 2 33 ? 102.469 102.190 105.955 1.00 98.90 33 ILE C C 1
ATOM 3125 O O . ILE B 2 33 ? 102.858 102.355 104.797 1.00 98.90 33 ILE C O 1
ATOM 3130 N N . GLU B 2 34 ? 103.002 101.248 106.740 1.00 100.98 34 GLU C N 1
ATOM 3131 C CA . GLU B 2 34 ? 104.144 100.463 106.274 1.00 100.98 34 GLU C CA 1
ATOM 3132 C C . GLU B 2 34 ? 103.748 99.514 105.151 1.00 100.98 34 GLU C C 1
ATOM 3133 O O . GLU B 2 34 ? 104.501 99.347 104.184 1.00 100.98 34 GLU C O 1
ATOM 3139 N N . LYS B 2 35 ? 102.560 98.915 105.250 1.00 98.06 35 LYS C N 1
ATOM 3140 C CA . LYS B 2 35 ? 102.056 98.045 104.193 1.00 98.06 35 LYS C CA 1
ATOM 3141 C C . LYS B 2 35 ? 101.858 98.807 102.897 1.00 98.06 35 LYS C C 1
ATOM 3142 O O . LYS B 2 35 ? 102.270 98.338 101.829 1.00 98.06 35 LYS C O 1
ATOM 3148 N N . LEU B 2 36 ? 101.260 99.997 102.972 1.00 94.02 36 LEU C N 1
ATOM 3149 C CA . LEU B 2 36 ? 101.084 100.780 101.761 1.00 94.02 36 LEU C CA 1
ATOM 3150 C C . LEU B 2 36 ? 102.411 101.340 101.262 1.00 94.02 36 LEU C C 1
ATOM 3151 O O . LEU B 2 36 ? 102.566 101.542 100.060 1.00 94.02 36 LEU C O 1
ATOM 3156 N N . GLU B 2 37 ? 103.397 101.522 102.139 1.00 94.57 37 GLU C N 1
ATOM 3157 C CA . GLU B 2 37 ? 104.716 101.956 101.691 1.00 94.57 37 GLU C CA 1
ATOM 3158 C C . GLU B 2 37 ? 105.406 100.887 100.859 1.00 94.57 37 GLU C C 1
ATOM 3159 O O . GLU B 2 37 ? 105.881 101.172 99.752 1.00 94.57 37 GLU C O 1
ATOM 3165 N N . GLU B 2 38 ? 105.473 99.651 101.366 1.00 98.12 38 GLU C N 1
ATOM 3166 C CA . GLU B 2 38 ? 106.111 98.609 100.561 1.00 98.12 38 GLU C CA 1
ATOM 3167 C C . GLU B 2 38 ? 105.285 98.245 99.333 1.00 98.12 38 GLU C C 1
ATOM 3168 O O . GLU B 2 38 ? 105.858 97.966 98.271 1.00 98.12 38 GLU C O 1
ATOM 3174 N N . GLU B 2 39 ? 103.955 98.322 99.421 1.00 99.93 39 GLU C N 1
ATOM 3175 C CA . GLU B 2 39 ? 103.129 98.080 98.243 1.00 99.93 39 GLU C CA 1
ATOM 3176 C C . GLU B 2 39 ? 103.274 99.207 97.224 1.00 99.93 39 GLU C C 1
ATOM 3177 O O . GLU B 2 39 ? 103.228 98.967 96.009 1.00 99.93 39 GLU C O 1
ATOM 3183 N N . ASP B 2 40 ? 103.531 100.424 97.696 1.00 98.83 40 ASP C N 1
ATOM 3184 C CA . ASP B 2 40 ? 103.732 101.555 96.809 1.00 98.83 40 ASP C CA 1
ATOM 3185 C C . ASP B 2 40 ? 105.069 101.452 96.098 1.00 98.83 40 ASP C C 1
ATOM 3186 O O . ASP B 2 40 ? 105.170 101.775 94.911 1.00 98.83 40 ASP C O 1
ATOM 3191 N N . GLU B 2 41 ? 106.107 101.005 96.808 1.00 102.33 41 GLU C N 1
ATOM 3192 C CA . GLU B 2 41 ? 107.391 100.788 96.152 1.00 102.33 41 GLU C CA 1
ATOM 3193 C C . GLU B 2 41 ? 107.325 99.642 95.150 1.00 102.33 41 GLU C C 1
ATOM 3194 O O . GLU B 2 41 ? 108.001 99.695 94.113 1.00 102.33 41 GLU C O 1
ATOM 3200 N N . GLN B 2 42 ? 106.493 98.626 95.417 1.00 104.44 42 GLN C N 1
ATOM 3201 C CA . GLN B 2 42 ? 106.254 97.591 94.412 1.00 104.44 42 GLN C CA 1
ATOM 3202 C C . GLN B 2 42 ? 105.569 98.159 93.174 1.00 104.44 42 GLN C C 1
ATOM 3203 O O . GLN B 2 42 ? 105.908 97.781 92.044 1.00 104.44 42 GLN C O 1
ATOM 3209 N N . GLN B 2 43 ? 104.620 99.083 93.358 1.00 108.96 43 GLN C N 1
ATOM 3210 C CA . GLN B 2 43 ? 103.975 99.673 92.187 1.00 108.96 43 GLN C CA 1
ATOM 3211 C C . GLN B 2 43 ? 104.923 100.579 91.411 1.00 108.96 43 GLN C C 1
ATOM 3212 O O . GLN B 2 43 ? 104.833 100.652 90.183 1.00 108.96 43 GLN C O 1
ATOM 3218 N N . VAL B 2 44 ? 105.810 101.296 92.105 1.00 108.76 44 VAL C N 1
ATOM 3219 C CA . VAL B 2 44 ? 106.784 102.139 91.414 1.00 108.76 44 VAL C CA 1
ATOM 3220 C C . VAL B 2 44 ? 107.767 101.281 90.626 1.00 108.76 44 VAL C C 1
ATOM 3221 O O . VAL B 2 44 ? 108.145 101.633 89.498 1.00 108.76 44 VAL C O 1
ATOM 3225 N N . THR B 2 45 ? 108.145 100.120 91.173 1.00 114.90 45 THR C N 1
ATOM 3226 C CA . THR B 2 45 ? 108.967 99.171 90.424 1.00 114.90 45 THR C CA 1
ATOM 3227 C C . THR B 2 45 ? 108.240 98.661 89.181 1.00 114.90 45 THR C C 1
ATOM 3228 O O . THR B 2 45 ? 108.832 98.584 88.095 1.00 114.90 45 THR C O 1
ATOM 3232 N N . ASP B 2 46 ? 106.942 98.357 89.309 1.00 118.88 46 ASP C N 1
ATOM 3233 C CA . ASP B 2 46 ? 106.173 97.916 88.145 1.00 118.88 46 ASP C CA 1
ATOM 3234 C C . ASP B 2 46 ? 106.010 99.022 87.105 1.00 118.88 46 ASP C C 1
ATOM 3235 O O . ASP B 2 46 ? 106.049 98.743 85.902 1.00 118.88 46 ASP C O 1
ATOM 3240 N N . TYR B 2 47 ? 105.859 100.275 87.542 1.00 122.75 47 TYR C N 1
ATOM 3241 C CA . TYR B 2 47 ? 105.768 101.391 86.604 1.00 122.75 47 TYR C CA 1
ATOM 3242 C C . TYR B 2 47 ? 107.077 101.613 85.868 1.00 122.75 47 TYR C C 1
ATOM 3243 O O . TYR B 2 47 ? 107.075 101.926 84.674 1.00 122.75 47 TYR C O 1
ATOM 3252 N N . GLU B 2 48 ? 108.205 101.461 86.560 1.00 125.52 48 GLU C N 1
ATOM 3253 C CA . GLU B 2 48 ? 109.486 101.666 85.895 1.00 125.52 48 GLU C CA 1
ATOM 3254 C C . GLU B 2 48 ? 109.803 100.524 84.937 1.00 125.52 48 GLU C C 1
ATOM 3255 O O . GLU B 2 48 ? 110.394 100.753 83.873 1.00 125.52 48 GLU C O 1
ATOM 3261 N N . ASN B 2 49 ? 109.379 99.297 85.269 1.00 132.52 49 ASN C N 1
ATOM 3262 C CA . ASN B 2 49 ? 109.483 98.204 84.303 1.00 132.52 49 ASN C CA 1
ATOM 3263 C C . ASN B 2 49 ? 108.587 98.438 83.090 1.00 132.52 49 ASN C C 1
ATOM 3264 O O . ASN B 2 49 ? 108.985 98.147 81.955 1.00 132.52 49 ASN C O 1
ATOM 3269 N N . ALA B 2 50 ? 107.382 98.976 83.303 1.00 135.58 50 ALA C N 1
ATOM 3270 C CA . ALA B 2 50 ? 106.490 99.250 82.180 1.00 135.58 50 ALA C CA 1
ATOM 3271 C C . ALA B 2 50 ? 106.983 100.416 81.330 1.00 135.58 50 ALA C C 1
ATOM 3272 O O . ALA B 2 50 ? 106.698 100.466 80.129 1.00 135.58 50 ALA C O 1
ATOM 3274 N N . MET B 2 51 ? 107.716 101.359 81.925 1.00 140.99 51 MET C N 1
ATOM 3275 C CA . MET B 2 51 ? 108.255 102.466 81.142 1.00 140.99 51 MET C CA 1
ATOM 3276 C C . MET B 2 51 ? 109.537 102.090 80.410 1.00 140.99 51 MET C C 1
ATOM 3277 O O . MET B 2 51 ? 109.805 102.637 79.335 1.00 140.99 51 MET C O 1
ATOM 3282 N N . GLU B 2 52 ? 110.344 101.176 80.958 1.00 142.29 52 GLU C N 1
ATOM 3283 C CA . GLU B 2 52 ? 111.482 100.697 80.182 1.00 142.29 52 GLU C CA 1
ATOM 3284 C C . GLU B 2 52 ? 111.072 99.666 79.141 1.00 142.29 52 GLU C C 1
ATOM 3285 O O . GLU B 2 52 ? 111.816 99.449 78.179 1.00 142.29 52 GLU C O 1
ATOM 3291 N N . GLU B 2 53 ? 109.913 99.024 79.312 1.00 146.83 53 GLU C N 1
ATOM 3292 C CA . GLU B 2 53 ? 109.439 98.085 78.302 1.00 146.83 53 GLU C CA 1
ATOM 3293 C C . GLU B 2 53 ? 108.915 98.807 77.065 1.00 146.83 53 GLU C C 1
ATOM 3294 O O . GLU B 2 53 ? 109.178 98.378 75.936 1.00 146.83 53 GLU C O 1
ATOM 3300 N N . GLU B 2 54 ? 108.185 99.901 77.256 1.00 146.91 54 GLU C N 1
ATOM 3301 C CA . GLU B 2 54 ? 107.633 100.665 76.141 1.00 146.91 54 GLU C CA 1
ATOM 3302 C C . GLU B 2 54 ? 108.720 101.435 75.396 1.00 146.91 54 GLU C C 1
ATOM 3303 O O . GLU B 2 54 ? 108.525 101.869 74.261 0.00 146.91 54 GLU C O 1
ATOM 3309 N N . MET C 1 1 ? 97.670 65.643 104.825 1.00 114.58 1 MET B N 1
ATOM 3310 C CA . MET C 1 1 ? 96.687 66.254 105.708 1.00 114.58 1 MET B CA 1
ATOM 3311 C C . MET C 1 1 ? 97.330 66.791 106.978 1.00 114.58 1 MET B C 1
ATOM 3312 O O . MET C 1 1 ? 97.156 66.225 108.053 1.00 114.58 1 MET B O 1
ATOM 3317 N N . MET C 1 2 ? 98.078 67.880 106.831 1.00 105.93 2 MET B N 1
ATOM 3318 C CA . MET C 1 2 ? 98.648 68.591 107.967 1.00 105.93 2 MET B CA 1
ATOM 3319 C C . MET C 1 2 ? 97.539 69.158 108.839 1.00 105.93 2 MET B C 1
ATOM 3320 O O . MET C 1 2 ? 96.504 69.588 108.331 1.00 105.93 2 MET B O 1
ATOM 3325 N N . GLU C 1 3 ? 97.744 69.146 110.156 1.00 105.79 3 GLU B N 1
ATOM 3326 C CA . GLU C 1 3 ? 96.776 69.745 111.074 1.00 105.79 3 GLU B CA 1
ATOM 3327 C C . GLU C 1 3 ? 97.491 70.100 112.370 1.00 105.79 3 GLU B C 1
ATOM 3328 O O . GLU C 1 3 ? 97.893 69.203 113.115 1.00 105.79 3 GLU B O 1
ATOM 3334 N N . PHE C 1 4 ? 97.645 71.395 112.639 1.00 94.47 4 PHE B N 1
ATOM 3335 C CA . PHE C 1 4 ? 98.272 71.845 113.872 1.00 94.47 4 PHE B CA 1
ATOM 3336 C C . PHE C 1 4 ? 97.620 73.146 114.305 1.00 94.47 4 PHE B C 1
ATOM 3337 O O . PHE C 1 4 ? 97.016 73.849 113.497 1.00 94.47 4 PHE B O 1
ATOM 3345 N N . THR C 1 5 ? 97.763 73.474 115.585 1.00 98.28 5 THR B N 1
ATOM 3346 C CA . THR C 1 5 ? 97.111 74.639 116.179 1.00 98.28 5 THR B CA 1
ATOM 3347 C C . THR C 1 5 ? 98.123 75.500 116.938 1.00 98.28 5 THR B C 1
ATOM 3348 O O . THR C 1 5 ? 98.273 75.406 118.157 1.00 98.28 5 THR B O 1
ATOM 3352 N N . ILE C 1 6 ? 98.783 76.382 116.213 1.00 98.95 6 ILE B N 1
ATOM 3353 C CA . ILE C 1 6 ? 99.881 77.178 116.746 1.00 98.95 6 ILE B CA 1
ATOM 3354 C C . ILE C 1 6 ? 99.337 78.466 117.350 1.00 98.95 6 ILE B C 1
ATOM 3355 O O . ILE C 1 6 ? 98.311 78.995 116.916 1.00 98.95 6 ILE B O 1
ATOM 3360 N N . LYS C 1 7 ? 99.989 78.938 118.412 1.00 99.72 7 LYS B N 1
ATOM 3361 C CA . LYS C 1 7 ? 99.692 80.250 118.970 1.00 99.72 7 LYS B CA 1
ATOM 3362 C C . LYS C 1 7 ? 100.016 81.334 117.954 1.00 99.72 7 LYS B C 1
ATOM 3363 O O . LYS C 1 7 ? 101.092 81.327 117.358 1.00 99.72 7 LYS B O 1
ATOM 3369 N N . ARG C 1 8 ? 99.088 82.273 117.763 1.00 92.32 8 ARG B N 1
ATOM 3370 C CA . ARG C 1 8 ? 99.224 83.239 116.677 1.00 92.32 8 ARG B CA 1
ATOM 3371 C C . ARG C 1 8 ? 100.270 84.298 116.991 1.00 92.32 8 ARG B C 1
ATOM 3372 O O . ARG C 1 8 ? 100.995 84.739 116.095 1.00 92.32 8 ARG B O 1
ATOM 3380 N N . ASP C 1 9 ? 100.384 84.702 118.258 1.00 99.85 9 ASP B N 1
ATOM 3381 C CA . ASP C 1 9 ? 101.305 85.771 118.634 1.00 99.85 9 ASP B CA 1
ATOM 3382 C C . ASP C 1 9 ? 102.767 85.369 118.491 1.00 99.85 9 ASP B C 1
ATOM 3383 O O . ASP C 1 9 ? 103.634 86.244 118.433 1.00 99.85 9 ASP B O 1
ATOM 3388 N N . TYR C 1 10 ? 103.053 84.072 118.436 1.00 95.64 10 TYR B N 1
ATOM 3389 C CA . TYR C 1 10 ? 104.382 83.560 118.140 1.00 95.64 10 TYR B CA 1
ATOM 3390 C C . TYR C 1 10 ? 104.533 83.151 116.685 1.00 95.64 10 TYR B C 1
ATOM 3391 O O . TYR C 1 10 ? 105.622 83.279 116.121 1.00 95.64 10 TYR B O 1
ATOM 3400 N N . PHE C 1 11 ? 103.451 82.694 116.059 1.00 90.09 11 PHE B N 1
ATOM 3401 C CA . PHE C 1 11 ? 103.513 82.286 114.663 1.00 90.09 11 PHE B CA 1
ATOM 3402 C C . PHE C 1 11 ? 103.632 83.482 113.734 1.00 90.09 11 PHE B C 1
ATOM 3403 O O . PHE C 1 11 ? 104.239 83.362 112.671 1.00 90.09 11 PHE B O 1
ATOM 3411 N N . ILE C 1 12 ? 103.131 84.652 114.135 1.00 90.91 12 ILE B N 1
ATOM 3412 C CA . ILE C 1 12 ? 103.367 85.859 113.343 1.00 90.91 12 ILE B CA 1
ATOM 3413 C C . ILE C 1 12 ? 104.833 86.262 113.409 1.00 90.91 12 ILE B C 1
ATOM 3414 O O . ILE C 1 12 ? 105.451 86.566 112.386 1.00 90.91 12 ILE B O 1
ATOM 3419 N N . THR C 1 13 ? 105.418 86.266 114.603 1.00 92.36 13 THR B N 1
ATOM 3420 C CA . THR C 1 13 ? 106.796 86.723 114.699 1.00 92.36 13 THR B CA 1
ATOM 3421 C C . THR C 1 13 ? 107.803 85.677 114.246 1.00 92.36 13 THR B C 1
ATOM 3422 O O . THR C 1 13 ? 108.974 86.018 114.071 1.00 92.36 13 THR B O 1
ATOM 3426 N N . GLN C 1 14 ? 107.391 84.426 114.045 1.00 90.06 14 GLN B N 1
ATOM 3427 C CA . GLN C 1 14 ? 108.249 83.453 113.384 1.00 90.06 14 GLN B CA 1
ATOM 3428 C C . GLN C 1 14 ? 107.877 83.234 111.929 1.00 90.06 14 GLN B C 1
ATOM 3429 O O . GLN C 1 14 ? 108.570 82.493 111.236 1.00 90.06 14 GLN B O 1
ATOM 3435 N N . LEU C 1 15 ? 106.795 83.840 111.457 1.00 90.05 15 LEU B N 1
ATOM 3436 C CA . LEU C 1 15 ? 106.417 83.777 110.057 1.00 90.05 15 LEU B CA 1
ATOM 3437 C C . LEU C 1 15 ? 106.794 85.035 109.303 1.00 90.05 15 LEU B C 1
ATOM 3438 O O . LEU C 1 15 ? 106.978 84.993 108.085 1.00 90.05 15 LEU B O 1
ATOM 3443 N N . ASN C 1 16 ? 106.928 86.150 110.007 1.00 94.50 16 ASN B N 1
ATOM 3444 C CA . ASN C 1 16 ? 107.397 87.386 109.413 1.00 94.50 16 ASN B CA 1
ATOM 3445 C C . ASN C 1 16 ? 108.905 87.388 109.240 1.00 94.50 16 ASN B C 1
ATOM 3446 O O . ASN C 1 16 ? 109.437 88.299 108.601 1.00 94.50 16 ASN B O 1
ATOM 3451 N N . ASP C 1 17 ? 109.602 86.404 109.810 1.00 94.21 17 ASP B N 1
ATOM 3452 C CA . ASP C 1 17 ? 111.012 86.213 109.510 1.00 94.21 17 ASP B CA 1
ATOM 3453 C C . ASP C 1 17 ? 111.183 85.424 108.221 1.00 94.21 17 ASP B C 1
ATOM 3454 O O . ASP C 1 17 ? 111.932 85.834 107.332 1.00 94.21 17 ASP B O 1
ATOM 3459 N N . THR C 1 18 ? 110.463 84.306 108.082 1.00 87.14 18 THR B N 1
ATOM 3460 C CA . THR C 1 18 ? 110.523 83.514 106.858 1.00 87.14 18 THR B CA 1
ATOM 3461 C C . THR C 1 18 ? 109.736 84.123 105.713 1.00 87.14 18 THR B C 1
ATOM 3462 O O . THR C 1 18 ? 109.698 83.531 104.633 1.00 87.14 18 THR B O 1
ATOM 3466 N N . LEU C 1 19 ? 109.083 85.262 105.927 1.00 93.77 19 LEU B N 1
ATOM 3467 C CA . LEU C 1 19 ? 108.538 86.026 104.816 1.00 93.77 19 LEU B CA 1
ATOM 3468 C C . LEU C 1 19 ? 109.629 86.815 104.110 1.00 93.77 19 LEU B C 1
ATOM 3469 O O . LEU C 1 19 ? 109.522 87.095 102.911 1.00 93.77 19 LEU B O 1
ATOM 3474 N N . LYS C 1 20 ? 110.704 87.144 104.827 1.00 94.45 20 LYS B N 1
ATOM 3475 C CA . LYS C 1 20 ? 111.741 88.019 104.297 1.00 94.45 20 LYS B CA 1
ATOM 3476 C C . LYS C 1 20 ? 112.584 87.353 103.221 1.00 94.45 20 LYS B C 1
ATOM 3477 O O . LYS C 1 20 ? 113.263 88.054 102.466 1.00 94.45 20 LYS B O 1
ATOM 3483 N N . ALA C 1 21 ? 112.551 86.031 103.125 1.00 92.53 21 ALA B N 1
ATOM 3484 C CA . ALA C 1 21 ? 113.202 85.338 102.029 1.00 92.53 21 ALA B CA 1
ATOM 3485 C C . ALA C 1 21 ? 112.272 85.081 100.857 1.00 92.53 21 ALA B C 1
ATOM 3486 O O . ALA C 1 21 ? 112.737 84.620 99.812 1.00 92.53 21 ALA B O 1
ATOM 3488 N N . ILE C 1 22 ? 110.981 85.354 101.005 1.00 101.02 22 ILE B N 1
ATOM 3489 C CA . ILE C 1 22 ? 110.015 85.200 99.924 1.00 101.02 22 ILE B CA 1
ATOM 3490 C C . ILE C 1 22 ? 110.041 86.480 99.100 1.00 101.02 22 ILE B C 1
ATOM 3491 O O . ILE C 1 22 ? 109.526 87.515 99.529 1.00 101.02 22 ILE B O 1
ATOM 3496 N N . SER C 1 23 ? 110.650 86.420 97.939 1.00 116.67 23 SER B N 1
ATOM 3497 C CA . SER C 1 23 ? 110.626 87.611 97.105 1.00 116.67 23 SER B CA 1
ATOM 3498 C C . SER C 1 23 ? 109.626 87.422 95.983 1.00 116.67 23 SER B C 1
ATOM 3499 O O . SER C 1 23 ? 109.659 86.384 95.307 1.00 116.67 23 SER B O 1
ATOM 3502 N N . PRO C 1 24 ? 108.725 88.385 95.735 1.00 123.83 24 PRO B N 1
ATOM 3503 C CA . PRO C 1 24 ? 107.700 88.239 94.694 1.00 123.83 24 PRO B CA 1
ATOM 3504 C C . PRO C 1 24 ? 108.190 88.597 93.292 1.00 123.83 24 PRO B C 1
ATOM 3505 O O . PRO C 1 24 ? 107.503 89.273 92.527 1.00 123.83 24 PRO B O 1
ATOM 3509 N N . ARG C 1 25 ? 109.392 88.132 92.952 1.00 129.48 25 ARG B N 1
ATOM 3510 C CA . ARG C 1 25 ? 109.967 88.354 91.633 1.00 129.48 25 ARG B CA 1
ATOM 3511 C C . ARG C 1 25 ? 110.566 87.072 91.073 1.00 129.48 25 ARG B C 1
ATOM 3512 O O . ARG C 1 25 ? 111.174 87.109 89.996 1.00 129.48 25 ARG B O 1
ATOM 3520 N N . THR C 1 26 ? 110.414 85.950 91.769 1.00 127.88 26 THR B N 1
ATOM 3521 C CA . THR C 1 26 ? 111.042 84.704 91.367 1.00 127.88 26 THR B CA 1
ATOM 3522 C C . THR C 1 26 ? 110.279 84.099 90.197 1.00 127.88 26 THR B C 1
ATOM 3523 O O . THR C 1 26 ? 109.046 84.109 90.173 1.00 127.88 26 THR B O 1
ATOM 3527 N N . THR C 1 27 ? 111.023 83.573 89.219 1.00 130.00 27 THR B N 1
ATOM 3528 C CA . THR C 1 27 ? 110.405 83.006 88.027 1.00 130.00 27 THR B CA 1
ATOM 3529 C C . THR C 1 27 ? 109.677 81.695 88.302 1.00 130.00 27 THR B C 1
ATOM 3530 O O . THR C 1 27 ? 108.868 81.270 87.470 1.00 130.00 27 THR B O 1
ATOM 3534 N N . LEU C 1 28 ? 109.937 81.046 89.438 1.00 124.42 28 LEU B N 1
ATOM 3535 C CA . LEU C 1 28 ? 109.131 79.859 89.685 1.00 124.42 28 LEU B CA 1
ATOM 3536 C C . LEU C 1 28 ? 107.872 80.230 90.461 1.00 124.42 28 LEU B C 1
ATOM 3537 O O . LEU C 1 28 ? 107.914 81.105 91.329 1.00 124.42 28 LEU B O 1
ATOM 3542 N N . PRO C 1 29 ? 106.735 79.595 90.167 1.00 121.57 29 PRO B N 1
ATOM 3543 C CA . PRO C 1 29 ? 105.514 79.881 90.931 1.00 121.57 29 PRO B CA 1
ATOM 3544 C C . PRO C 1 29 ? 105.479 79.227 92.299 1.00 121.57 29 PRO B C 1
ATOM 3545 O O . PRO C 1 29 ? 104.557 79.510 93.075 1.00 121.57 29 PRO B O 1
ATOM 3549 N N . ILE C 1 30 ? 106.437 78.361 92.617 1.00 113.02 30 ILE B N 1
ATOM 3550 C CA . ILE C 1 30 ? 106.461 77.684 93.905 1.00 113.02 30 ILE B CA 1
ATOM 3551 C C . ILE C 1 30 ? 107.339 78.415 94.921 1.00 113.02 30 ILE B C 1
ATOM 3552 O O . ILE C 1 30 ? 107.055 78.347 96.126 1.00 113.02 30 ILE B O 1
ATOM 3557 N N . LEU C 1 31 ? 108.346 79.165 94.472 1.00 110.17 31 LEU B N 1
ATOM 3558 C CA . LEU C 1 31 ? 109.251 79.868 95.370 1.00 110.17 31 LEU B CA 1
ATOM 3559 C C . LEU C 1 31 ? 108.708 81.201 95.849 1.00 110.17 31 LEU B C 1
ATOM 3560 O O . LEU C 1 31 ? 109.403 81.901 96.588 1.00 110.17 31 LEU B O 1
ATOM 3565 N N . THR C 1 32 ? 107.503 81.581 95.439 1.00 108.77 32 THR B N 1
ATOM 3566 C CA . THR C 1 32 ? 106.827 82.728 96.018 1.00 108.77 32 THR B CA 1
ATOM 3567 C C . THR C 1 32 ? 105.925 82.335 97.172 1.00 108.77 32 THR B C 1
ATOM 3568 O O . THR C 1 32 ? 105.059 83.121 97.567 1.00 108.77 32 THR B O 1
ATOM 3572 N N . GLY C 1 33 ? 106.120 81.142 97.731 1.00 101.06 33 GLY B N 1
ATOM 3573 C CA . GLY C 1 33 ? 105.253 80.647 98.769 1.00 101.06 33 GLY B CA 1
ATOM 3574 C C . GLY C 1 33 ? 106.024 80.078 99.943 1.00 101.06 33 GLY B C 1
ATOM 3575 O O . GLY C 1 33 ? 107.172 79.655 99.824 1.00 101.06 33 GLY B O 1
ATOM 3576 N N . ILE C 1 34 ? 105.352 80.064 101.086 1.00 92.62 34 ILE B N 1
ATOM 3577 C CA . ILE C 1 34 ? 105.911 79.569 102.337 1.00 92.62 34 ILE B CA 1
ATOM 3578 C C . ILE C 1 34 ? 105.569 78.097 102.465 1.00 92.62 34 ILE B C 1
ATOM 3579 O O . ILE C 1 34 ? 104.397 77.722 102.397 1.00 92.62 34 ILE B O 1
ATOM 3584 N N . LYS C 1 35 ? 106.581 77.260 102.652 1.00 92.53 35 LYS B N 1
ATOM 3585 C CA . LYS C 1 35 ? 106.364 75.840 102.894 1.00 92.53 35 LYS B CA 1
ATOM 3586 C C . LYS C 1 35 ? 106.261 75.607 104.391 1.00 92.53 35 LYS B C 1
ATOM 3587 O O . LYS C 1 35 ? 107.252 75.726 105.110 1.00 92.53 35 LYS B O 1
ATOM 3593 N N . ILE C 1 36 ? 105.073 75.262 104.860 1.00 93.39 36 ILE B N 1
ATOM 3594 C CA . ILE C 1 36 ? 104.856 74.904 106.253 1.00 93.39 36 ILE B CA 1
ATOM 3595 C C . ILE C 1 36 ? 104.866 73.391 106.331 1.00 93.39 36 ILE B C 1
ATOM 3596 O O . ILE C 1 36 ? 104.175 72.726 105.555 1.00 93.39 36 ILE B O 1
ATOM 3601 N N . ASP C 1 37 ? 105.648 72.842 107.250 1.00 102.71 37 ASP B N 1
ATOM 3602 C CA . ASP C 1 37 ? 105.800 71.400 107.390 1.00 102.71 37 ASP B CA 1
ATOM 3603 C C . ASP C 1 37 ? 105.745 71.073 108.872 1.00 102.71 37 ASP B C 1
ATOM 3604 O O . ASP C 1 37 ? 106.705 71.329 109.601 1.00 102.71 37 ASP B O 1
ATOM 3609 N N . ALA C 1 38 ? 104.635 70.499 109.314 1.00 107.84 38 ALA B N 1
ATOM 3610 C CA . ALA C 1 38 ? 104.481 70.090 110.703 1.00 107.84 38 ALA B CA 1
ATOM 3611 C C . ALA C 1 38 ? 104.933 68.645 110.828 1.00 107.84 38 ALA B C 1
ATOM 3612 O O . ALA C 1 38 ? 104.303 67.743 110.273 1.00 107.84 38 ALA B O 1
ATOM 3614 N N . LYS C 1 39 ? 106.035 68.424 111.533 1.00 115.59 39 LYS B N 1
ATOM 3615 C CA . LYS C 1 39 ? 106.458 67.078 111.876 1.00 115.59 39 LYS B CA 1
ATOM 3616 C C . LYS C 1 39 ? 105.883 66.719 113.243 1.00 115.59 39 LYS B C 1
ATOM 3617 O O . LYS C 1 39 ? 105.005 67.409 113.764 1.00 115.59 39 LYS B O 1
ATOM 3623 N N . GLU C 1 40 ? 106.370 65.629 113.836 1.00 120.03 40 GLU B N 1
ATOM 3624 C CA . GLU C 1 40 ? 105.761 65.099 115.051 1.00 120.03 40 GLU B CA 1
ATOM 3625 C C . GLU C 1 40 ? 106.003 65.977 116.269 1.00 120.03 40 GLU B C 1
ATOM 3626 O O . GLU C 1 40 ? 105.251 65.877 117.242 1.00 120.03 40 GLU B O 1
ATOM 3632 N N . HIS C 1 41 ? 107.027 66.826 116.247 1.00 120.11 41 HIS B N 1
ATOM 3633 C CA . HIS C 1 41 ? 107.321 67.670 117.395 1.00 120.11 41 HIS B CA 1
ATOM 3634 C C . HIS C 1 41 ? 107.681 69.102 117.036 1.00 120.11 41 HIS B C 1
ATOM 3635 O O . HIS C 1 41 ? 107.965 69.886 117.946 1.00 120.11 41 HIS B O 1
ATOM 3642 N N . GLU C 1 42 ? 107.685 69.474 115.759 1.00 111.11 42 GLU B N 1
ATOM 3643 C CA . GLU C 1 42 ? 108.105 70.814 115.382 1.00 111.11 42 GLU B CA 1
ATOM 3644 C C . GLU C 1 42 ? 107.498 71.174 114.039 1.00 111.11 42 GLU B C 1
ATOM 3645 O O . GLU C 1 42 ? 107.090 70.306 113.267 1.00 111.11 42 GLU B O 1
ATOM 3651 N N . VAL C 1 43 ? 107.441 72.476 113.778 1.00 100.03 43 VAL B N 1
ATOM 3652 C CA . VAL C 1 43 ? 106.910 73.027 112.539 1.00 100.03 43 VAL B CA 1
ATOM 3653 C C . VAL C 1 43 ? 107.991 73.891 111.914 1.00 100.03 43 VAL B C 1
ATOM 3654 O O . VAL C 1 43 ? 108.448 74.856 112.536 1.00 100.03 43 VAL B O 1
ATOM 3658 N N . ILE C 1 44 ? 108.396 73.559 110.692 1.00 91.28 44 ILE B N 1
ATOM 3659 C CA . ILE C 1 44 ? 109.428 74.306 109.987 1.00 91.28 44 ILE B CA 1
ATOM 3660 C C . ILE C 1 44 ? 108.773 75.118 108.878 1.00 91.28 44 ILE B C 1
ATOM 3661 O O . ILE C 1 44 ? 107.767 74.700 108.299 1.00 91.28 44 ILE B O 1
ATOM 3666 N N . LEU C 1 45 ? 109.309 76.305 108.620 1.00 83.86 45 LEU B N 1
ATOM 3667 C CA . LEU C 1 45 ? 108.695 77.241 107.683 1.00 83.86 45 LEU B CA 1
ATOM 3668 C C . LEU C 1 45 ? 109.729 77.598 106.624 1.00 83.86 45 LEU B C 1
ATOM 3669 O O . LEU C 1 45 ? 110.320 78.675 106.664 1.00 83.86 45 LEU B O 1
ATOM 3674 N N . THR C 1 46 ? 109.901 76.727 105.638 1.00 87.72 46 THR B N 1
ATOM 3675 C CA . THR C 1 46 ? 110.955 76.912 104.647 1.00 87.72 46 THR B CA 1
ATOM 3676 C C . THR C 1 46 ? 110.512 77.956 103.634 1.00 87.72 46 THR B C 1
ATOM 3677 O O . THR C 1 46 ? 109.671 77.679 102.778 1.00 87.72 46 THR B O 1
ATOM 3681 N N . GLY C 1 47 ? 111.070 79.153 103.723 1.00 87.68 47 GLY B N 1
ATOM 3682 C CA . GLY C 1 47 ? 110.804 80.161 102.720 1.00 87.68 47 GLY B CA 1
ATOM 3683 C C . GLY C 1 47 ? 112.057 80.494 101.946 1.00 87.68 47 GLY B C 1
ATOM 3684 O O . GLY C 1 47 ? 113.086 80.781 102.552 1.00 87.68 47 GLY B O 1
ATOM 3685 N N . SER C 1 48 ? 112.002 80.458 100.620 1.00 94.06 48 SER B N 1
ATOM 3686 C CA . SER C 1 48 ? 113.196 80.595 99.802 1.00 94.06 48 SER B CA 1
ATOM 3687 C C . SER C 1 48 ? 112.923 81.481 98.599 1.00 94.06 48 SER B C 1
ATOM 3688 O O . SER C 1 48 ? 111.774 81.773 98.268 1.00 94.06 48 SER B O 1
ATOM 3691 N N . ASP C 1 49 ? 114.002 81.924 97.953 1.00 101.23 49 ASP B N 1
ATOM 3692 C CA . ASP C 1 49 ? 113.898 82.520 96.626 1.00 101.23 49 ASP B CA 1
ATOM 3693 C C . ASP C 1 49 ? 115.082 82.139 95.746 1.00 101.23 49 ASP B C 1
ATOM 3694 O O . ASP C 1 49 ? 115.521 82.942 94.916 1.00 101.23 49 ASP B O 1
ATOM 3699 N N . SER C 1 50 ? 115.640 80.940 95.964 1.00 102.82 50 SER B N 1
ATOM 3700 C CA . SER C 1 50 ? 116.786 80.339 95.271 1.00 102.82 50 SER B CA 1
ATOM 3701 C C . SER C 1 50 ? 118.094 81.111 95.450 1.00 102.82 50 SER B C 1
ATOM 3702 O O . SER C 1 50 ? 119.107 80.767 94.836 1.00 102.82 50 SER B O 1
ATOM 3705 N N . GLU C 1 51 ? 118.090 82.144 96.287 1.00 103.24 51 GLU B N 1
ATOM 3706 C CA . GLU C 1 51 ? 119.288 82.857 96.702 1.00 103.24 51 GLU B CA 1
ATOM 3707 C C . GLU C 1 51 ? 119.508 82.756 98.199 1.00 103.24 51 GLU B C 1
ATOM 3708 O O . GLU C 1 51 ? 120.587 82.347 98.638 1.00 103.24 51 GLU B O 1
ATOM 3714 N N . ILE C 1 52 ? 118.508 83.118 98.999 1.00 90.71 52 ILE B N 1
ATOM 3715 C CA . ILE C 1 52 ? 118.526 82.903 100.435 1.00 90.71 52 ILE B CA 1
ATOM 3716 C C . ILE C 1 52 ? 117.358 81.996 100.778 1.00 90.71 52 ILE B C 1
ATOM 3717 O O . ILE C 1 52 ? 116.403 81.866 100.012 1.00 90.71 52 ILE B O 1
ATOM 3722 N N . SER C 1 53 ? 117.443 81.348 101.935 1.00 85.53 53 SER B N 1
ATOM 3723 C CA . SER C 1 53 ? 116.376 80.446 102.341 1.00 85.53 53 SER B CA 1
ATOM 3724 C C . SER C 1 53 ? 116.388 80.295 103.849 1.00 85.53 53 SER B C 1
ATOM 3725 O O . SER C 1 53 ? 117.425 79.993 104.435 1.00 85.53 53 SER B O 1
ATOM 3728 N N . ILE C 1 54 ? 115.225 80.474 104.462 1.00 78.61 54 ILE B N 1
ATOM 3729 C CA . ILE C 1 54 ? 115.092 80.509 105.910 1.00 78.61 54 ILE B CA 1
ATOM 3730 C C . ILE C 1 54 ? 114.256 79.316 106.339 1.00 78.61 54 ILE B C 1
ATOM 3731 O O . ILE C 1 54 ? 113.148 79.122 105.832 1.00 78.61 54 ILE B O 1
ATOM 3736 N N . GLU C 1 55 ? 114.777 78.523 107.268 1.00 83.37 55 GLU B N 1
ATOM 3737 C CA . GLU C 1 55 ? 114.059 77.394 107.846 1.00 83.37 55 GLU B CA 1
ATOM 3738 C C . GLU C 1 55 ? 113.934 77.607 109.342 1.00 83.37 55 GLU B C 1
ATOM 3739 O O . GLU C 1 55 ? 114.940 77.581 110.052 1.00 83.37 55 GLU B O 1
ATOM 3745 N N . ILE C 1 56 ? 112.714 77.781 109.828 1.00 81.35 56 ILE B N 1
ATOM 3746 C CA . ILE C 1 56 ? 112.486 78.164 111.214 1.00 81.35 56 ILE B CA 1
ATOM 3747 C C . ILE C 1 56 ? 111.757 77.024 111.903 1.00 81.35 56 ILE B C 1
ATOM 3748 O O . ILE C 1 56 ? 110.548 76.858 111.728 1.00 81.35 56 ILE B O 1
ATOM 3753 N N . THR C 1 57 ? 112.475 76.248 112.705 1.00 91.88 57 THR B N 1
ATOM 3754 C CA . THR C 1 57 ? 111.861 75.165 113.461 1.00 91.88 57 THR B CA 1
ATOM 3755 C C . THR C 1 57 ? 111.121 75.768 114.645 1.00 91.88 57 THR B C 1
ATOM 3756 O O . THR C 1 57 ? 111.742 76.352 115.536 1.00 91.88 57 THR B O 1
ATOM 3760 N N . ILE C 1 58 ? 109.799 75.644 114.655 1.00 96.66 58 ILE B N 1
ATOM 3761 C CA . ILE C 1 58 ? 108.976 76.072 115.781 1.00 96.66 58 ILE B CA 1
ATOM 3762 C C . ILE C 1 58 ? 108.664 74.833 116.615 1.00 96.66 58 ILE B C 1
ATOM 3763 O O . ILE C 1 58 ? 107.849 74.005 116.179 1.00 96.66 58 ILE B O 1
ATOM 3768 N N . PRO C 1 59 ? 109.268 74.660 117.778 1.00 106.01 59 PRO B N 1
ATOM 3769 C CA . PRO C 1 59 ? 109.054 73.446 118.565 1.00 106.01 59 PRO B CA 1
ATOM 3770 C C . PRO C 1 59 ? 107.709 73.499 119.279 1.00 106.01 59 PRO B C 1
ATOM 3771 O O . PRO C 1 59 ? 106.995 74.495 119.231 1.00 106.01 59 PRO B O 1
ATOM 3775 N N . LYS C 1 60 ? 107.375 72.400 119.959 1.00 115.37 60 LYS B N 1
ATOM 3776 C CA . LYS C 1 60 ? 106.111 72.333 120.683 1.00 115.37 60 LYS B CA 1
ATOM 3777 C C . LYS C 1 60 ? 106.112 73.180 121.945 1.00 115.37 60 LYS B C 1
ATOM 3778 O O . LYS C 1 60 ? 105.039 73.456 122.488 1.00 115.37 60 LYS B O 1
ATOM 3784 N N . THR C 1 61 ? 107.277 73.589 122.433 1.00 122.51 61 THR B N 1
ATOM 3785 C CA . THR C 1 61 ? 107.340 74.482 123.577 1.00 122.51 61 THR B CA 1
ATOM 3786 C C . THR C 1 61 ? 108.486 75.469 123.406 1.00 122.51 61 THR B C 1
ATOM 3787 O O . THR C 1 61 ? 109.562 75.119 122.915 1.00 122.51 61 THR B O 1
ATOM 3791 N N . VAL C 1 62 ? 108.224 76.721 123.766 1.00 123.14 62 VAL B N 1
ATOM 3792 C CA . VAL C 1 62 ? 109.210 77.792 123.715 1.00 123.14 62 VAL B CA 1
ATOM 3793 C C . VAL C 1 62 ? 109.198 78.463 125.079 1.00 123.14 62 VAL B C 1
ATOM 3794 O O . VAL C 1 62 ? 108.202 79.102 125.445 1.00 123.14 62 VAL B O 1
ATOM 3798 N N . ASP C 1 63 ? 110.298 78.308 125.828 1.00 131.10 63 ASP B N 1
ATOM 3799 C CA . ASP C 1 63 ? 110.485 78.871 127.172 1.00 131.10 63 ASP B CA 1
ATOM 3800 C C . ASP C 1 63 ? 109.397 78.413 128.143 1.00 131.10 63 ASP B C 1
ATOM 3801 O O . ASP C 1 63 ? 108.908 79.187 128.968 1.00 131.10 63 ASP B O 1
ATOM 3806 N N . GLY C 1 64 ? 109.008 77.141 128.038 1.00 128.50 64 GLY B N 1
ATOM 3807 C CA . GLY C 1 64 ? 108.086 76.519 128.956 1.00 128.50 64 GLY B CA 1
ATOM 3808 C C . GLY C 1 64 ? 106.647 76.466 128.480 1.00 128.50 64 GLY B C 1
ATOM 3809 O O . GLY C 1 64 ? 105.980 75.445 128.679 1.00 128.50 64 GLY B O 1
ATOM 3810 N N . GLU C 1 65 ? 106.152 77.534 127.863 1.00 125.89 65 GLU B N 1
ATOM 3811 C CA . GLU C 1 65 ? 104.765 77.580 127.424 1.00 125.89 65 GLU B CA 1
ATOM 3812 C C . GLU C 1 65 ? 104.583 76.754 126.159 1.00 125.89 65 GLU B C 1
ATOM 3813 O O . GLU C 1 65 ? 105.513 76.574 125.371 1.00 125.89 65 GLU B O 1
ATOM 3819 N N . ASP C 1 66 ? 103.374 76.231 125.983 1.00 123.07 66 ASP B N 1
ATOM 3820 C CA . ASP C 1 66 ? 103.066 75.427 124.811 1.00 123.07 66 ASP B CA 1
ATOM 3821 C C . ASP C 1 66 ? 102.756 76.330 123.629 1.00 123.07 66 ASP B C 1
ATOM 3822 O O . ASP C 1 66 ? 102.113 77.371 123.776 1.00 123.07 66 ASP B O 1
ATOM 3827 N N . ILE C 1 67 ? 103.227 75.932 122.452 1.00 114.19 67 ILE B N 1
ATOM 3828 C CA . ILE C 1 67 ? 103.045 76.703 121.228 1.00 114.19 67 ILE B CA 1
ATOM 3829 C C . ILE C 1 67 ? 102.236 75.924 120.199 1.00 114.19 67 ILE B C 1
ATOM 3830 O O . ILE C 1 67 ? 101.147 76.343 119.810 1.00 114.19 67 ILE B O 1
ATOM 3835 N N . VAL C 1 68 ? 102.743 74.780 119.757 1.00 110.87 68 VAL B N 1
ATOM 3836 C CA . VAL C 1 68 ? 102.107 74.008 118.698 1.00 110.87 68 VAL B CA 1
ATOM 3837 C C . VAL C 1 68 ? 101.557 72.728 119.308 1.00 110.87 68 VAL B C 1
ATOM 3838 O O . VAL C 1 68 ? 102.130 72.172 120.250 1.00 110.87 68 VAL B O 1
ATOM 3842 N N . ASN C 1 69 ? 100.420 72.270 118.787 1.00 111.83 69 ASN B N 1
ATOM 3843 C CA . ASN C 1 69 ? 99.875 70.951 119.098 1.00 111.83 69 ASN B CA 1
ATOM 3844 C C . ASN C 1 69 ? 99.544 70.313 117.754 1.00 111.83 69 ASN B C 1
ATOM 3845 O O . ASN C 1 69 ? 98.455 70.521 117.217 1.00 111.83 69 ASN B O 1
ATOM 3850 N N . ILE C 1 70 ? 100.484 69.545 117.208 1.00 109.22 70 ILE B N 1
ATOM 3851 C CA . ILE C 1 70 ? 100.297 68.955 115.885 1.00 109.22 70 ILE B CA 1
ATOM 3852 C C . ILE C 1 70 ? 99.327 67.786 116.015 1.00 109.22 70 ILE B C 1
ATOM 3853 O O . ILE C 1 70 ? 99.612 66.804 116.705 1.00 109.22 70 ILE B O 1
ATOM 3858 N N . SER C 1 71 ? 98.179 67.887 115.347 1.00 110.69 71 SER B N 1
ATOM 3859 C CA . SER C 1 71 ? 97.221 66.792 115.360 1.00 110.69 71 SER B CA 1
ATOM 3860 C C . SER C 1 71 ? 97.528 65.762 114.285 1.00 110.69 71 SER B C 1
ATOM 3861 O O . SER C 1 71 ? 97.286 64.569 114.492 1.00 110.69 71 SER B O 1
ATOM 3864 N N . GLU C 1 72 ? 98.057 66.191 113.144 1.00 113.28 72 GLU B N 1
ATOM 3865 C CA . GLU C 1 72 ? 98.465 65.262 112.104 1.00 113.28 72 GLU B CA 1
ATOM 3866 C C . GLU C 1 72 ? 99.604 65.892 111.317 1.00 113.28 72 GLU B C 1
ATOM 3867 O O . GLU C 1 72 ? 99.570 67.086 111.016 1.00 113.28 72 GLU B O 1
ATOM 3873 N N . THR C 1 73 ? 100.608 65.084 110.992 1.00 110.09 73 THR B N 1
ATOM 3874 C CA . THR C 1 73 ? 101.798 65.572 110.317 1.00 110.09 73 THR B CA 1
ATOM 3875 C C . THR C 1 73 ? 101.577 65.653 108.811 1.00 110.09 73 THR B C 1
ATOM 3876 O O . THR C 1 73 ? 100.749 64.945 108.236 1.00 110.09 73 THR B O 1
ATOM 3880 N N . GLY C 1 74 ? 102.346 66.523 108.173 1.00 107.99 74 GLY B N 1
ATOM 3881 C CA . GLY C 1 74 ? 102.209 66.760 106.752 1.00 107.99 74 GLY B CA 1
ATOM 3882 C C . GLY C 1 74 ? 102.805 68.107 106.399 1.00 107.99 74 GLY B C 1
ATOM 3883 O O . GLY C 1 74 ? 103.416 68.769 107.234 1.00 107.99 74 GLY B O 1
ATOM 3884 N N . SER C 1 75 ? 102.601 68.505 105.146 1.00 103.49 75 SER B N 1
ATOM 3885 C CA . SER C 1 75 ? 103.197 69.748 104.677 1.00 103.49 75 SER B CA 1
ATOM 3886 C C . SER C 1 75 ? 102.383 70.327 103.531 1.00 103.49 75 SER B C 1
ATOM 3887 O O . SER C 1 75 ? 101.675 69.609 102.823 1.00 103.49 75 SER B O 1
ATOM 3890 N N . VAL C 1 76 ? 102.501 71.644 103.361 1.00 99.89 76 VAL B N 1
ATOM 3891 C CA . VAL C 1 76 ? 101.779 72.368 102.320 1.00 99.89 76 VAL B CA 1
ATOM 3892 C C . VAL C 1 76 ? 102.583 73.621 102.001 1.00 99.89 76 VAL B C 1
ATOM 3893 O O . VAL C 1 76 ? 103.401 74.068 102.801 1.00 99.89 76 VAL B O 1
ATOM 3897 N N . VAL C 1 77 ? 102.388 74.165 100.805 1.00 98.22 77 VAL B N 1
ATOM 3898 C CA . VAL C 1 77 ? 103.062 75.389 100.375 1.00 98.22 77 VAL B CA 1
ATOM 3899 C C . VAL C 1 77 ? 101.974 76.428 100.133 1.00 98.22 77 VAL B C 1
ATOM 3900 O O . VAL C 1 77 ? 101.371 76.497 99.059 1.00 98.22 77 VAL B O 1
ATOM 3904 N N . LEU C 1 78 ? 101.706 77.239 101.139 1.00 93.66 78 LEU B N 1
ATOM 3905 C CA . LEU C 1 78 ? 100.750 78.322 101.029 1.00 93.66 78 LEU B CA 1
ATOM 3906 C C . LEU C 1 78 ? 101.379 79.478 100.265 1.00 93.66 78 LEU B C 1
ATOM 3907 O O . LEU C 1 78 ? 102.599 79.533 100.143 1.00 93.66 78 LEU B O 1
ATOM 3912 N N . PRO C 1 79 ? 100.581 80.393 99.700 1.00 94.16 79 PRO B N 1
ATOM 3913 C CA . PRO C 1 79 ? 101.171 81.587 99.079 1.00 94.16 79 PRO B CA 1
ATOM 3914 C C . PRO C 1 79 ? 101.858 82.480 100.099 1.00 94.16 79 PRO B C 1
ATOM 3915 O O . PRO C 1 79 ? 101.538 82.467 101.285 1.00 94.16 79 PRO B O 1
ATOM 3919 N N . GLY C 1 80 ? 102.832 83.247 99.626 1.00 94.45 80 GLY B N 1
ATOM 3920 C CA . GLY C 1 80 ? 103.806 83.824 100.530 1.00 94.45 80 GLY B CA 1
ATOM 3921 C C . GLY C 1 80 ? 103.380 85.035 101.325 1.00 94.45 80 GLY B C 1
ATOM 3922 O O . GLY C 1 80 ? 103.281 84.965 102.551 1.00 94.45 80 GLY B O 1
ATOM 3923 N N . ARG C 1 81 ? 103.136 86.153 100.647 1.00 98.61 81 ARG B N 1
ATOM 3924 C CA . ARG C 1 81 ? 102.791 87.378 101.354 1.00 98.61 81 ARG B CA 1
ATOM 3925 C C . ARG C 1 81 ? 101.358 87.339 101.855 1.00 98.61 81 ARG B C 1
ATOM 3926 O O . ARG C 1 81 ? 101.059 87.872 102.934 1.00 98.61 81 ARG B O 1
ATOM 3934 N N . PHE C 1 82 ? 100.480 86.667 101.111 1.00 95.06 82 PHE B N 1
ATOM 3935 C CA . PHE C 1 82 ? 99.065 86.685 101.446 1.00 95.06 82 PHE B CA 1
ATOM 3936 C C . PHE C 1 82 ? 98.775 85.891 102.709 1.00 95.06 82 PHE B C 1
ATOM 3937 O O . PHE C 1 82 ? 97.909 86.278 103.489 1.00 95.06 82 PHE B O 1
ATOM 3945 N N . PHE C 1 83 ? 99.495 84.794 102.942 1.00 90.09 83 PHE B N 1
ATOM 3946 C CA . PHE C 1 83 ? 99.246 84.009 104.146 1.00 90.09 83 PHE B CA 1
ATOM 3947 C C . PHE C 1 83 ? 99.707 84.739 105.399 1.00 90.09 83 PHE B C 1
ATOM 3948 O O . PHE C 1 83 ? 99.055 84.650 106.444 1.00 90.09 83 PHE B O 1
ATOM 3956 N N . VAL C 1 84 ? 100.806 85.488 105.312 1.00 90.04 84 VAL B N 1
ATOM 3957 C CA . VAL C 1 84 ? 101.209 86.310 106.447 1.00 90.04 84 VAL B CA 1
ATOM 3958 C C . VAL C 1 84 ? 100.210 87.438 106.647 1.00 90.04 84 VAL B C 1
ATOM 3959 O O . VAL C 1 84 ? 99.903 87.815 107.788 1.00 90.04 84 VAL B O 1
ATOM 3963 N N . ASP C 1 85 ? 99.644 87.955 105.552 1.00 94.53 85 ASP B N 1
ATOM 3964 C CA . ASP C 1 85 ? 98.596 88.964 105.659 1.00 94.53 85 ASP B CA 1
ATOM 3965 C C . ASP C 1 85 ? 97.328 88.391 106.285 1.00 94.53 85 ASP B C 1
ATOM 3966 O O . ASP C 1 85 ? 96.569 89.124 106.919 1.00 94.53 85 ASP B O 1
ATOM 3971 N N . ILE C 1 86 ? 97.082 87.093 106.118 1.00 88.52 86 ILE B N 1
ATOM 3972 C CA . ILE C 1 86 ? 95.963 86.454 106.806 1.00 88.52 86 ILE B CA 1
ATOM 3973 C C . ILE C 1 86 ? 96.249 86.332 108.295 1.00 88.52 86 ILE B C 1
ATOM 3974 O O . ILE C 1 86 ? 95.413 86.696 109.130 1.00 88.52 86 ILE B O 1
ATOM 3979 N N . ILE C 1 87 ? 97.430 85.815 108.649 1.00 87.28 87 ILE B N 1
ATOM 3980 C CA . ILE C 1 87 ? 97.729 85.524 110.053 1.00 87.28 87 ILE B CA 1
ATOM 3981 C C . ILE C 1 87 ? 97.882 86.810 110.868 1.00 87.28 87 ILE B C 1
ATOM 3982 O O . ILE C 1 87 ? 97.581 86.833 112.068 1.00 87.28 87 ILE B O 1
ATOM 3987 N N . LYS C 1 88 ? 98.271 87.918 110.234 1.00 89.13 88 LYS B N 1
ATOM 3988 C CA . LYS C 1 88 ? 98.345 89.173 110.975 1.00 89.13 88 LYS B CA 1
ATOM 3989 C C . LYS C 1 88 ? 96.978 89.751 111.325 1.00 89.13 88 LYS B C 1
ATOM 3990 O O . LYS C 1 88 ? 96.904 90.633 112.186 1.00 89.13 88 LYS B O 1
ATOM 3996 N N . LYS C 1 89 ? 95.899 89.282 110.698 1.00 87.79 89 LYS B N 1
ATOM 3997 C CA . LYS C 1 89 ? 94.585 89.880 110.888 1.00 87.79 89 LYS B CA 1
ATOM 3998 C C . LYS C 1 89 ? 93.639 89.050 111.742 1.00 87.79 89 LYS B C 1
ATOM 3999 O O . LYS C 1 89 ? 92.580 89.561 112.112 1.00 87.79 89 LYS B O 1
ATOM 4005 N N . LEU C 1 90 ? 93.985 87.807 112.061 1.00 88.13 90 LEU B N 1
ATOM 4006 C CA . LEU C 1 90 ? 93.046 86.906 112.722 1.00 88.13 90 LEU B CA 1
ATOM 4007 C C . LEU C 1 90 ? 92.802 87.334 114.169 1.00 88.13 90 LEU B C 1
ATOM 4008 O O . LEU C 1 90 ? 93.697 87.887 114.811 1.00 88.13 90 LEU B O 1
ATOM 4013 N N . PRO C 1 91 ? 91.588 87.120 114.704 1.00 92.69 91 PRO B N 1
ATOM 4014 C CA . PRO C 1 91 ? 91.265 87.666 116.028 1.00 92.69 91 PRO B CA 1
ATOM 4015 C C . PRO C 1 91 ? 91.807 86.863 117.197 1.00 92.69 91 PRO B C 1
ATOM 4016 O O . PRO C 1 91 ? 92.191 87.441 118.217 1.00 92.69 91 PRO B O 1
ATOM 4020 N N . GLY C 1 92 ? 91.841 85.543 117.075 1.00 95.21 92 GLY B N 1
ATOM 4021 C CA . GLY C 1 92 ? 92.184 84.710 118.205 1.00 95.21 92 GLY B CA 1
ATOM 4022 C C . GLY C 1 92 ? 93.674 84.599 118.427 1.00 95.21 92 GLY B C 1
ATOM 4023 O O . GLY C 1 92 ? 94.492 85.092 117.655 1.00 95.21 92 GLY B O 1
ATOM 4024 N N . LYS C 1 93 ? 94.029 83.937 119.524 1.00 101.26 93 LYS B N 1
ATOM 4025 C CA . LYS C 1 93 ? 95.415 83.608 119.811 1.00 101.26 93 LYS B CA 1
ATOM 4026 C C . LYS C 1 93 ? 95.750 82.172 119.446 1.00 101.26 93 LYS B C 1
ATOM 4027 O O . LYS C 1 93 ? 96.815 81.682 119.824 1.00 101.26 93 LYS B O 1
ATOM 4033 N N . ASP C 1 94 ? 94.867 81.489 118.728 1.00 97.81 94 ASP B N 1
ATOM 4034 C CA . ASP C 1 94 ? 95.128 80.159 118.203 1.00 97.81 94 ASP B CA 1
ATOM 4035 C C . ASP C 1 94 ? 94.785 80.142 116.726 1.00 97.81 94 ASP B C 1
ATOM 4036 O O . ASP C 1 94 ? 93.712 80.599 116.329 1.00 97.81 94 ASP B O 1
ATOM 4041 N N . VAL C 1 95 ? 95.694 79.616 115.916 1.00 90.89 95 VAL B N 1
ATOM 4042 C CA . VAL C 1 95 ? 95.491 79.478 114.482 1.00 90.89 95 VAL B CA 1
ATOM 4043 C C . VAL C 1 95 ? 95.620 78.003 114.154 1.00 90.89 95 VAL B C 1
ATOM 4044 O O . VAL C 1 95 ? 96.701 77.425 114.302 1.00 90.89 95 VAL B O 1
ATOM 4048 N N . LYS C 1 96 ? 94.535 77.392 113.714 1.00 92.94 96 LYS B N 1
ATOM 4049 C CA . LYS C 1 96 ? 94.498 75.958 113.462 1.00 92.94 96 LYS B CA 1
ATOM 4050 C C . LYS C 1 96 ? 94.441 75.720 111.962 1.00 92.94 96 LYS B C 1
ATOM 4051 O O . LYS C 1 96 ? 93.368 75.782 111.364 1.00 92.94 96 LYS B O 1
ATOM 4057 N N . LEU C 1 97 ? 95.585 75.438 111.352 1.00 89.23 97 LEU B N 1
ATOM 4058 C CA . LEU C 1 97 ? 95.584 75.035 109.955 1.00 89.23 97 LEU B CA 1
ATOM 4059 C C . LEU C 1 97 ? 95.197 73.570 109.838 1.00 89.23 97 LEU B C 1
ATOM 4060 O O . LEU C 1 97 ? 95.476 72.765 110.725 1.00 89.23 97 LEU B O 1
ATOM 4065 N N . SER C 1 98 ? 94.548 73.225 108.729 1.00 100.98 98 SER B N 1
ATOM 4066 C CA . SER C 1 98 ? 94.140 71.841 108.501 1.00 100.98 98 SER B CA 1
ATOM 4067 C C . SER C 1 98 ? 94.067 71.618 106.994 1.00 100.98 98 SER B C 1
ATOM 4068 O O . SER C 1 98 ? 93.107 72.039 106.347 1.00 100.98 98 SER B O 1
ATOM 4071 N N . THR C 1 99 ? 95.076 70.949 106.456 1.00 105.70 99 THR B N 1
ATOM 4072 C CA . THR C 1 99 ? 95.164 70.686 105.030 1.00 105.70 99 THR B CA 1
ATOM 4073 C C . THR C 1 99 ? 94.330 69.454 104.692 1.00 105.70 99 THR B C 1
ATOM 4074 O O . THR C 1 99 ? 94.192 68.542 105.509 1.00 105.70 99 THR B O 1
ATOM 4078 N N . ASN C 1 100 ? 93.748 69.440 103.499 1.00 115.52 100 ASN B N 1
ATOM 4079 C CA . ASN C 1 100 ? 93.075 68.263 102.971 1.00 115.52 100 ASN B CA 1
ATOM 4080 C C . ASN C 1 100 ? 93.801 67.792 101.712 1.00 115.52 100 ASN B C 1
ATOM 4081 O O . ASN C 1 100 ? 94.881 68.280 101.376 1.00 115.52 100 ASN B O 1
ATOM 4086 N N . GLU C 1 101 ? 93.201 66.829 101.020 1.00 121.21 101 GLU B N 1
ATOM 4087 C CA . GLU C 1 101 ? 93.654 66.492 99.681 1.00 121.21 101 GLU B CA 1
ATOM 4088 C C . GLU C 1 101 ? 93.404 67.669 98.742 1.00 121.21 101 GLU B C 1
ATOM 4089 O O . GLU C 1 101 ? 92.512 68.491 98.969 1.00 121.21 101 GLU B O 1
ATOM 4095 N N . GLN C 1 102 ? 94.247 67.763 97.710 1.00 116.60 102 GLN B N 1
ATOM 4096 C CA . GLN C 1 102 ? 94.449 68.901 96.805 1.00 116.60 102 GLN B CA 1
ATOM 4097 C C . GLN C 1 102 ? 94.960 70.157 97.509 1.00 116.60 102 GLN B C 1
ATOM 4098 O O . GLN C 1 102 ? 95.014 71.223 96.880 1.00 116.60 102 GLN B O 1
ATOM 4104 N N . PHE C 1 103 ? 95.343 70.050 98.785 1.00 110.75 103 PHE B N 1
ATOM 4105 C CA . PHE C 1 103 ? 96.095 71.052 99.543 1.00 110.75 103 PHE B CA 1
ATOM 4106 C C . PHE C 1 103 ? 95.338 72.382 99.650 1.00 110.75 103 PHE B C 1
ATOM 4107 O O . PHE C 1 103 ? 95.723 73.407 99.093 1.00 110.75 103 PHE B O 1
ATOM 4115 N N . GLN C 1 104 ? 94.228 72.320 100.381 1.00 107.54 104 GLN B N 1
ATOM 4116 C CA . GLN C 1 104 ? 93.449 73.497 100.752 1.00 107.54 104 GLN B CA 1
ATOM 4117 C C . GLN C 1 104 ? 93.394 73.570 102.271 1.00 107.54 104 GLN B C 1
ATOM 4118 O O . GLN C 1 104 ? 92.857 72.667 102.920 1.00 107.54 104 GLN B O 1
ATOM 4124 N N . THR C 1 105 ? 93.934 74.643 102.838 1.00 97.50 105 THR B N 1
ATOM 4125 C CA . THR C 1 105 ? 94.129 74.740 104.276 1.00 97.50 105 THR B CA 1
ATOM 4126 C C . THR C 1 105 ? 93.066 75.620 104.915 1.00 97.50 105 THR B C 1
ATOM 4127 O O . THR C 1 105 ? 92.882 76.769 104.513 1.00 97.50 105 THR B O 1
ATOM 4131 N N . LEU C 1 106 ? 92.395 75.088 105.933 1.00 92.87 106 LEU B N 1
ATOM 4132 C CA . LEU C 1 106 ? 91.299 75.784 106.604 1.00 92.87 106 LEU B CA 1
ATOM 4133 C C . LEU C 1 106 ? 91.857 76.519 107.811 1.00 92.87 106 LEU B C 1
ATOM 4134 O O . LEU C 1 106 ? 91.945 75.958 108.900 1.00 92.87 106 LEU B O 1
ATOM 4139 N N . ILE C 1 107 ? 92.194 77.792 107.632 1.00 83.39 107 ILE B N 1
ATOM 4140 C CA . ILE C 1 107 ? 92.835 78.588 108.678 1.00 83.39 107 ILE B CA 1
ATOM 4141 C C . ILE C 1 107 ? 91.730 79.038 109.630 1.00 83.39 107 ILE B C 1
ATOM 4142 O O . ILE C 1 107 ? 91.093 80.065 109.433 1.00 83.39 107 ILE B O 1
ATOM 4147 N N . THR C 1 108 ? 91.501 78.263 110.681 1.00 92.10 108 THR B N 1
ATOM 4148 C CA . THR C 1 108 ? 90.446 78.568 111.637 1.00 92.10 108 THR B CA 1
ATOM 4149 C C . THR C 1 108 ? 91.032 79.264 112.854 1.00 92.10 108 THR B C 1
ATOM 4150 O O . THR C 1 108 ? 91.910 78.715 113.521 1.00 92.10 108 THR B O 1
ATOM 4154 N N . SER C 1 109 ? 90.538 80.461 113.155 1.00 95.56 109 SER B N 1
ATOM 4155 C CA . SER C 1 109 ? 90.999 81.214 114.321 1.00 95.56 109 SER B CA 1
ATOM 4156 C C . SER C 1 109 ? 89.790 81.825 115.018 1.00 95.56 109 SER B C 1
ATOM 4157 O O . SER C 1 109 ? 89.355 82.922 114.663 1.00 95.56 109 SER B O 1
ATOM 4160 N N . GLY C 1 110 ? 89.266 81.128 116.020 1.00 101.97 110 GLY B N 1
ATOM 4161 C CA . GLY C 1 110 ? 88.077 81.597 116.700 1.00 101.97 110 GLY B CA 1
ATOM 4162 C C . GLY C 1 110 ? 86.843 81.469 115.833 1.00 101.97 110 GLY B C 1
ATOM 4163 O O . GLY C 1 110 ? 86.352 80.361 115.601 1.00 101.97 110 GLY B O 1
ATOM 4164 N N . HIS C 1 111 ? 86.333 82.600 115.350 1.00 104.72 111 HIS B N 1
ATOM 4165 C CA . HIS C 1 111 ? 85.187 82.606 114.452 1.00 104.72 111 HIS B CA 1
ATOM 4166 C C . HIS C 1 111 ? 85.576 82.618 112.987 1.00 104.72 111 HIS B C 1
ATOM 4167 O O . HIS C 1 111 ? 84.873 82.013 112.172 1.00 104.72 111 HIS B O 1
ATOM 4174 N N . SER C 1 112 ? 86.666 83.297 112.640 1.00 95.70 112 SER B N 1
ATOM 4175 C CA . SER C 1 112 ? 87.110 83.392 111.258 1.00 95.70 112 SER B CA 1
ATOM 4176 C C . SER C 1 112 ? 87.547 82.035 110.729 1.00 95.70 112 SER B C 1
ATOM 4177 O O . SER C 1 112 ? 88.063 81.196 111.465 1.00 95.70 112 SER B O 1
ATOM 4180 N N . GLU C 1 113 ? 87.320 81.816 109.439 1.00 96.39 113 GLU B N 1
ATOM 4181 C CA . GLU C 1 113 ? 87.655 80.533 108.832 1.00 96.39 113 GLU B CA 1
ATOM 4182 C C . GLU C 1 113 ? 88.014 80.785 107.374 1.00 96.39 113 GLU B C 1
ATOM 4183 O O . GLU C 1 113 ? 87.137 80.801 106.510 1.00 96.39 113 GLU B O 1
ATOM 4189 N N . PHE C 1 114 ? 89.293 80.969 107.110 1.00 88.17 114 PHE B N 1
ATOM 4190 C CA . PHE C 1 114 ? 89.771 81.070 105.746 1.00 88.17 114 PHE B CA 1
ATOM 4191 C C . PHE C 1 114 ? 89.871 79.680 105.141 1.00 88.17 114 PHE B C 1
ATOM 4192 O O . PHE C 1 114 ? 89.742 78.669 105.825 1.00 88.17 114 PHE B O 1
ATOM 4200 N N . ASN C 1 115 ? 90.074 79.632 103.833 1.00 92.71 115 ASN B N 1
ATOM 4201 C CA . ASN C 1 115 ? 90.278 78.347 103.166 1.00 92.71 115 ASN B CA 1
ATOM 4202 C C . ASN C 1 115 ? 91.158 78.628 101.951 1.00 92.71 115 ASN B C 1
ATOM 4203 O O . ASN C 1 115 ? 90.655 78.875 100.859 1.00 92.71 115 ASN B O 1
ATOM 4208 N N . LEU C 1 116 ? 92.468 78.542 102.142 1.00 96.67 116 LEU B N 1
ATOM 4209 C CA . LEU C 1 116 ? 93.386 78.915 101.077 1.00 96.67 116 LEU B CA 1
ATOM 4210 C C . LEU C 1 116 ? 93.524 77.784 100.064 1.00 96.67 116 LEU B C 1
ATOM 4211 O O . LEU C 1 116 ? 92.836 76.762 100.123 1.00 96.67 116 LEU B O 1
ATOM 4216 N N . SER C 1 117 ? 94.420 77.975 99.101 1.00 103.33 117 SER B N 1
ATOM 4217 C CA . SER C 1 117 ? 94.734 76.974 98.087 1.00 103.33 117 SER B CA 1
ATOM 4218 C C . SER C 1 117 ? 96.248 76.828 98.068 1.00 103.33 117 SER B C 1
ATOM 4219 O O . SER C 1 117 ? 96.936 77.499 97.296 1.00 103.33 117 SER B O 1
ATOM 4222 N N . GLY C 1 118 ? 96.764 75.959 98.929 1.00 105.80 118 GLY B N 1
ATOM 4223 C CA . GLY C 1 118 ? 98.177 75.667 98.912 1.00 105.80 118 GLY B CA 1
ATOM 4224 C C . GLY C 1 118 ? 98.555 74.783 97.743 1.00 105.80 118 GLY B C 1
ATOM 4225 O O . GLY C 1 118 ? 97.719 74.137 97.115 1.00 105.80 118 GLY B O 1
ATOM 4226 N N . LEU C 1 119 ? 99.843 74.759 97.442 1.00 105.59 119 LEU B N 1
ATOM 4227 C CA . LEU C 1 119 ? 100.345 73.961 96.340 1.00 105.59 119 LEU B CA 1
ATOM 4228 C C . LEU C 1 119 ? 100.925 72.657 96.874 1.00 105.59 119 LEU B C 1
ATOM 4229 O O . LEU C 1 119 ? 100.960 72.407 98.079 1.00 105.59 119 LEU B O 1
ATOM 4234 N N . ASP C 1 120 ? 101.376 71.817 95.960 1.00 114.38 120 ASP B N 1
ATOM 4235 C CA . ASP C 1 120 ? 101.959 70.531 96.317 1.00 114.38 120 ASP B CA 1
ATOM 4236 C C . ASP C 1 120 ? 103.358 70.762 96.872 1.00 114.38 120 ASP B C 1
ATOM 4237 O O . ASP C 1 120 ? 104.187 71.373 96.189 1.00 114.38 120 ASP B O 1
ATOM 4242 N N . PRO C 1 121 ? 103.666 70.320 98.095 1.00 109.98 121 PRO B N 1
ATOM 4243 C CA . PRO C 1 121 ? 105.022 70.510 98.629 1.00 109.98 121 PRO B CA 1
ATOM 4244 C C . PRO C 1 121 ? 106.071 69.592 98.034 1.00 109.98 121 PRO B C 1
ATOM 4245 O O . PRO C 1 121 ? 107.262 69.796 98.298 1.00 109.98 121 PRO B O 1
ATOM 4249 N N . ASP C 1 122 ? 105.681 68.592 97.247 1.00 117.35 122 ASP B N 1
ATOM 4250 C CA . ASP C 1 122 ? 106.656 67.693 96.648 1.00 117.35 122 ASP B CA 1
ATOM 4251 C C . ASP C 1 122 ? 107.373 68.312 95.459 1.00 117.35 122 ASP B C 1
ATOM 4252 O O . ASP C 1 122 ? 108.419 67.800 95.050 1.00 117.35 122 ASP B O 1
ATOM 4257 N N . GLN C 1 123 ? 106.840 69.390 94.892 1.00 115.26 123 GLN B N 1
ATOM 4258 C CA . GLN C 1 123 ? 107.517 70.108 93.825 1.00 115.26 123 GLN B CA 1
ATOM 4259 C C . GLN C 1 123 ? 108.259 71.334 94.331 1.00 115.26 123 GLN B C 1
ATOM 4260 O O . GLN C 1 123 ? 108.863 72.052 93.530 1.00 115.26 123 GLN B O 1
ATOM 4266 N N . TYR C 1 124 ? 108.223 71.589 95.630 1.00 109.01 124 TYR B N 1
ATOM 4267 C CA . TYR C 1 124 ? 109.051 72.635 96.212 1.00 109.01 124 TYR B CA 1
ATOM 4268 C C . TYR C 1 124 ? 110.498 72.156 96.213 1.00 109.01 124 TYR B C 1
ATOM 4269 O O . TYR C 1 124 ? 110.753 70.997 96.558 1.00 109.01 124 TYR B O 1
ATOM 4278 N N . PRO C 1 125 ? 111.459 72.990 95.817 1.00 112.85 125 PRO B N 1
ATOM 4279 C CA . PRO C 1 125 ? 112.838 72.508 95.685 1.00 112.85 125 PRO B CA 1
ATOM 4280 C C . PRO C 1 125 ? 113.480 72.255 97.036 1.00 112.85 125 PRO B C 1
ATOM 4281 O O . PRO C 1 125 ? 113.101 72.842 98.051 1.00 112.85 125 PRO B O 1
ATOM 4285 N N . LEU C 1 126 ? 114.453 71.347 97.033 1.00 115.29 126 LEU B N 1
ATOM 4286 C CA . LEU C 1 126 ? 115.108 70.935 98.264 1.00 115.29 126 LEU B CA 1
ATOM 4287 C C . LEU C 1 126 ? 115.969 72.056 98.827 1.00 115.29 126 LEU B C 1
ATOM 4288 O O . LEU C 1 126 ? 116.457 72.925 98.101 1.00 115.29 126 LEU B O 1
ATOM 4293 N N . LEU C 1 127 ? 116.140 72.029 100.139 1.00 113.76 127 LEU B N 1
ATOM 4294 C CA . LEU C 1 127 ? 116.981 73.009 100.798 1.00 113.76 127 LEU B CA 1
ATOM 4295 C C . LEU C 1 127 ? 118.449 72.693 100.515 1.00 113.76 127 LEU B C 1
ATOM 4296 O O . LEU C 1 127 ? 118.834 71.520 100.493 1.00 113.76 127 LEU B O 1
ATOM 4301 N N . PRO C 1 128 ? 119.280 73.705 100.263 1.00 112.56 128 PRO B N 1
ATOM 4302 C CA . PRO C 1 128 ? 120.717 73.452 100.093 1.00 112.56 128 PRO B CA 1
ATOM 4303 C C . PRO C 1 128 ? 121.354 72.999 101.399 1.00 112.56 128 PRO B C 1
ATOM 4304 O O . PRO C 1 128 ? 121.261 73.679 102.421 1.00 112.56 128 PRO B O 1
ATOM 4308 N N . GLN C 1 129 ? 121.999 71.838 101.355 1.00 117.51 129 GLN B N 1
ATOM 4309 C CA . GLN C 1 129 ? 122.613 71.250 102.535 1.00 117.51 129 GLN B CA 1
ATOM 4310 C C . GLN C 1 129 ? 124.021 71.801 102.711 1.00 117.51 129 GLN B C 1
ATOM 4311 O O . GLN C 1 129 ? 124.813 71.813 101.763 1.00 117.51 129 GLN B O 1
ATOM 4317 N N . VAL C 1 130 ? 124.328 72.250 103.925 1.00 113.39 130 VAL B N 1
ATOM 4318 C CA . VAL C 1 130 ? 125.611 72.856 104.261 1.00 113.39 130 VAL B CA 1
ATOM 4319 C C . VAL C 1 130 ? 126.300 71.978 105.294 1.00 113.39 130 VAL B C 1
ATOM 4320 O O . VAL C 1 130 ? 125.697 71.625 106.314 1.00 113.39 130 VAL B O 1
ATOM 4324 N N . SER C 1 131 ? 127.553 71.617 105.020 1.00 119.38 131 SER B N 1
ATOM 4325 C CA . SER C 1 131 ? 128.321 70.780 105.930 1.00 119.38 131 SER B CA 1
ATOM 4326 C C . SER C 1 131 ? 128.624 71.528 107.221 1.00 119.38 131 SER B C 1
ATOM 4327 O O . SER C 1 131 ? 128.892 72.731 107.212 1.00 119.38 131 SER B O 1
ATOM 4330 N N . ARG C 1 132 ? 128.588 70.805 108.340 1.00 118.13 132 ARG B N 1
ATOM 4331 C CA . ARG C 1 132 ? 128.657 71.416 109.659 1.00 118.13 132 ARG B CA 1
ATOM 4332 C C . ARG C 1 132 ? 130.080 71.575 110.180 1.00 118.13 132 ARG B C 1
ATOM 4333 O O . ARG C 1 132 ? 130.268 71.791 111.382 1.00 118.13 132 ARG B O 1
ATOM 4341 N N . ASP C 1 133 ? 131.080 71.470 109.313 1.00 124.53 133 ASP B N 1
ATOM 4342 C CA . ASP C 1 133 ? 132.415 71.930 109.646 1.00 124.53 133 ASP B CA 1
ATOM 4343 C C . ASP C 1 133 ? 132.536 73.407 109.272 1.00 124.53 133 ASP B C 1
ATOM 4344 O O . ASP C 1 133 ? 131.568 74.028 108.820 1.00 124.53 133 ASP B O 1
ATOM 4349 N N . ASP C 1 134 ? 133.742 73.960 109.450 1.00 122.76 134 ASP B N 1
ATOM 4350 C CA . ASP C 1 134 ? 134.055 75.383 109.261 1.00 122.76 134 ASP B CA 1
ATOM 4351 C C . ASP C 1 134 ? 133.139 76.264 110.113 1.00 122.76 134 ASP B C 1
ATOM 4352 O O . ASP C 1 134 ? 132.464 77.172 109.628 1.00 122.76 134 ASP B O 1
ATOM 4357 N N . ALA C 1 135 ? 133.126 75.968 111.407 1.00 118.94 135 ALA B N 1
ATOM 4358 C CA . ALA C 1 135 ? 132.239 76.642 112.339 1.00 118.94 135 ALA B CA 1
ATOM 4359 C C . ALA C 1 135 ? 132.885 77.922 112.842 1.00 118.94 135 ALA B C 1
ATOM 4360 O O . ALA C 1 135 ? 134.027 77.908 113.312 1.00 118.94 135 ALA B O 1
ATOM 4362 N N . ILE C 1 136 ? 132.151 79.024 112.739 1.00 111.98 136 ILE B N 1
ATOM 4363 C CA . ILE C 1 136 ? 132.551 80.311 113.292 1.00 111.98 136 ILE B CA 1
ATOM 4364 C C . ILE C 1 136 ? 131.412 80.781 114.178 1.00 111.98 136 ILE B C 1
ATOM 4365 O O . ILE C 1 136 ? 130.276 80.915 113.711 1.00 111.98 136 ILE B O 1
ATOM 4370 N N . GLN C 1 137 ? 131.700 81.005 115.450 1.00 110.30 137 GLN B N 1
ATOM 4371 C CA . GLN C 1 137 ? 130.674 81.334 116.431 1.00 110.30 137 GLN B CA 1
ATOM 4372 C C . GLN C 1 137 ? 130.812 82.799 116.821 1.00 110.30 137 GLN B C 1
ATOM 4373 O O . GLN C 1 137 ? 131.713 83.169 117.576 1.00 110.30 137 GLN B O 1
ATOM 4379 N N . LEU C 1 138 ? 129.920 83.626 116.301 1.00 108.69 138 LEU B N 1
ATOM 4380 C CA . LEU C 1 138 ? 129.800 85.004 116.735 1.00 108.69 138 LEU B CA 1
ATOM 4381 C C . LEU C 1 138 ? 128.700 85.117 117.783 1.00 108.69 138 LEU B C 1
ATOM 4382 O O . LEU C 1 138 ? 128.017 84.147 118.107 1.00 108.69 138 LEU B O 1
ATOM 4387 N N . SER C 1 139 ? 128.543 86.310 118.332 1.00 106.27 139 SER B N 1
ATOM 4388 C CA . SER C 1 139 ? 127.382 86.590 119.157 1.00 106.27 139 SER B CA 1
ATOM 4389 C C . SER C 1 139 ? 126.333 87.315 118.324 1.00 106.27 139 SER B C 1
ATOM 4390 O O . SER C 1 139 ? 126.576 87.704 117.184 1.00 106.27 139 SER B O 1
ATOM 4393 N N . VAL C 1 140 ? 125.143 87.487 118.896 1.00 108.05 140 VAL B N 1
ATOM 4394 C CA . VAL C 1 140 ? 124.111 88.237 118.190 1.00 108.05 140 VAL B CA 1
ATOM 4395 C C . VAL C 1 140 ? 124.436 89.720 118.206 1.00 108.05 140 VAL B C 1
ATOM 4396 O O . VAL C 1 140 ? 124.290 90.408 117.191 1.00 108.05 140 VAL B O 1
ATOM 4400 N N . LYS C 1 141 ? 124.918 90.227 119.342 1.00 108.83 141 LYS B N 1
ATOM 4401 C CA . LYS C 1 141 ? 125.276 91.638 119.426 1.00 108.83 141 LYS B CA 1
ATOM 4402 C C . LYS C 1 141 ? 126.479 91.959 118.548 1.00 108.83 141 LYS B C 1
ATOM 4403 O O . LYS C 1 141 ? 126.485 92.978 117.848 1.00 108.83 141 LYS B O 1
ATOM 4409 N N . VAL C 1 142 ? 127.465 91.061 118.511 1.00 99.50 142 VAL B N 1
ATOM 4410 C CA . VAL C 1 142 ? 128.657 91.286 117.701 1.00 99.50 142 VAL B CA 1
ATOM 4411 C C . VAL C 1 142 ? 128.324 91.212 116.217 1.00 99.50 142 VAL B C 1
ATOM 4412 O O . VAL C 1 142 ? 128.768 92.054 115.432 1.00 99.50 142 VAL B O 1
ATOM 4416 N N . LEU C 1 143 ? 127.507 90.241 115.809 1.00 96.14 143 LEU B N 1
ATOM 4417 C CA . LEU C 1 143 ? 127.189 90.126 114.389 1.00 96.14 143 LEU B CA 1
ATOM 4418 C C . LEU C 1 143 ? 126.206 91.194 113.925 1.00 96.14 143 LEU B C 1
ATOM 4419 O O . LEU C 1 143 ? 126.325 91.672 112.795 1.00 96.14 143 LEU B O 1
ATOM 4424 N N . LYS C 1 144 ? 125.256 91.609 114.766 1.00 100.62 144 LYS B N 1
ATOM 4425 C CA . LYS C 1 144 ? 124.440 92.766 114.412 1.00 100.62 144 LYS B CA 1
ATOM 4426 C C . LYS C 1 144 ? 125.265 94.041 114.349 1.00 100.62 144 LYS B C 1
ATOM 4427 O O . LYS C 1 144 ? 124.995 94.889 113.495 1.00 100.62 144 LYS B O 1
ATOM 4433 N N . ASN C 1 145 ? 126.300 94.163 115.183 1.00 97.43 145 ASN B N 1
ATOM 4434 C CA . ASN C 1 145 ? 127.213 95.293 115.085 1.00 97.43 145 ASN B CA 1
ATOM 4435 C C . ASN C 1 145 ? 128.016 95.251 113.788 1.00 97.43 145 ASN B C 1
ATOM 4436 O O . ASN C 1 145 ? 128.209 96.287 113.148 1.00 97.43 145 ASN B O 1
ATOM 4441 N N . VAL C 1 146 ? 128.466 94.063 113.376 1.00 91.74 146 VAL B N 1
ATOM 4442 C CA . VAL C 1 146 ? 129.232 93.928 112.138 1.00 91.74 146 VAL B CA 1
ATOM 4443 C C . VAL C 1 146 ? 128.361 94.223 110.921 1.00 91.74 146 VAL B C 1
ATOM 4444 O O . VAL C 1 146 ? 128.781 94.931 110.000 1.00 91.74 146 VAL B O 1
ATOM 4448 N N . ILE C 1 147 ? 127.125 93.724 110.915 1.00 92.97 147 ILE B N 1
ATOM 4449 C CA . ILE C 1 147 ? 126.209 93.983 109.808 1.00 92.97 147 ILE B CA 1
ATOM 4450 C C . ILE C 1 147 ? 125.784 95.450 109.781 1.00 92.97 147 ILE B C 1
ATOM 4451 O O . ILE C 1 147 ? 125.599 96.031 108.704 1.00 92.97 147 ILE B O 1
ATOM 4456 N N . ALA C 1 148 ? 125.687 96.098 110.943 1.00 95.52 148 ALA B N 1
ATOM 4457 C CA . ALA C 1 148 ? 125.371 97.521 110.950 1.00 95.52 148 ALA B CA 1
ATOM 4458 C C . ALA C 1 148 ? 126.552 98.370 110.502 1.00 95.52 148 ALA B C 1
ATOM 4459 O O . ALA C 1 148 ? 126.353 99.405 109.861 1.00 95.52 148 ALA B O 1
ATOM 4461 N N . GLN C 1 149 ? 127.777 97.959 110.819 1.00 94.69 149 GLN B N 1
ATOM 4462 C CA . GLN C 1 149 ? 128.951 98.747 110.473 1.00 94.69 149 GLN B CA 1
ATOM 4463 C C . GLN C 1 149 ? 129.535 98.407 109.115 1.00 94.69 149 GLN B C 1
ATOM 4464 O O . GLN C 1 149 ? 130.471 99.082 108.682 1.00 94.69 149 GLN B O 1
ATOM 4470 N N . THR C 1 150 ? 129.047 97.389 108.456 1.00 91.74 150 THR B N 1
ATOM 4471 C CA . THR C 1 150 ? 129.635 97.031 107.174 1.00 91.74 150 THR B CA 1
ATOM 4472 C C . THR C 1 150 ? 128.613 96.956 106.054 1.00 91.74 150 THR B C 1
ATOM 4473 O O . THR C 1 150 ? 128.876 97.447 104.958 1.00 91.74 150 THR B O 1
ATOM 4477 N N . ASN C 1 151 ? 127.431 96.408 106.312 1.00 93.31 151 ASN B N 1
ATOM 4478 C CA . ASN C 1 151 ? 126.430 96.231 105.263 1.00 93.31 151 ASN B CA 1
ATOM 4479 C C . ASN C 1 151 ? 125.563 97.482 105.121 1.00 93.31 151 ASN B C 1
ATOM 4480 O O . ASN C 1 151 ? 124.356 97.480 105.350 1.00 93.31 151 ASN B O 1
ATOM 4485 N N . PHE C 1 152 ? 126.219 98.570 104.746 1.00 93.76 152 PHE B N 1
ATOM 4486 C CA . PHE C 1 152 ? 125.546 99.720 104.170 1.00 93.76 152 PHE B CA 1
ATOM 4487 C C . PHE C 1 152 ? 126.304 100.056 102.902 1.00 93.76 152 PHE B C 1
ATOM 4488 O O . PHE C 1 152 ? 125.751 100.617 101.953 1.00 93.76 152 PHE B O 1
ATOM 4496 N N . ALA C 1 153 ? 127.581 99.681 102.892 1.00 98.14 153 ALA B N 1
ATOM 4497 C CA . ALA C 1 153 ? 128.532 100.051 101.860 1.00 98.14 153 ALA B CA 1
ATOM 4498 C C . ALA C 1 153 ? 128.619 99.031 100.740 1.00 98.14 153 ALA B C 1
ATOM 4499 O O . ALA C 1 153 ? 129.664 98.934 100.091 1.00 98.14 153 ALA B O 1
ATOM 4501 N N . VAL C 1 154 ? 127.568 98.259 100.508 1.00 100.81 154 VAL B N 1
ATOM 4502 C CA . VAL C 1 154 ? 127.570 97.346 99.378 1.00 100.81 154 VAL B CA 1
ATOM 4503 C C . VAL C 1 154 ? 126.994 98.043 98.154 1.00 100.81 154 VAL B C 1
ATOM 4504 O O . VAL C 1 154 ? 126.257 99.025 98.250 1.00 100.81 154 VAL B O 1
ATOM 4508 N N . SER C 1 155 ? 127.345 97.527 96.984 1.00 110.66 155 SER B N 1
ATOM 4509 C CA . SER C 1 155 ? 126.882 98.112 95.739 1.00 110.66 155 SER B CA 1
ATOM 4510 C C . SER C 1 155 ? 125.484 97.621 95.406 1.00 110.66 155 SER B C 1
ATOM 4511 O O . SER C 1 155 ? 125.154 96.451 95.611 1.00 110.66 155 SER B O 1
ATOM 4514 N N . THR C 1 156 ? 124.660 98.525 94.893 1.00 119.85 156 THR B N 1
ATOM 4515 C CA . THR C 1 156 ? 123.321 98.178 94.449 1.00 119.85 156 THR B CA 1
ATOM 4516 C C . THR C 1 156 ? 123.243 98.004 92.941 1.00 119.85 156 THR B C 1
ATOM 4517 O O . THR C 1 156 ? 122.142 97.890 92.395 1.00 119.85 156 THR B O 1
ATOM 4521 N N . SER C 1 157 ? 124.383 97.975 92.258 1.00 128.77 157 SER B N 1
ATOM 4522 C CA . SER C 1 157 ? 124.437 97.797 90.815 1.00 128.77 157 SER B CA 1
ATOM 4523 C C . SER C 1 157 ? 125.063 96.446 90.509 1.00 128.77 157 SER B C 1
ATOM 4524 O O . SER C 1 157 ? 126.168 96.149 90.973 1.00 128.77 157 SER B O 1
ATOM 4527 N N . GLU C 1 158 ? 124.359 95.635 89.722 1.00 136.21 158 GLU B N 1
ATOM 4528 C CA . GLU C 1 158 ? 124.797 94.286 89.400 1.00 136.21 158 GLU B CA 1
ATOM 4529 C C . GLU C 1 158 ? 125.675 94.227 88.154 1.00 136.21 158 GLU B C 1
ATOM 4530 O O . GLU C 1 158 ? 125.845 93.145 87.581 1.00 136.21 158 GLU B O 1
ATOM 4536 N N . THR C 1 159 ? 126.226 95.363 87.718 1.00 134.81 159 THR B N 1
ATOM 4537 C CA . THR C 1 159 ? 127.195 95.336 86.627 1.00 134.81 159 THR B CA 1
ATOM 4538 C C . THR C 1 159 ? 128.506 94.713 87.084 1.00 134.81 159 THR B C 1
ATOM 4539 O O . THR C 1 159 ? 129.137 93.958 86.336 1.00 134.81 159 THR B O 1
ATOM 4543 N N . ARG C 1 160 ? 128.927 95.019 88.310 1.00 133.37 160 ARG B N 1
ATOM 4544 C CA . ARG C 1 160 ? 130.057 94.365 88.961 1.00 133.37 160 ARG B CA 1
ATOM 4545 C C . ARG C 1 160 ? 129.495 93.571 90.132 1.00 133.37 160 ARG B C 1
ATOM 4546 O O . ARG C 1 160 ? 129.340 94.110 91.237 1.00 133.37 160 ARG B O 1
ATOM 4554 N N . PRO C 1 161 ? 129.137 92.300 89.942 1.00 129.56 161 PRO B N 1
ATOM 4555 C CA . PRO C 1 161 ? 128.464 91.564 91.019 1.00 129.56 161 PRO B CA 1
ATOM 4556 C C . PRO C 1 161 ? 129.414 90.907 92.003 1.00 129.56 161 PRO B C 1
ATOM 4557 O O . PRO C 1 161 ? 129.179 89.770 92.419 1.00 129.56 161 PRO B O 1
ATOM 4561 N N . VAL C 1 162 ? 130.482 91.597 92.388 1.00 117.56 162 VAL B N 1
ATOM 4562 C CA . VAL C 1 162 ? 131.369 91.117 93.438 1.00 117.56 162 VAL B CA 1
ATOM 4563 C C . VAL C 1 162 ? 131.365 92.195 94.510 1.00 117.56 162 VAL B C 1
ATOM 4564 O O . VAL C 1 162 ? 131.479 91.912 95.707 1.00 117.56 162 VAL B O 1
ATOM 4568 N N . LEU C 1 163 ? 131.159 93.437 94.083 1.00 111.39 163 LEU B N 1
ATOM 4569 C CA . LEU C 1 163 ? 131.054 94.569 94.990 1.00 111.39 163 LEU B CA 1
ATOM 4570 C C . LEU C 1 163 ? 129.682 94.679 95.631 1.00 111.39 163 LEU B C 1
ATOM 4571 O O . LEU C 1 163 ? 129.488 95.542 96.491 1.00 111.39 163 LEU B O 1
ATOM 4576 N N . THR C 1 164 ? 128.731 93.838 95.234 1.00 107.38 164 THR B N 1
ATOM 4577 C CA . THR C 1 164 ? 127.419 93.780 95.858 1.00 107.38 164 THR B CA 1
ATOM 4578 C C . THR C 1 164 ? 127.379 92.841 97.052 1.00 107.38 164 THR B C 1
ATOM 4579 O O . THR C 1 164 ? 126.289 92.492 97.514 1.00 107.38 164 THR B O 1
ATOM 4583 N N . GLY C 1 165 ? 128.528 92.437 97.567 1.00 102.13 165 GLY B N 1
ATOM 4584 C CA . GLY C 1 165 ? 128.571 91.526 98.692 1.00 102.13 165 GLY B CA 1
ATOM 4585 C C . GLY C 1 165 ? 129.632 91.934 99.688 1.00 102.13 165 GLY B C 1
ATOM 4586 O O . GLY C 1 165 ? 130.603 92.612 99.354 1.00 102.13 165 GLY B O 1
ATOM 4587 N N . VAL C 1 166 ? 129.430 91.508 100.928 1.00 95.41 166 VAL B N 1
ATOM 4588 C CA . VAL C 1 166 ? 130.366 91.785 102.008 1.00 95.41 166 VAL B CA 1
ATOM 4589 C C . VAL C 1 166 ? 131.441 90.710 102.010 1.00 95.41 166 VAL B C 1
ATOM 4590 O O . VAL C 1 166 ? 131.140 89.523 102.151 1.00 95.41 166 VAL B O 1
ATOM 4594 N N . ASN C 1 167 ? 132.691 91.115 101.854 1.00 100.99 167 ASN B N 1
ATOM 4595 C CA . ASN C 1 167 ? 133.800 90.183 101.980 1.00 100.99 167 ASN B CA 1
ATOM 4596 C C . ASN C 1 167 ? 134.001 89.849 103.448 1.00 100.99 167 ASN B C 1
ATOM 4597 O O . ASN C 1 167 ? 134.029 90.747 104.287 1.00 100.99 167 ASN B O 1
ATOM 4602 N N . TRP C 1 168 ? 134.137 88.565 103.765 1.00 98.75 168 TRP B N 1
ATOM 4603 C CA . TRP C 1 168 ? 134.614 88.138 105.077 1.00 98.75 168 TRP B CA 1
ATOM 4604 C C . TRP C 1 168 ? 135.917 87.386 104.874 1.00 98.75 168 TRP B C 1
ATOM 4605 O O . TRP C 1 168 ? 135.922 86.285 104.317 1.00 98.75 168 TRP B O 1
ATOM 4616 N N . LEU C 1 169 ? 137.010 87.965 105.340 1.00 109.97 169 LEU B N 1
ATOM 4617 C CA . LEU C 1 169 ? 138.343 87.403 105.164 1.00 109.97 169 LEU B CA 1
ATOM 4618 C C . LEU C 1 169 ? 138.831 86.903 106.516 1.00 109.97 169 LEU B C 1
ATOM 4619 O O . LEU C 1 169 ? 139.302 87.686 107.343 1.00 109.97 169 LEU B O 1
ATOM 4624 N N . ILE C 1 170 ? 138.720 85.602 106.742 1.00 115.12 170 ILE B N 1
ATOM 4625 C CA . ILE C 1 170 ? 139.216 84.987 107.965 1.00 115.12 170 ILE B CA 1
ATOM 4626 C C . ILE C 1 170 ? 140.636 84.513 107.709 1.00 115.12 170 ILE B C 1
ATOM 4627 O O . ILE C 1 170 ? 140.873 83.728 106.787 1.00 115.12 170 ILE B O 1
ATOM 4632 N N . GLN C 1 171 ? 141.582 84.988 108.517 1.00 121.78 171 GLN B N 1
ATOM 4633 C CA . GLN C 1 171 ? 142.944 84.457 108.483 1.00 121.78 171 GLN B CA 1
ATOM 4634 C C . GLN C 1 171 ? 143.585 84.641 109.853 1.00 121.78 171 GLN B C 1
ATOM 4635 O O . GLN C 1 171 ? 143.826 85.771 110.291 1.00 121.78 171 GLN B O 1
ATOM 4641 N N . GLU C 1 172 ? 143.821 83.511 110.529 1.00 126.86 172 GLU B N 1
ATOM 4642 C CA . GLU C 1 172 ? 144.477 83.419 111.836 1.00 126.86 172 GLU B CA 1
ATOM 4643 C C . GLU C 1 172 ? 143.730 84.259 112.880 1.00 126.86 172 GLU B C 1
ATOM 4644 O O . GLU C 1 172 ? 144.175 85.331 113.307 1.00 126.86 172 GLU B O 1
ATOM 4650 N N . ASN C 1 173 ? 142.514 83.784 113.173 1.00 125.99 173 ASN B N 1
ATOM 4651 C CA . ASN C 1 173 ? 141.706 84.223 114.315 1.00 1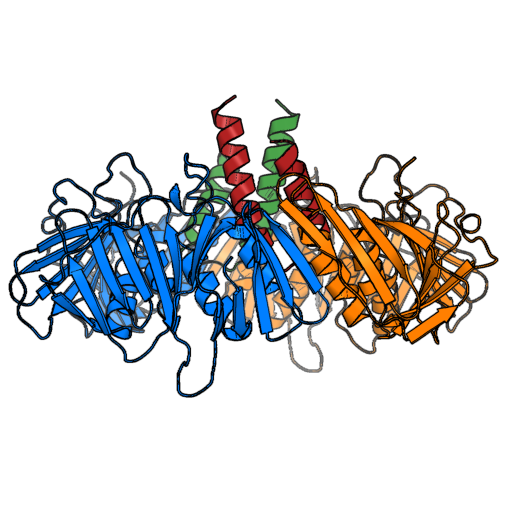25.99 173 ASN B CA 1
ATOM 4652 C C . ASN C 1 173 ? 141.270 85.686 114.175 1.00 125.99 173 ASN B C 1
ATOM 4653 O O . ASN C 1 173 ? 140.987 86.366 115.162 1.00 125.99 173 ASN B O 1
ATOM 4658 N N . GLU C 1 174 ? 141.216 86.195 112.946 1.00 119.77 174 GLU B N 1
ATOM 4659 C CA . GLU C 1 174 ? 140.829 87.576 112.694 1.00 119.77 174 GLU B CA 1
ATOM 4660 C C . GLU C 1 174 ? 139.810 87.605 111.569 1.00 119.77 174 GLU B C 1
ATOM 4661 O O . GLU C 1 174 ? 139.966 86.906 110.568 1.00 119.77 174 GLU B O 1
ATOM 4667 N N . LEU C 1 175 ? 138.774 88.419 111.736 1.00 108.02 175 LEU B N 1
ATOM 4668 C CA . LEU C 1 175 ? 137.701 88.554 110.760 1.00 108.02 175 LEU B CA 1
ATOM 4669 C C . LEU C 1 175 ? 137.694 89.981 110.236 1.00 108.02 175 LEU B C 1
ATOM 4670 O O . LEU C 1 175 ? 137.588 90.930 111.018 1.00 108.02 175 LEU B O 1
ATOM 4675 N N . ILE C 1 176 ? 137.804 90.131 108.921 1.00 102.07 176 ILE B N 1
ATOM 4676 C CA . ILE C 1 176 ? 137.970 91.431 108.279 1.00 102.07 176 ILE B CA 1
ATOM 4677 C C . ILE C 1 176 ? 136.797 91.605 107.322 1.00 102.07 176 ILE B C 1
ATOM 4678 O O . ILE C 1 176 ? 136.813 91.082 106.203 1.00 102.07 176 ILE B O 1
ATOM 4683 N N . CYS C 1 177 ? 135.779 92.341 107.752 1.00 99.99 177 CYS B N 1
ATOM 4684 C CA . CYS C 1 177 ? 134.538 92.489 106.996 1.00 99.99 177 CYS B CA 1
ATOM 4685 C C . CYS C 1 177 ? 134.572 93.803 106.232 1.00 99.99 177 CYS B C 1
ATOM 4686 O O . CYS C 1 177 ? 134.320 94.862 106.804 1.00 99.99 177 CYS B O 1
ATOM 4689 N N . THR C 1 178 ? 134.862 93.741 104.938 1.00 98.44 178 THR B N 1
ATOM 4690 C CA . THR C 1 178 ? 134.897 94.925 104.096 1.00 98.44 178 THR B CA 1
ATOM 4691 C C . THR C 1 178 ? 133.660 94.969 103.214 1.00 98.44 178 THR B C 1
ATOM 4692 O O . THR C 1 178 ? 132.997 93.956 102.997 1.00 98.44 178 THR B O 1
ATOM 4696 N N . ALA C 1 179 ? 133.361 96.156 102.695 1.00 96.51 179 ALA B N 1
ATOM 4697 C CA . ALA C 1 179 ? 132.246 96.337 101.771 1.00 96.51 179 ALA B CA 1
ATOM 4698 C C . ALA C 1 179 ? 132.508 97.586 100.953 1.00 96.51 179 ALA B C 1
ATOM 4699 O O . ALA C 1 179 ? 132.672 98.666 101.520 1.00 96.51 179 ALA B O 1
ATOM 4701 N N . THR C 1 180 ? 132.528 97.450 99.633 1.00 105.69 180 THR B N 1
ATOM 4702 C CA . THR C 1 180 ? 132.944 98.529 98.751 1.00 105.69 180 THR B CA 1
ATOM 4703 C C . THR C 1 180 ? 131.922 98.666 97.638 1.00 105.69 180 THR B C 1
ATOM 4704 O O . THR C 1 180 ? 131.459 97.659 97.099 1.00 105.69 180 THR B O 1
ATOM 4708 N N . ASP C 1 181 ? 131.559 99.899 97.299 1.00 105.82 181 ASP B N 1
ATOM 4709 C CA . ASP C 1 181 ? 130.815 100.163 96.074 1.00 105.82 181 ASP B CA 1
ATOM 4710 C C . ASP C 1 181 ? 131.585 101.105 95.159 1.00 105.82 181 ASP B C 1
ATOM 4711 O O . ASP C 1 181 ? 130.986 101.862 94.395 1.00 105.82 181 ASP B O 1
ATOM 4716 N N . SER C 1 182 ? 132.918 101.078 95.271 1.00 107.63 182 SER B N 1
ATOM 4717 C CA . SER C 1 182 ? 133.890 101.941 94.587 1.00 107.63 182 SER B CA 1
ATOM 4718 C C . SER C 1 182 ? 133.718 103.421 94.922 1.00 107.63 182 SER B C 1
ATOM 4719 O O . SER C 1 182 ? 134.300 104.280 94.255 1.00 107.63 182 SER B O 1
ATOM 4722 N N . HIS C 1 183 ? 132.929 103.736 95.944 1.00 107.34 183 HIS B N 1
ATOM 4723 C CA . HIS C 1 183 ? 132.825 105.072 96.516 1.00 107.34 183 HIS B CA 1
ATOM 4724 C C . HIS C 1 183 ? 132.972 105.086 98.027 1.00 107.34 183 HIS B C 1
ATOM 4725 O O . HIS C 1 183 ? 133.450 106.084 98.572 1.00 107.34 183 HIS B O 1
ATOM 4732 N N . ARG C 1 184 ? 132.581 104.028 98.718 1.00 100.41 184 ARG B N 1
ATOM 4733 C CA . ARG C 1 184 ? 132.733 103.859 100.148 1.00 100.41 184 ARG B CA 1
ATOM 4734 C C . ARG C 1 184 ? 133.619 102.658 100.432 1.00 100.41 184 ARG B C 1
ATOM 4735 O O . ARG C 1 184 ? 134.038 101.936 99.529 1.00 100.41 184 ARG B O 1
ATOM 4743 N N . LEU C 1 185 ? 133.878 102.453 101.717 1.00 98.88 185 LEU B N 1
ATOM 4744 C CA . LEU C 1 185 ? 134.611 101.309 102.232 1.00 98.88 185 LEU B CA 1
ATOM 4745 C C . LEU C 1 185 ? 134.366 101.276 103.726 1.00 98.88 185 LEU B C 1
ATOM 4746 O O . LEU C 1 185 ? 134.378 102.321 104.373 1.00 98.88 185 LEU B O 1
ATOM 4751 N N . ALA C 1 186 ? 134.124 100.089 104.267 1.00 91.96 186 ALA B N 1
ATOM 4752 C CA . ALA C 1 186 ? 133.833 99.952 105.691 1.00 91.96 186 ALA B CA 1
ATOM 4753 C C . ALA C 1 186 ? 134.473 98.661 106.178 1.00 91.96 186 ALA B C 1
ATOM 4754 O O . ALA C 1 186 ? 133.892 97.588 106.026 1.00 91.96 186 ALA B O 1
ATOM 4756 N N . VAL C 1 187 ? 135.649 98.767 106.777 1.00 95.72 187 VAL B N 1
ATOM 4757 C CA . VAL C 1 187 ? 136.448 97.612 107.159 1.00 95.72 187 VAL B CA 1
ATOM 4758 C C . VAL C 1 187 ? 136.297 97.415 108.656 1.00 95.72 187 VAL B C 1
ATOM 4759 O O . VAL C 1 187 ? 136.828 98.202 109.445 1.00 95.72 187 VAL B O 1
ATOM 4763 N N . ARG C 1 188 ? 135.589 96.368 109.058 1.00 96.38 188 ARG B N 1
ATOM 4764 C CA . ARG C 1 188 ? 135.450 96.015 110.466 1.00 96.38 188 ARG B CA 1
ATOM 4765 C C . ARG C 1 188 ? 136.406 94.876 110.795 1.00 96.38 188 ARG B C 1
ATOM 4766 O O . ARG C 1 188 ? 136.246 93.758 110.301 1.00 96.38 188 ARG B O 1
ATOM 4774 N N . LYS C 1 189 ? 137.402 95.167 111.621 1.00 103.50 189 LYS B N 1
ATOM 4775 C CA . LYS C 1 189 ? 138.259 94.133 112.172 1.00 103.50 189 LYS B CA 1
ATOM 4776 C C . LYS C 1 189 ? 137.561 93.472 113.349 1.00 103.50 189 LYS B C 1
ATOM 4777 O O . LYS C 1 189 ? 136.817 94.114 114.093 1.00 103.50 189 LYS B O 1
ATOM 4783 N N . LEU C 1 190 ? 137.822 92.181 113.524 1.00 111.87 190 LEU B N 1
ATOM 4784 C CA . LEU C 1 190 ? 137.155 91.408 114.563 1.00 111.87 190 LEU B CA 1
ATOM 4785 C C . LEU C 1 190 ? 137.966 90.157 114.838 1.00 111.87 190 LEU B C 1
ATOM 4786 O O . LEU C 1 190 ? 138.234 89.381 113.919 1.00 111.87 190 LEU B O 1
ATOM 4791 N N . GLN C 1 191 ? 138.355 89.962 116.091 1.00 121.88 191 GLN B N 1
ATOM 4792 C CA . GLN C 1 191 ? 139.076 88.764 116.491 1.00 121.88 191 GLN B CA 1
ATOM 4793 C C . GLN C 1 191 ? 138.088 87.753 117.058 1.00 121.88 191 GLN B C 1
ATOM 4794 O O . GLN C 1 191 ? 137.191 88.111 117.828 1.00 121.88 191 GLN B O 1
ATOM 4800 N N . LEU C 1 192 ? 138.227 86.501 116.637 1.00 122.78 192 LEU B N 1
ATOM 4801 C CA . LEU C 1 192 ? 137.314 85.448 117.040 1.00 122.78 192 LEU B CA 1
ATOM 4802 C C . LEU C 1 192 ? 137.802 84.829 118.347 1.00 122.78 192 LEU B C 1
ATOM 4803 O O . LEU C 1 192 ? 138.821 85.233 118.911 1.00 122.78 192 LEU B O 1
ATOM 4808 N N . GLU C 1 193 ? 137.075 83.833 118.845 1.00 127.25 193 GLU B N 1
ATOM 4809 C CA . GLU C 1 193 ? 137.484 83.151 120.064 1.00 127.25 193 GLU B CA 1
ATOM 4810 C C . GLU C 1 193 ? 138.091 81.783 119.800 1.00 127.25 193 GLU B C 1
ATOM 4811 O O . GLU C 1 193 ? 138.625 81.171 120.730 1.00 127.25 193 GLU B O 1
ATOM 4817 N N . ASP C 1 194 ? 138.020 81.290 118.566 1.00 131.86 194 ASP B N 1
ATOM 4818 C CA . ASP C 1 194 ? 138.561 79.982 118.225 1.00 131.86 194 ASP B CA 1
ATOM 4819 C C . ASP C 1 194 ? 139.528 80.082 117.054 1.00 131.86 194 ASP B C 1
ATOM 4820 O O . ASP C 1 194 ? 139.902 81.184 116.646 1.00 131.86 194 ASP B O 1
ATOM 4825 N N . VAL C 1 195 ? 139.941 78.949 116.511 1.00 133.02 195 VAL B N 1
ATOM 4826 C CA . VAL C 1 195 ? 140.755 78.919 115.304 1.00 133.02 195 VAL B CA 1
ATOM 4827 C C . VAL C 1 195 ? 139.852 78.539 114.136 1.00 133.02 195 VAL B C 1
ATOM 4828 O O . VAL C 1 195 ? 138.916 77.744 114.287 1.00 133.02 195 VAL B O 1
ATOM 4832 N N . SER C 1 196 ? 140.078 79.170 112.987 1.00 127.19 196 SER B N 1
ATOM 4833 C CA . SER C 1 196 ? 139.296 78.895 111.794 1.00 127.19 196 SER B CA 1
ATOM 4834 C C . SER C 1 196 ? 140.217 78.883 110.585 1.00 127.19 196 SER B C 1
ATOM 4835 O O . SER C 1 196 ? 141.303 79.466 110.598 1.00 127.19 196 SER B O 1
ATOM 4838 N N . GLU C 1 197 ? 139.766 78.209 109.535 1.00 127.53 197 GLU B N 1
ATOM 4839 C CA . GLU C 1 197 ? 140.555 78.078 108.324 1.00 127.53 197 GLU B CA 1
ATOM 4840 C C . GLU C 1 197 ? 140.545 79.387 107.542 1.00 127.53 197 GLU B C 1
ATOM 4841 O O . GLU C 1 197 ? 139.774 80.307 107.820 1.00 127.53 197 GLU B O 1
ATOM 4847 N N . ASN C 1 198 ? 141.420 79.465 106.547 1.00 121.07 198 ASN B N 1
ATOM 4848 C CA . ASN C 1 198 ? 141.551 80.673 105.744 1.00 121.07 198 ASN B CA 1
ATOM 4849 C C . ASN C 1 198 ? 140.395 80.736 104.756 1.00 121.07 198 ASN B C 1
ATOM 4850 O O . ASN C 1 198 ? 140.406 80.049 103.731 1.00 121.07 198 ASN B O 1
ATOM 4855 N N . LYS C 1 199 ? 139.400 81.560 105.062 1.00 118.35 199 LYS B N 1
ATOM 4856 C CA . LYS C 1 199 ? 138.220 81.718 104.228 1.00 118.35 199 LYS B CA 1
ATOM 4857 C C . LYS C 1 199 ? 138.241 83.090 103.572 1.00 118.35 199 LYS B C 1
ATOM 4858 O O . LYS C 1 199 ? 138.617 84.082 104.201 1.00 118.35 199 LYS B O 1
ATOM 4864 N N . ASN C 1 200 ? 137.845 83.141 102.304 1.00 114.15 200 ASN B N 1
ATOM 4865 C CA . ASN C 1 200 ? 137.690 84.395 101.568 1.00 114.15 200 ASN B CA 1
ATOM 4866 C C . ASN C 1 200 ? 136.347 84.291 100.854 1.00 114.15 200 ASN B C 1
ATOM 4867 O O . ASN C 1 200 ? 136.275 83.856 99.702 1.00 114.15 200 ASN B O 1
ATOM 4872 N N . VAL C 1 201 ? 135.290 84.700 101.542 1.00 107.55 201 VAL B N 1
ATOM 4873 C CA . VAL C 1 201 ? 133.928 84.527 101.068 1.00 107.55 201 VAL B CA 1
ATOM 4874 C C . VAL C 1 201 ? 133.306 85.891 100.824 1.00 107.55 201 VAL B C 1
ATOM 4875 O O . VAL C 1 201 ? 133.750 86.910 101.353 1.00 107.55 201 VAL B O 1
ATOM 4879 N N . ILE C 1 202 ? 132.261 85.909 100.006 1.00 104.65 202 ILE B N 1
ATOM 4880 C CA . ILE C 1 202 ? 131.562 87.140 99.646 1.00 104.65 202 ILE B CA 1
ATOM 4881 C C . ILE C 1 202 ? 130.089 86.898 99.961 1.00 104.65 202 ILE B C 1
ATOM 4882 O O . ILE C 1 202 ? 129.351 86.318 99.160 1.00 104.65 202 ILE B O 1
ATOM 4887 N N . ILE C 1 203 ? 129.660 87.320 101.138 1.00 92.84 203 ILE B N 1
ATOM 4888 C CA . ILE C 1 203 ? 128.262 87.175 101.542 1.00 92.84 203 ILE B CA 1
ATOM 4889 C C . ILE C 1 203 ? 127.482 88.370 101.002 1.00 92.84 203 ILE B C 1
ATOM 4890 O O . ILE C 1 203 ? 127.934 89.507 101.176 1.00 92.84 203 ILE B O 1
ATOM 4895 N N . PRO C 1 204 ? 126.347 88.166 100.331 1.00 91.88 204 PRO B N 1
ATOM 4896 C CA . PRO C 1 204 ? 125.696 89.266 99.606 1.00 91.88 204 PRO B CA 1
ATOM 4897 C C . PRO C 1 204 ? 125.130 90.342 100.521 1.00 91.88 204 PRO B C 1
ATOM 4898 O O . PRO C 1 204 ? 124.976 90.174 101.729 1.00 91.88 204 PRO B O 1
ATOM 4902 N N . GLY C 1 205 ? 124.831 91.478 99.906 1.00 90.97 205 GLY B N 1
ATOM 4903 C CA . GLY C 1 205 ? 124.380 92.640 100.638 1.00 90.97 205 GLY B CA 1
ATOM 4904 C C . GLY C 1 205 ? 122.962 92.506 101.136 1.00 90.97 205 GLY B C 1
ATOM 4905 O O . GLY C 1 205 ? 122.661 92.887 102.268 1.00 90.97 205 GLY B O 1
ATOM 4906 N N . LYS C 1 206 ? 122.079 91.967 100.305 1.00 93.97 206 LYS B N 1
ATOM 4907 C CA . LYS C 1 206 ? 120.704 91.717 100.702 1.00 93.97 206 LYS B CA 1
ATOM 4908 C C . LYS C 1 206 ? 120.524 90.350 101.339 1.00 93.97 206 LYS B C 1
ATOM 4909 O O . LYS C 1 206 ? 119.389 89.922 101.551 1.00 93.97 206 LYS B O 1
ATOM 4915 N N . ALA C 1 207 ? 121.616 89.650 101.626 1.00 88.74 207 ALA B N 1
ATOM 4916 C CA . ALA C 1 207 ? 121.580 88.413 102.389 1.00 88.74 207 ALA B CA 1
ATOM 4917 C C . ALA C 1 207 ? 122.072 88.616 103.810 1.00 88.74 207 ALA B C 1
ATOM 4918 O O . ALA C 1 207 ? 122.184 87.649 104.563 1.00 88.74 207 ALA B O 1
ATOM 4920 N N . LEU C 1 208 ? 122.397 89.847 104.180 1.00 89.33 208 LEU B N 1
ATOM 4921 C CA . LEU C 1 208 ? 122.672 90.197 105.562 1.00 89.33 208 LEU B CA 1
ATOM 4922 C C . LEU C 1 208 ? 121.805 91.330 106.068 1.00 89.33 208 LEU B C 1
ATOM 4923 O O . LEU C 1 208 ? 121.640 91.454 107.285 1.00 89.33 208 LEU B O 1
ATOM 4928 N N . ALA C 1 209 ? 121.244 92.156 105.188 1.00 96.39 209 ALA B N 1
ATOM 4929 C CA . ALA C 1 209 ? 120.205 93.081 105.608 1.00 96.39 209 ALA B CA 1
ATOM 4930 C C . ALA C 1 209 ? 118.912 92.356 105.931 1.00 96.39 209 ALA B C 1
ATOM 4931 O O . ALA C 1 209 ? 118.089 92.888 106.680 1.00 96.39 209 ALA B O 1
ATOM 4933 N N . GLU C 1 210 ? 118.709 91.162 105.376 1.00 96.20 210 GLU B N 1
ATOM 4934 C CA . GLU C 1 210 ? 117.589 90.320 105.758 1.00 96.20 210 GLU B CA 1
ATOM 4935 C C . GLU C 1 210 ? 117.947 89.369 106.888 1.00 96.20 210 GLU B C 1
ATOM 4936 O O . GLU C 1 210 ? 117.083 88.613 107.334 1.00 96.20 210 GLU B O 1
ATOM 4942 N N . LEU C 1 211 ? 119.200 89.372 107.335 1.00 89.99 211 LEU B N 1
ATOM 4943 C CA . LEU C 1 211 ? 119.604 88.672 108.547 1.00 89.99 211 LEU B CA 1
ATOM 4944 C C . LEU C 1 211 ? 119.633 89.598 109.746 1.00 89.99 211 LEU B C 1
ATOM 4945 O O . LEU C 1 211 ? 119.349 89.163 110.866 1.00 89.99 211 LEU B O 1
ATOM 4950 N N . ASN C 1 212 ? 119.938 90.877 109.526 1.00 99.46 212 ASN B N 1
ATOM 4951 C CA . ASN C 1 212 ? 119.892 91.874 110.587 1.00 99.46 212 ASN B CA 1
ATOM 4952 C C . ASN C 1 212 ? 118.479 92.082 111.112 1.00 99.46 212 ASN B C 1
ATOM 4953 O O . ASN C 1 212 ? 118.313 92.546 112.244 1.00 99.46 212 ASN B O 1
ATOM 4958 N N . LYS C 1 213 ? 117.465 91.753 110.315 1.00 95.32 213 LYS B N 1
ATOM 4959 C CA . LYS C 1 213 ? 116.084 91.901 110.742 1.00 95.32 213 LYS B CA 1
ATOM 4960 C C . LYS C 1 213 ? 115.610 90.699 111.550 1.00 95.32 213 LYS B C 1
ATOM 4961 O O . LYS C 1 213 ? 114.882 90.863 112.533 1.00 95.32 213 LYS B O 1
ATOM 4967 N N . ILE C 1 214 ? 116.013 89.483 111.163 1.00 92.96 214 ILE B N 1
ATOM 4968 C CA . ILE C 1 214 ? 115.471 88.287 111.796 1.00 92.96 214 ILE B CA 1
ATOM 4969 C C . ILE C 1 214 ? 116.226 87.889 113.054 1.00 92.96 214 ILE B C 1
ATOM 4970 O O . ILE C 1 214 ? 115.889 86.868 113.667 1.00 92.96 214 ILE B O 1
ATOM 4975 N N . MET C 1 215 ? 117.228 88.654 113.466 1.00 99.05 215 MET B N 1
ATOM 4976 C CA . MET C 1 215 ? 117.934 88.393 114.712 1.00 99.05 215 MET B CA 1
ATOM 4977 C C . MET C 1 215 ? 117.452 89.375 115.766 1.00 99.05 215 MET B C 1
ATOM 4978 O O . MET C 1 215 ? 117.724 90.575 115.669 1.00 99.05 215 MET B O 1
ATOM 4983 N N . SER C 1 216 ? 116.737 88.870 116.762 1.00 114.47 216 SER B N 1
ATOM 4984 C CA . SER C 1 216 ? 116.429 89.669 117.934 1.00 114.47 216 SER B CA 1
ATOM 4985 C C . SER C 1 216 ? 117.670 89.758 118.806 1.00 114.47 216 SER B C 1
ATOM 4986 O O . SER C 1 216 ? 118.421 88.787 118.932 1.00 114.47 216 SER B O 1
ATOM 4989 N N . ASP C 1 217 ? 117.886 90.929 119.398 1.00 118.48 217 ASP B N 1
ATOM 4990 C CA . ASP C 1 217 ? 119.111 91.215 120.142 1.00 118.48 217 ASP B CA 1
ATOM 4991 C C . ASP C 1 217 ? 119.106 90.400 121.428 1.00 118.48 217 ASP B C 1
ATOM 4992 O O . ASP C 1 217 ? 118.473 90.773 122.417 1.00 118.48 217 ASP B O 1
ATOM 4997 N N . ASN C 1 218 ? 119.822 89.279 121.413 1.00 119.55 218 ASN B N 1
ATOM 4998 C CA . ASN C 1 218 ? 119.871 88.388 122.562 1.00 119.55 218 ASN B CA 1
ATOM 4999 C C . ASN C 1 218 ? 121.313 88.052 122.911 1.00 119.55 218 ASN B C 1
ATOM 5000 O O . ASN C 1 218 ? 122.246 88.654 122.373 1.00 119.55 218 ASN B O 1
ATOM 5005 N N . GLU C 1 219 ? 121.501 87.100 123.819 1.00 124.70 219 GLU B N 1
ATOM 5006 C CA . GLU C 1 219 ? 122.824 86.638 124.203 1.00 124.70 219 GLU B CA 1
ATOM 5007 C C . GLU C 1 219 ? 123.184 85.310 123.555 1.00 124.70 219 GLU B C 1
ATOM 5008 O O . GLU C 1 219 ? 124.201 84.710 123.916 1.00 124.70 219 GLU B O 1
ATOM 5014 N N . GLU C 1 220 ? 122.377 84.840 122.609 1.00 118.54 220 GLU B N 1
ATOM 5015 C CA . GLU C 1 220 ? 122.642 83.585 121.928 1.00 118.54 220 GLU B CA 1
ATOM 5016 C C . GLU C 1 220 ? 123.702 83.786 120.847 1.00 118.54 220 GLU B C 1
ATOM 5017 O O . GLU C 1 220 ? 124.259 84.872 120.680 1.00 118.54 220 GLU B O 1
ATOM 5023 N N . ASP C 1 221 ? 124.002 82.724 120.107 1.00 111.18 221 ASP B N 1
ATOM 5024 C CA . ASP C 1 221 ? 125.135 82.722 119.196 1.00 111.18 221 ASP B CA 1
ATOM 5025 C C . ASP C 1 221 ? 124.710 82.244 117.818 1.00 111.18 221 ASP B C 1
ATOM 5026 O O . ASP C 1 221 ? 123.815 81.409 117.686 1.00 111.18 221 ASP B O 1
ATOM 5031 N N . ILE C 1 222 ? 125.372 82.769 116.794 1.00 101.54 222 ILE B N 1
ATOM 5032 C CA . ILE C 1 222 ? 125.135 82.374 115.412 1.00 101.54 222 ILE B CA 1
ATOM 5033 C C . ILE C 1 222 ? 126.295 81.476 115.013 1.00 101.54 222 ILE B C 1
ATOM 5034 O O . ILE C 1 222 ? 127.393 81.959 114.721 1.00 101.54 222 ILE B O 1
ATOM 5039 N N . ASP C 1 223 ? 126.070 80.171 114.992 1.00 102.73 223 ASP B N 1
ATOM 5040 C CA . ASP C 1 223 ? 127.083 79.247 114.499 1.00 102.73 223 ASP B CA 1
ATOM 5041 C C . ASP C 1 223 ? 127.088 79.336 112.981 1.00 102.73 223 ASP B C 1
ATOM 5042 O O . ASP C 1 223 ? 126.183 78.830 112.318 1.00 102.73 223 ASP B O 1
ATOM 5047 N N . ILE C 1 224 ? 128.102 79.986 112.424 1.00 102.25 224 ILE B N 1
ATOM 5048 C CA . ILE C 1 224 ? 128.178 80.234 110.989 1.00 102.25 224 ILE B CA 1
ATOM 5049 C C . ILE C 1 224 ? 128.970 79.114 110.331 1.00 102.25 224 ILE B C 1
ATOM 5050 O O . ILE C 1 224 ? 130.147 78.908 110.640 1.00 102.25 224 ILE B O 1
ATOM 5055 N N . PHE C 1 225 ? 128.330 78.398 109.415 1.00 105.96 225 PHE B N 1
ATOM 5056 C CA . PHE C 1 225 ? 128.934 77.264 108.733 1.00 105.96 225 PHE B CA 1
ATOM 5057 C C . PHE C 1 225 ? 129.096 77.614 107.263 1.00 105.96 225 PHE B C 1
ATOM 5058 O O . PHE C 1 225 ? 128.108 77.900 106.583 1.00 105.96 225 PHE B O 1
ATOM 5066 N N . PHE C 1 226 ? 130.329 77.588 106.775 1.00 109.99 226 PHE B N 1
ATOM 5067 C CA . PHE C 1 226 ? 130.613 77.924 105.390 1.00 109.99 226 PHE B CA 1
ATOM 5068 C C . PHE C 1 226 ? 130.721 76.669 104.537 1.00 109.99 226 PHE B C 1
ATOM 5069 O O . PHE C 1 226 ? 131.203 75.627 104.985 1.00 109.99 226 PHE B O 1
ATOM 5077 N N . ALA C 1 227 ? 130.269 76.785 103.293 1.00 115.32 227 ALA B N 1
ATOM 5078 C CA . ALA C 1 227 ? 130.455 75.734 102.303 1.00 115.32 227 ALA B CA 1
ATOM 5079 C C . ALA C 1 227 ? 131.109 76.325 101.065 1.00 115.32 227 ALA B C 1
ATOM 5080 O O . ALA C 1 227 ? 131.592 77.460 101.098 1.00 115.32 227 ALA B O 1
ATOM 5082 N N . SER C 1 228 ? 131.142 75.566 99.971 1.00 119.43 228 SER B N 1
ATOM 5083 C CA . SER C 1 228 ? 131.757 76.078 98.752 1.00 119.43 228 SER B CA 1
ATOM 5084 C C . SER C 1 228 ? 130.883 77.125 98.074 1.00 119.43 228 SER B C 1
ATOM 5085 O O . SER C 1 228 ? 131.395 77.979 97.344 1.00 119.43 228 SER B O 1
ATOM 5088 N N . ASN C 1 229 ? 129.572 77.080 98.297 1.00 112.62 229 ASN B N 1
ATOM 5089 C CA . ASN C 1 229 ? 128.672 78.011 97.639 1.00 112.62 229 ASN B CA 1
ATOM 5090 C C . ASN C 1 229 ? 127.615 78.577 98.577 1.00 112.62 229 ASN B C 1
ATOM 5091 O O . ASN C 1 229 ? 126.975 79.570 98.227 1.00 112.62 229 ASN B O 1
ATOM 5096 N N . GLN C 1 230 ? 127.413 77.992 99.754 1.00 104.60 230 GLN B N 1
ATOM 5097 C CA . GLN C 1 230 ? 126.358 78.422 100.657 1.00 104.60 230 GLN B CA 1
ATOM 5098 C C . GLN C 1 230 ? 126.943 78.666 102.041 1.00 104.60 230 GLN B C 1
ATOM 5099 O O . GLN C 1 230 ? 128.026 78.182 102.370 1.00 104.60 230 GLN B O 1
ATOM 5105 N N . VAL C 1 231 ? 126.214 79.424 102.855 1.00 98.63 231 VAL B N 1
ATOM 5106 C CA . VAL C 1 231 ? 126.624 79.719 104.224 1.00 98.63 231 VAL B CA 1
ATOM 5107 C C . VAL C 1 231 ? 125.402 79.648 105.132 1.00 98.63 231 VAL B C 1
ATOM 5108 O O . VAL C 1 231 ? 124.342 80.191 104.810 1.00 98.63 231 VAL B O 1
ATOM 5112 N N . LEU C 1 232 ? 125.531 78.924 106.238 1.00 95.29 232 LEU B N 1
ATOM 5113 C CA . LEU C 1 232 ? 124.440 78.660 107.167 1.00 95.29 232 LEU B CA 1
ATOM 5114 C C . LEU C 1 232 ? 124.588 79.547 108.390 1.00 95.29 232 LEU B C 1
ATOM 5115 O O . LEU C 1 232 ? 125.540 79.391 109.157 1.00 95.29 232 LEU B O 1
ATOM 5120 N N . PHE C 1 233 ? 123.649 80.468 108.577 1.00 88.28 233 PHE B N 1
ATOM 5121 C CA . PHE C 1 233 ? 123.628 81.315 109.764 1.00 88.28 233 PHE B CA 1
ATOM 5122 C C . PHE C 1 233 ? 122.664 80.692 110.766 1.00 88.28 233 PHE B C 1
ATOM 5123 O O . PHE C 1 233 ? 121.515 81.099 110.894 1.00 88.28 233 PHE B O 1
ATOM 5131 N N . LYS C 1 234 ? 123.147 79.690 111.496 1.00 93.61 234 LYS B N 1
ATOM 5132 C CA . LYS C 1 234 ? 122.280 78.946 112.408 1.00 93.61 234 LYS B CA 1
ATOM 5133 C C . LYS C 1 234 ? 122.089 79.757 113.686 1.00 93.61 234 LYS B C 1
ATOM 5134 O O . LYS C 1 234 ? 122.752 79.559 114.705 1.00 93.61 234 LYS B O 1
ATOM 5140 N N . VAL C 1 235 ? 121.152 80.699 113.620 1.00 92.16 235 VAL B N 1
ATOM 5141 C CA . VAL C 1 235 ? 120.699 81.387 114.820 1.00 92.16 235 VAL B CA 1
ATOM 5142 C C . VAL C 1 235 ? 119.802 80.431 115.611 1.00 92.16 235 VAL B C 1
ATOM 5143 O O . VAL C 1 235 ? 119.401 79.373 115.115 1.00 92.16 235 VAL B O 1
ATOM 5147 N N . GLY C 1 236 ? 119.536 80.766 116.875 1.00 96.51 236 GLY B N 1
ATOM 5148 C CA . GLY C 1 236 ? 118.645 79.981 117.715 1.00 96.51 236 GLY B CA 1
ATOM 5149 C C . GLY C 1 236 ? 117.246 79.751 117.166 1.00 96.51 236 GLY B C 1
ATOM 5150 O O . GLY C 1 236 ? 116.468 80.697 117.015 1.00 96.51 236 GLY B O 1
ATOM 5151 N N . ASN C 1 237 ? 116.947 78.486 116.840 1.00 94.29 237 ASN B N 1
ATOM 5152 C CA . ASN C 1 237 ? 115.688 78.005 116.254 1.00 94.29 237 ASN B CA 1
ATOM 5153 C C . ASN C 1 237 ? 115.370 78.633 114.904 1.00 94.29 237 ASN B C 1
ATOM 5154 O O . ASN C 1 237 ? 114.206 78.660 114.503 1.00 94.29 237 ASN B O 1
ATOM 5159 N N . VAL C 1 238 ? 116.371 79.135 114.186 1.00 86.05 238 VAL B N 1
ATOM 5160 C CA . VAL C 1 238 ? 116.177 79.645 112.834 1.00 86.05 238 VAL B CA 1
ATOM 5161 C C . VAL C 1 238 ? 117.457 79.496 112.022 1.00 86.05 238 VAL B C 1
ATOM 5162 O O . VAL C 1 238 ? 118.514 80.005 112.402 1.00 86.05 238 VAL B O 1
ATOM 5166 N N . ASN C 1 239 ? 117.384 78.774 110.916 1.00 82.51 239 ASN B N 1
ATOM 5167 C CA . ASN C 1 239 ? 118.514 78.696 110.009 1.00 82.51 239 ASN B CA 1
ATOM 5168 C C . ASN C 1 239 ? 118.442 79.830 109.006 1.00 82.51 239 ASN B C 1
ATOM 5169 O O . ASN C 1 239 ? 117.422 80.501 108.871 1.00 82.51 239 ASN B O 1
ATOM 5174 N N . PHE C 1 240 ? 119.548 80.054 108.309 1.00 84.57 240 PHE B N 1
ATOM 5175 C CA . PHE C 1 240 ? 119.580 81.076 107.265 1.00 84.57 240 PHE B CA 1
ATOM 5176 C C . PHE C 1 240 ? 120.650 80.648 106.263 1.00 84.57 240 PHE B C 1
ATOM 5177 O O . PHE C 1 240 ? 121.831 80.940 106.445 1.00 84.57 240 PHE B O 1
ATOM 5185 N N . ILE C 1 241 ? 120.231 79.968 105.215 1.00 89.25 241 ILE B N 1
ATOM 5186 C CA . ILE C 1 241 ? 121.139 79.654 104.123 1.00 89.25 241 ILE B CA 1
ATOM 5187 C C . ILE C 1 241 ? 121.174 80.849 103.189 1.00 89.25 241 ILE B C 1
ATOM 5188 O O . ILE C 1 241 ? 120.130 81.413 102.860 1.00 89.25 241 ILE B O 1
ATOM 5193 N N . SER C 1 242 ? 122.366 81.261 102.777 1.00 97.33 242 SER B N 1
ATOM 5194 C CA . SER C 1 242 ? 122.470 82.268 101.736 1.00 97.33 242 SER B CA 1
ATOM 5195 C C . SER C 1 242 ? 123.628 81.902 100.826 1.00 97.33 242 SER B C 1
ATOM 5196 O O . SER C 1 242 ? 124.583 81.250 101.245 1.00 97.33 242 SER B O 1
ATOM 5199 N N . ARG C 1 243 ? 123.519 82.314 99.571 1.00 109.12 243 ARG B N 1
ATOM 5200 C CA . ARG C 1 243 ? 124.452 81.890 98.538 1.00 109.12 243 ARG B CA 1
ATOM 5201 C C . ARG C 1 243 ? 125.669 82.802 98.531 1.00 109.12 243 ARG B C 1
ATOM 5202 O O . ARG C 1 243 ? 125.528 84.019 98.413 1.00 109.12 243 ARG B O 1
ATOM 5210 N N . LEU C 1 244 ? 126.858 82.221 98.654 1.00 107.58 244 LEU B N 1
ATOM 5211 C CA . LEU C 1 244 ? 128.080 82.998 98.523 1.00 107.58 244 LEU B CA 1
ATOM 5212 C C . LEU C 1 244 ? 128.275 83.423 97.076 1.00 107.58 244 LEU B C 1
ATOM 5213 O O . LEU C 1 244 ? 128.035 82.647 96.149 1.00 107.58 244 LEU B O 1
ATOM 5218 N N . LEU C 1 245 ? 128.714 84.660 96.881 1.00 111.03 245 LEU B N 1
ATOM 5219 C CA . LEU C 1 245 ? 128.980 85.145 95.539 1.00 111.03 245 LEU B CA 1
ATOM 5220 C C . LEU C 1 245 ? 130.304 84.595 95.032 1.00 111.03 245 LEU B C 1
ATOM 5221 O O . LEU C 1 245 ? 131.219 84.303 95.805 1.00 111.03 245 LEU B O 1
ATOM 5226 N N . GLU C 1 246 ? 130.397 84.449 93.719 1.00 118.59 246 GLU B N 1
ATOM 5227 C CA . GLU C 1 246 ? 131.605 83.931 93.105 1.00 118.59 246 GLU B CA 1
ATOM 5228 C C . GLU C 1 246 ? 132.541 85.074 92.734 1.00 118.59 246 GLU B C 1
ATOM 5229 O O . GLU C 1 246 ? 132.223 86.252 92.892 1.00 118.59 246 GLU B O 1
ATOM 5235 N N . GLY C 1 247 ? 133.711 84.710 92.231 1.00 121.13 247 GLY B N 1
ATOM 5236 C CA . GLY C 1 247 ? 134.702 85.687 91.841 1.00 121.13 247 GLY B CA 1
ATOM 5237 C C . GLY C 1 247 ? 135.593 86.101 92.998 1.00 121.13 247 GLY B C 1
ATOM 5238 O O . GLY C 1 247 ? 135.317 85.841 94.167 1.00 121.13 247 GLY B O 1
ATOM 5239 N N . HIS C 1 248 ? 136.692 86.756 92.648 1.00 121.62 248 HIS B N 1
ATOM 5240 C CA . HIS C 1 248 ? 137.657 87.229 93.628 1.00 121.62 248 HIS B CA 1
ATOM 5241 C C . HIS C 1 248 ? 137.307 88.653 94.035 1.00 121.62 248 HIS B C 1
ATOM 5242 O O . HIS C 1 248 ? 137.064 89.507 93.177 1.00 121.62 248 HIS B O 1
ATOM 5249 N N . TYR C 1 249 ? 137.267 88.900 95.339 1.00 112.98 249 TYR B N 1
ATOM 5250 C CA . TYR C 1 249 ? 136.974 90.239 95.828 1.00 112.98 249 TYR B CA 1
ATOM 5251 C C . TYR C 1 249 ? 138.198 91.130 95.627 1.00 112.98 249 TYR B C 1
ATOM 5252 O O . TYR C 1 249 ? 139.319 90.707 95.917 1.00 112.98 249 TYR B O 1
ATOM 5261 N N . PRO C 1 250 ? 138.017 92.352 95.121 1.00 115.99 250 PRO B N 1
ATOM 5262 C CA . PRO C 1 250 ? 139.177 93.193 94.797 1.00 115.99 250 PRO B CA 1
ATOM 5263 C C . PRO C 1 250 ? 139.883 93.697 96.043 1.00 115.99 250 PRO B C 1
ATOM 5264 O O . PRO C 1 250 ? 139.262 93.923 97.084 1.00 115.99 250 PRO B O 1
ATOM 5268 N N . ASP C 1 251 ? 141.199 93.859 95.927 1.00 122.75 251 ASP B N 1
ATOM 5269 C CA . ASP C 1 251 ? 142.026 94.213 97.073 1.00 122.75 251 ASP B CA 1
ATOM 5270 C C . ASP C 1 251 ? 141.802 95.675 97.437 1.00 122.75 251 ASP B C 1
ATOM 5271 O O . ASP C 1 251 ? 142.102 96.574 96.646 1.00 122.75 251 ASP B O 1
ATOM 5276 N N . THR C 1 252 ? 141.275 95.906 98.638 1.00 119.38 252 THR B N 1
ATOM 5277 C CA . THR C 1 252 ? 140.976 97.242 99.128 1.00 119.38 252 THR B CA 1
ATOM 5278 C C . THR C 1 252 ? 142.009 97.742 100.127 1.00 119.38 252 THR B C 1
ATOM 5279 O O . THR C 1 252 ? 141.767 98.741 100.810 1.00 119.38 252 THR B O 1
ATOM 5283 N N . THR C 1 253 ? 143.150 97.067 100.235 1.00 122.71 253 THR B N 1
ATOM 5284 C CA . THR C 1 253 ? 144.222 97.554 101.091 1.00 122.71 253 THR B CA 1
ATOM 5285 C C . THR C 1 253 ? 145.065 98.627 100.419 1.00 122.71 253 THR B C 1
ATOM 5286 O O . THR C 1 253 ? 145.847 99.294 101.103 1.00 122.71 253 THR B O 1
ATOM 5290 N N . ARG C 1 254 ? 144.930 98.805 99.107 1.00 126.36 254 ARG B N 1
ATOM 5291 C CA . ARG C 1 254 ? 145.596 99.894 98.409 1.00 126.36 254 ARG B CA 1
ATOM 5292 C C . ARG C 1 254 ? 144.857 101.214 98.550 1.00 126.36 254 ARG B C 1
ATOM 5293 O O . ARG C 1 254 ? 145.410 102.259 98.193 1.00 126.36 254 ARG B O 1
ATOM 5301 N N . LEU C 1 255 ? 143.630 101.189 99.062 1.00 122.74 255 LEU B N 1
ATOM 5302 C CA . LEU C 1 255 ? 142.837 102.386 99.288 1.00 122.74 255 LEU B CA 1
ATOM 5303 C C . LEU C 1 255 ? 143.058 102.989 100.665 1.00 122.74 255 LEU B C 1
ATOM 5304 O O . LEU C 1 255 ? 142.250 103.810 101.097 1.00 122.74 255 LEU B O 1
ATOM 5309 N N . PHE C 1 256 ? 144.123 102.601 101.366 1.00 125.23 256 PHE B N 1
ATOM 5310 C CA . PHE C 1 256 ? 144.454 103.137 102.683 1.00 125.23 256 PHE B CA 1
ATOM 5311 C C . PHE C 1 256 ? 145.761 103.911 102.607 1.00 125.23 256 PHE B C 1
ATOM 5312 O O . PHE C 1 256 ? 146.838 103.341 102.837 1.00 125.23 256 PHE B O 1
ATOM 5320 N N . PRO C 1 257 ? 145.734 105.199 102.285 1.00 129.52 257 PRO B N 1
ATOM 5321 C CA . PRO C 1 257 ? 146.965 105.988 102.315 1.00 129.52 257 PRO B CA 1
ATOM 5322 C C . PRO C 1 257 ? 147.230 106.507 103.722 1.00 129.52 257 PRO B C 1
ATOM 5323 O O . PRO C 1 257 ? 146.410 106.380 104.631 1.00 129.52 257 PRO B O 1
ATOM 5327 N N . GLU C 1 258 ? 148.410 107.097 103.886 1.00 134.57 258 GLU B N 1
ATOM 5328 C CA . GLU C 1 258 ? 148.859 107.532 105.201 1.00 134.57 258 GLU B CA 1
ATOM 5329 C C . GLU C 1 258 ? 149.205 109.014 105.182 1.00 134.57 258 GLU B C 1
ATOM 5330 O O . GLU C 1 258 ? 148.911 109.699 104.195 1.00 134.57 258 GLU B O 1
ATOM 5336 N N . ASN C 1 259 ? 149.812 109.502 106.272 1.00 138.72 259 ASN B N 1
ATOM 5337 C CA . ASN C 1 259 ? 150.242 110.894 106.448 1.00 138.72 259 ASN B CA 1
ATOM 5338 C C . ASN C 1 259 ? 149.055 111.856 106.324 1.00 138.72 259 ASN B C 1
ATOM 5339 O O . ASN C 1 259 ? 148.892 112.572 105.334 1.00 138.72 259 ASN B O 1
ATOM 5344 N N . TYR C 1 260 ? 148.193 111.784 107.340 1.00 131.21 260 TYR B N 1
ATOM 5345 C CA . TYR C 1 260 ? 147.027 112.655 107.425 1.00 131.21 260 TYR B CA 1
ATOM 5346 C C . TYR C 1 260 ? 147.435 114.121 107.485 1.00 131.21 260 TYR B C 1
ATOM 5347 O O . TYR C 1 260 ? 148.406 114.489 108.150 1.00 131.21 260 TYR B O 1
ATOM 5356 N N . GLU C 1 261 ? 146.692 114.960 106.764 1.00 130.59 261 GLU B N 1
ATOM 5357 C CA . GLU C 1 261 ? 146.940 116.393 106.833 1.00 130.59 261 GLU B CA 1
ATOM 5358 C C . GLU C 1 261 ? 146.234 117.008 108.032 1.00 130.59 261 GLU B C 1
ATOM 5359 O O . GLU C 1 261 ? 146.872 117.615 108.898 1.00 130.59 261 GLU B O 1
ATOM 5365 N N . ILE C 1 262 ? 144.914 116.860 108.102 1.00 126.39 262 ILE B N 1
ATOM 5366 C CA . ILE C 1 262 ? 144.142 117.349 109.235 1.00 126.39 262 ILE B CA 1
ATOM 5367 C C . ILE C 1 262 ? 143.409 116.178 109.870 1.00 126.39 262 ILE B C 1
ATOM 5368 O O . ILE C 1 262 ? 143.138 115.162 109.224 1.00 126.39 262 ILE B O 1
ATOM 5373 N N . LYS C 1 263 ? 143.103 116.322 111.155 1.00 123.85 263 LYS B N 1
ATOM 5374 C CA . LYS C 1 263 ? 142.487 115.254 111.936 1.00 123.85 263 LYS B CA 1
ATOM 5375 C C . LYS C 1 263 ? 141.476 115.873 112.885 1.00 123.85 263 LYS B C 1
ATOM 5376 O O . LYS C 1 263 ? 141.857 116.471 113.894 1.00 123.85 263 LYS B O 1
ATOM 5382 N N . LEU C 1 264 ? 140.196 115.726 112.568 1.00 116.67 264 LEU B N 1
ATOM 5383 C CA . LEU C 1 264 ? 139.141 116.229 113.427 1.00 116.67 264 LEU B CA 1
ATOM 5384 C C . LEU C 1 264 ? 138.850 115.234 114.541 1.00 116.67 264 LEU B C 1
ATOM 5385 O O . LEU C 1 264 ? 139.221 114.062 114.475 1.00 116.67 264 LEU B O 1
ATOM 5390 N N . SER C 1 265 ? 138.188 115.719 115.585 1.00 117.11 265 SER B N 1
ATOM 5391 C CA . SER C 1 265 ? 137.597 114.862 116.610 1.00 117.11 265 SER B CA 1
ATOM 5392 C C . SER C 1 265 ? 136.219 115.445 116.879 1.00 117.11 265 SER B C 1
ATOM 5393 O O . SER C 1 265 ? 136.040 116.233 117.809 1.00 117.11 265 SER B O 1
ATOM 5396 N N . ILE C 1 266 ? 135.245 115.038 116.081 1.00 110.32 266 ILE B N 1
ATOM 5397 C CA . ILE C 1 266 ? 133.971 115.727 116.009 1.00 110.32 266 ILE B CA 1
ATOM 5398 C C . ILE C 1 266 ? 132.896 114.826 116.605 1.00 110.32 266 ILE B C 1
ATOM 5399 O O . ILE C 1 266 ? 133.046 113.605 116.685 1.00 110.32 266 ILE B O 1
ATOM 5404 N N . ASP C 1 267 ? 131.826 115.451 117.089 1.00 109.50 267 ASP B N 1
ATOM 5405 C CA . ASP C 1 267 ? 130.694 114.741 117.663 1.00 109.50 267 ASP B CA 1
ATOM 5406 C C . ASP C 1 267 ? 129.976 113.941 116.578 1.00 109.50 267 ASP B C 1
ATOM 5407 O O . ASP C 1 267 ? 130.103 114.215 115.387 1.00 109.50 267 ASP B O 1
ATOM 5412 N N . ASN C 1 268 ? 129.231 112.923 116.998 1.00 104.48 268 ASN B N 1
ATOM 5413 C CA . ASN C 1 268 ? 128.507 112.113 116.029 1.00 104.48 268 ASN B CA 1
ATOM 5414 C C . ASN C 1 268 ? 127.104 112.642 115.787 1.00 104.48 268 ASN B C 1
ATOM 5415 O O . ASN C 1 268 ? 126.658 112.693 114.639 1.00 104.48 268 ASN B O 1
ATOM 5420 N N . GLY C 1 269 ? 126.394 113.035 116.846 1.00 104.58 269 GLY B N 1
ATOM 5421 C CA . GLY C 1 269 ? 125.055 113.570 116.673 1.00 104.58 269 GLY B CA 1
ATOM 5422 C C . GLY C 1 269 ? 125.037 114.920 115.989 1.00 104.58 269 GLY B C 1
ATOM 5423 O O . GLY C 1 269 ? 124.225 115.147 115.087 1.00 104.58 269 GLY B O 1
ATOM 5424 N N . GLU C 1 270 ? 125.942 115.819 116.389 1.00 103.37 270 GLU B N 1
ATOM 5425 C CA . GLU C 1 270 ? 126.024 117.143 115.781 1.00 103.37 270 GLU B CA 1
ATOM 5426 C C . GLU C 1 270 ? 126.424 117.054 114.317 1.00 103.37 270 GLU B C 1
ATOM 5427 O O . GLU C 1 270 ? 125.759 117.623 113.448 1.00 103.37 270 GLU B O 1
ATOM 5433 N N . PHE C 1 271 ? 127.490 116.319 114.022 1.00 97.99 271 PHE B N 1
ATOM 5434 C CA . PHE C 1 271 ? 127.964 116.192 112.654 1.00 97.99 271 PHE B CA 1
ATOM 5435 C C . PHE C 1 271 ? 127.142 115.196 111.845 1.00 97.99 271 PHE B C 1
ATOM 5436 O O . PHE C 1 271 ? 127.336 115.089 110.636 1.00 97.99 271 PHE B O 1
ATOM 5444 N N . TYR C 1 272 ? 126.194 114.495 112.456 1.00 92.54 272 TYR B N 1
ATOM 5445 C CA . TYR C 1 272 ? 125.240 113.735 111.662 1.00 92.54 272 TYR B CA 1
ATOM 5446 C C . TYR C 1 272 ? 124.023 114.566 111.289 1.00 92.54 272 TYR B C 1
ATOM 5447 O O . TYR C 1 272 ? 123.624 114.601 110.119 1.00 92.54 272 TYR B O 1
ATOM 5456 N N . HIS C 1 273 ? 123.426 115.256 112.261 1.00 93.16 273 HIS B N 1
ATOM 5457 C CA . HIS C 1 273 ? 122.294 116.110 111.938 1.00 93.16 273 HIS B CA 1
ATOM 5458 C C . HIS C 1 273 ? 122.706 117.334 111.138 1.00 93.16 273 HIS B C 1
ATOM 5459 O O . HIS C 1 273 ? 121.874 117.890 110.424 1.00 93.16 273 HIS B O 1
ATOM 5466 N N . ALA C 1 274 ? 123.972 117.740 111.193 1.00 89.42 274 ALA B N 1
ATOM 5467 C CA . ALA C 1 274 ? 124.401 118.851 110.363 1.00 89.42 274 ALA B CA 1
ATOM 5468 C C . ALA C 1 274 ? 124.564 118.444 108.907 1.00 89.42 274 ALA B C 1
ATOM 5469 O O . ALA C 1 274 ? 124.357 119.271 108.016 1.00 89.42 274 ALA B O 1
ATOM 5471 N N . ILE C 1 275 ? 124.919 117.187 108.638 1.00 87.83 275 ILE B N 1
ATOM 5472 C CA . ILE C 1 275 ? 124.850 116.703 107.264 1.00 87.83 275 ILE B CA 1
ATOM 5473 C C . ILE C 1 275 ? 123.396 116.517 106.861 1.00 87.83 275 ILE B C 1
ATOM 5474 O O . ILE C 1 275 ? 123.031 116.738 105.699 1.00 87.83 275 ILE B O 1
ATOM 5479 N N . ASP C 1 276 ? 122.538 116.137 107.813 1.00 92.35 276 ASP B N 1
ATOM 5480 C CA . ASP C 1 276 ? 121.116 115.996 107.515 1.00 92.35 276 ASP B CA 1
ATOM 5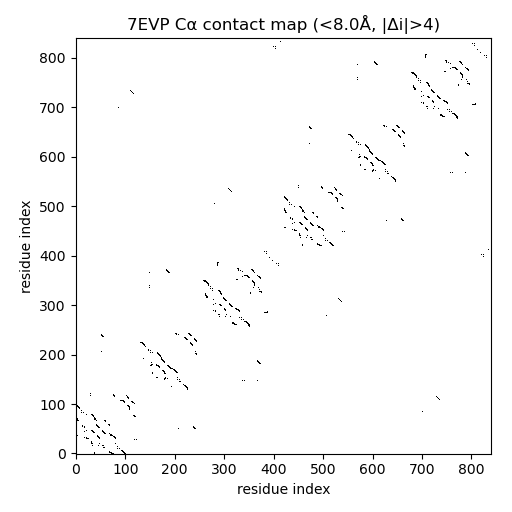481 C C . ASP C 1 276 ? 120.480 117.335 107.160 1.00 92.35 276 ASP B C 1
ATOM 5482 O O . ASP C 1 276 ? 119.568 117.385 106.332 1.00 92.35 276 ASP B O 1
ATOM 5487 N N . ARG C 1 277 ? 120.956 118.423 107.764 1.00 89.48 277 ARG B N 1
ATOM 5488 C CA . ARG C 1 277 ? 120.455 119.754 107.435 1.00 89.48 277 ARG B CA 1
ATOM 5489 C C . ARG C 1 277 ? 121.104 120.312 106.179 1.00 89.48 277 ARG B C 1
ATOM 5490 O O . ARG C 1 277 ? 120.420 120.910 105.345 1.00 89.48 277 ARG B O 1
ATOM 5498 N N . ALA C 1 278 ? 122.419 120.144 106.030 1.00 85.05 278 ALA B N 1
ATOM 5499 C CA . ALA C 1 278 ? 123.137 120.812 104.954 1.00 85.05 278 ALA B CA 1
ATOM 5500 C C . ALA C 1 278 ? 122.880 120.187 103.594 1.00 85.05 278 ALA B C 1
ATOM 5501 O O . ALA C 1 278 ? 123.207 120.801 102.576 1.00 85.05 278 ALA B O 1
ATOM 5503 N N . SER C 1 279 ? 122.309 118.990 103.547 1.00 88.09 279 SER B N 1
ATOM 5504 C CA . SER C 1 279 ? 121.977 118.352 102.285 1.00 88.09 279 SER B CA 1
ATOM 5505 C C . SER C 1 279 ? 120.537 118.578 101.871 1.00 88.09 279 SER B C 1
ATOM 5506 O O . SER C 1 279 ? 120.095 117.972 100.894 1.00 88.09 279 SER B O 1
ATOM 5509 N N . LEU C 1 280 ? 119.787 119.406 102.602 1.00 89.48 280 LEU B N 1
ATOM 5510 C CA . LEU C 1 280 ? 118.395 119.648 102.246 1.00 89.48 280 LEU B CA 1
ATOM 5511 C C . LEU C 1 280 ? 118.276 120.453 100.965 1.00 89.48 280 LEU B C 1
ATOM 5512 O O . LEU C 1 280 ? 117.386 120.184 100.152 1.00 89.48 280 LEU B O 1
ATOM 5517 N N . LEU C 1 281 ? 119.158 121.433 100.768 1.00 94.34 281 LEU B N 1
ATOM 5518 C CA . LEU C 1 281 ? 119.161 122.200 99.527 1.00 94.34 281 LEU B CA 1
ATOM 5519 C C . LEU C 1 281 ? 119.606 121.340 98.363 1.00 94.34 281 LEU B C 1
ATOM 5520 O O . LEU C 1 281 ? 118.890 121.201 97.366 1.00 94.34 281 LEU B O 1
ATOM 5525 N N . ALA C 1 282 ? 120.784 120.752 98.471 1.00 91.49 282 ALA B N 1
ATOM 5526 C CA . ALA C 1 282 ? 121.273 119.844 97.446 1.00 91.49 282 ALA B CA 1
ATOM 5527 C C . ALA C 1 282 ? 120.852 118.417 97.772 1.00 91.49 282 ALA B C 1
ATOM 5528 O O . ALA C 1 282 ? 121.664 117.574 98.078 1.00 91.49 282 ALA B O 1
ATOM 5530 N N . ARG C 1 283 ? 119.545 118.192 97.828 1.00 93.53 283 ARG B N 1
ATOM 5531 C CA . ARG C 1 283 ? 119.002 116.894 97.456 1.00 93.53 283 ARG B CA 1
ATOM 5532 C C . ARG C 1 283 ? 117.713 117.026 96.673 1.00 93.53 283 ARG B C 1
ATOM 5533 O O . ARG C 1 283 ? 117.274 116.035 96.085 1.00 93.53 283 ARG B O 1
ATOM 5541 N N . GLU C 1 284 ? 117.090 118.205 96.640 1.00 103.80 284 GLU B N 1
ATOM 5542 C CA . GLU C 1 284 ? 115.963 118.419 95.747 1.00 103.80 284 GLU B CA 1
ATOM 5543 C C . GLU C 1 284 ? 116.399 118.595 94.305 1.00 103.80 284 GLU B C 1
ATOM 5544 O O . GLU C 1 284 ? 115.585 118.405 93.398 1.00 103.80 284 GLU B O 1
ATOM 5550 N N . GLY C 1 285 ? 117.658 118.950 94.071 1.00 105.05 285 GLY B N 1
ATOM 5551 C CA . GLY C 1 285 ? 118.192 118.873 92.729 1.00 105.05 285 GLY B CA 1
ATOM 5552 C C . GLY C 1 285 ? 118.402 117.467 92.223 1.00 105.05 285 GLY B C 1
ATOM 5553 O O . GLY C 1 285 ? 118.529 117.267 91.013 1.00 105.05 285 GLY B O 1
ATOM 5554 N N . GLY C 1 286 ? 118.438 116.492 93.125 1.00 102.78 286 GLY B N 1
ATOM 5555 C CA . GLY C 1 286 ? 118.635 115.108 92.757 1.00 102.78 286 GLY B CA 1
ATOM 5556 C C . GLY C 1 286 ? 119.973 114.596 93.237 1.00 102.78 286 GLY B C 1
ATOM 5557 O O . GLY C 1 286 ? 120.068 113.482 93.754 1.00 102.78 286 GLY B O 1
ATOM 5558 N N . ASN C 1 287 ? 121.015 115.402 93.077 1.00 97.95 287 ASN B N 1
ATOM 5559 C CA . ASN C 1 287 ? 122.324 115.058 93.600 1.00 97.95 287 ASN B CA 1
ATOM 5560 C C . ASN C 1 287 ? 122.420 115.462 95.062 1.00 97.95 287 ASN B C 1
ATOM 5561 O O . ASN C 1 287 ? 121.619 116.250 95.558 1.00 97.95 287 ASN B O 1
ATOM 5566 N N . ASN C 1 288 ? 123.419 114.918 95.750 1.00 88.34 288 ASN B N 1
ATOM 5567 C CA . ASN C 1 288 ? 123.655 115.261 97.152 1.00 88.34 288 ASN B CA 1
ATOM 5568 C C . ASN C 1 288 ? 125.150 115.407 97.414 1.00 88.34 288 ASN B C 1
ATOM 5569 O O . ASN C 1 288 ? 125.827 114.462 97.806 1.00 88.34 288 ASN B O 1
ATOM 5574 N N . VAL C 1 289 ? 125.661 116.618 97.224 1.00 89.26 289 VAL B N 1
ATOM 5575 C CA . VAL C 1 289 ? 127.078 116.915 97.394 1.00 89.26 289 VAL B CA 1
ATOM 5576 C C . VAL C 1 289 ? 127.201 118.124 98.307 1.00 89.26 289 VAL B C 1
ATOM 5577 O O . VAL C 1 289 ? 126.640 119.184 98.015 1.00 89.26 289 VAL B O 1
ATOM 5581 N N . ILE C 1 290 ? 127.934 117.970 99.402 1.00 87.29 290 ILE B N 1
ATOM 5582 C CA . ILE C 1 290 ? 128.132 119.018 100.392 1.00 87.29 290 ILE B CA 1
ATOM 5583 C C . ILE C 1 290 ? 129.597 119.409 100.400 1.00 87.29 290 ILE B C 1
ATOM 5584 O O . ILE C 1 290 ? 130.469 118.550 100.545 1.00 87.29 290 ILE B O 1
ATOM 5589 N N . LYS C 1 291 ? 129.871 120.696 100.252 1.00 91.39 291 LYS B N 1
ATOM 5590 C CA . LYS C 1 291 ? 131.217 121.190 100.468 1.00 91.39 291 LYS B CA 1
ATOM 5591 C C . LYS C 1 291 ? 131.486 121.325 101.960 1.00 91.39 291 LYS B C 1
ATOM 5592 O O . LYS C 1 291 ? 130.660 121.849 102.706 1.00 91.39 291 LYS B O 1
ATOM 5598 N N . LEU C 1 292 ? 132.636 120.834 102.398 1.00 103.36 292 LEU B N 1
ATOM 5599 C CA . LEU C 1 292 ? 133.103 121.024 103.761 1.00 103.36 292 LEU B CA 1
ATOM 5600 C C . LEU C 1 292 ? 134.237 122.038 103.749 1.00 103.36 292 LEU B C 1
ATOM 5601 O O . LEU C 1 292 ? 134.922 122.208 102.740 1.00 103.36 292 LEU B O 1
ATOM 5606 N N . SER C 1 293 ? 134.424 122.730 104.870 1.00 112.44 293 SER B N 1
ATOM 5607 C CA . SER C 1 293 ? 135.527 123.681 104.988 1.00 112.44 293 SER B CA 1
ATOM 5608 C C . SER C 1 293 ? 135.993 123.671 106.439 1.00 112.44 293 SER B C 1
ATOM 5609 O O . SER C 1 293 ? 135.332 124.244 107.309 1.00 112.44 293 SER B O 1
ATOM 5612 N N . THR C 1 294 ? 137.129 123.031 106.685 1.00 122.50 294 THR B N 1
ATOM 5613 C CA . THR C 1 294 ? 137.673 122.929 108.029 1.00 122.50 294 THR B CA 1
ATOM 5614 C C . THR C 1 294 ? 138.296 124.257 108.436 1.00 122.50 294 THR B C 1
ATOM 5615 O O . THR C 1 294 ? 139.027 124.873 107.656 1.00 122.50 294 THR B O 1
ATOM 5619 N N . GLY C 1 295 ? 137.993 124.706 109.649 1.00 125.39 295 GLY B N 1
ATOM 5620 C CA . GLY C 1 295 ? 138.663 125.860 110.211 1.00 125.39 295 GLY B CA 1
ATOM 5621 C C . GLY C 1 295 ? 139.145 125.584 111.619 1.00 125.39 295 GLY B C 1
ATOM 5622 O O . GLY C 1 295 ? 139.169 124.428 112.052 1.00 125.39 295 GLY B O 1
ATOM 5623 N N . ASP C 1 296 ? 139.533 126.629 112.343 1.00 129.68 296 ASP B N 1
ATOM 5624 C CA . ASP C 1 296 ? 139.956 126.476 113.730 1.00 129.68 296 ASP B CA 1
ATOM 5625 C C . ASP C 1 296 ? 138.733 126.211 114.596 1.00 129.68 296 ASP B C 1
ATOM 5626 O O . ASP C 1 296 ? 137.891 127.098 114.771 1.00 129.68 296 ASP B O 1
ATOM 5631 N N . ASP C 1 297 ? 138.616 124.969 115.083 1.00 125.46 297 ASP B N 1
ATOM 5632 C CA . ASP C 1 297 ? 137.557 124.474 115.973 1.00 125.46 297 ASP B CA 1
ATOM 5633 C C . ASP C 1 297 ? 136.170 124.522 115.315 1.00 125.46 297 ASP B C 1
ATOM 5634 O O . ASP C 1 297 ? 135.146 124.381 115.987 1.00 125.46 297 ASP B O 1
ATOM 5639 N N . VAL C 1 298 ? 136.098 124.708 113.995 1.00 120.26 298 VAL B N 1
ATOM 5640 C CA . VAL C 1 298 ? 134.831 124.755 113.280 1.00 120.26 298 VAL B CA 1
ATOM 5641 C C . VAL C 1 298 ? 134.923 123.838 112.071 1.00 120.26 298 VAL B C 1
ATOM 5642 O O . VAL C 1 298 ? 136.006 123.527 111.574 1.00 120.26 298 VAL B O 1
ATOM 5646 N N . VAL C 1 299 ? 133.759 123.378 111.619 1.00 111.73 299 VAL B N 1
ATOM 5647 C CA . VAL C 1 299 ? 133.621 122.593 110.394 1.00 111.73 299 VAL B CA 1
ATOM 5648 C C . VAL C 1 299 ? 132.473 123.233 109.622 1.00 111.73 299 VAL B C 1
ATOM 5649 O O . VAL C 1 299 ? 131.303 123.039 109.963 1.00 111.73 299 VAL B O 1
ATOM 5653 N N . GLU C 1 300 ? 132.797 124.010 108.590 1.00 106.27 300 GLU B N 1
ATOM 5654 C CA . GLU C 1 300 ? 131.810 124.860 107.928 1.00 106.27 300 GLU B CA 1
ATOM 5655 C C . GLU C 1 300 ? 131.155 124.085 106.791 1.00 106.27 300 GLU B C 1
ATOM 5656 O O . GLU C 1 300 ? 131.523 124.200 105.623 1.00 106.27 300 GLU B O 1
ATOM 5662 N N . LEU C 1 301 ? 130.148 123.295 107.149 1.00 95.50 301 LEU B N 1
ATOM 5663 C CA . LEU C 1 301 ? 129.424 122.476 106.182 1.00 95.50 301 LEU B CA 1
ATOM 5664 C C . LEU C 1 301 ? 128.566 123.361 105.294 1.00 95.50 301 LEU B C 1
ATOM 5665 O O . LEU C 1 301 ? 127.510 123.832 105.715 1.00 95.50 301 LEU B O 1
ATOM 5670 N N . SER C 1 302 ? 129.001 123.569 104.061 1.00 90.57 302 SER B N 1
ATOM 5671 C CA . SER C 1 302 ? 128.345 124.490 103.153 1.00 90.57 302 SER B CA 1
ATOM 5672 C C . SER C 1 302 ? 127.670 123.720 102.035 1.00 90.57 302 SER B C 1
ATOM 5673 O O . SER C 1 302 ? 128.004 122.570 101.759 1.00 90.57 302 SER B O 1
ATOM 5676 N N . SER C 1 303 ? 126.704 124.373 101.402 1.00 89.64 303 SER B N 1
ATOM 5677 C CA . SER C 1 303 ? 126.118 123.911 100.153 1.00 89.64 303 SER B CA 1
ATOM 5678 C C . SER C 1 303 ? 125.466 125.108 99.489 1.00 89.64 303 SER B C 1
ATOM 5679 O O . SER C 1 303 ? 125.286 126.158 100.107 1.00 89.64 303 SER B O 1
ATOM 5682 N N . THR C 1 304 ? 125.116 124.943 98.219 1.00 99.28 304 THR B N 1
ATOM 5683 C CA . THR C 1 304 ? 124.452 126.007 97.484 1.00 99.28 304 THR B CA 1
ATOM 5684 C C . THR C 1 304 ? 123.648 125.391 96.354 1.00 99.28 304 THR B C 1
ATOM 5685 O O . THR C 1 304 ? 123.844 124.229 95.990 1.00 99.28 304 THR B O 1
ATOM 5689 N N . SER C 1 305 ? 122.732 126.187 95.811 1.00 105.34 305 SER B N 1
ATOM 5690 C CA . SER C 1 305 ? 121.913 125.776 94.681 1.00 105.34 305 SER B CA 1
ATOM 5691 C C . SER C 1 305 ? 121.349 127.023 94.029 1.00 105.34 305 SER B C 1
ATOM 5692 O O . SER C 1 305 ? 121.073 128.006 94.724 1.00 105.34 305 SER B O 1
ATOM 5695 N N . PRO C 1 306 ? 121.197 127.033 92.708 1.00 114.64 306 PRO B N 1
ATOM 5696 C CA . PRO C 1 306 ? 120.438 128.110 92.070 1.00 114.64 306 PRO B CA 1
ATOM 5697 C C . PRO C 1 306 ? 118.973 128.021 92.455 1.00 114.64 306 PRO B C 1
ATOM 5698 O O . PRO C 1 306 ? 118.450 126.934 92.716 1.00 114.64 306 PRO B O 1
ATOM 5702 N N . GLU C 1 307 ? 118.353 129.203 92.591 1.00 115.70 307 GLU B N 1
ATOM 5703 C CA . GLU C 1 307 ? 116.924 129.447 92.817 1.00 115.70 307 GLU B CA 1
ATOM 5704 C C . GLU C 1 307 ? 116.478 129.078 94.238 1.00 115.70 307 GLU B C 1
ATOM 5705 O O . GLU C 1 307 ? 115.384 129.460 94.663 1.00 115.70 307 GLU B O 1
ATOM 5711 N N . ILE C 1 308 ? 117.331 128.429 95.027 1.00 105.14 308 ILE B N 1
ATOM 5712 C CA . ILE C 1 308 ? 117.009 128.081 96.408 1.00 105.14 308 ILE B CA 1
ATOM 5713 C C . ILE C 1 308 ? 117.871 128.864 97.391 1.00 105.14 308 ILE B C 1
ATOM 5714 O O . ILE C 1 308 ? 117.353 129.625 98.205 1.00 105.14 308 ILE B O 1
ATOM 5719 N N . GLY C 1 309 ? 119.177 128.700 97.329 1.00 100.32 309 GLY B N 1
ATOM 5720 C CA . GLY C 1 309 ? 120.028 129.607 98.071 1.00 100.32 309 GLY B CA 1
ATOM 5721 C C . GLY C 1 309 ? 121.245 128.900 98.653 1.00 100.32 309 GLY B C 1
ATOM 5722 O O . GLY C 1 309 ? 121.934 128.160 97.949 1.00 100.32 309 GLY B O 1
ATOM 5723 N N . THR C 1 310 ? 121.481 129.135 99.944 1.00 95.91 310 THR B N 1
ATOM 5724 C CA . THR C 1 310 ? 122.753 128.823 100.586 1.00 95.91 310 THR B CA 1
ATOM 5725 C C . THR C 1 310 ? 122.499 128.328 102.001 1.00 95.91 310 THR B C 1
ATOM 5726 O O . THR C 1 310 ? 121.648 128.879 102.702 1.00 95.91 310 THR B O 1
ATOM 5730 N N . VAL C 1 311 ? 123.222 127.289 102.413 1.00 89.26 311 VAL B N 1
ATOM 5731 C CA . VAL C 1 311 ? 123.209 126.785 103.782 1.00 89.26 311 VAL B CA 1
ATOM 5732 C C . VAL C 1 311 ? 124.645 126.715 104.285 1.00 89.26 311 VAL B C 1
ATOM 5733 O O . VAL C 1 311 ? 125.555 126.366 103.528 1.00 89.26 311 VAL B O 1
ATOM 5737 N N . LYS C 1 312 ? 124.867 127.108 105.542 1.00 92.53 312 LYS B N 1
ATOM 5738 C CA . LYS C 1 312 ? 126.220 127.120 106.095 1.00 92.53 312 LYS B CA 1
ATOM 5739 C C . LYS C 1 312 ? 126.143 126.819 107.588 1.00 92.53 312 LYS B C 1
ATOM 5740 O O . LYS C 1 312 ? 125.823 127.707 108.381 1.00 92.53 312 LYS B O 1
ATOM 5746 N N . GLU C 1 313 ? 126.460 125.585 107.966 1.00 98.45 313 GLU B N 1
ATOM 5747 C CA . GLU C 1 313 ? 126.519 125.208 109.369 1.00 98.45 313 GLU B CA 1
ATOM 5748 C C . GLU C 1 313 ? 127.883 125.518 109.969 1.00 98.45 313 GLU B C 1
ATOM 5749 O O . GLU C 1 313 ? 128.778 126.059 109.320 1.00 98.45 313 GLU B O 1
ATOM 5755 N N . GLU C 1 314 ? 128.031 125.174 111.242 1.00 109.32 314 GLU B N 1
ATOM 5756 C CA . GLU C 1 314 ? 129.273 125.406 111.968 1.00 109.32 314 GLU B CA 1
ATOM 5757 C C . GLU C 1 314 ? 129.288 124.403 113.115 1.00 109.32 314 GLU B C 1
ATOM 5758 O O . GLU C 1 314 ? 128.643 124.627 114.141 1.00 109.32 314 GLU B O 1
ATOM 5764 N N . VAL C 1 315 ? 130.019 123.314 112.941 1.00 109.07 315 VAL B N 1
ATOM 5765 C CA . VAL C 1 315 ? 130.025 122.224 113.905 1.00 109.07 315 VAL B CA 1
ATOM 5766 C C . VAL C 1 315 ? 131.310 122.304 114.710 1.00 109.07 315 VAL B C 1
ATOM 5767 O O . VAL C 1 315 ? 132.390 122.540 114.156 1.00 109.07 315 VAL B O 1
ATOM 5771 N N . ASP C 1 316 ? 131.198 122.121 116.022 1.00 116.05 316 ASP B N 1
ATOM 5772 C CA . ASP C 1 316 ? 132.351 122.209 116.908 1.00 116.05 316 ASP B CA 1
ATOM 5773 C C . ASP C 1 316 ? 133.165 120.927 116.806 1.00 116.05 316 ASP B C 1
ATOM 5774 O O . ASP C 1 316 ? 132.720 119.863 117.244 1.00 116.05 316 ASP B O 1
ATOM 5779 N N . ALA C 1 317 ? 134.355 121.029 116.225 1.00 120.53 317 ALA B N 1
ATOM 5780 C CA . ALA C 1 317 ? 135.318 119.938 116.189 1.00 120.53 317 ALA B CA 1
ATOM 5781 C C . ALA C 1 317 ? 136.243 120.081 117.388 1.00 120.53 317 ALA B C 1
ATOM 5782 O O . ALA C 1 317 ? 136.961 121.078 117.499 1.00 120.53 317 ALA B O 1
ATOM 5784 N N . ASN C 1 318 ? 136.231 119.084 118.275 1.00 124.64 318 ASN B N 1
ATOM 5785 C CA . ASN C 1 318 ? 136.867 119.232 119.580 1.00 124.64 318 ASN B CA 1
ATOM 5786 C C . ASN C 1 318 ? 138.387 119.225 119.514 1.00 124.64 318 ASN B C 1
ATOM 5787 O O . ASN C 1 318 ? 139.031 119.760 120.423 1.00 124.64 318 ASN B O 1
ATOM 5792 N N . ASP C 1 319 ? 138.977 118.646 118.473 1.00 125.66 319 ASP B N 1
ATOM 5793 C CA . ASP C 1 319 ? 140.433 118.631 118.355 1.00 125.66 319 ASP B CA 1
ATOM 5794 C C . ASP C 1 319 ? 140.766 118.553 116.875 1.00 125.66 319 ASP B C 1
ATOM 5795 O O . ASP C 1 319 ? 140.485 117.536 116.235 1.00 125.66 319 ASP B O 1
ATOM 5800 N N . VAL C 1 320 ? 141.362 119.612 116.338 1.00 129.16 320 VAL B N 1
ATOM 5801 C CA . VAL C 1 320 ? 141.748 119.672 114.935 1.00 129.16 320 VAL B CA 1
ATOM 5802 C C . VAL C 1 320 ? 143.253 119.908 114.853 1.00 129.16 320 VAL B C 1
ATOM 5803 O O . VAL C 1 320 ? 143.808 120.724 115.599 1.00 129.16 320 VAL B O 1
ATOM 5807 N N . GLU C 1 321 ? 143.920 119.136 114.003 1.00 132.49 321 GLU B N 1
ATOM 5808 C CA . GLU C 1 321 ? 145.337 119.289 113.719 1.00 132.49 321 GLU B CA 1
ATOM 5809 C C . GLU C 1 321 ? 145.514 119.737 112.276 1.00 132.49 321 GLU B C 1
ATOM 5810 O O . GLU C 1 321 ? 144.558 119.803 111.504 1.00 132.49 321 GLU B O 1
ATOM 5816 N N . GLY C 1 322 ? 146.755 120.054 111.917 1.00 134.82 322 GLY B N 1
ATOM 5817 C CA . GLY C 1 322 ? 147.010 120.495 110.560 1.00 134.82 322 GLY B CA 1
ATOM 5818 C C . GLY C 1 322 ? 146.499 121.903 110.307 1.00 134.82 322 GLY B C 1
ATOM 5819 O O . GLY C 1 322 ? 146.541 122.780 111.175 1.00 134.82 322 GLY B O 1
ATOM 5820 N N . GLY C 1 323 ? 146.000 122.118 109.093 1.00 129.90 323 GLY B N 1
ATOM 5821 C CA . GLY C 1 323 ? 145.493 123.418 108.703 1.00 129.90 323 GLY B CA 1
ATOM 5822 C C . GLY C 1 323 ? 144.041 123.415 108.271 1.00 129.90 323 GLY B C 1
ATOM 5823 O O . GLY C 1 323 ? 143.191 122.798 108.918 1.00 129.90 323 GLY B O 1
ATOM 5824 N N . SER C 1 324 ? 143.746 124.116 107.182 1.00 129.41 324 SER B N 1
ATOM 5825 C CA . SER C 1 324 ? 142.404 124.197 106.632 1.00 129.41 324 SER B CA 1
ATOM 5826 C C . SER C 1 324 ? 142.332 123.408 105.335 1.00 129.41 324 SER B C 1
ATOM 5827 O O . SER C 1 324 ? 143.329 123.263 104.623 1.00 129.41 324 SER B O 1
ATOM 5830 N N . LEU C 1 325 ? 141.138 122.911 105.025 1.00 127.15 325 LEU B N 1
ATOM 5831 C CA . LEU C 1 325 ? 140.974 122.039 103.873 1.00 127.15 325 LEU B CA 1
ATOM 5832 C C . LEU C 1 325 ? 139.524 122.070 103.419 1.00 127.15 325 LEU B C 1
ATOM 5833 O O . LEU C 1 325 ? 138.611 121.981 104.241 1.00 127.15 325 LEU B O 1
ATOM 5838 N N . LYS C 1 326 ? 139.323 122.183 102.109 1.00 119.56 326 LYS B N 1
ATOM 5839 C CA . LYS C 1 326 ? 138.001 122.326 101.505 1.00 119.56 326 LYS B CA 1
ATOM 5840 C C . LYS C 1 326 ? 137.712 121.088 100.667 1.00 119.56 326 LYS B C 1
ATOM 5841 O O . LYS C 1 326 ? 138.057 121.035 99.485 1.00 119.56 326 LYS B O 1
ATOM 5847 N N . ILE C 1 327 ? 137.068 120.098 101.272 1.00 108.38 327 ILE B N 1
ATOM 5848 C CA . ILE C 1 327 ? 136.731 118.869 100.583 1.00 108.38 327 ILE B CA 1
ATOM 5849 C C . ILE C 1 327 ? 135.247 118.921 100.239 1.00 108.38 327 ILE B C 1
ATOM 5850 O O . ILE C 1 327 ? 134.464 119.650 100.850 1.00 108.38 327 ILE B O 1
ATOM 5855 N N . SER C 1 328 ? 134.858 118.178 99.209 1.00 100.36 328 SER B N 1
ATOM 5856 C CA . SER C 1 328 ? 133.502 118.214 98.671 1.00 100.36 328 SER B CA 1
ATOM 5857 C C . SER C 1 328 ? 133.006 116.780 98.533 1.00 100.36 328 SER B C 1
ATOM 5858 O O . SER C 1 328 ? 133.237 116.137 97.508 1.00 100.36 328 SER B O 1
ATOM 5861 N N . PHE C 1 329 ? 132.306 116.288 99.542 1.00 91.60 329 PHE B N 1
ATOM 5862 C CA . PHE C 1 329 ? 131.948 114.884 99.639 1.00 91.60 329 PHE B CA 1
ATOM 5863 C C . PHE C 1 329 ? 130.476 114.670 99.305 1.00 91.60 329 PHE B C 1
ATOM 5864 O O . PHE C 1 329 ? 129.780 115.582 98.860 1.00 91.60 329 PHE B O 1
ATOM 5872 N N . ASN C 1 330 ? 130.011 113.444 99.514 1.00 90.99 330 ASN B N 1
ATOM 5873 C CA . ASN C 1 330 ? 128.628 113.051 99.300 1.00 90.99 330 ASN B CA 1
ATOM 5874 C C . ASN C 1 330 ? 127.970 112.858 100.656 1.00 90.99 330 ASN B C 1
ATOM 5875 O O . ASN C 1 330 ? 128.552 112.264 101.562 1.00 90.99 330 ASN B O 1
ATOM 5880 N N . SER C 1 331 ? 126.749 113.361 100.782 1.00 91.15 331 SER B N 1
ATOM 5881 C CA . SER C 1 331 ? 126.111 113.444 102.085 1.00 91.15 331 SER B CA 1
ATOM 5882 C C . SER C 1 331 ? 125.491 112.129 102.520 1.00 91.15 331 SER B C 1
ATOM 5883 O O . SER C 1 331 ? 125.427 111.859 103.721 1.00 91.15 331 SER B O 1
ATOM 5886 N N . LYS C 1 332 ? 125.002 111.317 101.583 1.00 91.11 332 LYS B N 1
ATOM 5887 C CA . LYS C 1 332 ? 124.499 110.001 101.958 1.00 91.11 332 LYS B CA 1
ATOM 5888 C C . LYS C 1 332 ? 125.633 109.098 102.408 1.00 91.11 332 LYS B C 1
ATOM 5889 O O . LYS C 1 332 ? 125.484 108.333 103.365 1.00 91.11 332 LYS B O 1
ATOM 5895 N N . TYR C 1 333 ? 126.794 109.212 101.765 1.00 93.31 333 TYR B N 1
ATOM 5896 C CA . TYR C 1 333 ? 127.930 108.373 102.120 1.00 93.31 333 TYR B CA 1
ATOM 5897 C C . TYR C 1 333 ? 128.551 108.808 103.437 1.00 93.31 333 TYR B C 1
ATOM 5898 O O . TYR C 1 333 ? 129.285 108.032 104.050 1.00 93.31 333 TYR B O 1
ATOM 5907 N N . MET C 1 334 ? 128.276 110.036 103.872 1.00 93.87 334 MET B N 1
ATOM 5908 C CA . MET C 1 334 ? 128.697 110.514 105.181 1.00 93.87 334 MET B CA 1
ATOM 5909 C C . MET C 1 334 ? 127.671 110.176 106.255 1.00 93.87 334 MET B C 1
ATOM 5910 O O . MET C 1 334 ? 128.041 109.810 107.373 1.00 93.87 334 MET B O 1
ATOM 5915 N N . MET C 1 335 ? 126.380 110.283 105.942 1.00 89.61 335 MET B N 1
ATOM 5916 C CA . MET C 1 335 ? 125.362 109.953 106.931 1.00 89.61 335 MET B CA 1
ATOM 5917 C C . MET C 1 335 ? 125.286 108.456 107.191 1.00 89.61 335 MET B C 1
ATOM 5918 O O . MET C 1 335 ? 125.006 108.047 108.322 1.00 89.61 335 MET B O 1
ATOM 5923 N N . ASP C 1 336 ? 125.551 107.626 106.178 1.00 95.64 336 ASP B N 1
ATOM 5924 C CA . ASP C 1 336 ? 125.633 106.191 106.415 1.00 95.64 336 ASP B CA 1
ATOM 5925 C C . ASP C 1 336 ? 126.849 105.842 107.254 1.00 95.64 336 ASP B C 1
ATOM 5926 O O . ASP C 1 336 ? 126.774 104.987 108.140 1.00 95.64 336 ASP B O 1
ATOM 5931 N N . ALA C 1 337 ? 127.969 106.507 107.007 1.00 91.59 337 ALA B N 1
ATOM 5932 C CA . ALA C 1 337 ? 129.187 106.214 107.739 1.00 91.59 337 ALA B CA 1
ATOM 5933 C C . ALA C 1 337 ? 129.211 106.838 109.126 1.00 91.59 337 ALA B C 1
ATOM 5934 O O . ALA C 1 337 ? 130.080 106.487 109.925 1.00 91.59 337 ALA B O 1
ATOM 5936 N N . LEU C 1 338 ? 128.301 107.760 109.424 1.00 91.79 338 LEU B N 1
ATOM 5937 C CA . LEU C 1 338 ? 128.136 108.250 110.787 1.00 91.79 338 LEU B CA 1
ATOM 5938 C C . LEU C 1 338 ? 127.021 107.545 111.534 1.00 91.79 338 LEU B C 1
ATOM 5939 O O . LEU C 1 338 ? 127.006 107.563 112.769 1.00 91.79 338 LEU B O 1
ATOM 5944 N N . LYS C 1 339 ? 126.068 106.952 110.819 1.00 90.31 339 LYS B N 1
ATOM 5945 C CA . LYS C 1 339 ? 125.061 106.146 111.490 1.00 90.31 339 LYS B CA 1
ATOM 5946 C C . LYS C 1 339 ? 125.652 104.830 111.971 1.00 90.31 339 LYS B C 1
ATOM 5947 O O . LYS C 1 339 ? 125.218 104.290 112.994 1.00 90.31 339 LYS B O 1
ATOM 5953 N N . ALA C 1 340 ? 126.670 104.324 111.274 1.00 96.32 340 ALA B N 1
ATOM 5954 C CA . ALA C 1 340 ? 127.284 103.056 111.637 1.00 96.32 340 ALA B CA 1
ATOM 5955 C C . ALA C 1 340 ? 128.132 103.145 112.895 1.00 96.32 340 ALA B C 1
ATOM 5956 O O . ALA C 1 340 ? 128.367 102.119 113.537 1.00 96.32 340 ALA B O 1
ATOM 5958 N N . ILE C 1 341 ? 128.599 104.334 113.261 1.00 101.44 341 ILE B N 1
ATOM 5959 C CA . ILE C 1 341 ? 129.456 104.476 114.431 1.00 101.44 341 ILE B CA 1
ATOM 5960 C C . ILE C 1 341 ? 128.613 104.347 115.693 1.00 101.44 341 ILE B C 1
ATOM 5961 O O . ILE C 1 341 ? 127.680 105.126 115.917 1.00 101.44 341 ILE B O 1
ATOM 5966 N N . ASP C 1 342 ? 128.944 103.362 116.529 1.00 116.08 342 ASP B N 1
ATOM 5967 C CA . ASP C 1 342 ? 128.274 103.230 117.817 1.00 116.08 342 ASP B CA 1
ATOM 5968 C C . ASP C 1 342 ? 128.701 104.330 118.779 1.00 116.08 342 ASP B C 1
ATOM 5969 O O . ASP C 1 342 ? 127.922 104.724 119.653 1.00 116.08 342 ASP B O 1
ATOM 5974 N N . ASN C 1 343 ? 129.921 104.837 118.631 1.00 115.67 343 ASN B N 1
ATOM 5975 C CA . ASN C 1 343 ? 130.419 105.871 119.520 1.00 115.67 343 ASN B CA 1
ATOM 5976 C C . ASN C 1 343 ? 129.790 107.220 119.198 1.00 115.67 343 ASN B C 1
ATOM 5977 O O . ASN C 1 343 ? 129.245 107.447 118.117 1.00 115.67 343 ASN B O 1
ATOM 5982 N N . ASP C 1 344 ? 129.871 108.121 120.173 1.00 116.29 344 ASP B N 1
ATOM 5983 C CA . ASP C 1 344 ? 129.388 109.484 120.032 1.00 116.29 344 ASP B CA 1
ATOM 5984 C C . ASP C 1 344 ? 130.519 110.477 119.825 1.00 116.29 344 ASP B C 1
ATOM 5985 O O . ASP C 1 344 ? 130.338 111.668 120.084 1.00 116.29 344 ASP B O 1
ATOM 5990 N N . GLU C 1 345 ? 131.690 110.015 119.399 1.00 117.64 345 GLU B N 1
ATOM 5991 C CA . GLU C 1 345 ? 132.769 110.936 119.053 1.00 117.64 345 GLU B CA 1
ATOM 5992 C C . GLU C 1 345 ? 133.618 110.264 117.980 1.00 117.64 345 GLU B C 1
ATOM 5993 O O . GLU C 1 345 ? 134.544 109.517 118.301 1.00 117.64 345 GLU B O 1
ATOM 5999 N N . VAL C 1 346 ? 133.311 110.546 116.717 1.00 111.20 346 VAL B N 1
ATOM 6000 C CA . VAL C 1 346 ? 134.090 109.984 115.624 1.00 111.20 346 VAL B CA 1
ATOM 6001 C C . VAL C 1 346 ? 135.359 110.809 115.506 1.00 111.20 346 VAL B C 1
ATOM 6002 O O . VAL C 1 346 ? 135.458 111.897 116.078 1.00 111.20 346 VAL B O 1
ATOM 6006 N N . GLU C 1 347 ? 136.344 110.297 114.779 1.00 114.38 347 GLU B N 1
ATOM 6007 C CA . GLU C 1 347 ? 137.634 110.964 114.631 1.00 114.38 347 GLU B CA 1
ATOM 6008 C C . GLU C 1 347 ? 137.936 111.015 113.142 1.00 114.38 347 GLU B C 1
ATOM 6009 O O . GLU C 1 347 ? 138.595 110.123 112.606 1.00 114.38 347 GLU B O 1
ATOM 6015 N N . VAL C 1 348 ? 137.451 112.046 112.478 1.00 114.16 348 VAL B N 1
ATOM 6016 C CA . VAL C 1 348 ? 137.652 112.177 111.043 1.00 114.16 348 VAL B CA 1
ATOM 6017 C C . VAL C 1 348 ? 139.087 112.606 110.797 1.00 114.16 348 VAL B C 1
ATOM 6018 O O . VAL C 1 348 ? 139.603 113.502 111.472 1.00 114.16 348 VAL B O 1
ATOM 6022 N N . GLU C 1 349 ? 139.745 111.974 109.835 1.00 120.88 349 GLU B N 1
ATOM 6023 C CA . GLU C 1 349 ? 141.018 112.493 109.363 1.00 120.88 349 GLU B CA 1
ATOM 6024 C C . GLU C 1 349 ? 140.981 112.571 107.847 1.00 120.88 349 GLU B C 1
ATOM 6025 O O . GLU C 1 349 ? 140.488 111.656 107.182 1.00 120.88 349 GLU B O 1
ATOM 6031 N N . PHE C 1 350 ? 141.455 113.687 107.313 1.00 120.50 350 PHE B N 1
ATOM 6032 C CA . PHE C 1 350 ? 141.385 113.959 105.888 1.00 120.50 350 PHE B CA 1
ATOM 6033 C C . PHE C 1 350 ? 142.762 113.835 105.263 1.00 120.50 350 PHE B C 1
ATOM 6034 O O . PHE C 1 350 ? 143.766 114.244 105.851 1.00 120.50 350 PHE B O 1
ATOM 6042 N N . PHE C 1 351 ? 142.797 113.281 104.060 1.00 126.28 351 PHE B N 1
ATOM 6043 C CA . PHE C 1 351 ? 144.032 113.073 103.322 1.00 126.28 351 PHE B CA 1
ATOM 6044 C C . PHE C 1 351 ? 143.954 113.993 102.111 1.00 126.28 351 PHE B C 1
ATOM 6045 O O . PHE C 1 351 ? 143.523 113.587 101.040 1.00 126.28 351 PHE B O 1
ATOM 6053 N N . GLY C 1 352 ? 144.346 115.249 102.290 1.00 128.07 352 GLY B N 1
ATOM 6054 C CA . GLY C 1 352 ? 144.334 116.187 101.176 1.00 128.07 352 GLY B CA 1
ATOM 6055 C C . GLY C 1 352 ? 142.946 116.508 100.630 1.00 128.07 352 GLY B C 1
ATOM 6056 O O . GLY C 1 352 ? 141.913 116.150 101.190 1.00 128.07 352 GLY B O 1
ATOM 6057 N N . THR C 1 353 ? 142.949 117.172 99.480 1.00 131.14 353 THR B N 1
ATOM 6058 C CA . THR C 1 353 ? 141.694 117.574 98.866 1.00 131.14 353 THR B CA 1
ATOM 6059 C C . THR C 1 353 ? 141.190 116.594 97.815 1.00 131.14 353 THR B C 1
ATOM 6060 O O . THR C 1 353 ? 139.983 116.575 97.549 1.00 131.14 353 THR B O 1
ATOM 6064 N N . MET C 1 354 ? 142.066 115.779 97.203 1.00 134.31 354 MET B N 1
ATOM 6065 C CA . MET C 1 354 ? 141.635 114.755 96.244 1.00 134.31 354 MET B CA 1
ATOM 6066 C C . MET C 1 354 ? 142.283 113.419 96.602 1.00 134.31 354 MET B C 1
ATOM 6067 O O . MET C 1 354 ? 143.198 112.980 95.907 1.00 134.31 354 MET B O 1
ATOM 6072 N N . LYS C 1 355 ? 141.715 112.756 97.604 1.00 126.20 355 LYS B N 1
ATOM 6073 C CA . LYS C 1 355 ? 142.035 111.416 98.090 1.00 126.20 355 LYS B CA 1
ATOM 6074 C C . LYS C 1 355 ? 140.920 111.007 99.050 1.00 126.20 355 LYS B C 1
ATOM 6075 O O . LYS C 1 355 ? 140.179 111.869 99.527 1.00 126.20 355 LYS B O 1
ATOM 6081 N N . PRO C 1 356 ? 140.762 109.713 99.328 1.00 120.44 356 PRO B N 1
ATOM 6082 C CA . PRO C 1 356 ? 139.783 109.300 100.339 1.00 120.44 356 PRO B CA 1
ATOM 6083 C C . PRO C 1 356 ? 140.166 109.761 101.737 1.00 120.44 356 PRO B C 1
ATOM 6084 O O . PRO C 1 356 ? 141.309 110.126 102.010 1.00 120.44 356 PRO B O 1
ATOM 6088 N N . PHE C 1 357 ? 139.178 109.754 102.630 1.00 110.29 357 PHE B N 1
ATOM 6089 C CA . PHE C 1 357 ? 139.404 110.198 103.998 1.00 110.29 357 PHE B CA 1
ATOM 6090 C C . PHE C 1 357 ? 138.763 109.237 104.988 1.00 110.29 357 PHE B C 1
ATOM 6091 O O . PHE C 1 357 ? 137.623 108.809 104.798 1.00 110.29 357 PHE B O 1
ATOM 6099 N N . ILE C 1 358 ? 139.514 108.900 106.037 1.00 108.18 358 ILE B N 1
ATOM 6100 C CA . ILE C 1 358 ? 139.067 107.948 107.045 1.00 108.18 358 ILE B CA 1
ATOM 6101 C C . ILE C 1 358 ? 137.996 108.590 107.912 1.00 108.18 358 ILE B C 1
ATOM 6102 O O . ILE C 1 358 ? 138.085 109.771 108.267 1.00 108.18 358 ILE B O 1
ATOM 6107 N N . LEU C 1 359 ? 136.966 107.819 108.246 1.00 99.86 359 LEU B N 1
ATOM 6108 C CA . LEU C 1 359 ? 135.967 108.200 109.238 1.00 99.86 359 LEU B CA 1
ATOM 6109 C C . LEU C 1 359 ? 135.884 107.061 110.250 1.00 99.86 359 LEU B C 1
ATOM 6110 O O . LEU C 1 359 ? 135.102 106.122 110.097 1.00 99.86 359 LEU B O 1
ATOM 6115 N N . LYS C 1 360 ? 136.712 107.132 111.276 1.00 107.65 360 LYS B N 1
ATOM 6116 C CA . LYS C 1 360 ? 136.817 106.098 112.287 1.00 107.65 360 LYS B CA 1
ATOM 6117 C C . LYS C 1 360 ? 136.454 106.652 113.654 1.00 107.65 360 LYS B C 1
ATOM 6118 O O . LYS C 1 360 ? 136.597 107.852 113.903 1.00 107.65 360 LYS B O 1
ATOM 6124 N N . PRO C 1 361 ? 135.949 105.825 114.560 1.00 110.36 361 PRO B N 1
ATOM 6125 C CA . PRO C 1 361 ? 135.714 106.293 115.925 1.00 110.36 361 PRO B CA 1
ATOM 6126 C C . PRO C 1 361 ? 136.996 106.245 116.736 1.00 110.36 361 PRO B C 1
ATOM 6127 O O . PRO C 1 361 ? 137.882 105.423 116.501 1.00 110.36 361 PRO B O 1
ATOM 6131 N N . LYS C 1 362 ? 137.092 107.155 117.699 1.00 118.56 362 LYS B N 1
ATOM 6132 C CA . LYS C 1 362 ? 138.258 107.189 118.564 1.00 118.56 362 LYS B CA 1
ATOM 6133 C C . LYS C 1 362 ? 138.050 106.234 119.729 1.00 118.56 362 LYS B C 1
ATOM 6134 O O . LYS C 1 362 ? 136.930 106.063 120.221 1.00 118.56 362 LYS B O 1
ATOM 6140 N N . GLY C 1 363 ? 139.134 105.582 120.140 1.00 121.07 363 GLY B N 1
ATOM 6141 C CA . GLY C 1 363 ? 139.060 104.493 121.083 1.00 121.07 363 GLY B CA 1
ATOM 6142 C C . GLY C 1 363 ? 138.858 103.133 120.455 1.00 121.07 363 GLY B C 1
ATOM 6143 O O . GLY C 1 363 ? 139.003 102.121 121.151 1.00 121.07 363 GLY B O 1
ATOM 6144 N N . ASP C 1 364 ? 138.533 103.075 119.164 1.00 118.42 364 ASP B N 1
ATOM 6145 C CA . ASP C 1 364 ? 138.362 101.819 118.440 1.00 118.42 364 ASP B CA 1
ATOM 6146 C C . ASP C 1 364 ? 139.206 101.868 117.175 1.00 118.42 364 ASP B C 1
ATOM 6147 O O . ASP C 1 364 ? 138.916 102.645 116.261 1.00 118.42 364 ASP B O 1
ATOM 6152 N N . ASP C 1 365 ? 140.242 101.037 117.122 1.00 117.58 365 ASP B N 1
ATOM 6153 C CA . ASP C 1 365 ? 141.099 100.929 115.952 1.00 117.58 365 ASP B CA 1
ATOM 6154 C C . ASP C 1 365 ? 140.624 99.861 114.978 1.00 117.58 365 ASP B C 1
ATOM 6155 O O . ASP C 1 365 ? 141.355 99.522 114.042 1.00 117.58 365 ASP B O 1
ATOM 6160 N N . SER C 1 366 ? 139.425 99.319 115.179 1.00 104.40 366 SER B N 1
ATOM 6161 C CA . SER C 1 366 ? 138.929 98.232 114.347 1.00 104.40 366 SER B CA 1
ATOM 6162 C C . SER C 1 366 ? 138.164 98.752 113.136 1.00 104.40 366 SER B C 1
ATOM 6163 O O . SER C 1 366 ? 138.574 98.532 111.993 1.00 104.40 366 SER B O 1
ATOM 6166 N N . VAL C 1 367 ? 137.069 99.454 113.371 1.00 98.08 367 VAL B N 1
ATOM 6167 C CA . VAL C 1 367 ? 136.202 99.920 112.298 1.00 98.08 367 VAL B CA 1
ATOM 6168 C C . VAL C 1 367 ? 136.728 101.240 111.750 1.00 98.08 367 VAL B C 1
ATOM 6169 O O . VAL C 1 367 ? 136.976 102.186 112.502 1.00 98.08 367 VAL B O 1
ATOM 6173 N N . THR C 1 368 ? 136.977 101.282 110.438 1.00 95.90 368 THR B N 1
ATOM 6174 C CA . THR C 1 368 ? 137.416 102.507 109.758 1.00 95.90 368 THR B CA 1
ATOM 6175 C C . THR C 1 368 ? 136.596 102.630 108.481 1.00 95.90 368 THR B C 1
ATOM 6176 O O . THR C 1 368 ? 136.934 102.017 107.468 1.00 95.90 368 THR B O 1
ATOM 6180 N N . GLN C 1 369 ? 135.531 103.423 108.532 1.00 97.18 369 GLN B N 1
ATOM 6181 C CA . GLN C 1 369 ? 134.857 103.809 107.303 1.00 97.18 369 GLN B CA 1
ATOM 6182 C C . GLN C 1 369 ? 135.758 104.692 106.462 1.00 97.18 369 GLN B C 1
ATOM 6183 O O . GLN C 1 369 ? 136.640 105.382 106.975 1.00 97.18 369 GLN B O 1
ATOM 6189 N N . LEU C 1 370 ? 135.542 104.654 105.159 1.00 100.16 370 LEU B N 1
ATOM 6190 C CA . LEU C 1 370 ? 136.328 105.427 104.219 1.00 100.16 370 LEU B CA 1
ATOM 6191 C C . LEU C 1 370 ? 135.422 105.883 103.095 1.00 100.16 370 LEU B C 1
ATOM 6192 O O . LEU C 1 370 ? 134.626 105.099 102.578 1.00 100.16 370 LEU B O 1
ATOM 6197 N N . ILE C 1 371 ? 135.542 107.150 102.723 1.00 105.45 371 ILE B N 1
ATOM 6198 C CA . ILE C 1 371 ? 134.745 107.731 101.656 1.00 105.45 371 ILE B CA 1
ATOM 6199 C C . ILE C 1 371 ? 135.701 108.208 100.579 1.00 105.45 371 ILE B C 1
ATOM 6200 O O . ILE C 1 371 ? 136.527 109.092 100.830 1.00 105.45 371 ILE B O 1
ATOM 6205 N N . LEU C 1 372 ? 135.606 107.612 99.395 1.00 114.36 372 LEU B N 1
ATOM 6206 C CA . LEU C 1 372 ? 136.370 108.088 98.256 1.00 114.36 372 LEU B CA 1
ATOM 6207 C C . LEU C 1 372 ? 135.866 109.474 97.853 1.00 114.36 372 LEU B C 1
ATOM 6208 O O . LEU C 1 372 ? 134.700 109.799 98.076 1.00 114.36 372 LEU B O 1
ATOM 6213 N N . PRO C 1 373 ? 136.727 110.326 97.291 1.00 121.08 373 PRO B N 1
ATOM 6214 C CA . PRO C 1 373 ? 136.295 111.700 96.998 1.00 121.08 373 PRO B CA 1
ATOM 6215 C C . PRO C 1 373 ? 135.411 111.755 95.759 1.00 121.08 373 PRO B C 1
ATOM 6216 O O . PRO C 1 373 ? 135.727 111.165 94.723 1.00 121.08 373 PRO B O 1
ATOM 6220 N N . ILE C 1 374 ? 134.290 112.465 95.878 1.00 119.53 374 ILE B N 1
ATOM 6221 C CA . ILE C 1 374 ? 133.402 112.707 94.747 1.00 119.53 374 ILE B CA 1
ATOM 6222 C C . ILE C 1 374 ? 133.459 114.218 94.546 1.00 119.53 374 ILE B C 1
ATOM 6223 O O . ILE C 1 374 ? 132.475 114.866 94.172 1.00 119.53 374 ILE B O 1
ATOM 6228 N N . ARG C 1 375 ? 134.623 114.795 94.829 1.00 127.33 375 ARG B N 1
ATOM 6229 C CA . ARG C 1 375 ? 134.840 116.212 94.606 1.00 127.33 375 ARG B CA 1
ATOM 6230 C C . ARG C 1 375 ? 134.982 116.500 93.114 1.00 127.33 375 ARG B C 1
ATOM 6231 O O . ARG C 1 375 ? 135.041 115.593 92.279 1.00 127.33 375 ARG B O 1
ATOM 6233 N N . THR C 1 376 ? 135.037 117.788 92.785 1.00 137.60 376 THR B N 1
ATOM 6234 C CA . THR C 1 376 ? 135.057 118.210 91.392 1.00 137.60 376 THR B CA 1
ATOM 6235 C C . THR C 1 376 ? 136.387 117.858 90.730 1.00 137.60 376 THR B C 1
ATOM 6236 O O . THR C 1 376 ? 137.415 117.685 91.391 1.00 137.60 376 THR B O 1
ATOM 6240 N N . TYR C 1 377 ? 136.347 117.721 89.410 1.00 140.42 377 TYR B N 1
ATOM 6241 C CA . TYR C 1 377 ? 137.510 117.287 88.651 1.00 140.42 377 TYR B CA 1
ATOM 6242 C C . TYR C 1 377 ? 137.945 118.361 87.663 1.00 140.42 377 TYR B C 1
ATOM 6243 O O . TYR C 1 377 ? 137.172 119.253 87.317 0.00 140.42 377 TYR B O 1
ATOM 6253 N N . LEU D 2 12 ? 110.991 114.949 84.071 1.00 123.02 12 LEU D N 1
ATOM 6254 C CA . LEU D 2 12 ? 110.559 113.902 84.990 1.00 123.02 12 LEU D CA 1
ATOM 6255 C C . LEU D 2 12 ? 111.775 113.167 85.545 1.00 123.02 12 LEU D C 1
ATOM 6256 O O . LEU D 2 12 ? 111.726 112.634 86.653 1.00 123.02 12 LEU D O 1
ATOM 6261 N N . SER D 2 13 ? 112.867 113.150 84.773 1.00 122.38 13 SER D N 1
ATOM 6262 C CA . SER D 2 13 ? 114.097 112.516 85.238 1.00 122.38 13 SER D CA 1
ATOM 6263 C C . SER D 2 13 ? 114.732 113.297 86.382 1.00 122.38 13 SER D C 1
ATOM 6264 O O . SER D 2 13 ? 115.468 112.721 87.193 1.00 122.38 13 SER D O 1
ATOM 6267 N N . TYR D 2 14 ? 114.457 114.601 86.454 1.00 123.05 14 TYR D N 1
ATOM 6268 C CA . TYR D 2 14 ? 114.811 115.400 87.623 1.00 123.05 14 TYR D CA 1
ATOM 6269 C C . TYR D 2 14 ? 114.118 114.875 88.873 1.00 123.05 14 TYR D C 1
ATOM 6270 O O . TYR D 2 14 ? 114.765 114.595 89.889 1.00 123.05 14 TYR D O 1
ATOM 6279 N N . TYR D 2 15 ? 112.799 114.707 88.807 1.00 115.70 15 TYR D N 1
ATOM 6280 C CA . TYR D 2 15 ? 112.078 114.193 89.959 1.00 115.70 15 TYR D CA 1
ATOM 6281 C C . TYR D 2 15 ? 112.293 112.699 90.154 1.00 115.70 15 TYR D C 1
ATOM 6282 O O . TYR D 2 15 ? 112.173 112.216 91.282 1.00 115.70 15 TYR D O 1
ATOM 6291 N N . ARG D 2 16 ? 112.641 111.967 89.093 1.00 117.86 16 ARG D N 1
ATOM 6292 C CA . ARG D 2 16 ? 113.059 110.576 89.245 1.00 117.86 16 ARG D CA 1
ATOM 6293 C C . ARG D 2 16 ? 114.339 110.477 90.066 1.00 117.86 16 ARG D C 1
ATOM 6294 O O . ARG D 2 16 ? 114.439 109.649 90.982 1.00 117.86 16 ARG D O 1
ATOM 6302 N N . GLY D 2 17 ? 115.326 111.320 89.749 1.00 113.46 17 GLY D N 1
ATOM 6303 C CA . GLY D 2 17 ? 116.547 111.353 90.537 1.00 113.46 17 GLY D CA 1
ATOM 6304 C C . GLY D 2 17 ? 116.308 111.836 91.954 1.00 113.46 17 GLY D C 1
ATOM 6305 O O . GLY D 2 17 ? 116.923 111.333 92.898 1.00 113.46 17 GLY D O 1
ATOM 6306 N N . GLY D 2 18 ? 115.383 112.787 92.124 1.00 108.42 18 GLY D N 1
ATOM 6307 C CA . GLY D 2 18 ? 115.028 113.243 93.461 1.00 108.42 18 GLY D CA 1
ATOM 6308 C C . GLY D 2 18 ? 114.381 112.160 94.304 1.00 108.42 18 GLY D C 1
ATOM 6309 O O . GLY D 2 18 ? 114.712 111.999 95.481 1.00 108.42 18 GLY D O 1
ATOM 6310 N N . HIS D 2 19 ? 113.486 111.370 93.700 1.00 101.22 19 HIS D N 1
ATOM 6311 C CA . HIS D 2 19 ? 112.849 110.282 94.434 1.00 101.22 19 HIS D CA 1
ATOM 6312 C C . HIS D 2 19 ? 113.825 109.166 94.751 1.00 101.22 19 HIS D C 1
ATOM 6313 O O . HIS D 2 19 ? 113.778 108.602 95.846 1.00 101.22 19 HIS D O 1
ATOM 6320 N N . LYS D 2 20 ? 114.697 108.805 93.808 1.00 101.18 20 LYS D N 1
ATOM 6321 C CA . LYS D 2 20 ? 115.642 107.734 94.105 1.00 101.18 20 LYS D CA 1
ATOM 6322 C C . LYS D 2 20 ? 116.690 108.165 95.122 1.00 101.18 20 LYS D C 1
ATOM 6323 O O . LYS D 2 20 ? 117.135 107.339 95.929 1.00 101.18 20 LYS D O 1
ATOM 6329 N N . ASP D 2 21 ? 117.065 109.447 95.135 1.00 96.66 21 ASP D N 1
ATOM 6330 C CA . ASP D 2 21 ? 117.955 109.931 96.182 1.00 96.66 21 ASP D CA 1
ATOM 6331 C C . ASP D 2 21 ? 117.249 109.949 97.530 1.00 96.66 21 ASP D C 1
ATOM 6332 O O . ASP D 2 21 ? 117.867 109.666 98.559 1.00 96.66 21 ASP D O 1
ATOM 6337 N N . LEU D 2 22 ? 115.955 110.273 97.552 1.00 98.66 22 LEU D N 1
ATOM 6338 C CA . LEU D 2 22 ? 115.237 110.223 98.820 1.00 98.66 22 LEU D CA 1
ATOM 6339 C C . LEU D 2 22 ? 114.964 108.798 99.273 1.00 98.66 22 LEU D C 1
ATOM 6340 O O . LEU D 2 22 ? 114.831 108.552 100.473 1.00 98.66 22 LEU D O 1
ATOM 6345 N N . GLU D 2 23 ? 114.875 107.848 98.349 1.00 97.51 23 GLU D N 1
ATOM 6346 C CA . GLU D 2 23 ? 114.634 106.477 98.775 1.00 97.51 23 GLU D CA 1
ATOM 6347 C C . GLU D 2 23 ? 115.916 105.823 99.261 1.00 97.51 23 GLU D C 1
ATOM 6348 O O . GLU D 2 23 ? 115.897 105.082 100.249 1.00 97.51 23 GLU D O 1
ATOM 6354 N N . SER D 2 24 ? 117.044 106.100 98.603 1.00 90.95 24 SER D N 1
ATOM 6355 C CA . SER D 2 24 ? 118.310 105.569 99.088 1.00 90.95 24 SER D CA 1
ATOM 6356 C C . SER D 2 24 ? 118.754 106.233 100.384 1.00 90.95 24 SER D C 1
ATOM 6357 O O . SER D 2 24 ? 119.622 105.693 101.074 1.00 90.95 24 SER D O 1
ATOM 6360 N N . MET D 2 25 ? 118.189 107.388 100.725 1.00 84.94 25 MET D N 1
ATOM 6361 C CA . MET D 2 25 ? 118.339 107.963 102.051 1.00 84.94 25 MET D CA 1
ATOM 6362 C C . MET D 2 25 ? 117.164 107.632 102.951 1.00 84.94 25 MET D C 1
ATOM 6363 O O . MET D 2 25 ? 117.033 108.230 104.018 1.00 84.94 25 MET D O 1
ATOM 6368 N N . PHE D 2 26 ? 116.299 106.710 102.537 1.00 89.21 26 PHE D N 1
ATOM 6369 C CA . PHE D 2 26 ? 115.333 106.081 103.429 1.00 89.21 26 PHE D CA 1
ATOM 6370 C C . PHE D 2 26 ? 115.731 104.677 103.832 1.00 89.21 26 PHE D C 1
ATOM 6371 O O . PHE D 2 26 ? 115.598 104.318 105.002 1.00 89.21 26 PHE D O 1
ATOM 6379 N N . GLU D 2 27 ? 116.223 103.873 102.893 1.00 89.31 27 GLU D N 1
ATOM 6380 C CA . GLU D 2 27 ? 116.489 102.463 103.143 1.00 89.31 27 GLU D CA 1
ATOM 6381 C C . GLU D 2 27 ? 117.685 102.220 104.050 1.00 89.31 27 GLU D C 1
ATOM 6382 O O . GLU D 2 27 ? 117.979 101.061 104.354 1.00 89.31 27 GLU D O 1
ATOM 6388 N N . LEU D 2 28 ? 118.375 103.267 104.490 1.00 88.98 28 LEU D N 1
ATOM 6389 C CA . LEU D 2 28 ? 119.298 103.186 105.610 1.00 88.98 28 LEU D CA 1
ATOM 6390 C C . LEU D 2 28 ? 118.826 104.043 106.779 1.00 88.98 28 LEU D C 1
ATOM 6391 O O . LEU D 2 28 ? 119.643 104.509 107.575 1.00 88.98 28 LEU D O 1
ATOM 6396 N N . ALA D 2 29 ? 117.510 104.279 106.856 1.00 89.45 29 ALA D N 1
ATOM 6397 C CA . ALA D 2 29 ? 116.825 104.914 107.991 1.00 89.45 29 ALA D CA 1
ATOM 6398 C C . ALA D 2 29 ? 117.311 106.334 108.261 1.00 89.45 29 ALA D C 1
ATOM 6399 O O . ALA D 2 29 ? 117.313 106.793 109.404 1.00 89.45 29 ALA D O 1
ATOM 6401 N N . LEU D 2 30 ? 117.725 107.043 107.219 1.00 85.84 30 LEU D N 1
ATOM 6402 C CA . LEU D 2 30 ? 118.123 108.433 107.360 1.00 85.84 30 LEU D CA 1
ATOM 6403 C C . LEU D 2 30 ? 116.956 109.388 107.138 1.00 85.84 30 LEU D C 1
ATOM 6404 O O . LEU D 2 30 ? 117.157 110.605 107.148 1.00 85.84 30 LEU D O 1
ATOM 6409 N N . GLU D 2 31 ? 115.749 108.860 106.941 1.00 90.13 31 GLU D N 1
ATOM 6410 C CA . GLU D 2 31 ? 114.557 109.640 106.641 1.00 90.13 31 GLU D CA 1
ATOM 6411 C C . GLU D 2 31 ? 113.346 108.866 107.134 1.00 90.13 31 GLU D C 1
ATOM 6412 O O . GLU D 2 31 ? 113.303 107.641 107.021 1.00 90.13 31 GLU D O 1
ATOM 6418 N N . TYR D 2 32 ? 112.370 109.575 107.686 1.00 101.39 32 TYR D N 1
ATOM 6419 C CA . TYR D 2 32 ? 111.214 108.906 108.257 1.00 101.39 32 TYR D CA 1
ATOM 6420 C C . TYR D 2 32 ? 110.249 108.472 107.159 1.00 101.39 32 TYR D C 1
ATOM 6421 O O . TYR D 2 32 ? 110.324 108.927 106.018 1.00 101.39 32 TYR D O 1
ATOM 6430 N N . ILE D 2 33 ? 109.343 107.559 107.514 1.00 99.23 33 ILE D N 1
ATOM 6431 C CA . ILE D 2 33 ? 108.567 106.859 106.493 1.00 99.23 33 ILE D CA 1
ATOM 6432 C C . ILE D 2 33 ? 107.426 107.716 105.948 1.00 99.23 33 ILE D C 1
ATOM 6433 O O . ILE D 2 33 ? 107.039 107.553 104.790 1.00 99.23 33 ILE D O 1
ATOM 6438 N N . GLU D 2 34 ? 106.894 108.658 106.734 1.00 101.39 34 GLU D N 1
ATOM 6439 C CA . GLU D 2 34 ? 105.754 109.446 106.267 1.00 101.39 34 GLU D CA 1
ATOM 6440 C C . GLU D 2 34 ? 106.154 110.396 105.147 1.00 101.39 34 GLU D C 1
ATOM 6441 O O . GLU D 2 34 ? 105.404 110.567 104.179 1.00 101.39 34 GLU D O 1
ATOM 6447 N N . LYS D 2 35 ? 107.344 110.992 105.249 1.00 98.43 35 LYS D N 1
ATOM 6448 C CA . LYS D 2 35 ? 107.851 111.863 104.194 1.00 98.43 35 LYS D CA 1
ATOM 6449 C C . LYS D 2 35 ? 108.051 111.102 102.897 1.00 98.43 35 LYS D C 1
ATOM 6450 O O . LYS D 2 35 ? 107.641 111.573 101.829 1.00 98.43 35 LYS D O 1
ATOM 6456 N N . LEU D 2 36 ? 108.645 109.910 102.972 1.00 94.45 36 LEU D N 1
ATOM 6457 C CA . LEU D 2 36 ? 108.822 109.129 101.760 1.00 94.45 36 LEU D CA 1
ATOM 6458 C C . LEU D 2 36 ? 107.494 108.573 101.257 1.00 94.45 36 LEU D C 1
ATOM 6459 O O . LEU D 2 36 ? 107.341 108.374 100.055 1.00 94.45 36 LEU D O 1
ATOM 6464 N N . GLU D 2 37 ? 106.506 108.392 102.132 1.00 94.68 37 GLU D N 1
ATOM 6465 C CA . GLU D 2 37 ? 105.187 107.962 101.681 1.00 94.68 37 GLU D CA 1
ATOM 6466 C C . GLU D 2 37 ? 104.502 109.033 100.849 1.00 94.68 37 GLU D C 1
ATOM 6467 O O . GLU D 2 37 ? 104.028 108.751 99.741 1.00 94.68 37 GLU D O 1
ATOM 6473 N N . GLU D 2 38 ? 104.436 110.269 101.358 1.00 98.99 38 GLU D N 1
ATOM 6474 C CA . GLU D 2 38 ? 103.802 111.314 100.553 1.00 98.99 38 GLU D CA 1
ATOM 6475 C C . GLU D 2 38 ? 104.632 111.677 99.327 1.00 98.99 38 GLU D C 1
ATOM 6476 O O . GLU D 2 38 ? 104.062 111.960 98.265 1.00 98.99 38 GLU D O 1
ATOM 6482 N N . GLU D 2 39 ? 105.962 111.597 99.418 1.00 100.20 39 GLU D N 1
ATOM 6483 C CA . GLU D 2 39 ? 106.790 111.839 98.242 1.00 100.20 39 GLU D CA 1
ATOM 6484 C C . GLU D 2 39 ? 106.644 110.714 97.220 1.00 100.20 39 GLU D C 1
ATOM 6485 O O . GLU D 2 39 ? 106.694 110.956 96.006 1.00 100.20 39 GLU D O 1
ATOM 6491 N N . ASP D 2 40 ? 106.384 109.497 97.690 1.00 98.97 40 ASP D N 1
ATOM 6492 C CA . ASP D 2 40 ? 106.182 108.368 96.801 1.00 98.97 40 ASP D CA 1
ATOM 6493 C C . ASP D 2 40 ? 104.846 108.475 96.088 1.00 98.97 40 ASP D C 1
ATOM 6494 O O . ASP D 2 40 ? 104.747 108.155 94.900 1.00 98.97 40 ASP D O 1
ATOM 6499 N N . GLU D 2 41 ? 103.809 108.924 96.796 1.00 102.72 41 GLU D N 1
ATOM 6500 C CA . GLU D 2 41 ? 102.526 109.145 96.138 1.00 102.72 41 GLU D CA 1
ATOM 6501 C C . GLU D 2 41 ? 102.597 110.292 95.138 1.00 102.72 41 GLU D C 1
ATOM 6502 O O . GLU D 2 41 ? 101.922 110.242 94.100 1.00 102.72 41 GLU D O 1
ATOM 6508 N N . GLN D 2 42 ? 103.430 111.305 95.408 1.00 105.04 42 GLN D N 1
ATOM 6509 C CA . GLN D 2 42 ? 103.673 112.341 94.406 1.00 105.04 42 GLN D CA 1
ATOM 6510 C C . GLN D 2 42 ? 104.360 111.773 93.168 1.00 105.04 42 GLN D C 1
ATOM 6511 O O . GLN D 2 42 ? 104.024 112.155 92.038 1.00 105.04 42 GLN D O 1
ATOM 6517 N N . GLN D 2 43 ? 105.306 110.847 93.353 1.00 108.80 43 GLN D N 1
ATOM 6518 C CA . GLN D 2 43 ? 105.952 110.257 92.181 1.00 108.80 43 GLN D CA 1
ATOM 6519 C C . GLN D 2 43 ? 105.004 109.355 91.402 1.00 108.80 43 GLN D C 1
ATOM 6520 O O . GLN D 2 43 ? 105.096 109.283 90.174 1.00 108.80 43 GLN D O 1
ATOM 6526 N N . VAL D 2 44 ? 104.114 108.639 92.094 1.00 108.73 44 VAL D N 1
ATOM 6527 C CA . VAL D 2 44 ? 103.139 107.799 91.399 1.00 108.73 44 VAL D CA 1
ATOM 6528 C C . VAL D 2 44 ? 102.160 108.661 90.611 1.00 108.73 44 VAL D C 1
ATOM 6529 O O . VAL D 2 44 ? 101.783 108.312 89.482 1.00 108.73 44 VAL D O 1
ATOM 6533 N N . THR D 2 45 ? 101.784 109.822 91.158 1.00 114.99 45 THR D N 1
ATOM 6534 C CA . THR D 2 45 ? 100.965 110.774 90.410 1.00 114.99 45 THR D CA 1
ATOM 6535 C C . THR D 2 45 ? 101.696 111.285 89.169 1.00 114.99 45 THR D C 1
ATOM 6536 O O . THR D 2 45 ? 101.105 111.364 88.082 1.00 114.99 45 THR D O 1
ATOM 6540 N N . ASP D 2 46 ? 102.994 111.585 89.300 1.00 119.11 46 ASP D N 1
ATOM 6541 C CA . ASP D 2 46 ? 103.766 112.026 88.139 1.00 119.11 46 ASP D CA 1
ATOM 6542 C C . ASP D 2 46 ? 103.929 110.921 87.097 1.00 119.11 46 ASP D C 1
ATOM 6543 O O . ASP D 2 46 ? 103.893 111.202 85.894 1.00 119.11 46 ASP D O 1
ATOM 6548 N N . TYR D 2 47 ? 104.076 109.667 87.532 1.00 122.56 47 TYR D N 1
ATOM 6549 C CA . TYR D 2 47 ? 104.167 108.553 86.592 1.00 122.56 47 TYR D CA 1
ATOM 6550 C C . TYR D 2 47 ? 102.858 108.335 85.854 1.00 122.56 47 TYR D C 1
ATOM 6551 O O . TYR D 2 47 ? 102.861 108.023 84.660 1.00 122.56 47 TYR D O 1
ATOM 6560 N N . GLU D 2 48 ? 101.729 108.488 86.543 1.00 125.16 48 GLU D N 1
ATOM 6561 C CA . GLU D 2 48 ? 100.449 108.287 85.876 1.00 125.16 48 GLU D CA 1
ATOM 6562 C C . GLU D 2 48 ? 100.136 109.432 84.919 1.00 125.16 48 GLU D C 1
ATOM 6563 O O . GLU D 2 48 ? 99.547 109.206 83.854 1.00 125.16 48 GLU D O 1
ATOM 6569 N N . ASN D 2 49 ? 100.562 110.657 85.254 1.00 132.19 49 ASN D N 1
ATOM 6570 C CA . ASN D 2 49 ? 100.463 111.751 84.289 1.00 132.19 49 ASN D CA 1
ATOM 6571 C C . ASN D 2 49 ? 101.361 111.518 83.078 1.00 132.19 49 ASN D C 1
ATOM 6572 O O . ASN D 2 49 ? 100.965 111.812 81.943 1.00 132.19 49 ASN D O 1
ATOM 6577 N N . ALA D 2 50 ? 102.565 110.977 83.292 1.00 135.49 50 ALA D N 1
ATOM 6578 C CA . ALA D 2 50 ? 103.457 110.702 82.170 1.00 135.49 50 ALA D CA 1
ATOM 6579 C C . ALA D 2 50 ? 102.963 109.538 81.317 1.00 135.49 50 ALA D C 1
ATOM 6580 O O . ALA D 2 50 ? 103.251 109.490 80.117 1.00 135.49 50 ALA D O 1
ATOM 6582 N N . MET D 2 51 ? 102.228 108.596 81.909 1.00 140.82 51 MET D N 1
ATOM 6583 C CA . MET D 2 51 ? 101.687 107.492 81.124 1.00 140.82 51 MET D CA 1
ATOM 6584 C C . MET D 2 51 ? 100.408 107.872 80.390 1.00 140.82 51 MET D C 1
ATOM 6585 O O . MET D 2 51 ? 100.140 107.327 79.314 1.00 140.82 51 MET D O 1
ATOM 6590 N N . GLU D 2 52 ? 99.602 108.787 80.938 1.00 141.78 52 GLU D N 1
ATOM 6591 C CA . GLU D 2 52 ? 98.466 109.270 80.161 1.00 141.78 52 GLU D CA 1
ATOM 6592 C C . GLU D 2 52 ? 98.881 110.301 79.122 1.00 141.78 52 GLU D C 1
ATOM 6593 O O . GLU D 2 52 ? 98.139 110.522 78.159 1.00 141.78 52 GLU D O 1
ATOM 6599 N N . GLU D 2 53 ? 100.041 110.940 79.296 1.00 146.30 53 GLU D N 1
ATOM 6600 C CA . GLU D 2 53 ? 100.519 111.880 78.288 1.00 146.30 53 GLU D CA 1
ATOM 6601 C C . GLU D 2 53 ? 101.044 111.159 77.052 1.00 146.30 53 GLU D C 1
ATOM 6602 O O . GLU D 2 53 ? 100.784 111.590 75.922 1.00 146.30 53 GLU D O 1
ATOM 6608 N N . GLU D 2 54 ? 101.771 110.062 77.242 1.00 146.44 54 GLU D N 1
ATOM 6609 C CA . GLU D 2 54 ? 102.323 109.299 76.127 1.00 146.44 54 GLU D CA 1
ATOM 6610 C C . GLU D 2 54 ? 101.236 108.533 75.379 1.00 146.44 54 GLU D C 1
ATOM 6611 O O . GLU D 2 54 ? 101.432 108.101 74.243 0.00 146.44 54 GLU D O 1
#

InterPro domains:
  IPR001001 DNA polymerase III, beta sliding clamp [PIRSF000804] (2-376)
  IPR001001 DNA polymerase III, beta sliding clamp [PTHR30478] (2-376)
  IPR001001 DNA polymerase III, beta sliding clamp [SM00480] (18-372)
  IPR001001 DNA polymerase III, beta sliding clamp [TIGR00663] (2-376)
  IPR001001 DNA polymerase III, beta sliding clamp [cd00140] (2-375)
  IPR022634 DNA polymerase III, beta sliding clamp, N-terminal [PF00712] (2-128)
  IPR022635 DNA polymerase III, beta sliding clamp, C-terminal [PF02768] (254-375)
  IPR022637 DNA polymerase III, beta sliding clamp, central [PF02767] (137-251)
  IPR046938 DNA clamp superfamily [SSF55979] (2-128)
  IPR046938 DNA clamp superfamily [SSF55979] (136-251)
  IPR046938 DNA clamp superfamily [SSF55979] (254-376)

Secondary structure (DSSP, 8-state):
--EEEEEHHHHHHHHTTTTTT--TT-SSSSTTEEEEEE-SSEEEEEEE-SSEEE---EESEETTEE---EEE-EEEEEEHHHHHHHHTT-SSSEEEEEB-TT--B--EETTEEEE---B-GGGSPPPPP--S-SEEEEEHHHHHHHHHHHTTS----TTSTTTTEEEEEE-SSEEEEE-B-SSEEEEEEEE-SS----EEEEEEGGGTTTTTTT--S-S-EEEEEE-SSEEEEEBTTB--EEEPP-SPPPP-GGG-----SEE--EEHHHHHHHHHHHTTHHHHSS--EEE--B-SSEE--EEEETTTEEEE--EEBS---S-----EEEHHHHHHHHHS--SSEEEEEE--SSS-EEEEETT-SS-EEEE------/--EEEEEHHHHHHHHTTTTTT--TT-SSSSTTEEEEEE-SSEEEEEEE-SSEEE---EESEETTEE---EEE-EEEEEEHHHHHHHHTT-SSSEEEEEB-TT--B--EETTEEEE---B-GGGSPPPPP--S-SEEEEEHHHHHHHHHHHTTS----TTSTTTTEEEEEE-SSEEEEE-B-SSEEEEEEEE-SS----EEEEEEGGGTTTTTTT--S-S-EEEEEE-SSEEEEEBTTB--EEEPP-SPPPP-GGG-----SEE--EEHHHHHHHHHHHTTHHHHSS--EEE--B-SSEE--EEEETTTEEEE--EEBS---S-----EEEHHHHHHHHHS--SSEEEEEE--SSS-EEEEETT-SS-EEEE------/-HHHHHHHHHHHHTTTTSSS-HHHHHHHHHHHHHHHHHHHHH-/-HHHHHHHHHHHHTTTTSSS-HHHHHHHHHHHHHHHHHHHHH-

Sequence (840 aa):
MMEFTIKRDYFITQLNDTLKAISPRTTLPILTGIKIDAKEHEVILTGSDSEISIEITIPKTVDGEDIVNISETGSVVLPGRFFVDIIKKLPGKDVKLSTNEQFQTLITSGHSEFNLSGLDPDQYPLLPQVSRDDAIQLSVKVLKNVIAQTNFAVSTSETRPVLTGVNWLIQENELICTATDSHRLAVRKLQLEDVSENKNVIIPGKALAELNKIMSDNEEDIDIFFASNQVLFKVGNVNFISRLLEGHYPDTTRLFPENYEIKLSIDNGEFYHAIDRASLLAREGGNNVIKLSTGDDVVELSSTSPEIGTVKEEVDANDVEGGSLKISFNSKYMMDALKAIDNDEVEVEFFGTMKPFILKPKGDDSVTQLILPIRTYLSYYRGGHKDLESMFELALEYIEKLEEEDEQQVTDYENAMEEEMMEFTIKRDYFITQLNDTLKAISPRTTLPILTGIKIDAKEHEVILTGSDSEISIEITIPKTVDGEDIVNISETGSVVLPGRFFVDIIKKLPGKDVKLSTNEQFQTLITSGHSEFNLSGLDPDQYPLLPQVSRDDAIQLSVKVLKNVIAQTNFAVSTSETRPVLTGVNWLIQENELICTATDSHRLAVRKLQLEDVSENKNVIIPGKALAELNKIMSDNEEDIDIFFASNQVLFKVGNVNFISRLLEGHYPDTTRLFPENYEIKLSIDNGEFYHAIDRASLLAREGGNNVIKLSTGDDVVELSSTSPEIGTVKEEVDANDVEGGSLKISFNSKYMMDALKAIDNDEVEVEFFGTMKPFILKPKGDDSVTQLILPIRTYLSYYRGGHKDLESMFELALEYIEKLEEEDEQQVTDYENAMEEE